Protein 1WU7 (pdb70)

Foldseek 3Di:
DDDDDDDPQDDDQDPVVLQVVLLVVLLVVLLVVLVADEDDFDQKAFLVLCVLPDPPVQSVFFQWDADPVRTIMTRAQDCVSRVLVCLVDPVDDPWHWYKYWAKHATNDPCPPVHGRIFTKIKIKIKADDALLRQQSQVLSVQSSCVSLVNPPFWAKEKEWLVVVVLQVVLVPDPVQLLVLLLCLVPDDPVVSLVSCVVSVDDVLSSCNSVLQVDWAALPPCVVSVHDDPQSVSCVNQVSNVVSVRHNHTYRPSPRPCSVQAHTMKMFIQGNVRPDGGLKIWAWGQCPSCSSVDGMTMTMMMGSVSSSVSCVVVVPDNDDQFAEEEEEEDEDDDPVVCVVQVVQVVVTHYHYDPDDDPVVSVVVCVVVPHQKYWYHYVVVVVVQWIWMAGVVRDIDIHGPVCPNVVVVPDDD/DDDDDPLDDDQDVVVLQVVLLVVLLVVLLVVLPADEDDFDQKAFLVLQPFVLSCLQNVFWQWDQDPVRGIMTGAQDCPSRVLVCVVCPVDDDWHWYKYWDKHAGNDDDDQQGGRIFTKIKIKIKADPALLRQLSQVLSVQSSCVSLVNNPFWAKEKEWPVVLCQVCCVVQVVSCPVVLLLCLVPDDPVVSLVSVVVSPDDPVRSCNNVLQPDWDALVPCVVTPVDDPLSVSCVSQVSNVVSVHDPHTYHHSFRDRRRQAHTMKIATQGNVRPDGHLKIWFWRQCSSCSVPDTMTMTMIMGSRSSSVVCVVVVPDSDDDFAEEEEEEADDDDQVVCVVQVVLVVVTHYHYDDDDHPVVSVVVCVVVPHQKYWYDYPVVVVVQWIWIAGVVRDIDIDHVVCVNVVVVVD

Secondary structure (DSSP, 8-state):
----PPPTT---B-TT--HHHHHHHHHHHHHHHTT-EE-B--SEEETHHHHTTS-TTGGGGS-EEE-TTS-EEEE-S-SHHHHH---S-TT--SSEEEEE--EEE----S-SS--SEEE--EEEEES--SHHHHHHHHHHHHHHHIIIIITTSEEEEEEES---HHHH---S-HHHHHHHHHTTTTS-HHHHHHHHHHTT--HHHH--HHHHHS-B-S---TTTT---HHHH--HHHHHHHHTT----EE-TT--TTTTT-SSEEEEEEETTSS-S-SSEEEE-TTTTT-------EEEE--HHHHHHHHHHTTPPPP-SS--EEEEEESS--TT--HHHHHHHTT--EEE-----HHHHHHHHHHTT-SEEEEEEHHHHHTTEEEEE-----EEEEEGGGHHHHHHH---/-PPP-TT---B-TT--HHHHHHHHHHHHHHHTT-EE-B--SEEEGGGG--TT--SGGGG--EEE-TTS-EEEE-S-SHHHHH--TT-TTSPSPEEEEE--EEE-----BTTB-SEEE--EEEEES--SHHHHHHHHHHHHHHHIIIIITTTEEEEEEES----GGG----S---THHHHHTTTTS-HHHHHHHHHTTT--HHHH--HHHHSS-B-S----SSSSS-HHHH--HHHHHHHHHT----EE-TT---S-S---SEEEEEEETTSS-S-SSEEEE-TTTTT-------EEEE--HHHHHHHHHHTT-----SS--EEEEEESS--TT--HHHHHHHTT--EEE-----HHHHHHHHHHTT-SEEEEEEHHHHHTTEEEEE-----EEEEEGGGHHHHHHT-

Organism: Thermoplasma acidophilum (strain ATCC 25905 / DSM 1728 / JCM 9062 / NBRC 15155 / AMRC-C165) (NCBI:txid273075)

Solvent-accessible surface area: 34888 Å² total

CATH classification: 3.30.930.10 (+2 more: 3.30.240.30, 3.40.50.800)

Sequence (818 aa):
RLQIEKIRGFRDFYPEDDVEKFIFKTAEEAAEAFGFRRIDFPSLEYLDLYRIKSGEELLQQTYSFVDKGGREVTLIPEATPSTVRVTSRKDLQRPLRWYSFPKVWRYEEPQAGRYREHYQFNADIFGSDSPEADAEVIALASSILDRLGLQDIYEIRINSRKIEEIIGGTSSDPFSVFSIIDRYHKISREEFVDQLRSAGIGEDGVSIADLCSGTRGIDEARITGKSSEEIARAAVEDLLASYGVKNVRYDFSIVRGLSYYTGIVFEAYDRSGQFRAILGGGRYDNLASLSGESVPAVGFGGDAVISLLLKRENVQIPREKKSVYICRVGKINSSINEYSRKLRERGNVTVEIERGLSAQLKYASAIGADFAVIFGERDLERGVVTIRNYTGSQENVGLDSVVEHLISQATQIEKIRGFRDFYPEDDVEKFIFKTAEEAAEAFGFRRIDFPSLEYLDLYRIKSGEELLQQTYSFVDKGGREVTLIPEATPSTVRVTSRKDLQRPLRWYSFPKVWRYEEPQAGRYREHYQFNADIFGSDSPEADAEVIALASSILDRLGLQDIYEIRINSRKIEEIIGGTSSDPFSVFSIIDRYHKISREEFVDQLRSAGIGEDGVSIADLCSGTRGIDEARITGKSSEEIARAAVEDLLASYGVKNVRYDFSIVRGLSYYTGIVFEAYDRSGQFRAILGGGRYDNLASLSGESVPAVGFGGDAVISLLLKRENVQIPREKKSVYICRVGKINSSINEYSRKLRERGNVTVEIERGLSAQLKYASAIGADFAVIFGERDLERGVVTIRNYTGSQENVGLDSVVEHLISQ

Radius of gyration: 30.57 Å; Cα contacts (8 Å, |Δi|>4): 1456; chains: 2; bounding box: 66×97×65 Å

InterPro domains:
  IPR004154 Anticodon-binding [PF03129] (335-422)
  IPR004516 Histidine-tRNA ligase/ATP phosphoribosyltransferase regulatory subunit [PIRSF001549] (5-422)
  IPR004516 Histidine-tRNA ligase/ATP phosphoribosyltransferase regulatory subunit [PTHR43707] (4-415)
  IPR006195 Aminoacyl-tRNA synthetase, class II [PS50862] (1-329)
  IPR015807 Histidine-tRNA ligase [MF_00127] (4-423)
  IPR015807 Histidine-tRNA ligase [TIGR00442] (8-412)
  IPR033656 Histidyl-anticodon-binding [cd00859] (333-422)
  IPR036621 Anticodon-binding domain superfamily [G3DSA:3.40.50.800] (330-426)
  IPR041715 Class II Histidinyl-tRNA synthetase (HisRS)-like catalytic core domain [PF13393] (11-312)
  IPR041715 Class II Histidinyl-tRNA synthetase (HisRS)-like catalytic core domain [cd00773] (19-322)
  IPR045864 Class II Aminoacyl-tRNA synthetase/Biotinyl protein ligase (BPL) and lipoyl protein ligase (LPL) [G3DSA:3.30.930.10] (35-311)
  IPR045864 Class II Aminoacyl-tRNA synthetase/Biotinyl protein ligase (BPL) and lipoyl protein ligase (LPL) [SSF55681] (7-319)

Structure (mmCIF, N/CA/C/O backbone):
data_1WU7
#
_entry.id   1WU7
#
_cell.length_a   60.696
_cell.length_b   101.734
_cell.length_c   167.230
_cell.angle_alpha   90.00
_cell.angle_beta   90.00
_cell.angle_gamma   90.00
#
_symmetry.space_group_name_H-M   'P 21 21 21'
#
loop_
_entity.id
_entity.type
_entity.pdbx_description
1 polymer 'Histidyl-tRNA synthetase'
2 water water
#
loop_
_atom_site.group_PDB
_atom_site.id
_atom_site.type_symbol
_atom_site.label_atom_id
_atom_site.label_alt_id
_atom_site.label_comp_id
_atom_site.label_asym_id
_atom_site.label_entity_id
_atom_site.label_seq_id
_atom_site.pdbx_PDB_ins_code
_atom_site.Cartn_x
_atom_site.Cartn_y
_atom_site.Cartn_z
_atom_site.occupancy
_atom_site.B_iso_or_equiv
_atom_site.auth_seq_id
_atom_site.auth_comp_id
_atom_site.auth_asym_id
_atom_site.auth_atom_id
_atom_site.pdbx_PDB_model_num
ATOM 1 N N . ARG A 1 3 ? 9.536 80.126 92.624 1.00 76.64 3 ARG A N 1
ATOM 2 C CA . ARG A 1 3 ? 8.222 79.476 92.346 1.00 76.05 3 ARG A CA 1
ATOM 3 C C . ARG A 1 3 ? 8.361 77.952 92.359 1.00 74.54 3 ARG A C 1
ATOM 4 O O . ARG A 1 3 ? 9.456 77.412 92.188 1.00 75.17 3 ARG A O 1
ATOM 12 N N . LEU A 1 4 ? 7.241 77.269 92.568 1.00 71.80 4 LEU A N 1
ATOM 13 C CA . LEU A 1 4 ? 7.208 75.811 92.623 1.00 67.78 4 LEU A CA 1
ATOM 14 C C . LEU A 1 4 ? 6.651 75.263 91.311 1.00 64.98 4 LEU A C 1
ATOM 15 O O . LEU A 1 4 ? 6.014 75.994 90.547 1.00 65.76 4 LEU A O 1
ATOM 20 N N . GLN A 1 5 ? 6.889 73.981 91.053 1.00 60.03 5 GLN A N 1
ATOM 21 C CA . GLN A 1 5 ? 6.412 73.353 89.825 1.00 54.72 5 GLN A CA 1
ATOM 22 C C . GLN A 1 5 ? 5.686 72.038 90.040 1.00 50.25 5 GLN A C 1
ATOM 23 O O . GLN A 1 5 ? 5.963 71.304 90.987 1.00 49.90 5 GLN A O 1
ATOM 29 N N . ILE A 1 6 ? 4.748 71.743 89.149 1.00 44.45 6 ILE A N 1
ATOM 30 C CA . ILE A 1 6 ? 4.049 70.480 89.219 1.00 39.94 6 ILE A CA 1
ATOM 31 C C . ILE A 1 6 ? 4.916 69.523 88.406 1.00 39.17 6 ILE A C 1
ATOM 32 O O . ILE A 1 6 ? 5.126 69.717 87.209 1.00 39.28 6 ILE A O 1
ATOM 37 N N . GLU A 1 7 ? 5.461 68.519 89.081 1.00 36.39 7 GLU A N 1
ATOM 38 C CA . GLU A 1 7 ? 6.326 67.544 88.438 1.00 35.38 7 GLU A CA 1
ATOM 39 C C . GLU A 1 7 ? 5.531 66.542 87.609 1.00 32.50 7 GLU A C 1
ATOM 40 O O . GLU A 1 7 ? 4.318 66.416 87.754 1.00 29.14 7 GLU A O 1
ATOM 46 N N . LYS A 1 8 ? 6.216 65.832 86.726 1.00 32.11 8 LYS A N 1
ATOM 47 C CA . LYS A 1 8 ? 5.535 64.833 85.929 1.00 32.34 8 LYS A CA 1
ATOM 48 C C . LYS A 1 8 ? 5.204 63.653 86.838 1.00 31.54 8 LYS A C 1
ATOM 49 O O . LYS A 1 8 ? 5.804 63.481 87.902 1.00 33.60 8 LYS A O 1
ATOM 55 N N . ILE A 1 9 ? 4.233 62.854 86.423 1.00 30.18 9 ILE A N 1
ATOM 56 C CA . ILE A 1 9 ? 3.810 61.688 87.179 1.00 28.09 9 ILE A CA 1
ATOM 57 C C . ILE A 1 9 ? 4.979 60.717 87.390 1.00 29.62 9 ILE A C 1
ATOM 58 O O . ILE A 1 9 ? 5.782 60.484 86.483 1.00 28.58 9 ILE A O 1
ATOM 63 N N . ARG A 1 10 ? 5.082 60.164 88.594 1.00 29.82 10 ARG A N 1
ATOM 64 C CA . ARG A 1 10 ? 6.145 59.217 88.890 1.00 30.37 10 ARG A CA 1
ATOM 65 C C . ARG A 1 10 ? 5.969 58.032 87.946 1.00 30.01 10 ARG A C 1
ATOM 66 O O . ARG A 1 10 ? 4.842 57.619 87.665 1.00 30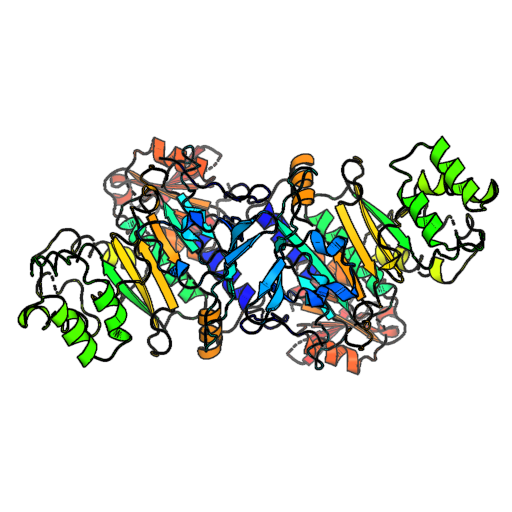.62 10 ARG A O 1
ATOM 74 N N . GLY A 1 11 ? 7.077 57.495 87.443 1.00 28.24 11 GLY A N 1
ATOM 75 C CA . GLY A 1 11 ? 6.980 56.376 86.525 1.00 26.27 11 GLY A CA 1
ATOM 76 C C . GLY A 1 11 ? 7.119 56.783 85.064 1.00 27.78 11 GLY A C 1
ATOM 77 O O . GLY A 1 11 ? 7.372 55.938 84.209 1.00 28.66 11 GLY A O 1
ATOM 78 N N . PHE A 1 12 ? 6.950 58.070 84.772 1.00 26.09 12 PHE A N 1
ATOM 79 C CA . PHE A 1 12 ? 7.071 58.573 83.404 1.00 25.20 12 PHE A CA 1
ATOM 80 C C . PHE A 1 12 ? 8.417 59.259 83.190 1.00 26.36 12 PHE A C 1
ATOM 81 O O . PHE A 1 12 ? 9.050 59.713 84.146 1.00 28.59 12 PHE A O 1
ATOM 89 N N . ARG A 1 13 ? 8.845 59.334 81.935 1.00 24.48 13 ARG A N 1
ATOM 90 C CA . ARG A 1 13 ? 10.134 59.922 81.595 1.00 25.43 13 ARG A CA 1
ATOM 91 C C . ARG A 1 13 ? 10.068 61.146 80.695 1.00 25.94 13 ARG A C 1
ATOM 92 O O . ARG A 1 13 ? 9.121 61.329 79.932 1.00 26.45 13 ARG A O 1
ATOM 100 N N . ASP A 1 14 ? 11.098 61.976 80.793 1.00 25.34 14 ASP A N 1
ATOM 101 C CA . ASP A 1 14 ? 11.243 63.125 79.919 1.00 26.72 14 ASP A CA 1
ATOM 102 C C . ASP A 1 14 ? 12.387 62.669 79.026 1.00 27.59 14 ASP A C 1
ATOM 103 O O . ASP A 1 14 ? 13.226 61.884 79.461 1.00 28.21 14 ASP A O 1
ATOM 108 N N . PHE A 1 15 ? 12.406 63.118 77.779 1.00 27.10 15 PHE A N 1
ATOM 109 C CA . PHE A 1 15 ? 13.489 62.761 76.879 1.00 26.07 15 PHE A CA 1
ATOM 110 C C . PHE A 1 15 ? 14.135 64.039 76.349 1.00 26.34 15 PHE A C 1
ATOM 111 O O . PHE A 1 15 ? 13.576 64.722 75.489 1.00 25.39 15 PHE A O 1
ATOM 119 N N . TYR A 1 16 ? 15.302 64.373 76.889 1.00 25.97 16 TYR A N 1
ATOM 120 C CA . TYR A 1 16 ? 16.031 65.556 76.454 1.00 24.29 16 TYR A CA 1
ATOM 121 C C . TYR A 1 16 ? 16.749 65.201 75.163 1.00 24.48 16 TYR A C 1
ATOM 122 O O . TYR A 1 16 ? 16.840 64.028 74.810 1.00 25.95 16 TYR A O 1
ATOM 131 N N . PRO A 1 17 ? 17.271 66.206 74.442 1.00 24.92 17 PRO A N 1
ATOM 132 C CA . PRO A 1 17 ? 17.968 65.931 73.184 1.00 24.35 17 PRO A CA 1
ATOM 133 C C . PRO A 1 17 ? 18.909 64.729 73.245 1.00 25.85 17 PRO A C 1
ATOM 134 O O . PRO A 1 17 ? 18.851 63.848 72.386 1.00 26.44 17 PRO A O 1
ATOM 138 N N . GLU A 1 18 ? 19.775 64.693 74.253 1.00 26.75 18 GLU A N 1
ATOM 139 C CA . GLU A 1 18 ? 20.709 63.584 74.397 1.00 30.95 18 GLU A CA 1
ATOM 140 C C . GLU A 1 18 ? 19.953 62.269 74.553 1.00 30.97 18 GLU A C 1
ATOM 141 O O . GLU A 1 18 ? 20.357 61.244 74.006 1.00 31.94 18 GLU A O 1
ATOM 147 N N . ASP A 1 19 ? 18.852 62.292 75.293 1.00 30.93 19 ASP A N 1
ATOM 148 C CA . ASP A 1 19 ? 18.073 61.076 75.472 1.00 30.76 19 ASP A CA 1
ATOM 149 C C . ASP A 1 19 ? 17.483 60.641 74.139 1.00 29.59 19 ASP A C 1
ATOM 150 O O . ASP A 1 19 ? 17.591 59.475 73.768 1.00 29.74 19 ASP A O 1
ATOM 163 N N . ASP A 1 21 ? 18.546 61.176 71.252 1.00 26.91 21 ASP A N 1
ATOM 164 C CA . ASP A 1 21 ? 19.543 60.721 70.281 1.00 27.73 21 ASP A CA 1
ATOM 165 C C . ASP A 1 21 ? 19.585 59.201 70.315 1.00 26.65 21 ASP A C 1
ATOM 166 O O . ASP A 1 21 ? 19.737 58.553 69.277 1.00 29.10 21 ASP A O 1
ATOM 171 N N . VAL A 1 22 ? 19.416 58.638 71.508 1.00 23.41 22 VAL A N 1
ATOM 172 C CA . VAL A 1 22 ? 19.444 57.193 71.688 1.00 23.94 22 VAL A CA 1
ATOM 173 C C . VAL A 1 22 ? 18.155 56.543 71.194 1.00 25.73 22 VAL A C 1
ATOM 174 O O . VAL A 1 22 ? 18.193 55.531 70.478 1.00 25.27 22 VAL A O 1
ATOM 178 N N . GLU A 1 23 ? 17.021 57.130 71.572 1.00 24.31 23 GLU A N 1
ATOM 179 C CA . GLU A 1 23 ? 15.712 56.626 71.167 1.00 24.70 23 GLU A CA 1
ATOM 180 C C . GLU A 1 23 ? 15.546 56.653 69.653 1.00 25.13 23 GLU A C 1
ATOM 181 O O . GLU A 1 23 ? 15.020 55.699 69.068 1.00 23.30 23 GLU A O 1
ATOM 187 N N . LYS A 1 24 ? 15.980 57.748 69.025 1.00 23.74 24 LYS A N 1
ATOM 188 C CA . LYS A 1 24 ? 15.887 57.883 67.567 1.00 25.91 24 LYS A CA 1
ATOM 189 C C . LYS A 1 24 ? 16.649 56.763 66.860 1.00 23.26 24 LYS A C 1
ATOM 190 O O . LYS A 1 24 ? 16.169 56.208 65.879 1.00 25.24 24 LYS A O 1
ATOM 196 N N . PHE A 1 25 ? 17.833 56.435 67.366 1.00 22.69 25 PHE A N 1
ATOM 197 C CA . PHE A 1 25 ? 18.652 55.379 66.779 1.00 21.71 25 PHE A CA 1
ATOM 198 C C . PHE A 1 25 ? 17.914 54.040 66.898 1.00 22.25 25 PHE A C 1
ATOM 199 O O . PHE A 1 25 ? 17.942 53.227 65.976 1.00 22.54 25 PHE A O 1
ATOM 207 N N . ILE A 1 26 ? 17.248 53.818 68.029 1.00 21.18 26 ILE A N 1
ATOM 208 C CA . ILE A 1 26 ? 16.485 52.587 68.234 1.00 22.01 26 ILE A CA 1
ATOM 209 C C . ILE A 1 26 ? 15.308 52.529 67.247 1.00 24.05 26 ILE A C 1
ATOM 210 O O . ILE A 1 26 ? 15.083 51.497 66.601 1.00 23.55 26 ILE A O 1
ATOM 215 N N . PHE A 1 27 ? 14.573 53.635 67.117 1.00 25.73 27 PHE A N 1
ATOM 216 C CA . PHE A 1 27 ? 13.430 53.689 66.199 1.00 25.88 27 PHE A CA 1
ATOM 217 C C . PHE A 1 27 ? 13.905 53.428 64.780 1.00 26.86 27 PHE A C 1
ATOM 218 O O . PHE A 1 27 ? 13.407 52.529 64.102 1.00 27.58 27 PHE A O 1
ATOM 226 N N . LYS A 1 28 ? 14.866 54.238 64.346 1.00 25.87 28 LYS A N 1
ATOM 227 C CA . LYS A 1 28 ? 15.436 54.157 63.004 1.00 27.57 28 LYS A CA 1
ATOM 228 C C . LYS A 1 28 ? 15.947 52.757 62.659 1.00 27.22 28 LYS A C 1
ATOM 229 O O . LYS A 1 28 ? 15.632 52.219 61.598 1.00 27.96 28 LYS A O 1
ATOM 235 N N . THR A 1 29 ? 16.743 52.182 63.552 1.00 23.88 29 THR A N 1
ATOM 236 C CA . THR A 1 29 ? 17.291 50.856 63.337 1.00 24.30 29 THR A CA 1
ATOM 237 C C . THR A 1 29 ? 16.188 49.807 63.232 1.00 24.53 29 THR A C 1
ATOM 238 O O . THR A 1 29 ? 16.216 48.959 62.342 1.00 23.20 29 THR A O 1
ATOM 242 N N . ALA A 1 30 ? 15.219 49.863 64.146 1.00 25.05 30 ALA A N 1
ATOM 243 C CA . ALA A 1 30 ? 14.117 48.902 64.148 1.00 24.68 30 ALA A CA 1
ATOM 244 C C . ALA A 1 30 ? 13.273 49.018 62.886 1.00 24.14 30 ALA A C 1
ATOM 245 O O . ALA A 1 30 ? 12.964 48.021 62.239 1.00 23.18 30 ALA A O 1
ATOM 247 N N . GLU A 1 31 ? 12.912 50.244 62.539 1.00 25.58 31 GLU A N 1
ATOM 248 C CA . GLU A 1 31 ? 12.100 50.504 61.359 1.00 27.58 31 GLU A CA 1
ATOM 249 C C . GLU A 1 31 ? 12.739 50.103 60.034 1.00 26.80 31 GLU A C 1
ATOM 250 O O . GLU A 1 31 ? 12.099 49.452 59.216 1.00 26.95 31 GLU A O 1
ATOM 256 N N . GLU A 1 32 ? 13.992 50.488 59.817 1.00 26.48 32 GLU A N 1
ATOM 257 C CA . GLU A 1 32 ? 14.662 50.156 58.565 1.00 27.69 32 GLU A CA 1
ATOM 258 C C . GLU A 1 32 ? 14.845 48.646 58.421 1.00 27.01 32 GLU A C 1
ATOM 259 O O . GLU A 1 32 ? 14.656 48.102 57.336 1.00 26.60 32 GLU A O 1
ATOM 265 N N . ALA A 1 33 ? 15.185 47.970 59.517 1.00 23.73 33 ALA A N 1
ATOM 266 C CA . ALA A 1 33 ? 15.356 46.522 59.482 1.00 22.72 33 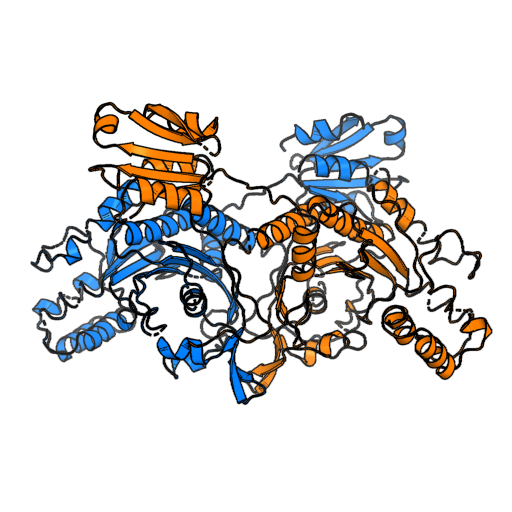ALA A CA 1
ATOM 267 C C . ALA A 1 33 ? 14.019 45.860 59.157 1.00 23.77 33 ALA A C 1
ATOM 268 O O . ALA A 1 33 ? 13.940 44.984 58.288 1.00 24.61 33 ALA A O 1
ATOM 270 N N . ALA A 1 34 ? 12.968 46.293 59.846 1.00 21.90 34 ALA A N 1
ATOM 271 C CA . ALA A 1 34 ? 11.639 45.736 59.621 1.00 23.36 34 ALA A CA 1
ATOM 272 C C . ALA A 1 34 ? 11.253 45.905 58.162 1.00 22.77 34 ALA A C 1
ATOM 273 O O . ALA A 1 34 ? 10.874 44.938 57.500 1.00 23.30 34 ALA A O 1
ATOM 275 N N . GLU A 1 35 ? 11.372 47.131 57.659 1.00 22.51 35 GLU A N 1
ATOM 276 C CA . GLU A 1 35 ? 11.023 47.419 56.273 1.00 24.77 35 GLU A CA 1
ATOM 277 C C . GLU A 1 35 ? 11.898 46.681 55.256 1.00 23.87 35 GLU A C 1
ATOM 278 O O . GLU A 1 35 ? 11.447 46.371 54.161 1.00 26.46 35 GLU A O 1
ATOM 284 N N . ALA A 1 36 ? 13.138 46.387 55.623 1.00 24.25 36 ALA A N 1
ATOM 285 C CA . ALA A 1 36 ? 14.045 45.680 54.728 1.00 26.29 36 ALA A CA 1
ATOM 286 C C . ALA A 1 36 ? 13.570 44.237 54.534 1.00 27.04 36 ALA A C 1
ATOM 287 O O . ALA A 1 36 ? 13.889 43.601 53.529 1.00 28.86 36 ALA A O 1
ATOM 289 N N . PHE A 1 37 ? 12.809 43.734 55.507 1.00 25.02 37 PHE A N 1
ATOM 290 C CA . PHE A 1 37 ? 12.270 42.378 55.468 1.00 22.42 37 PHE A CA 1
ATOM 291 C C . PHE A 1 37 ? 10.876 42.408 54.872 1.00 21.98 37 PHE A C 1
ATOM 292 O O . PHE A 1 37 ? 10.175 41.397 54.867 1.00 19.00 37 PHE A O 1
ATOM 300 N N . GLY A 1 38 ? 10.477 43.581 54.389 1.00 20.69 38 GLY A N 1
ATOM 301 C CA . GLY A 1 38 ? 9.169 43.720 53.780 1.00 22.20 38 GLY A CA 1
ATOM 302 C C . GLY A 1 38 ? 8.043 44.084 54.731 1.00 23.54 38 GLY A C 1
ATOM 303 O O . GLY A 1 38 ? 6.898 44.194 54.306 1.00 23.71 38 GLY A O 1
ATOM 304 N N . PHE A 1 39 ? 8.339 44.269 56.015 1.00 24.25 39 PHE A N 1
ATOM 305 C CA . PHE A 1 39 ? 7.279 44.629 56.948 1.00 23.88 39 PHE A CA 1
ATOM 306 C C . PHE A 1 39 ? 6.840 46.071 56.681 1.00 24.59 39 PHE A C 1
ATOM 307 O O . PHE A 1 39 ? 7.622 46.894 56.199 1.00 21.28 39 PHE A O 1
ATOM 315 N N . ARG A 1 40 ? 5.579 46.369 56.971 1.00 24.53 40 ARG A N 1
ATOM 316 C CA . ARG A 1 40 ? 5.066 47.713 56.744 1.00 25.59 40 ARG A CA 1
ATOM 317 C C . ARG A 1 40 ? 4.512 48.332 58.019 1.00 23.70 40 ARG A C 1
ATOM 318 O O . ARG A 1 40 ? 3.825 47.681 58.790 1.00 23.37 40 ARG A O 1
ATOM 326 N N . ARG A 1 41 ? 4.816 49.604 58.230 1.00 25.13 41 ARG A N 1
ATOM 327 C CA . ARG A 1 41 ? 4.372 50.300 59.423 1.00 26.22 41 ARG A CA 1
ATOM 328 C C . ARG A 1 41 ? 2.881 50.567 59.487 1.00 25.29 41 ARG A C 1
ATOM 329 O O . ARG A 1 41 ? 2.247 50.866 58.480 1.00 26.89 41 ARG A O 1
ATOM 337 N N . ILE A 1 42 ? 2.329 50.427 60.687 1.00 23.46 42 ILE A N 1
ATOM 338 C CA . ILE A 1 42 ? 0.925 50.717 60.941 1.00 23.78 42 ILE A CA 1
ATOM 339 C C . ILE A 1 42 ? 0.867 51.412 62.292 1.00 24.66 42 ILE A C 1
ATOM 340 O O . ILE A 1 42 ? 1.831 51.400 63.061 1.00 22.68 42 ILE A O 1
ATOM 345 N N . ASP A 1 43 ? -0.273 52.012 62.585 1.00 26.64 43 ASP A N 1
ATOM 346 C CA . ASP A 1 43 ? -0.455 52.654 63.872 1.00 25.48 43 ASP A CA 1
ATOM 347 C C . ASP A 1 43 ? -1.924 52.493 64.196 1.00 23.52 43 ASP A C 1
ATOM 348 O O . ASP A 1 43 ? -2.709 52.128 63.329 1.00 23.50 43 ASP A O 1
ATOM 353 N N . PHE A 1 44 ? -2.285 52.762 65.441 1.00 21.54 44 PHE A N 1
ATOM 354 C CA . PHE A 1 44 ? -3.648 52.592 65.908 1.00 20.07 44 PHE A CA 1
ATOM 355 C C . PHE A 1 44 ? -3.878 53.514 67.100 1.00 19.48 44 PHE A C 1
ATOM 356 O O . PHE A 1 44 ? -2.937 54.105 67.611 1.00 21.39 44 PHE A O 1
ATOM 364 N N . PRO A 1 45 ? -5.130 53.642 67.564 1.00 19.63 45 PRO A N 1
ATOM 365 C CA . PRO A 1 45 ? -5.429 54.519 68.708 1.00 21.00 45 PRO A CA 1
ATOM 366 C C . PRO A 1 45 ? -4.642 54.193 69.980 1.00 21.92 45 PRO A C 1
ATOM 367 O O . PRO A 1 45 ? -4.284 53.042 70.217 1.00 21.90 45 PRO A O 1
ATOM 371 N N . SER A 1 46 ? -4.367 55.211 70.792 1.00 21.88 46 SER A N 1
ATOM 372 C CA . SER A 1 46 ? -3.661 54.987 72.054 1.00 24.16 46 SER A CA 1
ATOM 373 C C . SER A 1 46 ? -4.691 54.644 73.128 1.00 23.43 46 SER A C 1
ATOM 374 O O . SER A 1 46 ? -4.347 54.226 74.235 1.00 25.52 46 SER A O 1
ATOM 377 N N . LEU A 1 47 ? -5.960 54.821 72.784 1.00 23.65 47 LEU A N 1
ATOM 378 C CA . LEU A 1 47 ? -7.054 54.541 73.703 1.00 25.75 47 LEU A CA 1
ATOM 379 C C . LEU A 1 47 ? -7.983 53.518 73.057 1.00 26.82 47 LEU A C 1
ATOM 380 O O . LEU A 1 47 ? -8.355 53.667 71.892 1.00 29.20 47 LEU A O 1
ATOM 385 N N . GLU A 1 48 ? -8.346 52.477 73.799 1.00 26.22 48 GLU A N 1
ATOM 386 C CA . GLU A 1 48 ? -9.253 51.441 73.284 1.00 27.39 48 GLU A CA 1
ATOM 387 C C . GLU A 1 48 ? -10.219 51.016 74.390 1.00 26.41 48 GLU A C 1
ATOM 388 O O . GLU A 1 48 ? -9.965 51.256 75.576 1.00 26.72 48 GLU A O 1
ATOM 394 N N . TYR A 1 49 ? -11.331 50.397 74.007 1.00 26.65 49 TYR A N 1
ATOM 395 C CA . TYR A 1 49 ? -12.280 49.908 75.005 1.00 27.04 49 TYR A CA 1
ATOM 396 C C . TYR A 1 49 ? -11.572 48.787 75.745 1.00 26.01 49 TYR A C 1
ATOM 397 O O . TYR A 1 49 ? -10.951 47.925 75.127 1.00 26.40 49 TYR A O 1
ATOM 406 N N . LEU A 1 50 ? -11.669 48.803 77.066 1.00 26.82 50 LEU A N 1
ATOM 407 C CA . LEU A 1 50 ? -11.042 47.783 77.892 1.00 28.30 50 LEU A CA 1
ATOM 408 C C . LEU A 1 50 ? -11.518 46.385 77.511 1.00 27.91 50 LEU A C 1
ATOM 409 O O . LEU A 1 50 ? -10.800 45.409 77.718 1.00 31.22 50 LEU A O 1
ATOM 414 N N . ASP A 1 51 ? -12.723 46.285 76.956 1.00 29.09 51 ASP A N 1
ATOM 415 C CA . ASP A 1 51 ? -13.262 44.984 76.560 1.00 31.98 51 ASP A CA 1
ATOM 416 C C . ASP A 1 51 ? -12.378 44.284 75.540 1.00 32.67 51 ASP A C 1
ATOM 417 O O . ASP A 1 51 ? -12.397 43.055 75.437 1.00 33.08 51 ASP A O 1
ATOM 422 N N . LEU A 1 52 ? -11.602 45.068 74.795 1.00 31.53 52 LEU A N 1
ATOM 423 C CA . LEU A 1 52 ? -10.725 44.531 73.762 1.00 31.71 52 LEU A CA 1
ATOM 424 C C . LEU A 1 52 ? -9.659 43.601 74.324 1.00 32.92 52 LEU A C 1
ATOM 425 O O . LEU A 1 52 ? -9.201 42.681 73.646 1.00 33.83 52 LEU A O 1
ATOM 430 N N . TYR A 1 53 ? -9.273 43.834 75.571 1.00 33.16 53 TYR A N 1
ATOM 431 C CA . TYR A 1 53 ? -8.234 43.029 76.200 1.00 34.32 53 TYR A CA 1
ATOM 432 C C . TYR A 1 53 ? -8.732 41.840 77.018 1.00 34.96 53 TYR A C 1
ATOM 433 O O . TYR A 1 53 ? -7.941 40.979 77.400 1.00 35.31 53 TYR A O 1
ATOM 442 N N . ARG A 1 54 ? -10.033 41.776 77.276 1.00 36.42 54 ARG A N 1
ATOM 443 C CA . ARG A 1 54 ? -10.554 40.691 78.093 1.00 40.05 54 ARG A CA 1
ATOM 444 C C . ARG A 1 54 ? -10.426 39.302 77.485 1.00 41.16 54 ARG A C 1
ATOM 445 O O . ARG A 1 54 ? -10.335 38.320 78.213 1.00 40.78 54 ARG A O 1
ATOM 453 N N . ILE A 1 55 ? -10.397 39.213 76.160 1.00 43.98 55 ILE A N 1
ATOM 454 C CA . ILE A 1 55 ? -10.244 37.916 75.522 1.00 46.65 55 ILE A CA 1
ATOM 455 C C . ILE A 1 55 ? -8.909 37.256 75.882 1.00 48.14 55 ILE A C 1
ATOM 456 O O . ILE A 1 55 ? -8.892 36.108 76.314 1.00 49.79 55 ILE A O 1
ATOM 461 N N . LYS A 1 56 ? -7.796 37.973 75.727 1.00 49.87 56 LYS A N 1
ATOM 462 C CA . LYS A 1 56 ? -6.489 37.385 76.020 1.00 51.38 56 LYS A CA 1
ATOM 463 C C . LYS A 1 56 ? -5.923 37.531 77.432 1.00 51.91 56 LYS A C 1
ATOM 464 O O . LYS A 1 56 ? -4.912 36.907 77.753 1.00 51.88 56 LYS A O 1
ATOM 470 N N . SER A 1 57 ? -6.546 38.345 78.275 1.00 53.10 57 SER A N 1
ATOM 471 C CA . SER A 1 57 ? -6.051 38.503 79.641 1.00 55.20 57 SER A CA 1
ATOM 472 C C . SER A 1 57 ? -7.179 38.565 80.664 1.00 56.37 57 SER A C 1
ATOM 473 O O . SER A 1 57 ? -8.282 39.030 80.364 1.00 55.90 57 SER A O 1
ATOM 476 N N . GLY A 1 58 ? -6.891 38.087 81.872 1.00 57.31 58 GLY A N 1
ATOM 477 C CA . GLY A 1 58 ? -7.886 38.078 82.928 1.00 58.73 58 GLY A CA 1
ATOM 478 C C . GLY A 1 58 ? -7.974 39.374 83.708 1.00 60.66 58 GLY A C 1
ATOM 479 O O . GLY A 1 58 ? -7.110 40.248 83.588 1.00 60.42 58 GLY A O 1
ATOM 480 N N . GLU A 1 59 ? -9.025 39.493 84.515 1.00 62.43 59 GLU A N 1
ATOM 481 C CA . GLU A 1 59 ? -9.254 40.683 85.327 1.00 64.19 59 GLU A CA 1
ATOM 482 C C . GLU A 1 59 ? -8.053 41.006 86.207 1.00 63.99 59 GLU A C 1
ATOM 483 O O . GLU A 1 59 ? -7.813 42.164 86.537 1.00 63.93 59 GLU A O 1
ATOM 489 N N . GLU A 1 60 ? -7.302 39.979 86.587 1.00 65.19 60 GLU A N 1
ATOM 490 C CA . GLU A 1 60 ? -6.126 40.166 87.429 1.00 66.20 60 GLU A CA 1
ATOM 491 C C . GLU A 1 60 ? -5.045 41.004 86.744 1.00 65.25 60 GLU A C 1
ATOM 492 O O . GLU A 1 60 ? -4.541 41.968 87.319 1.00 64.89 60 GLU A O 1
ATOM 498 N N . LEU A 1 61 ? -4.703 40.641 85.512 1.00 64.72 61 LEU A N 1
ATOM 499 C CA . LEU A 1 61 ? -3.684 41.354 84.749 1.00 63.71 61 LEU A CA 1
ATOM 500 C C . LEU A 1 61 ? -4.215 42.701 84.258 1.00 61.43 61 LEU A C 1
ATOM 501 O O . LEU A 1 61 ? -3.462 43.667 84.128 1.00 61.74 61 LEU A O 1
ATOM 506 N N . LEU A 1 62 ? -5.518 42.759 84.000 1.00 57.61 62 LEU A N 1
ATOM 507 C CA . LEU A 1 62 ? -6.150 43.970 83.505 1.00 54.62 62 LEU A CA 1
ATOM 508 C C . LEU A 1 62 ? -6.278 45.084 84.547 1.00 54.85 62 LEU A C 1
ATOM 509 O O . LEU A 1 62 ? -6.809 46.154 84.251 1.00 54.24 62 LEU A O 1
ATOM 514 N N . GLN A 1 63 ? -5.789 44.835 85.758 1.00 54.48 63 GLN A N 1
ATOM 515 C CA . GLN A 1 63 ? -5.836 45.835 86.821 1.00 54.58 63 GLN A CA 1
ATOM 516 C C . GLN A 1 63 ? -4.641 46.786 86.741 1.00 52.98 63 GLN A C 1
ATOM 517 O O . GLN A 1 63 ? -4.634 47.855 87.351 1.00 51.16 63 GLN A O 1
ATOM 523 N N . GLN A 1 64 ? -3.631 46.391 85.977 1.00 51.95 64 GLN A N 1
ATOM 524 C CA . GLN A 1 64 ? -2.438 47.207 85.824 1.00 50.81 64 GLN A CA 1
ATOM 525 C C . GLN A 1 64 ? -2.510 48.072 84.565 1.00 47.52 64 GLN A C 1
ATOM 526 O O . GLN A 1 64 ? -1.487 48.413 83.972 1.00 47.87 64 GLN A O 1
ATOM 532 N N . THR A 1 65 ? -3.728 48.425 84.168 1.00 42.97 65 THR A N 1
ATOM 533 C CA . THR A 1 65 ? -3.943 49.253 82.991 1.00 39.60 65 THR A CA 1
ATOM 534 C C . THR A 1 65 ? -4.416 50.635 83.412 1.00 38.94 65 THR A C 1
ATOM 535 O O . THR A 1 65 ? -5.079 50.788 84.437 1.00 38.77 65 THR A O 1
ATOM 539 N N . TYR A 1 66 ? -4.065 51.646 82.628 1.00 36.89 66 TYR A N 1
ATOM 540 C CA . TYR A 1 66 ? -4.505 52.995 82.933 1.00 34.16 66 TYR A CA 1
ATOM 541 C C . TYR A 1 66 ? -5.923 53.104 82.392 1.00 33.87 66 TYR A C 1
ATOM 542 O O . TYR A 1 66 ? -6.165 53.700 81.338 1.00 34.16 66 TYR A O 1
ATOM 551 N N . SER A 1 67 ? -6.866 52.517 83.119 1.00 33.75 67 SER A N 1
ATOM 552 C CA . SER A 1 67 ? -8.259 52.515 82.688 1.00 34.96 67 SER A CA 1
ATOM 553 C C . SER A 1 67 ? -9.159 53.510 83.404 1.00 36.91 67 SER A C 1
ATOM 554 O O . SER A 1 67 ? -8.807 54.051 84.456 1.00 36.57 67 SER A O 1
ATOM 557 N N . PHE A 1 68 ? -10.321 53.755 82.808 1.00 38.96 68 PHE A N 1
ATOM 558 C CA . PHE A 1 68 ? -11.301 54.668 83.372 1.00 42.63 68 PHE A CA 1
ATOM 559 C C . PHE A 1 68 ? -12.653 54.550 82.671 1.00 46.49 68 PHE A C 1
ATOM 560 O O . PHE A 1 68 ? -12.745 54.006 81.565 1.00 45.89 68 PHE A O 1
ATOM 568 N N . VAL A 1 69 ? -13.700 55.051 83.327 1.00 51.29 69 VAL A N 1
ATOM 569 C CA . VAL A 1 69 ? -15.058 54.989 82.796 1.00 53.79 69 VAL A CA 1
ATOM 570 C C . VAL A 1 69 ? -15.388 56.124 81.839 1.00 57.12 69 VAL A C 1
ATOM 571 O O . VAL A 1 69 ? -15.155 57.296 82.126 1.00 57.20 69 VAL A O 1
ATOM 575 N N . ASP A 1 70 ? -15.950 55.741 80.700 1.00 61.53 70 ASP A N 1
ATOM 576 C CA . ASP A 1 70 ? -16.331 56.654 79.634 1.00 65.81 70 ASP A CA 1
ATOM 577 C C . ASP A 1 70 ? -17.790 57.110 79.756 1.00 67.38 70 ASP A C 1
ATOM 578 O O . ASP A 1 70 ? -18.599 56.455 80.416 1.00 67.39 70 ASP A O 1
ATOM 583 N N . LYS A 1 71 ? -18.102 58.244 79.128 1.00 68.46 71 LYS A N 1
ATOM 584 C CA . LYS A 1 71 ? -19.443 58.836 79.133 1.00 69.54 71 LYS A CA 1
ATOM 585 C C . LYS A 1 71 ? -20.591 57.842 79.296 1.00 69.39 71 LYS A C 1
ATOM 586 O O . LYS A 1 71 ? -21.339 57.902 80.274 1.00 69.15 71 LYS A O 1
ATOM 592 N N . GLY A 1 72 ? -20.735 56.942 78.326 1.00 68.89 72 GLY A N 1
ATOM 593 C CA . GLY A 1 72 ? -21.804 55.957 78.376 1.00 66.44 72 GLY A CA 1
ATOM 594 C C . GLY A 1 72 ? -21.542 54.817 79.339 1.00 64.97 72 GLY A C 1
ATOM 595 O O . GLY A 1 72 ? -22.070 53.720 79.169 1.00 65.43 72 GLY A O 1
ATOM 596 N N . GLY A 1 73 ? -20.725 55.075 80.355 1.00 64.00 73 GLY A N 1
ATOM 597 C CA . GLY A 1 73 ? -20.412 54.047 81.331 1.00 63.50 73 GLY A CA 1
ATOM 598 C C . GLY A 1 73 ? -19.613 52.899 80.738 1.00 62.65 73 GLY A C 1
ATOM 599 O O . GLY A 1 73 ? -19.663 51.775 81.239 1.00 62.62 73 GLY A O 1
ATOM 600 N N . ARG A 1 74 ? -18.878 53.184 79.667 1.00 60.85 74 ARG A N 1
ATOM 601 C CA . ARG A 1 74 ? -18.059 52.176 78.999 1.00 59.21 74 ARG A CA 1
ATOM 602 C C . ARG A 1 74 ? -16.601 52.318 79.450 1.00 54.98 74 ARG A C 1
ATOM 603 O O . ARG A 1 74 ? -16.051 53.416 79.442 1.00 53.36 74 ARG A O 1
ATOM 611 N N . GLU A 1 75 ? -15.980 51.212 79.846 1.00 49.84 75 GLU A N 1
ATOM 612 C CA . GLU A 1 75 ? -14.587 51.243 80.282 1.00 46.41 75 GLU A CA 1
ATOM 613 C C . GLU A 1 75 ? -13.621 51.363 79.098 1.00 42.58 75 GLU A C 1
ATOM 614 O O . GLU A 1 75 ? -13.718 50.613 78.126 1.00 41.15 75 GLU A O 1
ATOM 620 N N . VAL A 1 76 ? -12.699 52.318 79.184 1.00 38.38 76 VAL A N 1
ATOM 621 C CA . VAL A 1 76 ? -11.690 52.525 78.151 1.00 35.13 76 VAL A CA 1
ATOM 622 C C . VAL A 1 76 ? -10.336 52.515 78.851 1.00 33.96 76 VAL A C 1
ATOM 623 O O . VAL A 1 76 ? -10.266 52.671 80.069 1.00 36.04 76 VAL A O 1
ATOM 627 N N . THR A 1 77 ? -9.256 52.330 78.100 1.00 30.86 77 THR A N 1
ATOM 628 C CA . THR A 1 77 ? -7.936 52.307 78.721 1.00 26.88 77 THR A CA 1
ATOM 629 C C . THR A 1 77 ? -6.843 52.787 77.779 1.00 25.96 77 THR A C 1
ATOM 630 O O . THR A 1 77 ? -7.013 52.782 76.560 1.00 25.63 77 THR A O 1
ATOM 634 N N . LEU A 1 78 ? -5.732 53.242 78.349 1.00 23.66 78 LEU A N 1
ATOM 635 C CA . LEU A 1 78 ? -4.600 53.634 77.534 1.00 22.96 78 LEU A CA 1
ATOM 636 C C . LEU A 1 78 ? -4.116 52.238 77.171 1.00 22.79 78 LEU A C 1
ATOM 637 O O . LEU A 1 78 ? -4.108 51.356 78.027 1.00 22.38 78 LEU A O 1
ATOM 642 N N . ILE A 1 79 ? -3.741 52.007 75.920 1.00 21.41 79 ILE A N 1
ATOM 643 C CA . ILE A 1 79 ? -3.319 50.666 75.549 1.00 21.58 79 ILE A CA 1
ATOM 644 C C . ILE A 1 79 ? -2.124 50.160 76.340 1.00 22.05 79 ILE A C 1
ATOM 645 O O . ILE A 1 79 ? -1.135 50.866 76.515 1.00 22.13 79 ILE A O 1
ATOM 650 N N . PRO A 1 80 ? -2.221 48.927 76.863 1.00 21.17 80 PRO A N 1
ATOM 651 C CA . PRO A 1 80 ? -1.127 48.337 77.637 1.00 21.10 80 PRO A CA 1
ATOM 652 C C . PRO A 1 80 ? -0.187 47.523 76.741 1.00 22.13 80 PRO A C 1
ATOM 653 O O . PRO A 1 80 ? 0.881 47.093 77.172 1.00 21.17 80 PRO A O 1
ATOM 657 N N . GLU A 1 81 ? -0.601 47.315 75.495 1.00 24.01 81 GLU A N 1
ATOM 658 C CA . GLU A 1 81 ? 0.180 46.553 74.522 1.00 24.87 81 GLU A CA 1
ATOM 659 C C . GLU A 1 81 ? -0.411 46.804 73.142 1.00 25.86 81 GLU A C 1
ATOM 660 O O . GLU A 1 81 ? -1.494 47.387 73.026 1.00 26.56 81 GLU A O 1
ATOM 666 N N . ALA A 1 82 ? 0.273 46.336 72.100 1.00 25.86 82 ALA A N 1
ATOM 667 C CA . ALA A 1 82 ? -0.176 46.572 70.728 1.00 24.75 82 ALA A CA 1
ATOM 668 C C . ALA A 1 82 ? -1.001 45.506 70.018 1.00 24.16 82 ALA A C 1
ATOM 669 O O . ALA A 1 82 ? -1.895 45.833 69.232 1.00 25.96 82 ALA A O 1
ATOM 671 N N . THR A 1 83 ? -0.719 44.241 70.298 1.00 24.05 83 THR A N 1
ATOM 672 C CA . THR A 1 83 ? -1.378 43.136 69.606 1.00 23.77 83 THR A CA 1
ATOM 673 C C . THR A 1 83 ? -2.889 43.122 69.453 1.00 24.91 83 THR A C 1
ATOM 674 O O . THR A 1 83 ? -3.384 42.913 68.344 1.00 26.68 83 THR A O 1
ATOM 678 N N . PRO A 1 84 ? -3.648 43.341 70.545 1.00 23.84 84 PRO A N 1
ATOM 679 C CA . PRO A 1 84 ? -5.107 43.321 70.381 1.00 22.84 84 PRO A CA 1
ATOM 680 C C . PRO A 1 84 ? -5.567 44.351 69.351 1.00 23.55 84 PRO A C 1
ATOM 681 O O . PRO A 1 84 ? -6.465 44.070 68.553 1.00 23.34 84 PRO A O 1
ATOM 685 N N . SER A 1 85 ? -4.945 45.532 69.361 1.00 22.94 85 SER A N 1
ATOM 686 C CA . SER A 1 85 ? -5.294 46.598 68.407 1.00 24.39 85 SER A CA 1
ATOM 687 C C . SER A 1 85 ? -4.946 46.157 66.989 1.00 23.75 85 SER A C 1
ATOM 688 O O . SER A 1 85 ? -5.719 46.343 66.053 1.00 26.52 85 SER A O 1
ATOM 691 N N . THR A 1 86 ? -3.764 45.577 66.847 1.00 23.57 86 THR A N 1
ATOM 692 C CA . THR A 1 86 ? -3.269 45.106 65.562 1.00 23.20 86 THR A CA 1
ATOM 693 C C . THR A 1 86 ? -4.199 44.020 65.038 1.00 24.31 86 THR A C 1
ATOM 694 O O . THR A 1 86 ? -4.628 44.058 63.889 1.00 24.40 86 THR A O 1
ATOM 698 N N . VAL A 1 87 ? -4.520 43.059 65.896 1.00 24.65 87 VAL A N 1
ATOM 699 C CA . VAL A 1 87 ? -5.418 41.976 65.524 1.00 25.96 87 VAL A CA 1
ATOM 700 C C . VAL A 1 87 ? -6.779 42.532 65.102 1.00 26.79 87 VAL A C 1
ATOM 701 O O . VAL A 1 87 ? -7.356 42.076 64.108 1.00 29.04 87 VAL A O 1
ATOM 705 N N . ARG A 1 88 ? -7.283 43.523 65.838 1.00 26.04 88 ARG A N 1
ATOM 706 C CA . ARG A 1 88 ? -8.576 44.130 65.507 1.00 26.41 88 ARG A CA 1
ATOM 707 C C . ARG A 1 88 ? -8.537 44.746 64.109 1.00 26.94 88 ARG A C 1
ATOM 708 O O . ARG A 1 88 ? -9.545 44.755 63.405 1.00 27.38 88 ARG A O 1
ATOM 724 N N . VAL A 1 90 ? -6.519 43.693 61.619 1.00 27.74 90 VAL A N 1
ATOM 725 C CA . VAL A 1 90 ? -6.398 42.588 60.688 1.00 29.41 90 VAL A CA 1
ATOM 726 C C . VAL A 1 90 ? -7.783 42.039 60.377 1.00 30.28 90 VAL A C 1
ATOM 727 O O . VAL A 1 90 ? -8.103 41.756 59.228 1.00 32.18 90 VAL A O 1
ATOM 731 N N . THR A 1 91 ? -8.607 41.909 61.410 1.00 32.19 91 THR A N 1
ATOM 732 C CA . THR A 1 91 ? -9.946 41.360 61.253 1.00 33.23 91 THR A CA 1
ATOM 733 C C . THR A 1 91 ? -11.078 42.366 61.017 1.00 35.59 91 THR A C 1
ATOM 734 O O . THR A 1 91 ? -12.245 41.994 61.047 1.00 36.65 91 THR A O 1
ATOM 738 N N . SER A 1 92 ? -10.737 43.627 60.761 1.00 39.22 92 SER A N 1
ATOM 739 C CA . SER A 1 92 ? -11.747 44.661 60.510 1.00 43.18 92 SER A CA 1
ATOM 740 C C . SER A 1 92 ? -11.826 45.078 59.044 1.00 44.52 92 SER A C 1
ATOM 741 O O . SER A 1 92 ? -12.750 45.780 58.643 1.00 44.98 92 SER A O 1
ATOM 744 N N . ARG A 1 93 ? -10.847 44.661 58.253 1.00 46.76 93 ARG A N 1
ATOM 745 C CA . ARG A 1 93 ? -10.817 45.000 56.836 1.00 49.98 93 ARG A CA 1
ATOM 746 C C . ARG A 1 93 ? -10.574 43.698 56.082 1.00 52.18 93 ARG A C 1
ATOM 747 O O . ARG A 1 93 ? -9.526 43.078 56.238 1.00 53.81 93 ARG A O 1
ATOM 755 N N . LYS A 1 94 ? -11.540 43.285 55.265 1.00 55.66 94 LYS A N 1
ATOM 756 C CA . LYS A 1 94 ? -11.426 42.016 54.546 1.00 57.83 94 LYS A CA 1
ATOM 757 C C . LYS A 1 94 ? -10.852 42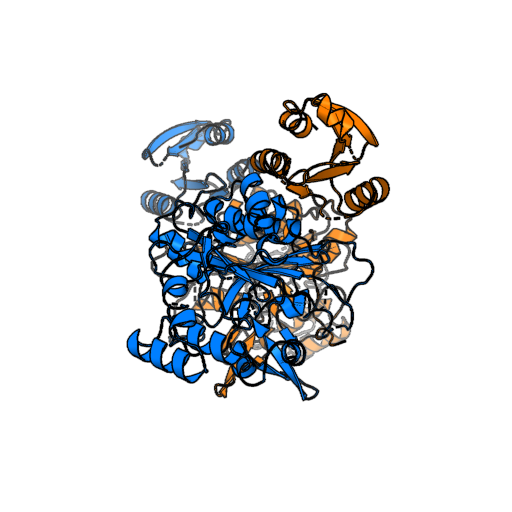.015 53.134 1.00 57.83 94 LYS A C 1
ATOM 758 O O . LYS A 1 94 ? -10.877 40.987 52.458 1.00 58.75 94 LYS A O 1
ATOM 764 N N . ASP A 1 95 ? -10.336 43.146 52.680 1.00 57.72 95 ASP A N 1
ATOM 765 C CA . ASP A 1 95 ? -9.755 43.191 51.347 1.00 59.60 95 ASP A CA 1
ATOM 766 C C . ASP A 1 95 ? -8.253 42.909 51.428 1.00 58.29 95 ASP A C 1
ATOM 767 O O . ASP A 1 95 ? -7.574 42.766 50.409 1.00 58.59 95 ASP A O 1
ATOM 772 N N . LEU A 1 96 ? -7.750 42.810 52.654 1.00 56.41 96 LEU A N 1
ATOM 773 C CA . LEU A 1 96 ? -6.332 42.581 52.908 1.00 53.86 96 LEU A CA 1
ATOM 774 C C . LEU A 1 96 ? -5.738 41.303 52.327 1.00 52.51 96 LEU A C 1
ATOM 775 O O . LEU A 1 96 ? -6.230 40.199 52.554 1.00 51.74 96 LEU A O 1
ATOM 780 N N . GLN A 1 97 ? -4.658 41.469 51.576 1.00 52.54 97 GLN A N 1
ATOM 781 C CA . GLN A 1 97 ? -3.968 40.342 50.972 1.00 50.78 97 GLN A CA 1
ATOM 782 C C . GLN A 1 97 ? -3.393 39.472 52.077 1.00 49.42 97 GLN A C 1
ATOM 783 O O . GLN A 1 97 ? -3.629 39.719 53.257 1.00 51.61 97 GLN A O 1
ATOM 789 N N . ARG A 1 98 ? -2.638 38.453 51.700 1.00 45.71 98 ARG A N 1
ATOM 790 C CA . ARG A 1 98 ? -2.042 37.568 52.683 1.00 43.62 98 ARG A CA 1
ATOM 791 C C . ARG A 1 98 ? -0.749 37.025 52.086 1.00 40.40 98 ARG A C 1
ATOM 792 O O . ARG A 1 98 ? -0.689 36.715 50.896 1.00 38.74 98 ARG A O 1
ATOM 800 N N . PRO A 1 99 ? 0.307 36.905 52.905 1.00 36.52 99 PRO A N 1
ATOM 801 C CA . PRO A 1 99 ? 0.359 37.239 54.328 1.00 33.16 99 PRO A CA 1
ATOM 802 C C . PRO A 1 99 ? 0.520 38.734 54.579 1.00 30.16 99 PRO A C 1
ATOM 803 O O . PRO A 1 99 ? 0.779 39.504 53.661 1.00 30.09 99 PRO A O 1
ATOM 807 N N . LEU A 1 100 ? 0.366 39.133 55.836 1.00 28.13 100 LEU A N 1
ATOM 808 C CA . LEU A 1 100 ? 0.503 40.527 56.233 1.00 24.60 100 LEU A CA 1
ATOM 809 C C . LEU A 1 100 ? 1.733 40.670 57.116 1.00 25.71 100 LEU A C 1
ATOM 810 O O . LEU A 1 100 ? 1.845 40.003 58.147 1.00 26.10 100 LEU A O 1
ATOM 815 N N . ARG A 1 101 ? 2.661 41.525 56.706 1.00 25.07 101 ARG A N 1
ATOM 816 C CA . ARG A 1 101 ? 3.852 41.780 57.496 1.00 24.57 101 ARG A CA 1
ATOM 817 C C . ARG A 1 101 ? 3.661 43.200 58.020 1.00 24.63 101 ARG A C 1
ATOM 818 O O . ARG A 1 101 ? 3.806 44.177 57.285 1.00 25.20 101 ARG A O 1
ATOM 826 N N . TRP A 1 102 ? 3.307 43.306 59.295 1.00 22.77 102 TRP A N 1
ATOM 827 C CA . TRP A 1 102 ? 3.061 44.600 59.904 1.00 19.80 102 TRP A CA 1
ATOM 828 C C . TRP A 1 102 ? 3.902 44.821 61.142 1.00 20.13 102 TRP A C 1
ATOM 829 O O . TRP A 1 102 ? 4.122 43.894 61.928 1.00 20.72 102 TRP A O 1
ATOM 840 N N . TYR A 1 103 ? 4.380 46.048 61.310 1.00 17.19 103 TYR A N 1
ATOM 841 C CA . TYR A 1 103 ? 5.142 46.399 62.497 1.00 18.49 103 TYR A CA 1
ATOM 842 C C . TYR A 1 103 ? 4.651 47.753 63.016 1.00 20.03 103 TYR A C 1
ATOM 843 O O . TYR A 1 103 ? 4.173 48.600 62.244 1.00 19.22 103 TYR A O 1
ATOM 852 N N . SER A 1 104 ? 4.755 47.941 64.327 1.00 20.55 104 SER A N 1
ATOM 853 C CA . SER A 1 104 ? 4.355 49.187 64.973 1.00 20.43 104 SER A CA 1
ATOM 854 C C . SER A 1 104 ? 5.363 49.518 66.059 1.00 19.04 104 SER A C 1
ATOM 855 O O . SER A 1 104 ? 6.097 48.649 66.517 1.00 18.81 104 SER A O 1
ATOM 858 N N . PHE A 1 105 ? 5.408 50.779 66.464 1.00 20.66 105 PHE A N 1
ATOM 859 C CA . PHE A 1 105 ? 6.336 51.202 67.503 1.00 21.56 105 PHE A CA 1
ATOM 860 C C . PHE A 1 105 ? 5.745 52.368 68.287 1.00 23.01 105 PHE A C 1
ATOM 861 O O . PHE A 1 105 ? 6.362 53.424 68.395 1.00 26.65 105 PHE A O 1
ATOM 869 N N . PRO A 1 106 ? 4.545 52.191 68.854 1.00 21.61 106 PRO A N 1
ATOM 870 C CA . PRO A 1 106 ? 3.929 53.276 69.615 1.00 22.13 106 PRO A CA 1
ATOM 871 C C . PRO A 1 106 ? 4.277 53.178 71.092 1.00 23.02 106 PRO A C 1
ATOM 872 O O . PRO A 1 106 ? 5.055 52.319 71.516 1.00 22.49 106 PRO A O 1
ATOM 876 N N . LYS A 1 107 ? 3.671 54.061 71.875 1.00 22.40 107 LYS A N 1
ATOM 877 C CA . LYS A 1 107 ? 3.864 54.045 73.311 1.00 21.80 107 LYS A CA 1
ATOM 878 C C . LYS A 1 107 ? 2.811 53.117 73.880 1.00 20.96 107 LYS A C 1
ATOM 879 O O . LYS A 1 107 ? 1.752 52.932 73.275 1.00 20.97 107 LYS A O 1
ATOM 885 N N . VAL A 1 108 ? 3.106 52.525 75.033 1.00 20.84 108 VAL A N 1
ATOM 886 C CA . VAL A 1 108 ? 2.136 51.687 75.731 1.00 19.47 108 VAL A CA 1
ATOM 887 C C . VAL A 1 108 ? 2.222 52.106 77.191 1.00 21.17 108 VAL A C 1
ATOM 888 O O . VAL A 1 108 ? 3.269 52.562 77.659 1.00 20.75 108 VAL A O 1
ATOM 892 N N . TRP A 1 109 ? 1.114 51.964 77.904 1.00 22.37 109 TRP A N 1
ATOM 893 C CA . TRP A 1 109 ? 1.048 52.369 79.295 1.00 23.82 109 TRP A CA 1
ATOM 894 C C . TRP A 1 109 ? 0.686 51.219 80.220 1.00 26.58 109 TRP A C 1
ATOM 895 O O . TRP A 1 109 ? -0.051 50.308 79.850 1.00 24.45 109 TRP A O 1
ATOM 906 N N . ARG A 1 110 ? 1.212 51.277 81.433 1.00 32.86 110 ARG A N 1
ATOM 907 C CA . ARG A 1 110 ? 0.954 50.252 82.425 1.00 41.09 110 ARG A CA 1
ATOM 908 C C . ARG A 1 110 ? 0.903 50.936 83.782 1.00 44.66 110 ARG A C 1
ATOM 909 O O . ARG A 1 110 ? 1.849 51.626 84.167 1.00 44.53 110 ARG A O 1
ATOM 917 N N . TYR A 1 111 ? -0.207 50.772 84.496 1.00 49.15 111 TYR A N 1
ATOM 918 C CA . TYR A 1 111 ? -0.340 51.377 85.815 1.00 54.48 111 TYR A CA 1
ATOM 919 C C . TYR A 1 111 ? 0.357 50.472 86.824 1.00 58.69 111 TYR A C 1
ATOM 920 O O . TYR A 1 111 ? -0.214 49.502 87.320 1.00 58.60 111 TYR A O 1
ATOM 929 N N . GLU A 1 112 ? 1.609 50.790 87.110 1.00 64.03 112 GLU A N 1
ATOM 930 C CA . GLU A 1 112 ? 2.394 50.010 88.049 1.00 69.80 112 GLU A CA 1
ATOM 931 C C . GLU A 1 112 ? 3.223 50.968 88.897 1.00 73.58 112 GLU A C 1
ATOM 932 O O . GLU A 1 112 ? 3.598 52.053 88.441 1.00 74.30 112 GLU A O 1
ATOM 938 N N . GLU A 1 113 ? 3.493 50.573 90.137 1.00 76.93 113 GLU A N 1
ATOM 939 C CA . GLU A 1 113 ? 4.273 51.405 91.042 1.00 79.66 113 GLU A CA 1
ATOM 940 C C . GLU A 1 113 ? 5.743 51.330 90.640 1.00 80.94 113 GLU A C 1
ATOM 941 O O . GLU A 1 113 ? 6.246 50.255 90.303 1.00 81.09 113 GLU A O 1
ATOM 947 N N . PRO A 1 114 ? 6.445 52.478 90.657 1.00 82.06 114 PRO A N 1
ATOM 948 C CA . PRO A 1 114 ? 7.864 52.582 90.299 1.00 83.39 114 PRO A CA 1
ATOM 949 C C . PRO A 1 114 ? 8.780 51.611 91.048 1.00 84.59 114 PRO A C 1
ATOM 950 O O . PRO A 1 114 ? 10.003 51.718 90.965 1.00 84.27 114 PRO A O 1
ATOM 954 N N . GLN A 1 115 ? 8.184 50.669 91.775 1.00 86.38 115 GLN A N 1
ATOM 955 C CA . GLN A 1 115 ? 8.945 49.679 92.531 1.00 87.46 115 GLN A CA 1
ATOM 956 C C . GLN A 1 115 ? 9.838 48.898 91.570 1.00 86.90 115 GLN A C 1
ATOM 957 O O . GLN A 1 115 ? 11.028 49.195 91.437 1.00 87.73 115 GLN A O 1
ATOM 963 N N . ALA A 1 116 ? 9.261 47.904 90.898 1.00 85.21 116 ALA A N 1
ATOM 964 C CA . ALA A 1 116 ? 10.017 47.098 89.945 1.00 83.31 116 ALA A CA 1
ATOM 965 C C . ALA A 1 116 ? 10.624 48.028 88.901 1.00 81.77 116 ALA A C 1
ATOM 966 O O . ALA A 1 116 ? 9.922 48.508 88.011 1.00 82.44 116 ALA A O 1
ATOM 968 N N . GLY A 1 117 ? 11.926 48.283 89.028 1.00 79.49 117 GLY A N 1
ATOM 969 C CA . GLY A 1 117 ? 12.629 49.165 88.107 1.00 75.54 117 GLY A CA 1
ATOM 970 C C . GLY A 1 117 ? 12.071 49.191 86.696 1.00 72.54 117 GLY A C 1
ATOM 971 O O . GLY A 1 117 ? 12.585 48.514 85.805 1.00 73.96 117 GLY A O 1
ATOM 972 N N . ARG A 1 118 ? 11.018 49.978 86.495 1.00 68.08 118 ARG A N 1
ATOM 973 C CA . ARG A 1 118 ? 10.372 50.100 85.190 1.00 63.88 118 ARG A CA 1
ATOM 974 C C . ARG A 1 118 ? 9.740 51.480 85.049 1.00 57.95 118 ARG A C 1
ATOM 975 O O . ARG A 1 118 ? 9.932 52.348 85.896 1.00 58.70 118 ARG A O 1
ATOM 983 N N . TYR A 1 119 ? 8.980 51.671 83.975 1.00 50.68 119 TYR A N 1
ATOM 984 C CA . TYR A 1 119 ? 8.301 52.937 83.733 1.00 42.72 119 TYR A CA 1
ATOM 985 C C . TYR A 1 119 ? 6.853 52.650 83.401 1.00 38.60 119 TYR A C 1
ATOM 986 O O . TYR A 1 119 ? 6.529 51.586 82.893 1.00 39.53 119 TYR A O 1
ATOM 995 N N . ARG A 1 120 ? 5.978 53.599 83.692 1.00 33.69 120 ARG A N 1
ATOM 996 C CA . ARG A 1 120 ? 4.571 53.419 83.407 1.00 30.00 120 ARG A CA 1
ATOM 997 C C . ARG A 1 120 ? 4.274 53.664 81.929 1.00 26.88 120 ARG A C 1
ATOM 998 O O . ARG A 1 120 ? 3.151 53.451 81.459 1.00 23.76 120 ARG A O 1
ATOM 1006 N N . GLU A 1 121 ? 5.288 54.112 81.199 1.00 22.67 121 GLU A N 1
ATOM 1007 C CA . GLU A 1 121 ? 5.128 54.416 79.790 1.00 21.15 121 GLU A CA 1
ATOM 1008 C C . GLU A 1 121 ? 6.433 54.165 79.043 1.00 20.89 121 GLU A C 1
ATOM 1009 O O . GLU A 1 121 ? 7.497 54.573 79.496 1.00 22.55 121 GLU A O 1
ATOM 1015 N N . HIS A 1 122 ? 6.362 53.474 77.912 1.00 17.95 122 HIS A N 1
ATOM 1016 C CA . HIS A 1 122 ? 7.560 53.235 77.125 1.00 20.33 122 HIS A CA 1
ATOM 1017 C C . HIS A 1 122 ? 7.229 52.951 75.667 1.00 20.91 122 HIS A C 1
ATOM 1018 O O . HIS A 1 122 ? 6.095 52.620 75.323 1.00 22.69 122 HIS A O 1
ATOM 1025 N N . TYR A 1 123 ? 8.225 53.098 74.807 1.00 21.04 123 TYR A N 1
ATOM 1026 C CA . TYR A 1 123 ? 8.040 52.806 73.393 1.00 22.79 123 TYR A CA 1
ATOM 1027 C C . TYR A 1 123 ? 8.186 51.299 73.229 1.00 22.89 123 TYR A C 1
ATOM 1028 O O . TYR A 1 123 ? 9.188 50.711 73.643 1.00 22.68 123 TYR A O 1
ATOM 1037 N N . GLN A 1 124 ? 7.167 50.694 72.632 1.00 21.54 124 GLN A N 1
ATOM 1038 C CA . GLN A 1 124 ? 7.089 49.256 72.422 1.00 22.68 124 GLN A CA 1
ATOM 1039 C C . GLN A 1 124 ? 7.079 48.934 70.931 1.00 22.07 124 GLN A C 1
ATOM 1040 O O . GLN A 1 124 ? 6.219 49.401 70.196 1.00 23.84 124 GLN A O 1
ATOM 1046 N N . PHE A 1 125 ? 8.042 48.139 70.482 1.00 22.78 125 PHE A N 1
ATOM 1047 C CA . PHE A 1 125 ? 8.112 47.765 69.074 1.00 20.74 125 PHE A CA 1
ATOM 1048 C C . PHE A 1 125 ? 7.527 46.368 68.911 1.00 20.24 125 PHE A C 1
ATOM 1049 O O . PHE A 1 125 ? 7.814 45.484 69.721 1.00 20.40 125 PHE A O 1
ATOM 1057 N N . ASN A 1 126 ? 6.694 46.179 67.888 1.00 18.21 126 ASN A N 1
ATOM 1058 C CA . ASN A 1 126 ? 6.111 44.868 67.599 1.00 22.71 126 ASN A CA 1
ATOM 1059 C C . ASN A 1 126 ? 6.161 44.575 66.095 1.00 24.88 126 ASN A C 1
ATOM 1060 O O . ASN A 1 126 ? 5.906 45.453 65.266 1.00 24.59 126 ASN A O 1
ATOM 1065 N N . ALA A 1 127 ? 6.508 43.340 65.749 1.00 24.00 127 ALA A N 1
ATOM 1066 C CA . ALA A 1 127 ? 6.560 42.930 64.350 1.00 24.48 127 ALA A CA 1
ATOM 1067 C C . ALA A 1 127 ? 5.855 41.581 64.263 1.00 24.33 127 ALA A C 1
ATOM 1068 O O . ALA A 1 127 ? 6.193 40.656 64.998 1.00 22.01 127 ALA A O 1
ATOM 1070 N N . ASP A 1 128 ? 4.867 41.475 63.378 1.00 23.15 128 ASP A N 1
ATOM 1071 C CA . ASP A 1 128 ? 4.125 40.233 63.241 1.00 24.58 128 ASP A CA 1
ATOM 1072 C C . ASP A 1 128 ? 3.820 39.851 61.809 1.00 24.67 128 ASP A C 1
ATOM 1073 O O . ASP A 1 128 ? 3.645 40.710 60.943 1.00 25.64 128 ASP A O 1
ATOM 1078 N N . ILE A 1 129 ? 3.748 38.546 61.575 1.00 25.22 129 ILE A N 1
ATOM 1079 C CA . ILE A 1 129 ? 3.390 38.010 60.272 1.00 25.41 129 ILE A CA 1
ATOM 1080 C C . ILE A 1 129 ? 2.034 37.343 60.478 1.00 25.20 129 ILE A C 1
ATOM 1081 O O . ILE A 1 129 ? 1.910 36.445 61.314 1.00 25.59 129 ILE A O 1
ATOM 1086 N N . PHE A 1 130 ? 1.023 37.792 59.737 1.00 25.16 130 PHE A N 1
ATOM 1087 C CA . PHE A 1 130 ? -0.325 37.229 59.845 1.00 25.27 130 PHE A CA 1
ATOM 1088 C C . PHE A 1 130 ? -0.735 36.470 58.586 1.00 27.51 130 PHE A C 1
ATOM 1089 O O . PHE A 1 130 ? -0.541 36.961 57.470 1.00 27.72 130 PHE A O 1
ATOM 1097 N N . GLY A 1 131 ? -1.310 35.283 58.766 1.00 28.50 131 GLY A N 1
ATOM 1098 C CA . GLY A 1 131 ? -1.792 34.517 57.628 1.00 28.59 131 GLY A CA 1
ATOM 1099 C C . GLY A 1 131 ? -0.963 33.356 57.121 1.00 31.21 131 GLY A C 1
ATOM 1100 O O . GLY A 1 131 ? -1.275 32.797 56.071 1.00 32.05 131 GLY A O 1
ATOM 1101 N N . SER A 1 132 ? 0.081 32.975 57.849 1.00 31.79 132 SER A N 1
ATOM 1102 C CA . SER A 1 132 ? 0.926 31.877 57.407 1.00 32.14 132 SER A CA 1
ATOM 1103 C C . SER A 1 132 ? 1.401 31.005 58.555 1.00 33.79 132 SER A C 1
ATOM 1104 O O . SER A 1 132 ? 2.141 31.464 59.411 1.00 35.01 132 SER A O 1
ATOM 1107 N N . ASP A 1 133 ? 0.982 29.745 58.558 1.00 36.69 133 ASP A N 1
ATOM 1108 C CA . ASP A 1 133 ? 1.383 28.792 59.591 1.00 38.69 133 ASP A CA 1
ATOM 1109 C C . ASP A 1 133 ? 2.470 27.916 58.971 1.00 39.38 133 ASP A C 1
ATOM 1110 O O . ASP A 1 133 ? 2.193 26.817 58.488 1.00 40.93 133 ASP A O 1
ATOM 1115 N N . SER A 1 134 ? 3.702 28.419 58.977 1.00 38.51 134 SER A N 1
ATOM 1116 C CA . SER A 1 134 ? 4.830 27.707 58.379 1.00 39.19 134 SER A CA 1
ATOM 1117 C C . SER A 1 134 ? 6.172 27.969 59.064 1.00 38.94 134 SER A C 1
ATOM 1118 O O . SER A 1 134 ? 6.324 28.933 59.814 1.00 38.46 134 SER A O 1
ATOM 1121 N N . PRO A 1 135 ? 7.172 27.109 58.799 1.00 39.41 135 PRO A N 1
ATOM 1122 C CA . PRO A 1 135 ? 8.497 27.282 59.401 1.00 38.03 135 PRO A CA 1
ATOM 1123 C C . PRO A 1 135 ? 9.093 28.591 58.901 1.00 37.56 135 PRO A C 1
ATOM 1124 O O . PRO A 1 135 ? 9.725 29.338 59.653 1.00 39.20 135 PRO A O 1
ATOM 1128 N N . GLU A 1 136 ? 8.881 28.854 57.616 1.00 35.37 136 GLU A N 1
ATOM 1129 C CA . GLU A 1 136 ? 9.387 30.052 56.973 1.00 32.66 136 GLU A CA 1
ATOM 1130 C C . GLU A 1 136 ? 9.023 31.307 57.742 1.00 32.32 136 GLU A C 1
ATOM 1131 O O . GLU A 1 136 ? 9.851 32.209 57.890 1.00 33.78 136 GLU A O 1
ATOM 1137 N N . ALA A 1 137 ? 7.785 31.367 58.225 1.00 30.24 137 ALA A N 1
ATOM 1138 C CA . ALA A 1 137 ? 7.313 32.530 58.968 1.00 29.38 137 ALA A CA 1
ATOM 1139 C C . ALA A 1 137 ? 7.974 32.602 60.341 1.00 27.75 137 ALA A C 1
ATOM 1140 O O . ALA A 1 137 ? 8.365 33.678 60.793 1.00 28.00 137 ALA A O 1
ATOM 1142 N N . ASP A 1 138 ? 8.103 31.455 60.998 1.00 27.15 138 ASP A N 1
ATOM 1143 C CA . ASP A 1 138 ? 8.741 31.407 62.307 1.00 27.72 138 ASP A CA 1
ATOM 1144 C C . ASP A 1 138 ? 10.161 31.928 62.184 1.00 27.54 138 ASP A C 1
ATOM 1145 O O . ASP A 1 138 ? 10.623 32.702 63.023 1.00 28.22 138 ASP A O 1
ATOM 1150 N N . ALA A 1 139 ? 10.842 31.509 61.121 1.00 26.92 139 ALA A N 1
ATOM 1151 C CA . ALA A 1 139 ? 12.228 31.897 60.891 1.00 28.54 139 ALA A CA 1
ATOM 1152 C C . ALA A 1 139 ? 12.423 33.366 60.525 1.00 28.53 139 ALA A C 1
ATOM 1153 O O . ALA A 1 139 ? 13.346 34.015 61.025 1.00 27.90 139 ALA A O 1
ATOM 1155 N N . GLU A 1 140 ? 11.568 33.887 59.652 1.00 27.09 140 GLU A N 1
ATOM 1156 C CA . GLU A 1 140 ? 11.689 35.280 59.237 1.00 29.00 140 GLU A CA 1
ATOM 1157 C C . GLU A 1 140 ? 11.589 36.229 60.438 1.00 28.60 140 GLU A C 1
ATOM 1158 O O . GLU A 1 140 ? 12.396 37.145 60.597 1.00 29.06 140 GLU A O 1
ATOM 1164 N N . VAL A 1 141 ? 10.600 35.999 61.288 1.00 28.27 141 VAL A N 1
ATOM 1165 C CA . VAL A 1 141 ? 10.408 36.836 62.460 1.00 28.10 141 VAL A CA 1
ATOM 1166 C C . VAL A 1 141 ? 11.654 36.824 63.342 1.00 29.39 141 VAL A C 1
ATOM 1167 O O . VAL A 1 141 ? 12.134 37.878 63.762 1.00 29.41 141 VAL A O 1
ATOM 1171 N N . ILE A 1 142 ? 12.192 35.636 63.602 1.00 29.88 142 ILE A N 1
ATOM 1172 C CA . ILE A 1 142 ? 13.385 35.517 64.432 1.00 30.17 142 ILE A CA 1
ATOM 1173 C C . ILE A 1 142 ? 14.574 36.172 63.733 1.00 30.67 142 ILE A C 1
ATOM 1174 O O . ILE A 1 142 ? 15.376 36.860 64.371 1.00 30.59 142 ILE A O 1
ATOM 1179 N N . ALA A 1 143 ? 14.676 35.971 62.421 1.00 28.31 143 ALA A N 1
ATOM 1180 C CA . ALA A 1 143 ? 15.760 36.570 61.648 1.00 27.24 143 ALA A CA 1
ATOM 1181 C C . ALA A 1 143 ? 15.685 38.087 61.796 1.00 25.71 143 ALA A C 1
ATOM 1182 O O . ALA A 1 143 ? 16.702 38.740 62.032 1.00 25.57 143 ALA A O 1
ATOM 1184 N N . LEU A 1 144 ? 14.479 38.640 61.661 1.00 25.14 144 LEU A N 1
ATOM 1185 C CA . LEU A 1 144 ? 14.268 40.087 61.797 1.00 26.74 144 LEU A CA 1
ATOM 1186 C C . LEU A 1 144 ? 14.720 40.601 63.164 1.00 26.27 144 LEU A C 1
ATOM 1187 O O . LEU A 1 144 ? 15.337 41.657 63.264 1.00 28.91 144 LEU A O 1
ATOM 1192 N N . ALA A 1 145 ? 14.407 39.852 64.213 1.00 25.86 145 ALA A N 1
ATOM 1193 C CA . ALA A 1 145 ? 14.788 40.237 65.562 1.00 27.00 145 ALA A CA 1
ATOM 1194 C C . ALA A 1 145 ? 16.313 40.271 65.692 1.00 29.99 145 ALA A C 1
ATOM 1195 O O . ALA A 1 145 ? 16.865 41.189 66.306 1.00 32.61 145 ALA A O 1
ATOM 1197 N N . SER A 1 146 ? 16.988 39.273 65.117 1.00 31.13 146 SER A N 1
ATOM 1198 C CA . SER A 1 146 ? 18.452 39.198 65.159 1.00 31.34 146 SER A CA 1
ATOM 1199 C C . SER A 1 146 ? 19.030 40.380 64.412 1.00 30.04 146 SER A C 1
ATOM 1200 O O . SER A 1 146 ? 19.961 41.038 64.876 1.00 30.36 146 SER A O 1
ATOM 1203 N N . SER A 1 147 ? 18.481 40.617 63.228 1.00 29.55 147 SER A N 1
ATOM 1204 C CA . SER A 1 147 ? 18.928 41.706 62.385 1.00 28.01 147 SER A CA 1
ATOM 1205 C C . SER A 1 147 ? 18.874 43.002 63.178 1.00 27.45 147 SER A C 1
ATOM 1206 O O . SER A 1 147 ? 19.829 43.778 63.177 1.00 27.62 147 SER A O 1
ATOM 1209 N N . ILE A 1 148 ? 17.757 43.229 63.864 1.00 27.14 148 ILE A N 1
ATOM 1210 C CA . ILE A 1 148 ? 17.606 44.447 64.643 1.00 28.50 148 ILE A CA 1
ATOM 1211 C C . ILE A 1 148 ? 18.646 44.514 65.753 1.00 28.67 148 ILE A C 1
ATOM 1212 O O . ILE A 1 148 ? 19.246 45.563 65.966 1.00 29.50 148 ILE A O 1
ATOM 1217 N N . LEU A 1 149 ? 18.872 43.404 66.452 1.00 26.81 149 LEU A N 1
ATOM 1218 C CA . LEU A 1 149 ? 19.867 43.401 67.517 1.00 29.16 149 LEU A CA 1
ATOM 1219 C C . LEU A 1 149 ? 21.277 43.629 66.978 1.00 30.81 149 LEU A C 1
ATOM 1220 O O . LEU A 1 149 ? 22.076 44.331 67.593 1.00 30.86 149 LEU A O 1
ATOM 1225 N N . ASP A 1 150 ? 21.588 43.040 65.829 1.00 31.92 150 ASP A N 1
ATOM 1226 C CA . ASP A 1 150 ? 22.914 43.222 65.255 1.00 33.35 150 ASP A CA 1
ATOM 1227 C C . ASP A 1 150 ? 23.113 44.657 64.766 1.00 34.11 150 ASP A C 1
ATOM 1228 O O . ASP A 1 150 ? 24.150 45.264 65.018 1.00 33.67 150 ASP A O 1
ATOM 1233 N N . ARG A 1 151 ? 22.117 45.205 64.075 1.00 34.33 151 ARG A N 1
ATOM 1234 C CA . ARG A 1 151 ? 22.236 46.559 63.557 1.00 34.78 151 ARG A CA 1
ATOM 1235 C C . ARG A 1 151 ? 22.272 47.607 64.655 1.00 34.78 151 ARG A C 1
ATOM 1236 O O . ARG A 1 151 ? 22.668 48.746 64.416 1.00 35.40 151 ARG A O 1
ATOM 1244 N N . LEU A 1 152 ? 21.853 47.224 65.856 1.00 34.13 152 LEU A N 1
ATOM 1245 C CA . LEU A 1 152 ? 21.872 48.137 66.997 1.00 33.52 152 LEU A CA 1
ATOM 1246 C C . LEU A 1 152 ? 23.269 48.130 67.614 1.00 34.94 152 LEU A C 1
ATOM 1247 O O . LEU A 1 152 ? 23.566 48.918 68.514 1.00 33.14 152 LEU A O 1
ATOM 1252 N N . GLY A 1 153 ? 24.124 47.235 67.115 1.00 35.33 153 GLY A N 1
ATOM 1253 C CA . GLY A 1 153 ? 25.477 47.128 67.634 1.00 35.43 153 GLY A CA 1
ATOM 1254 C C . GLY A 1 153 ? 25.517 46.183 68.817 1.00 35.84 153 GLY A C 1
ATOM 1255 O O . GLY A 1 153 ? 26.482 46.158 69.581 1.00 37.52 153 GLY A O 1
ATOM 1256 N N . LEU A 1 154 ? 24.459 45.396 68.958 1.00 35.74 154 LEU A N 1
ATOM 1257 C CA . LEU A 1 154 ? 24.338 44.451 70.053 1.00 36.18 154 LEU A CA 1
ATOM 1258 C C . LEU A 1 154 ? 24.680 43.010 69.670 1.00 38.66 154 LEU A C 1
ATOM 1259 O O . LEU A 1 154 ? 24.385 42.074 70.420 1.00 36.95 154 LEU A O 1
ATOM 1264 N N . GLN A 1 155 ? 25.296 42.827 68.506 1.00 41.62 155 GLN A N 1
ATOM 1265 C CA . GLN A 1 155 ? 25.697 41.487 68.092 1.00 47.55 155 GLN A CA 1
ATOM 1266 C C . GLN A 1 155 ? 26.732 41.020 69.113 1.00 48.90 155 GLN A C 1
ATOM 1267 O O . GLN A 1 155 ? 27.445 41.843 69.692 1.00 51.93 155 GLN A O 1
ATOM 1273 N N . ASP A 1 156 ? 26.801 39.714 69.345 1.00 49.60 156 ASP A N 1
ATOM 1274 C CA . ASP A 1 156 ? 27.753 39.133 70.296 1.00 51.54 156 ASP A CA 1
ATOM 1275 C C . ASP A 1 156 ? 27.295 39.105 71.753 1.00 50.32 156 ASP A C 1
ATOM 1276 O O . ASP A 1 156 ? 27.890 38.396 72.560 1.00 51.27 156 ASP A O 1
ATOM 1281 N N . ILE A 1 157 ? 26.260 39.865 72.108 1.00 47.61 157 ILE A N 1
ATOM 1282 C CA . ILE A 1 157 ? 25.808 39.857 73.499 1.00 44.42 157 ILE A CA 1
ATOM 1283 C C . ILE A 1 157 ? 24.518 39.067 73.732 1.00 42.04 157 ILE A C 1
ATOM 1284 O O . ILE A 1 157 ? 24.127 38.841 74.879 1.00 41.12 157 ILE A O 1
ATOM 1289 N N . TYR A 1 158 ? 23.863 38.643 72.654 1.00 39.32 158 TYR A N 1
ATOM 1290 C CA . TYR A 1 158 ? 22.614 37.897 72.782 1.00 37.41 158 TYR A CA 1
ATOM 1291 C C . TYR A 1 158 ? 22.663 36.508 72.156 1.00 37.74 158 TYR A C 1
ATOM 1292 O O . TYR A 1 158 ? 23.461 36.231 71.260 1.00 36.37 158 TYR A O 1
ATOM 1301 N N . GLU A 1 159 ? 21.781 35.641 72.634 1.00 37.86 159 GLU A N 1
ATOM 1302 C CA . GLU A 1 159 ? 21.683 34.279 72.137 1.00 38.87 159 GLU A CA 1
ATOM 1303 C C . GLU A 1 159 ? 20.205 33.936 71.967 1.00 37.92 159 GLU A C 1
ATOM 1304 O O . GLU A 1 159 ? 19.419 34.094 72.897 1.00 38.77 159 GLU A O 1
ATOM 1310 N N . ILE A 1 160 ? 19.821 33.491 70.776 1.00 36.34 160 ILE A N 1
ATOM 1311 C CA . ILE A 1 160 ? 18.430 33.140 70.538 1.00 36.14 160 ILE A CA 1
ATOM 1312 C C . ILE A 1 160 ? 18.115 31.802 71.181 1.00 36.67 160 ILE A C 1
ATOM 1313 O O . ILE A 1 160 ? 18.809 30.810 70.955 1.00 37.17 160 ILE A O 1
ATOM 1318 N N . ARG A 1 161 ? 17.067 31.788 71.998 1.00 36.44 161 ARG A N 1
ATOM 1319 C CA . ARG A 1 161 ? 16.638 30.570 72.668 1.00 37.42 161 ARG A CA 1
ATOM 1320 C C . ARG A 1 161 ? 15.184 30.306 72.315 1.00 36.71 161 ARG A C 1
ATOM 1321 O O . ARG A 1 161 ? 14.328 31.168 72.490 1.00 37.08 161 ARG A O 1
ATOM 1329 N N . ILE A 1 162 ? 14.909 29.108 71.815 1.00 37.02 162 ILE A N 1
ATOM 1330 C CA . ILE A 1 162 ? 13.558 28.753 71.422 1.00 36.75 162 ILE A CA 1
ATOM 1331 C C . ILE A 1 162 ? 13.017 27.575 72.222 1.00 38.57 162 ILE A C 1
ATOM 1332 O O . ILE A 1 162 ? 13.772 26.797 72.805 1.00 39.42 162 ILE A O 1
ATOM 1337 N N . ASN A 1 163 ? 11.698 27.458 72.251 1.00 38.36 163 ASN A N 1
ATOM 1338 C CA . ASN A 1 163 ? 11.039 26.355 72.928 1.00 38.41 163 ASN A CA 1
ATOM 1339 C C . ASN A 1 163 ? 9.758 26.179 72.137 1.00 38.78 163 ASN A C 1
ATOM 1340 O O . ASN A 1 163 ? 9.582 26.822 71.106 1.00 39.49 163 ASN A O 1
ATOM 1345 N N . SER A 1 164 ? 8.866 25.317 72.606 1.00 39.61 164 SER A N 1
ATOM 1346 C CA . SER A 1 164 ? 7.612 25.092 71.906 1.00 41.17 164 SER A CA 1
ATOM 1347 C C . SER A 1 164 ? 6.549 24.490 72.804 1.00 42.37 164 SER A C 1
ATOM 1348 O O . SER A 1 164 ? 6.842 23.631 73.641 1.00 40.47 164 S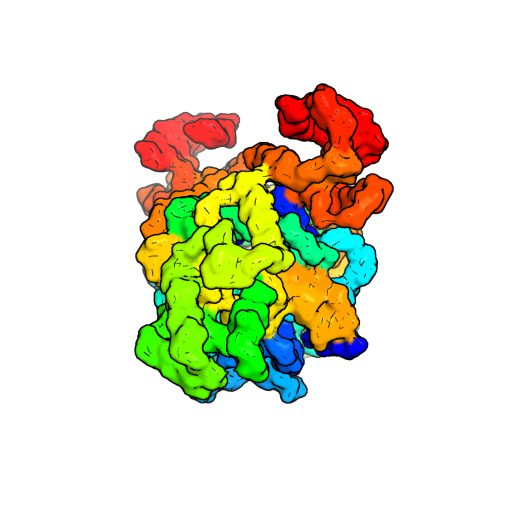ER A O 1
ATOM 1351 N N . ARG A 1 165 ? 5.309 24.935 72.624 1.00 43.49 165 ARG A N 1
ATOM 1352 C CA . ARG A 1 165 ? 4.216 24.412 73.428 1.00 47.01 165 ARG A CA 1
ATOM 1353 C C . ARG A 1 165 ? 4.010 22.930 73.123 1.00 47.31 165 ARG A C 1
ATOM 1354 O O . ARG A 1 165 ? 3.916 22.106 74.037 1.00 47.16 165 ARG A O 1
ATOM 1362 N N . LYS A 1 166 ? 3.931 22.602 71.835 1.00 48.38 166 LYS A N 1
ATOM 1363 C CA . LYS A 1 166 ? 3.746 21.222 71.405 1.00 50.21 166 LYS A CA 1
ATOM 1364 C C . LYS A 1 166 ? 4.879 20.365 71.966 1.00 49.81 166 LYS A C 1
ATOM 1365 O O . LYS A 1 166 ? 4.656 19.234 72.398 1.00 49.37 166 LYS A O 1
ATOM 1371 N N . ILE A 1 167 ? 6.091 20.914 71.958 1.00 49.18 167 ILE A N 1
ATOM 1372 C CA . ILE A 1 167 ? 7.260 20.210 72.473 1.00 48.58 167 ILE A CA 1
ATOM 1373 C C . ILE A 1 167 ? 7.111 19.948 73.968 1.00 48.31 167 ILE A C 1
ATOM 1374 O O . ILE A 1 167 ? 7.258 18.815 74.428 1.00 46.72 167 ILE A O 1
ATOM 1387 N N . GLU A 1 169 ? 4.483 19.872 75.750 1.00 51.09 169 GLU A N 1
ATOM 1388 C CA . GLU A 1 169 ? 3.375 18.975 76.047 1.00 52.64 169 GLU A CA 1
ATOM 1389 C C . GLU A 1 169 ? 3.765 17.514 75.839 1.00 52.07 169 GLU A C 1
ATOM 1390 O O . GLU A 1 169 ? 3.447 16.651 76.664 1.00 51.18 169 GLU A O 1
ATOM 1396 N N . GLU A 1 170 ? 4.454 17.239 74.736 1.00 51.17 170 GLU A N 1
ATOM 1397 C CA . GLU A 1 170 ? 4.892 15.883 74.439 1.00 51.34 170 GLU A CA 1
ATOM 1398 C C . GLU A 1 170 ? 5.839 15.392 75.528 1.00 49.50 170 GLU A C 1
ATOM 1399 O O . GLU A 1 170 ? 5.680 14.292 76.050 1.00 50.91 170 GLU A O 1
ATOM 1405 N N . ILE A 1 171 ? 6.816 16.220 75.876 1.00 47.78 171 ILE A N 1
ATOM 1406 C CA . ILE A 1 171 ? 7.792 15.862 76.893 1.00 46.61 171 ILE A CA 1
ATOM 1407 C C . ILE A 1 171 ? 7.184 15.710 78.283 1.00 48.14 171 ILE A C 1
ATOM 1408 O O . ILE A 1 171 ? 7.533 14.785 79.011 1.00 48.49 171 ILE A O 1
ATOM 1413 N N . ILE A 1 172 ? 6.284 16.613 78.659 1.00 49.81 172 ILE A N 1
ATOM 1414 C CA . ILE A 1 172 ? 5.656 16.526 79.973 1.00 51.60 172 ILE A CA 1
ATOM 1415 C C . ILE A 1 172 ? 4.650 15.384 80.013 1.00 52.61 172 ILE A C 1
ATOM 1416 O O . ILE A 1 172 ? 4.638 14.591 80.954 1.00 53.72 172 ILE A O 1
ATOM 1421 N N . GLY A 1 173 ? 3.809 15.303 78.988 1.00 53.10 173 GLY A N 1
ATOM 1422 C CA . GLY A 1 173 ? 2.817 14.245 78.938 1.00 54.35 173 GLY A CA 1
ATOM 1423 C C . GLY A 1 173 ? 3.435 12.862 79.033 1.00 55.45 173 GLY A C 1
ATOM 1424 O O . GLY A 1 173 ? 2.795 11.919 79.503 1.00 55.79 173 GLY A O 1
ATOM 1425 N N . GLY A 1 174 ? 4.684 12.742 78.590 1.00 55.74 174 GLY A N 1
ATOM 1426 C CA . GLY A 1 174 ? 5.366 11.462 78.636 1.00 55.85 174 GLY A CA 1
ATOM 1427 C C . GLY A 1 174 ? 5.965 11.141 79.992 1.00 56.56 174 GLY A C 1
ATOM 1428 O O . GLY A 1 174 ? 6.497 10.051 80.191 1.00 56.28 174 GLY A O 1
ATOM 1437 N N . THR A 1 176 ? 4.175 12.393 82.997 1.00 59.93 176 THR A N 1
ATOM 1438 C CA . THR A 1 176 ? 3.063 12.418 83.939 1.00 59.64 176 THR A CA 1
ATOM 1439 C C . THR A 1 176 ? 1.738 12.524 83.201 1.00 60.39 176 THR A C 1
ATOM 1440 O O . THR A 1 176 ? 1.684 12.999 82.067 1.00 60.63 176 THR A O 1
ATOM 1444 N N . SER A 1 177 ? 0.668 12.082 83.852 1.00 60.79 177 SER A N 1
ATOM 1445 C CA . SER A 1 177 ? -0.648 12.134 83.239 1.00 61.09 177 SER A CA 1
ATOM 1446 C C . SER A 1 177 ? -1.431 13.345 83.734 1.00 61.07 177 SER A C 1
ATOM 1447 O O . SER A 1 177 ? -2.471 13.690 83.168 1.00 61.42 177 SER A O 1
ATOM 1450 N N . SER A 1 178 ? -0.931 13.989 84.786 1.00 60.39 178 SER A N 1
ATOM 1451 C CA . SER A 1 178 ? -1.597 15.165 85.333 1.00 60.78 178 SER A CA 1
ATOM 1452 C C . SER A 1 178 ? -1.410 16.350 84.384 1.00 60.58 178 SER A C 1
ATOM 1453 O O . SER A 1 178 ? -0.603 16.285 83.454 1.00 60.66 178 SER A O 1
ATOM 1456 N N . ASP A 1 179 ? -2.161 17.424 84.622 1.00 60.25 179 ASP A N 1
ATOM 1457 C CA . ASP A 1 179 ? -2.106 18.626 83.786 1.00 58.66 179 ASP A CA 1
ATOM 1458 C C . ASP A 1 179 ? -0.706 19.199 83.614 1.00 57.22 179 ASP A C 1
ATOM 1459 O O . ASP A 1 179 ? -0.069 19.614 84.581 1.00 55.57 179 ASP A O 1
ATOM 1464 N N . PRO A 1 180 ? -0.222 19.252 82.363 1.00 56.56 180 PRO A N 1
ATOM 1465 C CA . PRO A 1 180 ? 1.102 19.762 81.984 1.00 55.96 180 PRO A CA 1
ATOM 1466 C C . PRO A 1 180 ? 1.433 21.142 82.553 1.00 55.82 180 PRO A C 1
ATOM 1467 O O . PRO A 1 180 ? 2.540 21.380 83.043 1.00 54.62 180 PRO A O 1
ATOM 1471 N N . PHE A 1 181 ? 0.468 22.050 82.483 1.00 55.55 181 PHE A N 1
ATOM 1472 C CA . PHE A 1 181 ? 0.670 23.403 82.972 1.00 55.72 181 PHE A CA 1
ATOM 1473 C C . PHE A 1 181 ? 1.032 23.495 84.444 1.00 54.96 181 PHE A C 1
ATOM 1474 O O . PHE A 1 181 ? 1.650 24.471 84.871 1.00 55.42 181 PHE A O 1
ATOM 1482 N N . SER A 1 182 ? 0.663 22.486 85.224 1.00 54.08 182 SER A N 1
ATOM 1483 C CA . SER A 1 182 ? 1.003 22.501 86.639 1.00 53.32 182 SER A CA 1
ATOM 1484 C C . SER A 1 182 ? 2.521 22.360 86.728 1.00 52.44 182 SER A C 1
ATOM 1485 O O . SER A 1 182 ? 3.155 22.891 87.645 1.00 52.13 182 SER A O 1
ATOM 1488 N N . VAL A 1 183 ? 3.100 21.651 85.758 1.00 51.03 183 VAL A N 1
ATOM 1489 C CA . VAL A 1 183 ? 4.548 21.452 85.713 1.00 48.76 183 VAL A CA 1
ATOM 1490 C C . VAL A 1 183 ? 5.242 22.654 85.068 1.00 47.87 183 VAL A C 1
ATOM 1491 O O . VAL A 1 183 ? 6.354 23.013 85.459 1.00 46.48 183 VAL A O 1
ATOM 1495 N N . PHE A 1 184 ? 4.593 23.283 84.088 1.00 47.97 184 PHE A N 1
ATOM 1496 C CA . PHE A 1 184 ? 5.189 24.458 83.453 1.00 49.48 184 PHE A CA 1
ATOM 1497 C C . PHE A 1 184 ? 5.395 25.527 84.530 1.00 50.78 184 PHE A C 1
ATOM 1498 O O . PHE A 1 184 ? 6.375 26.274 84.503 1.00 49.90 184 PHE A O 1
ATOM 1506 N N . SER A 1 185 ? 4.465 25.581 85.481 1.00 52.18 185 SER A N 1
ATOM 1507 C CA . SER A 1 185 ? 4.528 26.535 86.583 1.00 54.39 185 SER A CA 1
ATOM 1508 C C . SER A 1 185 ? 5.798 26.331 87.399 1.00 54.81 185 SER A C 1
ATOM 1509 O O . SER A 1 185 ? 6.520 27.286 87.692 1.00 54.87 185 SER A O 1
ATOM 1512 N N . ILE A 1 186 ? 6.059 25.084 87.776 1.00 55.26 186 ILE A N 1
ATOM 1513 C CA . ILE A 1 186 ? 7.252 24.756 88.549 1.00 55.89 186 ILE A CA 1
ATOM 1514 C C . ILE A 1 186 ? 8.486 25.174 87.751 1.00 56.58 186 ILE A C 1
ATOM 1515 O O . ILE A 1 186 ? 9.353 25.883 88.260 1.00 56.66 186 ILE A O 1
ATOM 1520 N N . ILE A 1 187 ? 8.558 24.732 86.498 1.00 56.98 187 ILE A N 1
ATOM 1521 C CA . ILE A 1 187 ? 9.679 25.077 85.631 1.00 58.56 187 ILE A CA 1
ATOM 1522 C C . ILE A 1 187 ? 9.819 26.596 85.594 1.00 60.21 187 ILE A C 1
ATOM 1523 O O . ILE A 1 187 ? 10.924 27.134 85.475 1.00 60.76 187 ILE A O 1
ATOM 1528 N N . ASP A 1 188 ? 8.683 27.279 85.703 1.00 61.10 188 ASP A N 1
ATOM 1529 C CA . ASP A 1 188 ? 8.647 28.733 85.677 1.00 62.43 188 ASP A CA 1
ATOM 1530 C C . ASP A 1 188 ? 9.271 29.333 86.936 1.00 63.03 188 ASP A C 1
ATOM 1531 O O . ASP A 1 188 ? 9.690 30.490 86.936 1.00 63.31 188 ASP A O 1
ATOM 1536 N N . ARG A 1 189 ? 9.335 28.539 88.001 1.00 63.95 189 ARG A N 1
ATOM 1537 C CA . ARG A 1 189 ? 9.915 28.980 89.270 1.00 64.88 189 ARG A CA 1
ATOM 1538 C C . ARG A 1 189 ? 11.364 28.514 89.421 1.00 65.11 189 ARG A C 1
ATOM 1539 O O . ARG A 1 189 ? 11.972 28.682 90.480 1.00 65.47 189 ARG A O 1
ATOM 1547 N N . TYR A 1 190 ? 11.912 27.933 88.359 1.00 65.24 190 TYR A N 1
ATOM 1548 C CA . TYR A 1 190 ? 13.276 27.416 88.385 1.00 66.53 190 TYR A CA 1
ATOM 1549 C C . TYR A 1 190 ? 14.359 28.418 88.789 1.00 67.80 190 TYR A C 1
ATOM 1550 O O . TYR A 1 190 ? 15.348 28.048 89.427 1.00 66.85 190 TYR A O 1
ATOM 1559 N N . HIS A 1 191 ? 14.180 29.679 88.411 1.00 70.20 191 HIS A N 1
ATOM 1560 C CA . HIS A 1 191 ? 15.160 30.714 88.728 1.00 72.13 191 HIS A CA 1
ATOM 1561 C C . HIS A 1 191 ? 14.806 31.494 89.995 1.00 73.49 191 HIS A C 1
ATOM 1562 O O . HIS A 1 191 ? 15.485 32.462 90.344 1.00 73.76 191 HIS A O 1
ATOM 1569 N N . LYS A 1 192 ? 13.751 31.069 90.684 1.00 74.51 192 LYS A N 1
ATOM 1570 C CA . LYS A 1 192 ? 13.319 31.748 91.901 1.00 75.37 192 LYS A CA 1
ATOM 1571 C C . LYS A 1 192 ? 13.479 30.921 93.174 1.00 75.73 192 LYS A C 1
ATOM 1572 O O . LYS A 1 192 ? 13.849 31.455 94.220 1.00 75.74 192 LYS A O 1
ATOM 1578 N N . ILE A 1 193 ? 13.205 29.622 93.087 1.00 76.00 193 ILE A N 1
ATOM 1579 C CA . ILE A 1 193 ? 13.325 28.746 94.249 1.00 75.53 193 ILE A CA 1
ATOM 1580 C C . ILE A 1 193 ? 14.683 28.046 94.309 1.00 75.83 193 ILE A C 1
ATOM 1581 O O . ILE A 1 193 ? 15.572 28.324 93.502 1.00 75.52 193 ILE A O 1
ATOM 1586 N N . SER A 1 194 ? 14.840 27.143 95.273 1.00 76.09 194 SER A N 1
ATOM 1587 C CA . SER A 1 194 ? 16.092 26.409 95.436 1.00 76.13 194 SER A CA 1
ATOM 1588 C C . SER A 1 194 ? 16.092 25.120 94.618 1.00 75.91 194 SER A C 1
ATOM 1589 O O . SER A 1 194 ? 15.034 24.576 94.292 1.00 74.48 194 SER A O 1
ATOM 1592 N N . ARG A 1 195 ? 17.286 24.636 94.295 1.00 75.98 195 ARG A N 1
ATOM 1593 C CA . ARG A 1 195 ? 17.427 23.416 93.516 1.00 76.88 195 ARG A CA 1
ATOM 1594 C C . ARG A 1 195 ? 16.803 22.251 94.271 1.00 76.60 195 ARG A C 1
ATOM 1595 O O . ARG A 1 195 ? 16.286 21.309 93.667 1.00 76.75 195 ARG A O 1
ATOM 1603 N N . GLU A 1 196 ? 16.849 22.327 95.597 1.00 75.98 196 GLU A N 1
ATOM 1604 C CA . GLU A 1 196 ? 16.286 21.285 96.444 1.00 75.24 196 GLU A CA 1
ATOM 1605 C C . GLU A 1 196 ? 14.764 21.365 96.462 1.00 74.03 196 GLU A C 1
ATOM 1606 O O . GLU A 1 196 ? 14.079 20.345 96.430 1.00 73.77 196 GLU A O 1
ATOM 1612 N N . GLU A 1 197 ? 14.246 22.588 96.512 1.00 73.15 197 GLU A N 1
ATOM 1613 C CA . GLU A 1 197 ? 12.806 22.831 96.547 1.00 72.23 197 GLU A CA 1
ATOM 1614 C C . GLU A 1 197 ? 12.177 22.544 95.179 1.00 70.05 197 GLU A C 1
ATOM 1615 O O . GLU A 1 197 ? 11.013 22.141 95.078 1.00 68.94 197 GLU A O 1
ATOM 1621 N N . PHE A 1 198 ? 12.967 22.758 94.131 1.00 67.31 198 PHE A N 1
ATOM 1622 C CA . PHE A 1 198 ? 12.538 22.522 92.759 1.00 64.18 198 PHE A CA 1
ATOM 1623 C C . PHE A 1 198 ? 12.238 21.035 92.582 1.00 63.48 198 PHE A C 1
ATOM 1624 O O . PHE A 1 198 ? 11.189 20.659 92.064 1.00 62.37 198 PHE A O 1
ATOM 1632 N N . VAL A 1 199 ? 13.166 20.194 93.028 1.00 63.02 199 VAL A N 1
ATOM 1633 C CA . VAL A 1 199 ? 13.012 18.746 92.926 1.00 62.74 199 VAL A CA 1
ATOM 1634 C C . VAL A 1 199 ? 11.758 18.286 93.664 1.00 62.54 199 VAL A C 1
ATOM 1635 O O . VAL A 1 199 ? 10.945 17.534 93.123 1.00 61.89 199 VAL A O 1
ATOM 1639 N N . ASP A 1 200 ? 11.607 18.741 94.904 1.00 62.51 200 ASP A N 1
ATOM 1640 C CA . ASP A 1 200 ? 10.449 18.378 95.713 1.00 62.32 200 ASP A CA 1
ATOM 1641 C C . ASP A 1 200 ? 9.155 18.670 94.962 1.00 60.88 200 ASP A C 1
ATOM 1642 O O . ASP A 1 200 ? 8.245 17.842 94.924 1.00 59.71 200 ASP A O 1
ATOM 1647 N N . GLN A 1 201 ? 9.082 19.846 94.350 1.00 61.05 201 GLN A N 1
ATOM 1648 C CA . GLN A 1 201 ? 7.893 20.226 93.601 1.00 61.21 201 GLN A CA 1
ATOM 1649 C C . GLN A 1 201 ? 7.678 19.329 92.385 1.00 61.04 201 GLN A C 1
ATOM 1650 O O . GLN A 1 201 ? 6.548 18.915 92.111 1.00 61.86 201 GLN A O 1
ATOM 1656 N N . LEU A 1 202 ? 8.752 19.030 91.656 1.00 59.90 202 LEU A N 1
ATOM 1657 C CA . LEU A 1 202 ? 8.642 18.160 90.486 1.00 58.68 202 LEU A CA 1
ATOM 1658 C C . LEU A 1 202 ? 8.207 16.768 90.923 1.00 58.67 202 LEU A C 1
ATOM 1659 O O . LEU A 1 202 ? 7.440 16.094 90.228 1.00 58.49 202 LEU A O 1
ATOM 1664 N N . ARG A 1 203 ? 8.693 16.344 92.085 1.00 58.10 203 ARG A N 1
ATOM 1665 C CA . ARG A 1 203 ? 8.362 15.025 92.595 1.00 58.99 203 ARG A CA 1
ATOM 1666 C C . ARG A 1 203 ? 6.980 14.966 93.235 1.00 58.71 203 ARG A C 1
ATOM 1667 O O . ARG A 1 203 ? 6.468 13.885 93.508 1.00 59.41 203 ARG A O 1
ATOM 1675 N N . SER A 1 204 ? 6.374 16.126 93.463 1.00 58.25 204 SER A N 1
ATOM 1676 C CA . SER A 1 204 ? 5.037 16.171 94.044 1.00 57.86 204 SER A CA 1
ATOM 1677 C C . SER A 1 204 ? 3.995 16.082 92.930 1.00 57.69 204 SER A C 1
ATOM 1678 O O . SER A 1 204 ? 2.832 15.767 93.178 1.00 57.60 204 SER A O 1
ATOM 1681 N N . ALA A 1 205 ? 4.423 16.352 91.699 1.00 56.86 205 ALA A N 1
ATOM 1682 C CA . ALA A 1 205 ? 3.529 16.306 90.550 1.00 55.63 205 ALA A CA 1
ATOM 1683 C C . ALA A 1 205 ? 3.528 14.942 89.860 1.00 56.17 205 ALA A C 1
ATOM 1684 O O . ALA A 1 205 ? 3.152 14.834 88.689 1.00 56.28 205 ALA A O 1
ATOM 1686 N N . GLY A 1 206 ? 3.957 13.908 90.583 1.00 55.97 206 GLY A N 1
ATOM 1687 C CA . GLY A 1 206 ? 3.979 12.560 90.032 1.00 54.43 206 GLY A CA 1
ATOM 1688 C C . GLY A 1 206 ? 5.059 12.250 89.005 1.00 54.28 206 GLY A C 1
ATOM 1689 O O . GLY A 1 206 ? 4.869 11.398 88.132 1.00 53.43 206 GLY A O 1
ATOM 1690 N N . ILE A 1 207 ? 6.197 12.929 89.103 1.00 53.71 207 ILE A N 1
ATOM 1691 C CA . ILE A 1 207 ? 7.291 12.702 88.167 1.00 52.31 207 ILE A CA 1
ATOM 1692 C C . ILE A 1 207 ? 8.394 11.867 88.821 1.00 51.92 207 ILE A C 1
ATOM 1693 O O . ILE A 1 207 ? 8.845 12.175 89.925 1.00 51.90 207 ILE A O 1
ATOM 1698 N N . GLY A 1 208 ? 8.812 10.803 88.138 1.00 50.97 208 GLY A N 1
ATOM 1699 C CA . GLY A 1 208 ? 9.858 9.944 88.668 1.00 49.70 208 GLY A CA 1
ATOM 1700 C C . GLY A 1 208 ? 11.220 10.613 88.629 1.00 48.02 208 GLY A C 1
ATOM 1701 O O . GLY A 1 208 ? 11.369 11.680 88.026 1.00 47.54 208 GLY A O 1
ATOM 1702 N N . GLU A 1 209 ? 12.212 9.999 89.275 1.00 46.14 209 GLU A N 1
ATOM 1703 C CA . GLU A 1 209 ? 13.574 10.548 89.301 1.00 45.05 209 GLU A CA 1
ATOM 1704 C C . GLU A 1 209 ? 14.066 10.681 87.876 1.00 43.12 209 GLU A C 1
ATOM 1705 O O . GLU A 1 209 ? 14.930 11.495 87.557 1.00 42.21 209 GLU A O 1
ATOM 1711 N N . ASP A 1 210 ? 13.463 9.852 87.039 1.00 43.92 210 ASP A N 1
ATOM 1712 C CA . ASP A 1 210 ? 13.687 9.771 85.608 1.00 43.32 210 ASP A CA 1
ATOM 1713 C C . ASP A 1 210 ? 13.508 11.160 84.977 1.00 42.24 210 ASP A C 1
ATOM 1714 O O . ASP A 1 210 ? 14.470 11.808 84.545 1.00 39.38 210 ASP A O 1
ATOM 1719 N N . GLY A 1 211 ? 12.256 11.608 84.941 1.00 40.75 211 GLY A N 1
ATOM 1720 C CA . GLY A 1 211 ? 11.940 12.896 84.364 1.00 39.45 211 GLY A CA 1
ATOM 1721 C C . GLY A 1 211 ? 12.437 14.047 85.210 1.00 38.48 211 GLY A C 1
ATOM 1722 O O . GLY A 1 211 ? 12.794 15.103 84.687 1.00 36.83 211 GLY A O 1
ATOM 1723 N N . VAL A 1 212 ? 12.459 13.854 86.523 1.00 37.39 212 VAL A N 1
ATOM 1724 C CA . VAL A 1 212 ? 12.927 14.909 87.410 1.00 37.56 212 VAL A CA 1
ATOM 1725 C C . VAL A 1 212 ? 14.358 15.282 87.051 1.00 38.30 212 VAL A C 1
ATOM 1726 O O . VAL A 1 212 ? 14.732 16.455 87.102 1.00 38.84 212 VAL A O 1
ATOM 1730 N N . SER A 1 213 ? 15.153 14.280 86.682 1.00 38.04 213 SER A N 1
ATOM 1731 C CA . SER A 1 213 ? 16.550 14.506 86.330 1.00 38.86 213 SER A CA 1
ATOM 1732 C C . SER A 1 213 ? 16.714 15.208 84.989 1.00 39.58 213 SER A C 1
ATOM 1733 O O . SER A 1 213 ? 17.581 16.066 84.835 1.00 38.07 213 SER A O 1
ATOM 1744 N N . ILE A 1 215 ? 14.494 17.180 83.550 1.00 40.63 215 ILE A N 1
ATOM 1745 C CA . ILE A 1 215 ? 14.012 18.549 83.677 1.00 40.54 215 ILE A CA 1
ATOM 1746 C C . ILE A 1 215 ? 15.068 19.445 84.322 1.00 39.73 215 ILE A C 1
ATOM 1747 O O . ILE A 1 215 ? 15.375 20.524 83.812 1.00 39.29 215 ILE A O 1
ATOM 1752 N N . ALA A 1 216 ? 15.627 18.997 85.441 1.00 38.56 216 ALA A N 1
ATOM 1753 C CA . ALA A 1 216 ? 16.642 19.784 86.122 1.00 40.01 216 ALA A CA 1
ATOM 1754 C C . ALA A 1 216 ? 17.822 20.030 85.187 1.00 40.04 216 ALA A C 1
ATOM 1755 O O . ALA A 1 216 ? 18.355 21.137 85.137 1.00 41.45 216 ALA A O 1
ATOM 1757 N N . ASP A 1 217 ? 18.227 19.004 84.443 1.00 39.65 217 ASP A N 1
ATOM 1758 C CA . ASP A 1 217 ? 19.341 19.142 83.509 1.00 41.96 217 ASP A CA 1
ATOM 1759 C C . ASP A 1 217 ? 18.968 20.157 82.425 1.00 43.51 217 ASP A C 1
ATOM 1760 O O . ASP A 1 217 ? 19.668 21.154 82.219 1.00 44.15 217 ASP A O 1
ATOM 1765 N N . LEU A 1 218 ? 17.855 19.891 81.746 1.00 43.47 218 LEU A N 1
ATOM 1766 C CA . LEU A 1 218 ? 17.346 20.750 80.680 1.00 45.39 218 LEU A CA 1
ATOM 1767 C C . LEU A 1 218 ? 17.209 22.222 81.075 1.00 46.85 218 LEU A C 1
ATOM 1768 O O . LEU A 1 218 ? 17.451 23.107 80.251 1.00 47.77 218 LEU A O 1
ATOM 1773 N N . CYS A 1 219 ? 16.811 22.487 82.318 1.00 46.34 219 CYS A N 1
ATOM 1774 C CA . CYS A 1 219 ? 16.669 23.866 82.783 1.00 47.89 219 CYS A CA 1
ATOM 1775 C C . CYS A 1 219 ? 18.018 24.480 83.141 1.00 49.53 219 CYS A C 1
ATOM 1776 O O . CYS A 1 219 ? 18.155 25.700 83.200 1.00 50.51 219 CYS A O 1
ATOM 1779 N N . SER A 1 220 ? 19.011 23.631 83.379 1.00 50.65 220 SER A N 1
ATOM 1780 C CA . SER A 1 220 ? 20.339 24.100 83.753 1.00 51.82 220 SER A CA 1
ATOM 1781 C C . SER A 1 220 ? 21.169 24.526 82.554 1.00 51.21 220 SER A C 1
ATOM 1782 O O . SER A 1 220 ? 22.080 25.339 82.680 1.00 51.49 220 SER A O 1
ATOM 1785 N N . GLY A 1 221 ? 20.861 23.972 81.390 1.00 50.68 221 GLY A N 1
ATOM 1786 C CA . GLY A 1 221 ? 21.618 24.327 80.208 1.00 49.56 221 GLY A CA 1
ATOM 1787 C C . GLY A 1 221 ? 20.819 24.174 78.936 1.00 49.63 221 GLY A C 1
ATOM 1788 O O . GLY A 1 221 ? 19.921 23.339 78.847 1.00 49.96 221 GLY A O 1
ATOM 1789 N N . THR A 1 222 ? 21.146 24.992 77.946 1.00 50.24 222 THR A N 1
ATOM 1790 C CA . THR A 1 222 ? 20.461 24.938 76.667 1.00 50.21 222 THR A CA 1
ATOM 1791 C C . THR A 1 222 ? 21.022 23.773 75.867 1.00 51.24 222 THR A C 1
ATOM 1792 O O . THR A 1 222 ? 22.150 23.337 76.093 1.00 50.47 222 THR A O 1
ATOM 1796 N N . ARG A 1 223 ? 20.226 23.270 74.934 1.00 51.79 223 ARG A N 1
ATOM 1797 C CA . ARG A 1 223 ? 20.638 22.156 74.095 1.00 52.32 223 ARG A CA 1
ATOM 1798 C C . ARG A 1 223 ? 20.519 22.545 72.627 1.00 52.71 223 ARG A C 1
ATOM 1799 O O . ARG A 1 223 ? 19.844 23.516 72.290 1.00 52.38 223 ARG A O 1
ATOM 1807 N N . GLY A 1 224 ? 21.183 21.791 71.757 1.00 52.96 224 GLY A N 1
ATOM 1808 C CA . GLY A 1 224 ? 21.084 22.061 70.336 1.00 53.38 224 GLY A CA 1
ATOM 1809 C C . GLY A 1 224 ? 19.798 21.391 69.888 1.00 54.45 224 GLY A C 1
ATOM 1810 O O . GLY A 1 224 ? 19.297 20.509 70.583 1.00 53.65 224 GLY A O 1
ATOM 1811 N N . ILE A 1 225 ? 19.246 21.799 68.752 1.00 55.97 225 ILE A N 1
ATOM 1812 C CA . ILE A 1 225 ? 18.012 21.185 68.277 1.00 57.40 225 ILE A CA 1
ATOM 1813 C C . ILE A 1 225 ? 18.245 19.684 68.061 1.00 58.98 225 ILE A C 1
ATOM 1814 O O . ILE A 1 225 ? 17.327 18.881 68.231 1.00 57.31 225 ILE A O 1
ATOM 1819 N N . ASP A 1 226 ? 19.477 19.314 67.699 1.00 61.58 226 ASP A N 1
ATOM 1820 C CA . ASP A 1 226 ? 19.835 17.907 67.458 1.00 63.83 226 ASP A CA 1
ATOM 1821 C C . ASP A 1 226 ? 19.536 17.050 68.677 1.00 64.25 226 ASP A C 1
ATOM 1822 O O . ASP A 1 226 ? 18.600 16.250 68.688 1.00 66.14 226 ASP A O 1
ATOM 1827 N N . GLU A 1 227 ? 20.373 17.231 69.693 1.00 63.69 227 GLU A N 1
ATOM 1828 C CA . GLU A 1 227 ? 20.292 16.498 70.946 1.00 63.84 227 GLU A CA 1
ATOM 1829 C C . GLU A 1 227 ? 18.882 16.151 71.384 1.00 64.99 227 GLU A C 1
ATOM 1830 O O . GLU A 1 227 ? 18.656 15.091 71.956 1.00 65.50 227 GLU A O 1
ATOM 1844 N N . ALA A 1 229 ? 15.944 15.194 69.831 1.00 71.84 229 ALA A N 1
ATOM 1845 C CA . ALA A 1 229 ? 15.339 13.953 69.363 1.00 73.52 229 ALA A CA 1
ATOM 1846 C C . ALA A 1 229 ? 15.760 12.776 70.241 1.00 74.09 229 ALA A C 1
ATOM 1847 O O . ALA A 1 229 ? 14.935 11.940 70.609 1.00 74.41 229 ALA A O 1
ATOM 1849 N N . ARG A 1 230 ? 17.043 12.729 70.590 1.00 75.44 230 ARG A N 1
ATOM 1850 C CA . ARG A 1 230 ? 17.583 11.647 71.409 1.00 76.52 230 ARG A CA 1
ATOM 1851 C C . ARG A 1 230 ? 17.346 11.814 72.907 1.00 76.02 230 ARG A C 1
ATOM 1852 O O . ARG A 1 230 ? 16.939 10.868 73.579 1.00 76.23 230 ARG A O 1
ATOM 1860 N N . ILE A 1 231 ? 17.603 13.008 73.433 1.00 75.33 231 ILE A N 1
ATOM 1861 C CA . ILE A 1 231 ? 17.405 13.258 74.857 1.00 74.58 231 ILE A CA 1
ATOM 1862 C C . ILE A 1 231 ? 15.977 12.925 75.294 1.00 74.95 231 ILE A C 1
ATOM 1863 O O . ILE A 1 231 ? 15.758 12.494 76.426 1.00 75.70 231 ILE A O 1
ATOM 1868 N N . THR A 1 232 ? 15.012 13.117 74.398 1.00 75.09 232 THR A N 1
ATOM 1869 C CA . THR A 1 232 ? 13.615 12.820 74.711 1.00 75.22 232 THR A CA 1
ATOM 1870 C C . THR A 1 232 ? 13.205 11.482 74.108 1.00 76.17 232 THR A C 1
ATOM 1871 O O . THR A 1 232 ? 12.054 11.061 74.230 1.00 76.33 232 THR A O 1
ATOM 1875 N N . GLY A 1 233 ? 14.154 10.827 73.446 1.00 77.41 233 GLY A N 1
ATOM 1876 C CA . GLY A 1 233 ? 13.900 9.529 72.843 1.00 79.05 233 GLY A CA 1
ATOM 1877 C C . GLY A 1 233 ? 12.800 9.465 71.799 1.00 80.01 233 GLY A C 1
ATOM 1878 O O . GLY A 1 233 ? 12.291 8.382 71.501 1.00 79.86 233 GLY A O 1
ATOM 1879 N N . LYS A 1 234 ? 12.432 10.610 71.232 1.00 80.77 234 LYS A N 1
ATOM 1880 C CA . LYS A 1 234 ? 11.383 10.639 70.216 1.00 81.42 234 LYS A CA 1
ATOM 1881 C C . LYS A 1 234 ? 11.703 11.592 69.063 1.00 80.53 234 LYS A C 1
ATOM 1882 O O . LYS A 1 234 ? 12.427 12.574 69.234 1.00 79.96 234 LYS A O 1
ATOM 1888 N N . SER A 1 235 ? 11.163 11.284 67.886 1.00 79.53 235 SER A N 1
ATOM 1889 C CA . SER A 1 235 ? 11.368 12.105 66.698 1.00 78.51 235 SER A CA 1
ATOM 1890 C C . SER A 1 235 ? 10.020 12.552 66.144 1.00 77.43 235 SER A C 1
ATOM 1891 O O . SER A 1 235 ? 9.627 12.160 65.047 1.00 77.65 235 SER A O 1
ATOM 1894 N N . SER A 1 236 ? 9.317 13.378 66.911 1.00 75.94 236 SER A N 1
ATOM 1895 C CA . SER A 1 236 ? 8.007 13.871 66.504 1.00 74.60 236 SER A CA 1
ATOM 1896 C C . SER A 1 236 ? 8.104 14.911 65.403 1.00 72.35 236 SER A C 1
ATOM 1897 O O . SER A 1 236 ? 9.193 15.353 65.043 1.00 71.18 236 SER A O 1
ATOM 1900 N N . GLU A 1 237 ? 6.951 15.302 64.874 1.00 70.84 237 GLU A N 1
ATOM 1901 C CA . GLU A 1 237 ? 6.901 16.296 63.814 1.00 69.75 237 GLU A CA 1
ATOM 1902 C C . GLU A 1 237 ? 7.341 17.661 64.334 1.00 67.37 237 GLU A C 1
ATOM 1903 O O . GLU A 1 237 ? 7.895 18.469 63.589 1.00 66.99 237 GLU A O 1
ATOM 1909 N N . GLU A 1 238 ? 7.110 17.904 65.620 1.00 64.23 238 GLU A N 1
ATOM 1910 C CA . GLU A 1 238 ? 7.464 19.177 66.235 1.00 60.97 238 GLU A CA 1
ATOM 1911 C C . GLU A 1 238 ? 8.967 19.440 66.262 1.00 58.40 238 GLU A C 1
ATOM 1912 O O . GLU A 1 238 ? 9.412 20.552 65.969 1.00 56.12 238 GLU A O 1
ATOM 1918 N N . ILE A 1 239 ? 9.751 18.426 66.618 1.00 55.88 239 ILE A N 1
ATOM 1919 C CA . ILE A 1 239 ? 11.198 18.598 66.664 1.00 53.59 239 ILE A CA 1
ATOM 1920 C C . ILE A 1 239 ? 11.764 18.838 65.267 1.00 51.25 239 ILE A C 1
ATOM 1921 O O . ILE A 1 239 ? 12.743 19.564 65.105 1.00 50.01 239 ILE A O 1
ATOM 1926 N N . ALA A 1 240 ? 11.138 18.239 64.259 1.00 49.60 240 ALA A N 1
ATOM 1927 C CA . ALA A 1 240 ? 11.582 18.421 62.881 1.00 49.51 240 ALA A CA 1
ATOM 1928 C C . ALA A 1 240 ? 11.218 19.837 62.429 1.00 48.92 240 ALA A C 1
ATOM 1929 O O . ALA A 1 240 ? 11.913 20.446 61.615 1.00 48.52 240 ALA A O 1
ATOM 1931 N N . ARG A 1 241 ? 10.120 20.350 62.973 1.00 48.16 241 ARG A N 1
ATOM 1932 C CA . ARG A 1 241 ? 9.644 21.690 62.659 1.00 47.59 241 ARG A CA 1
ATOM 1933 C C . ARG A 1 241 ? 10.732 22.667 63.116 1.00 47.69 241 ARG A C 1
ATOM 1934 O O . ARG A 1 241 ? 11.113 23.586 62.388 1.00 45.74 241 ARG A O 1
ATOM 1950 N N . ALA A 1 243 ? 13.928 21.948 63.715 1.00 42.02 243 ALA A N 1
ATOM 1951 C CA . ALA A 1 243 ? 15.167 21.736 62.976 1.00 39.23 243 ALA A CA 1
ATOM 1952 C C . ALA A 1 243 ? 14.976 22.479 61.667 1.00 35.79 243 ALA A C 1
ATOM 1953 O O . ALA A 1 243 ? 15.888 23.129 61.172 1.00 37.08 243 ALA A O 1
ATOM 1955 N N . ALA A 1 244 ? 13.768 22.388 61.124 1.00 33.90 244 ALA A N 1
ATOM 1956 C CA . ALA A 1 244 ? 13.442 23.063 59.880 1.00 33.72 244 ALA A CA 1
ATOM 1957 C C . ALA A 1 244 ? 13.638 24.570 60.067 1.00 32.68 244 ALA A C 1
ATOM 1958 O O . ALA A 1 244 ? 14.186 25.239 59.194 1.00 32.91 244 ALA A O 1
ATOM 1960 N N . VAL A 1 245 ? 13.208 25.094 61.213 1.00 32.26 245 VAL A N 1
ATOM 1961 C CA . VAL A 1 245 ? 13.362 26.520 61.513 1.00 32.12 245 VAL A CA 1
ATOM 1962 C C . VAL A 1 245 ? 14.840 26.870 61.675 1.00 33.98 245 VAL A C 1
ATOM 1963 O O . VAL A 1 245 ? 15.310 27.884 61.147 1.00 33.51 245 VAL A O 1
ATOM 1967 N N . GLU A 1 246 ? 15.571 26.028 62.404 1.00 34.97 246 GLU A N 1
ATOM 1968 C CA . GLU A 1 246 ? 17.000 26.251 62.611 1.00 35.39 246 GLU A CA 1
ATOM 1969 C C . GLU A 1 246 ? 17.690 26.315 61.254 1.00 36.00 246 GLU A C 1
ATOM 1970 O O . GLU A 1 246 ? 18.504 27.209 61.008 1.00 36.31 246 GLU A O 1
ATOM 1976 N N . ASP A 1 247 ? 17.354 25.371 60.374 1.00 35.74 247 ASP A N 1
ATOM 1977 C CA . ASP A 1 247 ? 17.939 25.329 59.037 1.00 37.36 247 ASP A CA 1
ATOM 1978 C C . ASP A 1 247 ? 17.656 26.620 58.274 1.00 36.27 247 ASP A C 1
ATOM 1979 O O . ASP A 1 247 ? 18.560 27.202 57.675 1.00 36.52 247 ASP A O 1
ATOM 1984 N N . LEU A 1 248 ? 16.400 27.063 58.299 1.00 34.88 248 LEU A N 1
ATOM 1985 C CA . LEU A 1 248 ? 16.011 28.304 57.628 1.00 33.29 248 LEU A CA 1
ATOM 1986 C C . LEU A 1 248 ? 16.754 29.495 58.230 1.00 31.98 248 LEU A C 1
ATOM 1987 O O . LEU A 1 248 ? 17.202 30.378 57.507 1.00 31.79 248 LEU A O 1
ATOM 1992 N N . LEU A 1 249 ? 16.904 29.513 59.551 1.00 33.32 249 LEU A N 1
ATOM 1993 C CA . LEU A 1 249 ? 17.613 30.615 60.201 1.00 34.66 249 LEU A CA 1
ATOM 1994 C C . LEU A 1 249 ? 19.063 30.695 59.729 1.00 36.18 249 LEU A C 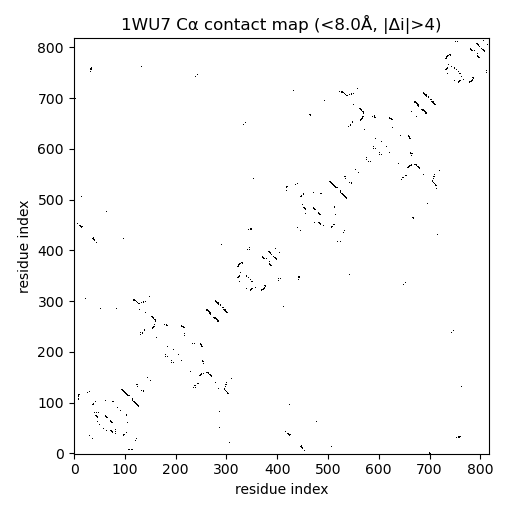1
ATOM 1995 O O . LEU A 1 249 ? 19.597 31.793 59.519 1.00 34.62 249 LEU A O 1
ATOM 2000 N N . ALA A 1 250 ? 19.695 29.536 59.544 1.00 36.29 250 ALA A N 1
ATOM 2001 C CA . ALA A 1 250 ? 21.086 29.503 59.099 1.00 37.67 250 ALA A CA 1
ATOM 2002 C C . ALA A 1 250 ? 21.250 30.235 57.775 1.00 38.52 250 ALA A C 1
ATOM 2003 O O . ALA A 1 250 ? 22.210 30.985 57.599 1.00 38.43 250 ALA A O 1
ATOM 2005 N N . SER A 1 251 ? 20.312 30.025 56.851 1.00 38.76 251 SER A N 1
ATOM 2006 C CA . SER A 1 251 ? 20.372 30.683 55.545 1.00 38.95 251 SER A CA 1
ATOM 2007 C C . SER A 1 251 ? 20.235 32.200 55.666 1.00 40.03 251 SER A C 1
ATOM 2008 O O . SER A 1 251 ? 20.541 32.938 54.725 1.00 39.58 251 SER A O 1
ATOM 2011 N N . TYR A 1 252 ? 19.763 32.657 56.825 1.00 39.82 252 TYR A N 1
ATOM 2012 C CA . TYR A 1 252 ? 19.614 34.087 57.091 1.00 39.60 252 TYR A CA 1
ATOM 2013 C C . TYR A 1 252 ? 20.869 34.591 57.806 1.00 38.69 252 TYR A C 1
ATOM 2014 O O . TYR A 1 252 ? 21.024 35.791 58.028 1.00 37.98 252 TYR A O 1
ATOM 2023 N N . GLY A 1 253 ? 21.756 33.664 58.172 1.00 37.97 253 GLY A N 1
ATOM 2024 C CA . GLY A 1 253 ? 22.985 34.032 58.862 1.00 35.54 253 GLY A CA 1
ATOM 2025 C C . GLY A 1 253 ? 22.867 33.938 60.376 1.00 35.17 253 GLY A C 1
ATOM 2026 O O . GLY A 1 253 ? 23.784 34.309 61.105 1.00 34.19 253 GLY A O 1
ATOM 2027 N N . VAL A 1 254 ? 21.723 33.445 60.842 1.00 35.36 254 VAL A N 1
ATOM 2028 C CA . VAL A 1 254 ? 21.446 33.290 62.267 1.00 36.10 254 VAL A CA 1
ATOM 2029 C C . VAL A 1 254 ? 21.825 31.880 62.704 1.00 36.89 254 VAL A C 1
ATOM 2030 O O . VAL A 1 254 ? 21.094 30.927 62.451 1.00 34.55 254 VAL A O 1
ATOM 2034 N N . LYS A 1 255 ? 22.973 31.760 63.363 1.00 40.51 255 LYS A N 1
ATOM 2035 C CA . LYS A 1 255 ? 23.478 30.466 63.822 1.00 42.86 255 LYS A CA 1
ATOM 2036 C C . LYS A 1 255 ? 23.554 30.412 65.342 1.00 43.20 255 LYS A C 1
ATOM 2037 O O . LYS A 1 255 ? 23.327 31.411 66.025 1.00 42.41 255 LYS A O 1
ATOM 2043 N N . ASN A 1 256 ? 23.887 29.235 65.860 1.00 44.03 256 ASN A N 1
ATOM 2044 C CA . ASN A 1 256 ? 24.016 29.025 67.297 1.00 44.45 256 ASN A CA 1
ATOM 2045 C C . ASN A 1 256 ? 22.702 29.218 68.054 1.00 43.45 256 ASN A C 1
ATOM 2046 O O . ASN A 1 256 ? 22.682 29.675 69.202 1.00 43.86 256 ASN A O 1
ATOM 2051 N N . VAL A 1 257 ? 21.604 28.868 67.396 1.00 41.80 257 VAL A N 1
ATOM 2052 C CA . VAL A 1 257 ? 20.290 28.955 68.004 1.00 40.61 257 VAL A CA 1
ATOM 2053 C C . VAL A 1 257 ? 20.274 27.858 69.059 1.00 41.96 257 VAL A C 1
ATOM 2054 O O . VAL A 1 257 ? 20.803 26.772 68.833 1.00 41.89 257 VAL A O 1
ATOM 2058 N N . ARG A 1 258 ? 19.681 28.135 70.213 1.00 42.62 258 ARG A N 1
ATOM 2059 C CA . ARG A 1 258 ? 19.649 27.141 71.272 1.00 42.80 258 ARG A CA 1
ATOM 2060 C C . ARG A 1 258 ? 18.234 26.768 71.668 1.00 42.87 258 ARG A C 1
ATOM 2061 O O . ARG A 1 258 ? 17.302 27.550 71.492 1.00 44.34 258 ARG A O 1
ATOM 2069 N N . TYR A 1 259 ? 18.077 25.557 72.188 1.00 41.28 259 TYR A N 1
ATOM 2070 C CA . TYR A 1 259 ? 16.782 25.101 72.661 1.00 40.42 259 TYR A CA 1
ATOM 2071 C C . TYR A 1 259 ? 16.827 25.275 74.179 1.00 40.78 259 TYR A C 1
ATOM 2072 O O . TYR A 1 259 ? 17.713 24.737 74.852 1.00 39.52 259 TYR A O 1
ATOM 2081 N N . ASP A 1 260 ? 15.885 26.050 74.706 1.00 40.64 260 ASP A N 1
ATOM 2082 C CA . ASP A 1 260 ? 15.813 26.303 76.135 1.00 39.20 260 ASP A CA 1
ATOM 2083 C C . ASP A 1 260 ? 14.482 25.803 76.657 1.00 38.70 260 ASP A C 1
ATOM 2084 O O . ASP A 1 260 ? 13.429 26.383 76.379 1.00 38.09 260 ASP A O 1
ATOM 2089 N N . PHE A 1 261 ? 14.557 24.726 77.426 1.00 38.92 261 PHE A N 1
ATOM 2090 C CA . PHE A 1 261 ? 13.405 24.064 78.032 1.00 38.57 261 PHE A CA 1
ATOM 2091 C C . PHE A 1 261 ? 12.670 24.962 79.038 1.00 39.61 261 PHE A C 1
ATOM 2092 O O . PHE A 1 261 ? 11.448 24.851 79.204 1.00 38.46 261 PHE A O 1
ATOM 2100 N N . SER A 1 262 ? 13.416 25.850 79.697 1.00 39.85 262 SER A N 1
ATOM 2101 C CA . SER A 1 262 ? 12.849 26.726 80.726 1.00 40.88 262 SER A CA 1
ATOM 2102 C C . SER A 1 262 ? 11.987 27.899 80.269 1.00 40.69 262 SER A C 1
ATOM 2103 O O . SER A 1 262 ? 11.401 28.592 81.104 1.00 41.12 262 SER A O 1
ATOM 2106 N N . ILE A 1 263 ? 11.909 28.134 78.962 1.00 41.09 263 ILE A N 1
ATOM 2107 C CA . ILE A 1 263 ? 11.087 29.229 78.453 1.00 40.20 263 ILE A CA 1
ATOM 2108 C C . ILE A 1 263 ? 9.637 28.758 78.388 1.00 40.95 263 ILE A C 1
ATOM 2109 O O . ILE A 1 263 ? 9.197 28.219 77.376 1.00 39.81 263 ILE A O 1
ATOM 2114 N N . VAL A 1 264 ? 8.895 28.973 79.471 1.00 43.29 264 VAL A N 1
ATOM 2115 C CA . VAL A 1 264 ? 7.505 28.536 79.533 1.00 45.87 264 VAL A CA 1
ATOM 2116 C C . VAL A 1 264 ? 6.460 29.624 79.771 1.00 47.08 264 VAL A C 1
ATOM 2117 O O . VAL A 1 264 ? 5.262 29.357 79.684 1.00 48.12 264 VAL A O 1
ATOM 2121 N N . ARG A 1 265 ? 6.897 30.840 80.076 1.00 49.03 265 ARG A N 1
ATOM 2122 C CA . ARG A 1 265 ? 5.948 31.930 80.300 1.00 51.71 265 ARG A CA 1
ATOM 2123 C C . ARG A 1 265 ? 5.144 32.239 79.044 1.00 51.14 265 ARG A C 1
ATOM 2124 O O . ARG A 1 265 ? 5.709 32.496 77.983 1.00 51.91 265 ARG A O 1
ATOM 2132 N N . GLY A 1 266 ? 3.821 32.210 79.172 1.00 50.64 266 GLY A N 1
ATOM 2133 C CA . GLY A 1 266 ? 2.960 32.508 78.042 1.00 49.25 266 GLY A CA 1
ATOM 2134 C C . GLY A 1 266 ? 2.559 31.296 77.228 1.00 50.18 266 GLY A C 1
ATOM 2135 O O . GLY A 1 266 ? 1.793 31.415 76.269 1.00 50.30 266 GLY A O 1
ATOM 2136 N N . LEU A 1 267 ? 3.072 30.129 77.607 1.00 49.28 267 LEU A N 1
ATOM 2137 C CA . LEU A 1 267 ? 2.763 28.894 76.895 1.00 49.30 267 LEU A CA 1
ATOM 2138 C C . LEU A 1 267 ? 1.256 28.657 76.774 1.00 49.05 267 LEU A C 1
ATOM 2139 O O . LEU A 1 267 ? 0.808 27.876 75.930 1.00 49.09 267 LEU A O 1
ATOM 2144 N N . SER A 1 268 ? 0.479 29.327 77.621 1.00 47.96 268 SER A N 1
ATOM 2145 C CA . SER A 1 268 ? -0.974 29.198 77.584 1.00 47.29 268 SER A CA 1
ATOM 2146 C C . SER A 1 268 ? -1.500 30.092 76.470 1.00 46.00 268 SER A C 1
ATOM 2147 O O . SER A 1 268 ? -2.602 29.902 75.967 1.00 46.94 268 SER A O 1
ATOM 2150 N N . TYR A 1 269 ? -0.695 31.070 76.085 1.00 44.59 269 TYR A N 1
ATOM 2151 C CA . TYR A 1 269 ? -1.077 31.992 75.030 1.00 44.79 269 TYR A CA 1
ATOM 2152 C C . TYR A 1 269 ? -0.579 31.516 73.672 1.00 42.31 269 TYR A C 1
ATOM 2153 O O . TYR A 1 269 ? -1.339 31.443 72.705 1.00 42.71 269 TYR A O 1
ATOM 2162 N N . TYR A 1 270 ? 0.708 31.195 73.609 1.00 40.20 270 TYR A N 1
ATOM 2163 C CA . TYR A 1 270 ? 1.314 30.743 72.373 1.00 37.78 270 TYR A CA 1
ATOM 2164 C C . TYR A 1 270 ? 0.856 29.346 71.993 1.00 36.99 270 TYR A C 1
ATOM 2165 O O . TYR A 1 270 ? 0.620 28.499 72.852 1.00 35.52 270 TYR A O 1
ATOM 2174 N N . THR A 1 271 ? 0.721 29.110 70.695 1.00 35.84 271 THR A N 1
ATOM 2175 C CA . THR A 1 271 ? 0.287 27.807 70.221 1.00 36.76 271 THR A CA 1
ATOM 2176 C C . THR A 1 271 ? 1.423 27.004 69.601 1.00 37.04 271 THR A C 1
ATOM 2177 O O . THR A 1 271 ? 1.329 25.789 69.502 1.00 39.54 271 THR A O 1
ATOM 2181 N N . GLY A 1 272 ? 2.495 27.681 69.196 1.00 37.13 272 GLY A N 1
ATOM 2182 C CA . GLY A 1 272 ? 3.618 26.995 68.577 1.00 35.63 272 GLY A CA 1
ATOM 2183 C C . GLY A 1 272 ? 4.957 27.408 69.155 1.00 36.55 272 GLY A C 1
ATOM 2184 O O . GLY A 1 272 ? 5.125 27.465 70.374 1.00 37.48 272 GLY A O 1
ATOM 2185 N N . ILE A 1 273 ? 5.915 27.709 68.288 1.00 35.03 273 ILE A N 1
ATOM 2186 C CA . ILE A 1 273 ? 7.238 28.117 68.749 1.00 35.63 273 ILE A CA 1
ATOM 2187 C C . ILE A 1 273 ? 7.191 29.430 69.540 1.00 34.71 273 ILE A C 1
ATOM 2188 O O . ILE A 1 273 ? 6.297 30.249 69.346 1.00 35.15 273 ILE A O 1
ATOM 2193 N N . VAL A 1 274 ? 8.144 29.600 70.450 1.00 33.44 274 VAL A N 1
ATOM 2194 C CA . VAL A 1 274 ? 8.274 30.814 71.253 1.00 32.40 274 VAL A CA 1
ATOM 2195 C C . VAL A 1 274 ? 9.772 31.026 71.331 1.00 32.50 274 VAL A C 1
ATOM 2196 O O . VAL A 1 274 ? 10.530 30.059 71.309 1.00 33.20 274 VAL A O 1
ATOM 2200 N N . PHE A 1 275 ? 10.219 32.273 71.405 1.00 33.46 275 PHE A N 1
ATOM 2201 C CA . PHE A 1 275 ? 11.653 32.518 71.477 1.00 33.48 275 PHE A CA 1
ATOM 2202 C C . PHE A 1 275 ? 11.985 33.778 72.242 1.00 34.31 275 PHE A C 1
ATOM 2203 O O . PHE A 1 275 ? 11.121 34.618 72.495 1.00 35.96 275 PHE A O 1
ATOM 2211 N N . GLU A 1 276 ? 13.249 33.897 72.622 1.00 35.39 276 GLU A N 1
ATOM 2212 C CA . GLU A 1 276 ? 13.717 35.059 73.352 1.00 37.11 276 GLU A CA 1
ATOM 2213 C C . GLU A 1 276 ? 15.150 35.304 72.943 1.00 38.56 276 GLU A C 1
ATOM 2214 O O . GLU A 1 276 ? 15.834 34.393 72.470 1.00 38.65 276 GLU A O 1
ATOM 2220 N N . ALA A 1 277 ? 15.593 36.542 73.114 1.00 39.39 277 ALA A N 1
ATOM 2221 C CA . ALA A 1 277 ? 16.967 36.911 72.826 1.00 40.45 277 ALA A CA 1
ATOM 2222 C C . ALA A 1 277 ? 17.568 37.038 74.223 1.00 42.04 277 ALA A C 1
ATOM 2223 O O . ALA A 1 277 ? 17.322 38.017 74.924 1.00 44.40 277 ALA A O 1
ATOM 2225 N N . TYR A 1 278 ? 18.328 36.030 74.632 1.00 41.88 278 TYR A N 1
ATOM 2226 C CA . TYR A 1 278 ? 18.940 36.002 75.953 1.00 42.99 278 TYR A CA 1
ATOM 2227 C C . TYR A 1 278 ? 20.265 36.756 76.023 1.00 42.52 278 TYR A C 1
ATOM 2228 O O . TYR A 1 278 ? 21.092 36.676 75.115 1.00 40.62 278 TYR A O 1
ATOM 2237 N N . ASP A 1 279 ? 20.457 37.493 77.113 1.00 44.25 279 ASP A N 1
ATOM 2238 C CA . ASP A 1 279 ? 21.680 38.265 77.309 1.00 47.89 279 ASP A CA 1
ATOM 2239 C C . ASP A 1 279 ? 22.814 37.431 77.917 1.00 49.58 279 ASP A C 1
ATOM 2240 O O . ASP A 1 279 ? 22.699 36.924 79.035 1.00 48.30 279 ASP A O 1
ATOM 2245 N N . ARG A 1 280 ? 23.905 37.302 77.164 1.00 52.95 280 ARG A N 1
ATOM 2246 C CA . ARG A 1 280 ? 25.079 36.542 77.588 1.00 56.55 280 ARG A CA 1
ATOM 2247 C C . ARG A 1 280 ? 25.546 36.974 78.972 1.00 57.62 280 ARG A C 1
ATOM 2248 O O . ARG A 1 280 ? 25.788 36.139 79.843 1.00 59.21 280 ARG A O 1
ATOM 2256 N N . SER A 1 281 ? 25.673 38.284 79.167 1.00 57.61 281 SER A N 1
ATOM 2257 C CA . SER A 1 281 ? 26.111 38.840 80.445 1.00 57.47 281 SER A CA 1
ATOM 2258 C C . SER A 1 281 ? 25.097 38.570 81.558 1.00 57.88 281 SER A C 1
ATOM 2259 O O . SER A 1 281 ? 25.224 39.082 82.672 1.00 58.75 281 SER A O 1
ATOM 2262 N N . GLY A 1 282 ? 24.089 37.767 81.243 1.00 56.75 282 GLY A N 1
ATOM 2263 C CA . GLY A 1 282 ? 23.075 37.418 82.216 1.00 57.07 282 GLY A CA 1
ATOM 2264 C C . GLY A 1 282 ? 22.471 38.535 83.049 1.00 56.97 282 GLY A C 1
ATOM 2265 O O . GLY A 1 282 ? 22.228 38.342 84.238 1.00 57.99 282 GLY A O 1
ATOM 2266 N N . GLN A 1 283 ? 22.227 39.697 82.451 1.00 56.50 283 GLN A N 1
ATOM 2267 C CA . GLN A 1 283 ? 21.616 40.799 83.192 1.00 55.44 283 GLN A CA 1
ATOM 2268 C C . GLN A 1 283 ? 20.114 40.782 82.908 1.00 55.05 283 GLN A C 1
ATOM 2269 O O . GLN A 1 283 ? 19.296 40.978 83.807 1.00 55.70 283 GLN A O 1
ATOM 2275 N N . PHE A 1 284 ? 19.758 40.545 81.649 1.00 53.05 284 PHE A N 1
ATOM 2276 C CA . PHE A 1 284 ? 18.355 40.481 81.253 1.00 52.64 284 PHE A CA 1
ATOM 2277 C C . PHE A 1 284 ? 18.096 39.108 80.636 1.00 52.51 284 PHE A C 1
ATOM 2278 O O . PHE A 1 284 ? 18.760 38.707 79.681 1.00 53.38 284 PHE A O 1
ATOM 2286 N N . ARG A 1 285 ? 17.133 38.383 81.190 1.00 52.18 285 ARG A N 1
ATOM 2287 C CA . ARG A 1 285 ? 16.818 37.052 80.695 1.00 52.01 285 ARG A CA 1
ATOM 2288 C C . ARG A 1 285 ? 16.216 37.073 79.294 1.00 50.19 285 ARG A C 1
ATOM 2289 O O . ARG A 1 285 ? 16.441 36.155 78.504 1.00 50.97 285 ARG A O 1
ATOM 2297 N N . ALA A 1 286 ? 15.458 38.120 78.985 1.00 46.79 286 ALA A N 1
ATOM 2298 C CA . ALA A 1 286 ? 14.836 38.245 77.672 1.00 43.71 286 ALA A CA 1
ATOM 2299 C C . ALA A 1 286 ? 14.865 39.684 77.169 1.00 40.55 286 ALA A C 1
ATOM 2300 O O . ALA A 1 286 ? 14.051 40.505 77.566 1.00 41.42 286 ALA A O 1
ATOM 2302 N N . ILE A 1 287 ? 15.819 39.978 76.295 1.00 39.53 287 ILE A N 1
ATOM 2303 C CA . ILE A 1 287 ? 15.965 41.307 75.715 1.00 36.79 287 ILE A CA 1
ATOM 2304 C C . ILE A 1 287 ? 14.727 41.612 74.876 1.00 36.18 287 ILE A C 1
ATOM 2305 O O . ILE A 1 287 ? 14.224 42.730 74.874 1.00 37.57 287 ILE A O 1
ATOM 2310 N N . LEU A 1 288 ? 14.247 40.602 74.159 1.00 34.92 288 LEU A N 1
ATOM 2311 C CA . LEU A 1 288 ? 13.045 40.719 73.339 1.00 32.81 288 LEU A CA 1
ATOM 2312 C C . LEU A 1 288 ? 12.533 39.304 73.131 1.00 32.48 288 LEU A C 1
ATOM 2313 O O . LEU A 1 288 ? 13.211 38.342 73.488 1.00 32.22 288 LEU A O 1
ATOM 2318 N N . GLY A 1 289 ? 11.340 39.171 72.568 1.00 31.67 289 GLY A N 1
ATOM 2319 C CA . GLY A 1 289 ? 10.805 37.843 72.352 1.00 30.69 289 GLY A CA 1
ATOM 2320 C C . GLY A 1 289 ? 9.397 37.797 71.802 1.00 29.98 289 GLY A C 1
ATOM 2321 O O . GLY A 1 289 ? 8.772 38.824 71.548 1.00 30.93 289 GLY A O 1
ATOM 2322 N N . GLY A 1 290 ? 8.901 36.581 71.613 1.00 30.90 290 GLY A N 1
ATOM 2323 C CA . GLY A 1 290 ? 7.562 36.396 71.094 1.00 28.77 290 GLY A CA 1
ATOM 2324 C C . GLY A 1 290 ? 7.369 34.946 70.709 1.00 28.75 290 GLY A C 1
ATOM 2325 O O . GLY A 1 290 ? 7.944 34.049 71.318 1.00 27.71 290 GLY A O 1
ATOM 2326 N N . GLY A 1 291 ? 6.565 34.721 69.683 1.00 28.78 291 GLY A N 1
ATOM 2327 C CA . GLY A 1 291 ? 6.308 33.374 69.235 1.00 28.15 291 GLY A CA 1
ATOM 2328 C C . GLY A 1 291 ? 5.004 33.365 68.479 1.00 29.83 291 GLY A C 1
ATOM 2329 O O . GLY A 1 291 ? 4.403 34.414 68.246 1.00 29.08 291 GLY A O 1
ATOM 2330 N N . ARG A 1 292 ? 4.563 32.173 68.105 1.00 30.88 292 ARG A N 1
ATOM 2331 C CA . ARG A 1 292 ? 3.334 31.998 67.355 1.00 31.67 292 ARG A CA 1
ATOM 2332 C C . ARG A 1 292 ? 2.100 31.866 68.254 1.00 32.98 292 ARG A C 1
ATOM 2333 O O . ARG A 1 292 ? 2.123 31.169 69.270 1.00 33.41 292 ARG A O 1
ATOM 2341 N N . TYR A 1 293 ? 1.027 32.555 67.868 1.00 34.09 293 TYR A N 1
ATOM 2342 C CA . TYR A 1 293 ? -0.227 32.557 68.616 1.00 32.74 293 TYR A CA 1
ATOM 2343 C C . TYR A 1 293 ? -1.426 32.510 67.670 1.00 33.94 293 TYR A C 1
ATOM 2344 O O . TYR A 1 293 ? -2.221 33.451 67.602 1.00 34.08 293 TYR A O 1
ATOM 2353 N N . ASP A 1 294 ? -1.560 31.393 66.957 1.00 36.60 294 ASP A N 1
ATOM 2354 C CA . ASP A 1 294 ? -2.633 31.197 65.979 1.00 39.36 294 ASP A CA 1
ATOM 2355 C C . ASP A 1 294 ? -4.088 31.248 66.475 1.00 42.27 294 ASP A C 1
ATOM 2356 O O . ASP A 1 294 ? -5.012 31.228 65.659 1.00 43.53 294 ASP A O 1
ATOM 2361 N N . ASN A 1 295 ? -4.309 31.322 67.785 1.00 45.99 295 ASN A N 1
ATOM 2362 C CA . ASN A 1 295 ? -5.681 31.344 68.301 1.00 49.46 295 ASN A CA 1
ATOM 2363 C C . ASN A 1 295 ? -6.299 32.690 68.712 1.00 49.80 295 ASN A C 1
ATOM 2364 O O . ASN A 1 295 ? -7.521 32.788 68.835 1.00 51.71 295 ASN A O 1
ATOM 2369 N N . LEU A 1 296 ? -5.488 33.724 68.915 1.00 48.78 296 LEU A N 1
ATOM 2370 C CA . LEU A 1 296 ? -6.031 35.024 69.320 1.00 48.37 296 LEU A CA 1
ATOM 2371 C C . LEU A 1 296 ? -7.037 35.645 68.341 1.00 49.23 296 LEU A C 1
ATOM 2372 O O . LEU A 1 296 ? -8.098 36.123 68.751 1.00 49.99 296 LEU A O 1
ATOM 2377 N N . ALA A 1 297 ? -6.707 35.650 67.055 1.00 49.09 297 ALA A N 1
ATOM 2378 C CA . ALA A 1 297 ? -7.591 36.242 66.058 1.00 50.43 297 ALA A CA 1
ATOM 2379 C C . ALA A 1 297 ? -8.990 35.634 66.092 1.00 51.79 297 ALA A C 1
ATOM 2380 O O . ALA A 1 297 ? -9.990 36.359 66.126 1.00 50.42 297 ALA A O 1
ATOM 2382 N N . SER A 1 298 ? -9.058 34.306 66.082 1.00 53.14 298 SER A N 1
ATOM 2383 C CA . SER A 1 298 ? -10.340 33.609 66.118 1.00 54.48 298 SER A CA 1
ATOM 2384 C C . SER A 1 298 ? -11.151 34.031 67.330 1.00 54.29 298 SER A C 1
ATOM 2385 O O . SER A 1 298 ? -12.308 34.433 67.202 1.00 54.02 298 SER A O 1
ATOM 2388 N N . LEU A 1 299 ? -10.548 33.939 68.510 1.00 53.86 299 LEU A N 1
ATOM 2389 C CA . LEU A 1 299 ? -11.249 34.325 69.725 1.00 55.06 299 LEU A CA 1
ATOM 2390 C C . LEU A 1 299 ? -11.744 35.772 69.677 1.00 56.03 299 LEU A C 1
ATOM 2391 O O . LEU A 1 299 ? -12.793 36.089 70.235 1.00 56.89 299 LEU A O 1
ATOM 2404 N N . SER A 1 301 ? -12.307 37.672 66.692 1.00 57.78 301 SER A N 1
ATOM 2405 C CA . SER A 1 301 ? -13.172 37.995 65.564 1.00 56.63 301 SER A CA 1
ATOM 2406 C C . SER A 1 301 ? -13.980 36.826 65.042 1.00 56.08 301 SER A C 1
ATOM 2407 O O . SER A 1 301 ? -15.005 37.019 64.387 1.00 54.20 301 SER A O 1
ATOM 2410 N N . GLY A 1 302 ? -13.509 35.617 65.321 1.00 56.14 302 GLY A N 1
ATOM 2411 C CA . GLY A 1 302 ? -14.187 34.434 64.832 1.00 56.82 302 GLY A CA 1
ATOM 2412 C C . GLY A 1 302 ? -13.478 34.002 63.563 1.00 57.63 302 GLY A C 1
ATOM 2413 O O . GLY A 1 302 ? -13.633 32.872 63.094 1.00 59.40 302 GLY A O 1
ATOM 2414 N N . GLU A 1 303 ? -12.691 34.920 63.010 1.00 55.99 303 GLU A N 1
ATOM 2415 C CA . GLU A 1 303 ? -11.932 34.662 61.797 1.00 54.78 303 GLU A CA 1
ATOM 2416 C C . GLU A 1 303 ? -10.583 34.055 62.174 1.00 53.34 303 GLU A C 1
ATOM 2417 O O . GLU A 1 303 ? -9.809 34.666 62.907 1.00 54.00 303 GLU A O 1
ATOM 2423 N N . SER A 1 304 ? -10.303 32.853 61.678 1.00 51.82 304 SER A N 1
ATOM 2424 C CA . SER A 1 304 ? -9.040 32.182 61.980 1.00 49.26 304 SER A CA 1
ATOM 2425 C C . SER A 1 304 ? -7.865 32.879 61.301 1.00 45.95 304 SER A C 1
ATOM 2426 O O . SER A 1 304 ? -7.890 33.120 60.097 1.00 45.25 304 SER A O 1
ATOM 2429 N N . VAL A 1 305 ? -6.832 33.199 62.070 1.00 42.69 305 VAL A N 1
ATOM 2430 C CA . VAL A 1 305 ? -5.679 33.884 61.501 1.00 39.97 305 VAL A CA 1
ATOM 2431 C C . VAL A 1 305 ? -4.361 33.486 62.147 1.00 36.32 305 VAL A C 1
ATOM 2432 O O . VAL A 1 305 ? -4.083 33.858 63.284 1.00 36.39 305 VAL A O 1
ATOM 2436 N N . PRO A 1 306 ? -3.531 32.713 61.433 1.00 34.11 306 PRO A N 1
ATOM 2437 C CA . PRO A 1 306 ? -2.246 32.321 62.029 1.00 31.90 306 PRO A CA 1
ATOM 2438 C C . PRO A 1 306 ? -1.434 33.590 62.290 1.00 29.42 306 PRO A C 1
ATOM 2439 O O . PRO A 1 306 ? -1.543 34.559 61.541 1.00 29.97 306 PRO A O 1
ATOM 2443 N N . ALA A 1 307 ? -0.629 33.590 63.346 1.00 27.02 307 ALA A N 1
ATOM 2444 C CA . ALA A 1 307 ? 0.165 34.762 63.673 1.00 25.69 307 ALA A CA 1
ATOM 2445 C C . ALA A 1 307 ? 1.454 34.426 64.430 1.00 26.73 307 ALA A C 1
ATOM 2446 O O . ALA A 1 307 ? 1.445 33.609 65.352 1.00 25.25 307 ALA A O 1
ATOM 2448 N N . VAL A 1 308 ? 2.551 35.073 64.029 1.00 25.08 308 VAL A N 1
ATOM 2449 C CA . VAL A 1 308 ? 3.865 34.892 64.650 1.00 26.33 308 VAL A CA 1
ATOM 2450 C C . VAL A 1 308 ? 4.510 36.270 64.708 1.00 25.19 308 VAL A C 1
ATOM 2451 O O . VAL A 1 308 ? 4.365 37.052 63.781 1.00 25.46 308 VAL A O 1
ATOM 2455 N N . GLY A 1 309 ? 5.228 36.563 65.783 1.00 25.65 309 GLY A N 1
ATOM 2456 C CA . GLY A 1 309 ? 5.856 37.864 65.891 1.00 25.96 309 GLY A CA 1
ATOM 2457 C C . GLY A 1 309 ? 6.622 38.023 67.181 1.00 25.54 309 GLY A C 1
ATOM 2458 O O . GLY A 1 309 ? 6.717 37.076 67.952 1.00 25.99 309 GLY A O 1
ATOM 2459 N N . PHE A 1 310 ? 7.168 39.214 67.419 1.00 24.53 310 PHE A N 1
ATOM 2460 C CA . PHE A 1 310 ? 7.920 39.467 68.643 1.00 25.76 310 PHE A CA 1
ATOM 2461 C C . PHE A 1 310 ? 7.792 40.919 69.078 1.00 26.09 310 PHE A C 1
ATOM 2462 O O . PHE A 1 310 ? 7.416 41.785 68.287 1.00 29.02 310 PHE A O 1
ATOM 2470 N N . GLY A 1 311 ? 8.092 41.172 70.347 1.00 25.69 311 GLY A N 1
ATOM 2471 C CA . GLY A 1 311 ? 8.014 42.515 70.891 1.00 24.77 311 GLY A CA 1
ATOM 2472 C C . GLY A 1 311 ? 9.360 42.891 71.476 1.00 25.36 311 GLY A C 1
ATOM 2473 O O . GLY A 1 311 ? 10.132 42.010 71.870 1.00 26.44 311 GLY A O 1
ATOM 2482 N N . GLY A 1 313 ? 11.038 46.218 73.971 1.00 25.20 313 GLY A N 1
ATOM 2483 C CA . GLY A 1 313 ? 10.872 47.490 74.661 1.00 25.48 313 GLY A CA 1
ATOM 2484 C C . GLY A 1 313 ? 12.065 48.412 74.479 1.00 26.87 313 GLY A C 1
ATOM 2485 O O . GLY A 1 313 ? 13.184 47.945 74.280 1.00 27.96 313 GLY A O 1
ATOM 2486 N N . ASP A 1 314 ? 11.847 49.721 74.552 1.00 25.75 314 ASP A N 1
ATOM 2487 C CA . ASP A 1 314 ? 12.954 50.654 74.368 1.00 27.12 314 ASP A CA 1
ATOM 2488 C C . ASP A 1 314 ? 13.889 50.711 75.577 1.00 26.35 314 ASP A C 1
ATOM 2489 O O . ASP A 1 314 ? 15.106 50.826 75.424 1.00 24.73 314 ASP A O 1
ATOM 2494 N N . ALA A 1 315 ? 13.318 50.622 76.774 1.00 26.78 315 ALA A N 1
ATOM 2495 C CA . ALA A 1 315 ? 14.099 50.695 78.005 1.00 28.83 315 ALA A CA 1
ATOM 2496 C C . ALA A 1 315 ? 15.298 49.748 78.071 1.00 30.13 315 ALA A C 1
ATOM 2497 O O . ALA A 1 315 ? 16.435 50.200 78.223 1.00 31.95 315 ALA A O 1
ATOM 2499 N N . VAL A 1 316 ? 15.060 48.443 77.954 1.00 28.76 316 VAL A N 1
ATOM 2500 C CA . VAL A 1 316 ? 16.158 47.486 78.030 1.00 27.72 316 VAL A CA 1
ATOM 2501 C C . VAL A 1 316 ? 17.181 47.656 76.904 1.00 28.27 316 VAL A C 1
ATOM 2502 O O . VAL A 1 316 ? 18.377 47.449 77.118 1.00 29.14 316 VAL A O 1
ATOM 2506 N N . ILE A 1 317 ? 16.727 48.032 75.709 1.00 27.93 317 ILE A N 1
ATOM 2507 C CA . ILE A 1 317 ? 17.654 48.245 74.594 1.00 28.07 317 ILE A CA 1
ATOM 2508 C C . ILE A 1 317 ? 18.539 49.441 74.953 1.00 29.00 317 ILE A C 1
ATOM 2509 O O . ILE A 1 317 ? 19.746 49.443 74.717 1.00 29.02 317 ILE A O 1
ATOM 2514 N N . SER A 1 318 ? 17.913 50.446 75.549 1.00 30.74 318 SER A N 1
ATOM 2515 C CA . SER A 1 318 ? 18.590 51.660 75.976 1.00 32.78 318 SER A CA 1
ATOM 2516 C C . SER A 1 318 ? 19.734 51.338 76.960 1.00 32.64 318 SER A C 1
ATOM 2517 O O . SER A 1 318 ? 20.837 51.860 76.832 1.00 30.61 318 SER A O 1
ATOM 2520 N N . LEU A 1 319 ? 19.476 50.472 77.934 1.00 32.79 319 LEU A N 1
ATOM 2521 C CA . LEU A 1 319 ? 20.515 50.108 78.897 1.00 33.85 319 LEU A CA 1
ATOM 2522 C C . LEU A 1 319 ? 21.643 49.306 78.242 1.00 34.48 319 LEU A C 1
ATOM 2523 O O . LEU A 1 319 ? 22.818 49.479 78.577 1.00 37.64 319 LEU A O 1
ATOM 2528 N N . LEU A 1 320 ? 21.293 48.439 77.301 1.00 34.17 320 LEU A N 1
ATOM 2529 C CA . LEU A 1 320 ? 22.294 47.645 76.600 1.00 33.96 320 LEU A CA 1
ATOM 2530 C C . LEU A 1 320 ? 23.214 48.525 75.739 1.00 33.69 320 LEU A C 1
ATOM 2531 O O . LEU A 1 320 ? 24.427 48.319 75.706 1.00 34.59 320 LEU A O 1
ATOM 2536 N N . LEU A 1 321 ? 22.649 49.508 75.046 1.00 32.88 321 LEU A N 1
ATOM 2537 C CA . LEU A 1 321 ? 23.469 50.383 74.214 1.00 34.34 321 LEU A CA 1
ATOM 2538 C C . LEU A 1 321 ? 24.531 51.080 75.058 1.00 35.58 321 LEU A C 1
ATOM 2539 O O . LEU A 1 321 ? 25.688 51.172 74.656 1.00 36.26 321 LEU A O 1
ATOM 2544 N N . LYS A 1 322 ? 24.136 51.576 76.224 1.00 37.08 322 LYS A N 1
ATOM 2545 C CA . LYS A 1 322 ? 25.076 52.245 77.104 1.00 40.43 322 LYS A CA 1
ATOM 2546 C C . LYS A 1 322 ? 26.077 51.219 77.630 1.00 42.47 322 LYS A C 1
ATOM 2547 O O . LYS A 1 322 ? 27.290 51.408 77.511 1.00 41.56 322 LYS A O 1
ATOM 2553 N N . ARG A 1 323 ? 25.566 50.129 78.199 1.00 42.95 323 ARG A N 1
ATOM 2554 C CA . ARG A 1 323 ? 26.428 49.084 78.743 1.00 43.95 323 ARG A CA 1
ATOM 2555 C C . ARG A 1 323 ? 27.507 48.672 77.751 1.00 44.31 323 ARG A C 1
ATOM 2556 O O . ARG A 1 323 ? 28.684 48.626 78.100 1.00 46.45 323 ARG A O 1
ATOM 2564 N N . GLU A 1 324 ? 27.113 48.377 76.517 1.00 43.18 324 GLU A N 1
ATOM 2565 C CA . GLU A 1 324 ? 28.081 47.961 75.503 1.00 43.38 324 GLU A CA 1
ATOM 2566 C C . GLU A 1 324 ? 28.769 49.144 74.833 1.00 43.23 324 GLU A C 1
ATOM 2567 O O . GLU A 1 324 ? 29.521 48.973 73.877 1.00 43.18 324 GLU A O 1
ATOM 2573 N N . ASN A 1 325 ? 28.500 50.343 75.335 1.00 44.32 325 ASN A N 1
ATOM 2574 C CA . ASN A 1 325 ? 29.092 51.565 74.801 1.00 45.84 325 ASN A CA 1
ATOM 2575 C C . ASN A 1 325 ? 29.028 51.642 73.272 1.00 45.47 325 ASN A C 1
ATOM 2576 O O . ASN A 1 325 ? 30.047 51.816 72.606 1.00 44.40 325 ASN A O 1
ATOM 2581 N N . VAL A 1 326 ? 27.821 51.522 72.722 1.00 45.01 326 VAL A N 1
ATOM 2582 C CA . VAL A 1 326 ? 27.620 51.571 71.276 1.00 44.69 326 VAL A CA 1
ATOM 2583 C C . VAL A 1 326 ? 27.752 52.988 70.722 1.00 45.72 326 VAL A C 1
ATOM 2584 O O . VAL A 1 326 ? 27.218 53.941 71.288 1.00 44.79 326 VAL A O 1
ATOM 2588 N N . GLN A 1 327 ? 28.465 53.122 69.612 1.00 46.13 327 GLN A N 1
ATOM 2589 C CA . GLN A 1 327 ? 28.646 54.424 68.993 1.00 48.38 327 GLN A CA 1
ATOM 2590 C C . GLN A 1 327 ? 27.486 54.676 68.045 1.00 48.77 327 GLN A C 1
ATOM 2591 O O . GLN A 1 327 ? 27.230 53.878 67.144 1.00 48.88 327 GLN A O 1
ATOM 2597 N N . ILE A 1 328 ? 26.794 55.789 68.264 1.00 48.41 328 ILE A N 1
ATOM 2598 C CA . ILE A 1 328 ? 25.644 56.175 67.464 1.00 48.94 328 ILE A CA 1
ATOM 2599 C C . ILE A 1 328 ? 26.032 57.169 66.376 1.00 50.78 328 ILE A C 1
ATOM 2600 O O . ILE A 1 328 ? 26.518 58.263 66.660 1.00 50.98 328 ILE A O 1
ATOM 2605 N N . PRO A 1 329 ? 25.806 56.800 65.108 1.00 52.71 329 PRO A N 1
ATOM 2606 C CA . PRO A 1 329 ? 26.122 57.626 63.937 1.00 53.81 329 PRO A CA 1
ATOM 2607 C C . PRO A 1 329 ? 25.295 58.903 63.840 1.00 54.81 329 PRO A C 1
ATOM 2608 O O . PRO A 1 329 ? 24.233 59.018 64.451 1.00 55.32 329 PRO A O 1
ATOM 2612 N N . ARG A 1 330 ? 25.791 59.855 63.057 1.00 55.59 330 ARG A N 1
ATOM 2613 C CA . ARG A 1 330 ? 25.095 61.115 62.835 1.00 57.06 330 ARG A CA 1
ATOM 2614 C C . ARG A 1 330 ? 24.791 61.214 61.349 1.00 57.74 330 ARG A C 1
ATOM 2615 O O . ARG A 1 330 ? 25.702 61.197 60.519 1.00 57.24 330 ARG A O 1
ATOM 2623 N N . GLU A 1 331 ? 23.509 61.314 61.014 1.00 58.08 331 GLU A N 1
ATOM 2624 C CA . GLU A 1 331 ? 23.090 61.401 59.618 1.00 57.48 331 GLU A CA 1
ATOM 2625 C C . GLU A 1 331 ? 23.805 62.491 58.827 1.00 54.84 331 GLU A C 1
ATOM 2626 O O . GLU A 1 331 ? 24.426 62.206 57.801 1.00 55.05 331 GLU A O 1
ATOM 2632 N N . LYS A 1 332 ? 23.731 63.729 59.309 1.00 49.73 332 LYS A N 1
ATOM 2633 C CA . LYS A 1 332 ? 24.334 64.849 58.594 1.00 45.24 332 LYS A CA 1
ATOM 2634 C C . LYS A 1 332 ? 25.446 65.616 59.305 1.00 43.90 332 LYS A C 1
ATOM 2635 O O . LYS A 1 332 ? 25.654 65.476 60.509 1.00 44.01 332 LYS A O 1
ATOM 2641 N N . LYS A 1 333 ? 26.159 66.432 58.533 1.00 41.90 333 LYS A N 1
ATOM 2642 C CA . LYS A 1 333 ? 27.220 67.278 59.065 1.00 40.75 333 LYS A CA 1
ATOM 2643 C C . LYS A 1 333 ? 26.533 68.542 59.572 1.00 37.37 333 LYS A C 1
ATOM 2644 O O . LYS A 1 333 ? 25.591 69.036 58.954 1.00 35.76 333 LYS A O 1
ATOM 2650 N N . SER A 1 334 ? 27.018 69.055 60.695 1.00 35.10 334 SER A N 1
ATOM 2651 C CA . SER A 1 334 ? 26.449 70.230 61.343 1.00 32.20 334 SER A CA 1
ATOM 2652 C C . SER A 1 334 ? 27.335 71.473 61.182 1.00 30.91 334 SER A C 1
ATOM 2653 O O . SER A 1 334 ? 28.559 71.407 61.317 1.00 29.11 334 SER A O 1
ATOM 2656 N N . VAL A 1 335 ? 26.706 72.612 60.907 1.00 29.34 335 VAL A N 1
ATOM 2657 C CA . VAL A 1 335 ? 27.441 73.861 60.708 1.00 26.26 335 VAL A CA 1
ATOM 2658 C C . VAL A 1 335 ? 26.849 75.003 61.515 1.00 25.74 335 VAL A C 1
ATOM 2659 O O . VAL A 1 335 ? 25.637 75.226 61.488 1.00 25.33 335 VAL A O 1
ATOM 2663 N N . TYR A 1 336 ? 27.712 75.731 62.221 1.00 24.66 336 TYR A N 1
ATOM 2664 C CA . TYR A 1 336 ? 27.285 76.874 63.017 1.00 23.69 336 TYR A CA 1
ATOM 2665 C C . TYR A 1 336 ? 27.802 78.144 62.323 1.00 24.73 336 TYR A C 1
ATOM 2666 O O . TYR A 1 336 ? 28.947 78.192 61.877 1.00 23.82 336 TYR A O 1
ATOM 2675 N N . ILE A 1 337 ? 26.949 79.158 62.211 1.00 24.14 337 ILE A N 1
ATOM 2676 C CA . ILE A 1 337 ? 27.323 80.410 61.559 1.00 24.61 337 ILE A CA 1
ATOM 2677 C C . ILE A 1 337 ? 27.159 81.567 62.524 1.00 26.34 337 ILE A C 1
ATOM 2678 O O . ILE A 1 337 ? 26.086 81.750 63.099 1.00 26.08 337 ILE A O 1
ATOM 2683 N N . CYS A 1 338 ? 28.217 82.351 62.694 1.00 25.78 338 CYS A N 1
ATOM 2684 C CA . CYS A 1 338 ? 28.161 83.487 63.601 1.00 29.74 338 CYS A CA 1
ATOM 2685 C C . CYS A 1 338 ? 28.845 84.698 63.006 1.00 30.48 338 CYS A C 1
ATOM 2686 O O . CYS A 1 338 ? 29.445 84.632 61.932 1.00 30.00 338 CYS A O 1
ATOM 2689 N N . ARG A 1 339 ? 28.752 85.809 63.719 1.00 33.16 339 ARG A N 1
ATOM 2690 C CA . ARG A 1 339 ? 29.376 87.026 63.261 1.00 36.99 339 ARG A CA 1
ATOM 2691 C C . ARG A 1 339 ? 30.180 87.699 64.363 1.00 37.80 339 ARG A C 1
ATOM 2692 O O . ARG A 1 339 ? 30.010 87.413 65.557 1.00 35.39 339 ARG A O 1
ATOM 2700 N N . VAL A 1 340 ? 31.079 88.574 63.928 1.00 37.10 340 VAL A N 1
ATOM 2701 C CA . VAL A 1 340 ? 31.920 89.363 64.806 1.00 36.83 340 VAL A CA 1
ATOM 2702 C C . VAL A 1 340 ? 31.922 90.736 64.131 1.00 36.95 340 VAL A C 1
ATOM 2703 O O . VAL A 1 340 ? 32.305 90.861 62.972 1.00 37.61 340 VAL A O 1
ATOM 2707 N N . GLY A 1 341 ? 31.464 91.760 64.842 1.00 38.95 341 GLY A N 1
ATOM 2708 C CA . GLY A 1 341 ? 31.400 93.091 64.259 1.00 39.27 341 GLY A CA 1
ATOM 2709 C C . GLY A 1 341 ? 30.043 93.240 63.594 1.00 40.72 341 GLY A C 1
ATOM 2710 O O . GLY A 1 341 ? 29.292 92.276 63.538 1.00 39.76 341 GLY A O 1
ATOM 2711 N N . LYS A 1 342 ? 29.715 94.423 63.083 1.00 43.36 342 LYS A N 1
ATOM 2712 C CA . LYS A 1 342 ? 28.413 94.604 62.446 1.00 45.40 342 LYS A CA 1
ATOM 2713 C C . LYS A 1 342 ? 28.270 93.833 61.138 1.00 43.85 342 LYS A C 1
ATOM 2714 O O . LYS A 1 342 ? 28.984 94.083 60.168 1.00 44.45 342 LYS A O 1
ATOM 2720 N N . ILE A 1 343 ? 27.338 92.887 61.135 1.00 42.59 343 ILE A N 1
ATOM 2721 C CA . ILE A 1 343 ? 27.057 92.056 59.970 1.00 42.09 343 ILE A CA 1
ATOM 2722 C C . ILE A 1 343 ? 25.579 91.708 59.968 1.00 40.99 343 ILE A C 1
ATOM 2723 O O . ILE A 1 343 ? 25.047 91.221 60.962 1.00 40.37 343 ILE A O 1
ATOM 2728 N N . ASN A 1 344 ? 24.928 91.969 58.841 1.00 40.03 344 ASN A N 1
ATOM 2729 C CA . ASN A 1 344 ? 23.502 91.722 58.673 1.00 39.56 344 ASN A CA 1
ATOM 2730 C C . ASN A 1 344 ? 23.129 90.265 58.872 1.00 37.98 344 ASN A C 1
ATOM 2731 O O . ASN A 1 344 ? 23.788 89.375 58.342 1.00 37.84 344 ASN A O 1
ATOM 2736 N N . SER A 1 345 ? 22.062 90.029 59.627 1.00 36.85 345 SER A N 1
ATOM 2737 C CA . SER A 1 345 ? 21.587 88.669 59.867 1.00 36.28 345 SER A CA 1
ATOM 2738 C C . SER A 1 345 ? 21.184 88.011 58.546 1.00 37.07 345 SER A C 1
ATOM 2739 O O . SER A 1 345 ? 21.336 86.799 58.377 1.00 39.09 345 SER A O 1
ATOM 2742 N N . SER A 1 346 ? 20.689 88.815 57.607 1.00 35.54 346 SER A N 1
ATOM 2743 C CA . SER A 1 346 ? 20.253 88.301 56.313 1.00 36.70 346 SER A CA 1
ATOM 2744 C C . SER A 1 346 ? 21.347 87.585 55.518 1.00 36.30 346 SER A C 1
ATOM 2745 O O . SER A 1 346 ? 21.081 86.567 54.884 1.00 36.89 346 SER A O 1
ATOM 2748 N N . ILE A 1 347 ? 22.573 88.101 55.540 1.00 36.34 347 ILE A N 1
ATOM 2749 C CA . ILE A 1 347 ? 23.651 87.442 54.802 1.00 35.38 347 ILE A CA 1
ATOM 2750 C C . ILE A 1 347 ? 23.904 86.049 55.385 1.00 33.15 347 ILE A C 1
ATOM 2751 O O . ILE A 1 347 ? 24.236 85.112 54.658 1.00 30.95 347 ILE A O 1
ATOM 2764 N N . ASN A 1 349 ? 21.565 84.211 56.958 1.00 30.43 349 ASN A N 1
ATOM 2765 C CA . ASN A 1 349 ? 20.415 83.388 56.606 1.00 31.32 349 ASN A CA 1
ATOM 2766 C C . ASN A 1 349 ? 20.584 82.875 55.170 1.00 32.06 349 ASN A C 1
ATOM 2767 O O . ASN A 1 349 ? 20.380 81.685 54.898 1.00 31.22 349 ASN A O 1
ATOM 2772 N N . GLU A 1 350 ? 20.973 83.769 54.264 1.00 31.08 350 GLU A N 1
ATOM 2773 C CA . GLU A 1 350 ? 21.184 83.406 52.864 1.00 34.75 350 GLU A CA 1
ATOM 2774 C C . GLU A 1 350 ? 22.094 82.190 52.699 1.00 34.26 350 GLU A C 1
ATOM 2775 O O . GLU A 1 350 ? 21.781 81.263 51.943 1.00 33.55 350 GLU A O 1
ATOM 2781 N N . TYR A 1 351 ? 23.225 82.196 53.396 1.00 32.80 351 TYR A N 1
ATOM 2782 C CA . TYR A 1 351 ? 24.159 81.083 53.294 1.00 34.97 351 TYR A CA 1
ATOM 2783 C C . TYR A 1 351 ? 23.716 79.825 54.023 1.00 34.17 351 TYR A C 1
ATOM 2784 O O . TYR A 1 351 ? 24.097 78.720 53.632 1.00 34.54 351 TYR A O 1
ATOM 2793 N N . SER A 1 352 ? 22.910 79.974 55.072 1.00 33.40 352 SER A N 1
ATOM 2794 C CA . SER A 1 352 ? 22.452 78.787 55.781 1.00 32.94 352 SER A CA 1
ATOM 2795 C C . SER A 1 352 ? 21.415 78.089 54.906 1.00 32.50 352 SER A C 1
ATOM 2796 O O . SER A 1 352 ? 21.343 76.858 54.884 1.00 33.56 352 SER A O 1
ATOM 2799 N N . ARG A 1 353 ? 20.630 78.866 54.163 1.00 32.71 353 ARG A N 1
ATOM 2800 C CA . ARG A 1 353 ? 19.649 78.260 53.269 1.00 34.75 353 ARG A CA 1
ATOM 2801 C C . ARG A 1 353 ? 20.380 77.481 52.188 1.00 35.16 353 ARG A C 1
ATOM 2802 O O . ARG A 1 353 ? 19.976 76.371 51.841 1.00 35.91 353 ARG A O 1
ATOM 2810 N N . LYS A 1 354 ? 21.450 78.063 51.649 1.00 34.94 354 LYS A N 1
ATOM 2811 C CA . LYS A 1 354 ? 22.222 77.391 50.608 1.00 35.14 354 LYS A CA 1
ATOM 2812 C C . LYS A 1 354 ? 22.900 76.134 51.130 1.00 33.56 354 LYS A C 1
ATOM 2813 O O . LYS A 1 354 ? 23.053 75.158 50.403 1.00 32.76 354 LYS A O 1
ATOM 2819 N N . LEU A 1 355 ? 23.319 76.162 52.389 1.00 33.33 355 LEU A N 1
ATOM 2820 C CA . LEU A 1 355 ? 23.974 75.004 52.979 1.00 33.05 355 LEU A CA 1
ATOM 2821 C C . LEU A 1 355 ? 22.967 73.902 53.287 1.00 33.51 355 LEU A C 1
ATOM 2822 O O . LEU A 1 355 ? 23.273 72.720 53.139 1.00 34.01 355 LEU A O 1
ATOM 2827 N N . ARG A 1 356 ? 21.763 74.292 53.697 1.00 32.84 356 ARG A N 1
ATOM 2828 C CA . ARG A 1 356 ? 20.710 73.331 54.015 1.00 33.72 356 ARG A CA 1
ATOM 2829 C C . ARG A 1 356 ? 20.192 72.662 52.754 1.00 35.57 356 ARG A C 1
ATOM 2830 O O . ARG A 1 356 ? 19.855 71.477 52.759 1.00 35.50 356 ARG A O 1
ATOM 2838 N N . GLU A 1 357 ? 20.118 73.425 51.672 1.00 36.91 357 GLU A N 1
ATOM 2839 C CA . GLU A 1 357 ? 19.633 72.876 50.419 1.00 39.61 357 GLU A CA 1
ATOM 2840 C C . GLU A 1 357 ? 20.654 71.904 49.848 1.00 39.43 357 GLU A C 1
ATOM 2841 O O . GLU A 1 357 ? 20.350 71.158 48.920 1.00 39.02 357 GLU A O 1
ATOM 2847 N N . ARG A 1 358 ? 21.856 71.903 50.422 1.00 39.72 358 ARG A N 1
ATOM 2848 C CA . ARG A 1 358 ? 22.913 70.997 49.982 1.00 39.95 358 ARG A CA 1
ATOM 2849 C C . ARG A 1 358 ? 23.132 69.862 50.983 1.00 39.12 358 ARG A C 1
ATOM 2850 O O . ARG A 1 358 ? 24.228 69.317 51.084 1.00 40.88 358 ARG A O 1
ATOM 2858 N N . GLY A 1 359 ? 22.091 69.526 51.740 1.00 39.04 359 GLY A N 1
ATOM 2859 C CA . GLY A 1 359 ? 22.180 68.424 52.691 1.00 38.11 359 GLY A CA 1
ATOM 2860 C C . GLY A 1 359 ? 22.899 68.610 54.017 1.00 37.43 359 GLY A C 1
ATOM 2861 O O . GLY A 1 359 ? 23.356 67.637 54.616 1.00 36.99 359 GLY A O 1
ATOM 2870 N N . ASN A 1 361 ? 23.002 70.422 58.073 1.00 26.91 361 ASN A N 1
ATOM 2871 C CA . ASN A 1 361 ? 22.207 70.984 59.160 1.00 23.64 361 ASN A CA 1
ATOM 2872 C C . ASN A 1 361 ? 22.905 72.259 59.565 1.00 22.98 361 ASN A C 1
ATOM 2873 O O . ASN A 1 361 ? 24.113 72.251 59.821 1.00 22.69 361 ASN A O 1
ATOM 2878 N N . VAL A 1 362 ? 22.156 73.355 59.640 1.00 20.41 362 VAL A N 1
ATOM 2879 C CA . VAL A 1 362 ? 22.782 74.617 59.976 1.00 20.76 362 VAL A CA 1
ATOM 2880 C C . VAL A 1 362 ? 22.145 75.382 61.126 1.00 20.91 362 VAL A C 1
ATOM 2881 O O . VAL A 1 362 ? 20.936 75.569 61.162 1.00 19.49 362 VAL A O 1
ATOM 2885 N N . THR A 1 363 ? 22.987 75.829 62.057 1.00 20.64 363 THR A N 1
ATOM 2886 C CA . THR A 1 363 ? 22.534 76.606 63.201 1.00 23.37 363 THR A CA 1
ATOM 2887 C C . THR A 1 363 ? 23.147 78.008 63.126 1.00 22.39 363 THR A C 1
ATOM 2888 O O . THR A 1 363 ? 24.365 78.156 63.183 1.00 23.17 363 THR A O 1
ATOM 2892 N N . VAL A 1 364 ? 22.307 79.028 63.017 1.00 21.46 364 VAL A N 1
ATOM 2893 C CA . VAL A 1 364 ? 22.785 80.404 62.942 1.00 22.77 364 VAL A CA 1
ATOM 2894 C C . VAL A 1 364 ? 22.725 81.066 64.325 1.00 22.26 364 VAL A C 1
ATOM 2895 O O . VAL A 1 364 ? 21.778 80.845 65.077 1.00 22.18 364 VAL A O 1
ATOM 2899 N N . GLU A 1 365 ? 23.734 81.862 64.666 1.00 20.61 365 GLU A N 1
ATOM 2900 C CA . GLU A 1 365 ? 23.744 82.570 65.949 1.00 20.94 365 GLU A CA 1
ATOM 2901 C C . GLU A 1 365 ? 22.719 83.696 65.859 1.00 22.33 365 GLU A C 1
ATOM 2902 O O . GLU A 1 365 ? 22.738 84.487 64.913 1.00 25.29 365 GLU A O 1
ATOM 2908 N N . ILE A 1 366 ? 21.822 83.764 66.834 1.00 22.01 366 ILE A N 1
ATOM 2909 C CA . ILE A 1 366 ? 20.784 84.785 66.852 1.00 21.81 366 ILE A CA 1
ATOM 2910 C C . ILE A 1 366 ? 20.821 85.599 68.136 1.00 24.51 366 ILE A C 1
ATOM 2911 O O . ILE A 1 366 ? 19.945 86.420 68.392 1.00 25.66 366 ILE A O 1
ATOM 2924 N N . GLU A 1 368 ? 23.179 88.046 70.954 1.00 34.97 368 GLU A N 1
ATOM 2925 C CA . GLU A 1 368 ? 24.327 88.937 71.081 1.00 35.96 368 GLU A CA 1
ATOM 2926 C C . GLU A 1 368 ? 25.301 88.366 72.091 1.00 34.60 368 GLU A C 1
ATOM 2927 O O . GLU A 1 368 ? 24.954 88.147 73.254 1.00 35.97 368 GLU A O 1
ATOM 2933 N N . ARG A 1 369 ? 26.527 88.135 71.643 1.00 32.49 369 ARG A N 1
ATOM 2934 C CA . ARG A 1 369 ? 27.550 87.551 72.496 1.00 33.02 369 ARG A CA 1
ATOM 2935 C C . ARG A 1 369 ? 28.893 87.584 71.790 1.00 33.44 369 ARG A C 1
ATOM 2936 O O . ARG A 1 369 ? 28.953 87.579 70.561 1.00 33.69 369 ARG A O 1
ATOM 2944 N N . GLY A 1 370 ? 29.965 87.601 72.575 1.00 32.60 370 GLY A N 1
ATOM 2945 C CA . GLY A 1 370 ? 31.301 87.623 72.013 1.00 32.23 370 GLY A CA 1
ATOM 2946 C C . GLY A 1 370 ? 31.653 86.346 71.281 1.00 33.14 370 GLY A C 1
ATOM 2947 O O . GLY A 1 370 ? 30.959 85.339 71.403 1.00 34.01 370 GLY A O 1
ATOM 2948 N N . LEU A 1 371 ? 32.750 86.385 70.532 1.00 35.06 371 LEU A N 1
ATOM 2949 C CA . LEU A 1 371 ? 33.203 85.247 69.741 1.00 36.72 371 LEU A CA 1
ATOM 2950 C C . LEU A 1 371 ? 33.482 83.988 70.565 1.00 39.18 371 LEU A C 1
ATOM 2951 O O . LEU A 1 371 ? 33.060 82.891 70.191 1.00 39.62 371 LEU A O 1
ATOM 2956 N N . SER A 1 372 ? 34.197 84.142 71.676 1.00 39.15 372 SER A N 1
ATOM 2957 C CA . SER A 1 372 ? 34.533 83.008 72.527 1.00 38.54 372 SER A CA 1
ATOM 2958 C C . SER A 1 372 ? 33.294 82.252 73.000 1.00 36.90 372 SER A C 1
ATOM 2959 O O . SER A 1 372 ? 33.281 81.022 73.026 1.00 35.42 372 SER A O 1
ATOM 2962 N N . ALA A 1 373 ? 32.256 82.991 73.372 1.00 34.98 373 ALA A N 1
ATOM 2963 C CA . ALA A 1 373 ? 31.021 82.376 73.839 1.00 33.95 373 ALA A CA 1
ATOM 2964 C C . ALA A 1 373 ? 30.314 81.673 72.677 1.00 35.21 373 ALA A C 1
ATOM 2965 O O . ALA A 1 373 ? 29.686 80.624 72.855 1.00 32.99 373 ALA A O 1
ATOM 2967 N N . GLN A 1 374 ? 30.429 82.250 71.484 1.00 34.25 374 GLN A N 1
ATOM 2968 C CA . GLN A 1 374 ? 29.804 81.673 70.304 1.00 34.63 374 GLN A CA 1
ATOM 2969 C C . GLN A 1 374 ? 30.442 80.337 69.944 1.00 33.52 374 GLN A C 1
ATOM 2970 O O . GLN A 1 374 ? 29.746 79.383 69.598 1.00 33.22 374 GLN A O 1
ATOM 2976 N N . LEU A 1 375 ? 31.765 80.265 70.023 1.00 34.27 375 LEU A N 1
ATOM 2977 C CA . LEU A 1 375 ? 32.455 79.024 69.700 1.00 34.18 375 LEU A CA 1
ATOM 2978 C C . LEU A 1 375 ? 32.174 77.980 70.777 1.00 34.69 375 LEU A C 1
ATOM 2979 O O . LEU A 1 375 ? 32.102 76.784 70.488 1.00 34.49 375 LEU A O 1
ATOM 2984 N N . LYS A 1 376 ? 32.004 78.440 72.013 1.00 34.14 376 LYS A N 1
ATOM 2985 C CA . LYS A 1 376 ? 31.692 77.548 73.122 1.00 34.97 376 LYS A CA 1
ATOM 2986 C C . LYS A 1 376 ? 30.334 76.926 72.799 1.00 35.49 376 LYS A C 1
ATOM 2987 O O . LYS A 1 376 ? 30.125 75.725 72.998 1.00 34.42 376 LYS A O 1
ATOM 2993 N N . TYR A 1 377 ? 29.421 77.753 72.285 1.00 33.40 377 TYR A N 1
ATOM 2994 C CA . TYR A 1 377 ? 28.079 77.301 71.923 1.00 33.13 377 TYR A CA 1
ATOM 2995 C C . TYR A 1 377 ? 28.154 76.295 70.788 1.00 32.77 377 TYR A C 1
ATOM 2996 O O . TYR A 1 377 ? 27.508 75.251 70.828 1.00 34.67 377 TYR A O 1
ATOM 3005 N N . ALA A 1 378 ? 28.941 76.619 69.770 1.00 32.62 378 ALA A N 1
ATOM 3006 C CA . ALA A 1 378 ? 29.106 75.735 68.625 1.00 31.88 378 ALA A CA 1
ATOM 3007 C C . ALA A 1 378 ? 29.597 74.367 69.090 1.00 31.62 378 ALA A C 1
ATOM 3008 O O . ALA A 1 378 ? 29.165 73.333 68.585 1.00 30.74 378 ALA A O 1
ATOM 3010 N N . SER A 1 379 ? 30.506 74.363 70.055 1.00 32.23 379 SER A N 1
ATOM 3011 C CA . SER A 1 379 ? 31.037 73.107 70.560 1.00 34.00 379 SER A CA 1
ATOM 3012 C C . SER A 1 379 ? 29.966 72.342 71.334 1.00 32.60 379 SER A C 1
ATOM 3013 O O . SER A 1 379 ? 29.812 71.135 71.173 1.00 31.79 379 SER A O 1
ATOM 3016 N N . ALA A 1 380 ? 29.219 73.053 72.168 1.00 32.74 380 ALA A N 1
ATOM 3017 C CA . ALA A 1 380 ? 28.163 72.424 72.950 1.00 34.24 380 ALA A CA 1
ATOM 3018 C C . ALA A 1 380 ? 27.166 71.681 72.055 1.00 33.94 380 ALA A C 1
ATOM 3019 O O . ALA A 1 380 ? 26.749 70.570 72.384 1.00 35.48 380 ALA A O 1
ATOM 3021 N N . ILE A 1 381 ? 26.787 72.279 70.928 1.00 33.89 381 ILE A N 1
ATOM 3022 C CA . ILE A 1 381 ? 25.834 71.624 70.030 1.00 34.84 381 ILE A CA 1
ATOM 3023 C C . ILE A 1 381 ? 26.502 70.614 69.104 1.00 35.23 381 ILE A C 1
ATOM 3024 O O . ILE A 1 381 ? 25.853 70.029 68.242 1.00 36.11 381 ILE A O 1
ATOM 3029 N N . GLY A 1 382 ? 27.803 70.413 69.283 1.00 35.79 382 GLY A N 1
ATOM 3030 C CA . GLY A 1 382 ? 28.518 69.452 68.463 1.00 35.49 382 GLY A CA 1
ATOM 3031 C C . GLY A 1 382 ? 28.655 69.794 66.989 1.00 36.59 382 GLY A C 1
ATOM 3032 O O . GLY A 1 382 ? 28.748 68.889 66.153 1.00 37.51 382 GLY A O 1
ATOM 3033 N N . ALA A 1 383 ? 28.667 71.082 66.655 1.00 33.13 383 ALA A N 1
ATOM 3034 C CA . ALA A 1 383 ? 28.818 71.476 65.260 1.00 34.99 383 ALA A CA 1
ATOM 3035 C C . ALA A 1 383 ? 30.161 70.953 64.744 1.00 34.94 383 ALA A C 1
ATOM 3036 O O . ALA A 1 383 ? 31.123 70.856 65.496 1.00 35.33 383 ALA A O 1
ATOM 3038 N N . ASP A 1 384 ? 30.214 70.595 63.466 1.00 36.48 384 ASP A N 1
ATOM 3039 C CA . ASP A 1 384 ? 31.442 70.091 62.865 1.00 36.29 384 ASP A CA 1
ATOM 3040 C C . ASP A 1 384 ? 32.283 71.259 62.375 1.00 36.79 384 ASP A C 1
ATOM 3041 O O . ASP A 1 384 ? 33.510 71.218 62.404 1.00 37.63 384 ASP A O 1
ATOM 3046 N N . PHE A 1 385 ? 31.607 72.311 61.938 1.00 35.68 385 PHE A N 1
ATOM 3047 C CA . PHE A 1 385 ? 32.283 73.488 61.438 1.00 34.60 385 PHE A CA 1
ATOM 3048 C C . PHE A 1 385 ? 31.607 74.743 61.942 1.00 33.63 385 PHE A C 1
ATOM 3049 O O . PHE A 1 385 ? 30.447 74.727 62.351 1.00 35.64 385 PHE A O 1
ATOM 3057 N N . ALA A 1 386 ? 32.348 75.837 61.918 1.00 32.50 386 ALA A N 1
ATOM 3058 C CA . ALA A 1 386 ? 31.815 77.119 62.320 1.00 30.77 386 ALA A CA 1
ATOM 3059 C C . ALA A 1 386 ? 32.212 78.081 61.206 1.00 31.64 386 ALA A C 1
ATOM 3060 O O . ALA A 1 386 ? 33.362 78.085 60.768 1.00 32.29 386 ALA A O 1
ATOM 3062 N N . VAL A 1 387 ? 31.254 78.861 60.717 1.00 31.92 387 VAL A N 1
ATOM 3063 C CA . VAL A 1 387 ? 31.518 79.843 59.673 1.00 28.18 387 VAL A CA 1
ATOM 3064 C C . VAL A 1 387 ? 31.501 81.184 60.381 1.00 30.69 387 VAL A C 1
ATOM 3065 O O . VAL A 1 387 ? 30.495 81.580 60.961 1.00 29.98 387 VAL A O 1
ATOM 3069 N N . ILE A 1 388 ? 32.630 81.879 60.350 1.00 32.78 388 ILE A N 1
ATOM 3070 C CA . ILE A 1 388 ? 32.736 83.158 61.026 1.00 35.67 388 ILE A CA 1
ATOM 3071 C C . ILE A 1 388 ? 32.703 84.339 60.051 1.00 36.13 388 ILE A C 1
ATOM 3072 O O . ILE A 1 388 ? 33.607 84.512 59.237 1.00 36.82 388 ILE A O 1
ATOM 3077 N N . PHE A 1 389 ? 31.641 85.135 60.138 1.00 36.84 389 PHE A N 1
ATOM 3078 C CA . PHE A 1 389 ? 31.463 86.314 59.297 1.00 36.65 389 PHE A CA 1
ATOM 3079 C C . PHE A 1 389 ? 32.009 87.543 60.014 1.00 37.95 389 PHE A C 1
ATOM 3080 O O . PHE A 1 389 ? 31.492 87.947 61.056 1.00 39.61 389 PHE A O 1
ATOM 3088 N N . GLY A 1 390 ? 33.065 88.129 59.462 1.00 39.27 390 GLY A N 1
ATOM 3089 C CA . GLY A 1 390 ? 33.640 89.327 60.048 1.00 40.65 390 GLY A CA 1
ATOM 3090 C C . GLY A 1 390 ? 33.393 90.450 59.062 1.00 41.11 390 GLY A C 1
ATOM 3091 O O . GLY A 1 390 ? 33.645 90.286 57.873 1.00 39.02 390 GLY A O 1
ATOM 3092 N N . GLU A 1 391 ? 32.907 91.591 59.530 1.00 44.69 391 GLU A N 1
ATOM 3093 C CA . GLU A 1 391 ? 32.617 92.682 58.609 1.00 49.04 391 GLU A CA 1
ATOM 3094 C C . GLU A 1 391 ? 33.803 93.118 57.760 1.00 50.03 391 GLU A C 1
ATOM 3095 O O . GLU A 1 391 ? 33.668 93.277 56.548 1.00 50.56 391 GLU A O 1
ATOM 3101 N N . ARG A 1 392 ? 34.964 93.310 58.377 1.00 51.23 392 ARG A N 1
ATOM 3102 C CA . ARG A 1 392 ? 36.129 93.715 57.603 1.00 53.15 392 ARG A CA 1
ATOM 3103 C C . ARG A 1 392 ? 36.447 92.670 56.547 1.00 52.44 392 ARG A C 1
ATOM 3104 O O . ARG A 1 392 ? 36.642 92.998 55.379 1.00 53.69 392 ARG A O 1
ATOM 3112 N N . ASP A 1 393 ? 36.483 91.408 56.961 1.00 51.13 393 ASP A N 1
ATOM 3113 C CA . ASP A 1 393 ? 36.784 90.310 56.051 1.00 49.44 393 ASP A CA 1
ATOM 3114 C C . ASP A 1 393 ? 35.767 90.188 54.917 1.00 48.12 393 ASP A C 1
ATOM 3115 O O . ASP A 1 393 ? 36.109 89.772 53.810 1.00 47.18 393 ASP A O 1
ATOM 3120 N N . LEU A 1 394 ? 34.514 90.535 55.198 1.00 46.91 394 LEU A N 1
ATOM 3121 C CA . LEU A 1 394 ? 33.455 90.446 54.196 1.00 46.42 394 LEU A CA 1
ATOM 3122 C C . LEU A 1 394 ? 33.740 91.403 53.041 1.00 46.18 394 LEU A C 1
ATOM 3123 O O . LEU A 1 394 ? 33.417 91.116 51.888 1.00 45.61 394 LEU A O 1
ATOM 3128 N N . GLU A 1 395 ? 34.348 92.541 53.363 1.00 46.04 395 GLU A N 1
ATOM 3129 C CA . GLU A 1 395 ? 34.693 93.534 52.356 1.00 45.82 395 GLU A CA 1
ATOM 3130 C C . GLU A 1 395 ? 35.567 92.887 51.292 1.00 44.18 395 GLU A C 1
ATOM 3131 O O . GLU A 1 395 ? 35.477 93.235 50.114 1.00 44.07 395 GLU A O 1
ATOM 3137 N N . ARG A 1 396 ? 36.409 91.945 51.716 1.00 40.75 396 ARG A N 1
ATOM 3138 C CA . ARG A 1 396 ? 37.314 91.251 50.806 1.00 38.26 396 ARG A CA 1
ATOM 3139 C C . ARG A 1 396 ? 36.725 89.969 50.238 1.00 36.86 396 ARG A C 1
ATOM 3140 O O . ARG A 1 396 ? 37.422 89.178 49.593 1.00 34.54 396 ARG A O 1
ATOM 3148 N N . GLY A 1 397 ? 35.435 89.764 50.477 1.00 36.74 397 GLY A N 1
ATOM 3149 C CA . GLY A 1 397 ? 34.774 88.579 49.962 1.00 33.88 397 GLY A CA 1
ATOM 3150 C C . GLY A 1 397 ? 35.151 87.264 50.622 1.00 32.66 397 GLY A C 1
ATOM 3151 O O . GLY A 1 397 ? 34.842 86.202 50.082 1.00 35.15 397 GLY A O 1
ATOM 3152 N N . VAL A 1 398 ? 35.822 87.305 51.769 1.00 30.37 398 VAL A N 1
ATOM 3153 C CA . VAL A 1 398 ? 36.173 86.055 52.435 1.00 32.35 398 VAL A CA 1
ATOM 3154 C C . VAL A 1 398 ? 35.455 85.900 53.769 1.00 32.25 398 VAL A C 1
ATOM 3155 O O . VAL A 1 398 ? 34.898 86.846 54.320 1.00 31.43 398 VAL A O 1
ATOM 3159 N N . VAL A 1 399 ? 35.483 84.686 54.285 1.00 34.40 399 VAL A N 1
ATOM 3160 C CA . VAL A 1 399 ? 34.845 84.384 55.550 1.00 35.66 399 VAL A CA 1
ATOM 3161 C C . VAL A 1 399 ? 35.754 83.337 56.168 1.00 37.48 399 VAL A C 1
ATOM 3162 O O . VAL A 1 399 ? 36.393 82.578 55.443 1.00 39.60 399 VAL A O 1
ATOM 3166 N N . THR A 1 400 ? 35.844 83.305 57.491 1.00 39.75 400 THR A N 1
ATOM 3167 C CA . THR A 1 400 ? 36.695 82.319 58.150 1.00 40.86 400 THR A CA 1
ATOM 3168 C C . THR A 1 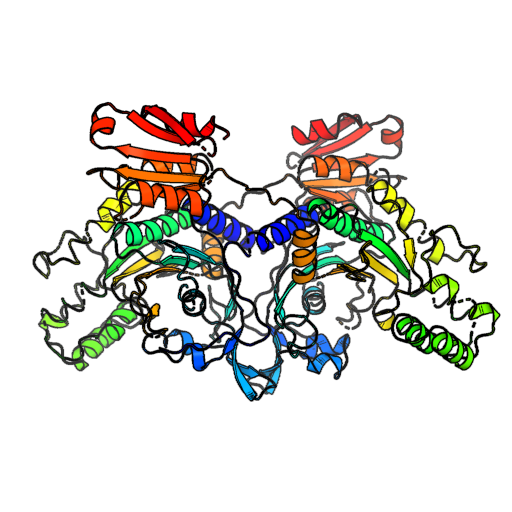400 ? 35.890 81.074 58.520 1.00 41.75 400 THR A C 1
ATOM 3169 O O . THR A 1 400 ? 34.788 81.174 59.069 1.00 41.58 400 THR A O 1
ATOM 3173 N N . ILE A 1 401 ? 36.448 79.907 58.215 1.00 41.57 401 ILE A N 1
ATOM 3174 C CA . ILE A 1 401 ? 35.804 78.632 58.514 1.00 40.64 401 ILE A CA 1
ATOM 3175 C C . ILE A 1 401 ? 36.738 77.772 59.354 1.00 42.36 401 ILE A C 1
ATOM 3176 O O . ILE A 1 401 ? 37.871 77.513 58.962 1.00 43.69 401 ILE A O 1
ATOM 3181 N N . ARG A 1 402 ? 36.270 77.322 60.508 1.00 43.31 402 ARG A N 1
ATOM 3182 C CA . ARG A 1 402 ? 37.111 76.493 61.345 1.00 45.66 402 ARG A CA 1
ATOM 3183 C C . ARG A 1 402 ? 36.550 75.099 61.557 1.00 45.23 402 ARG A C 1
ATOM 3184 O O . ARG A 1 402 ? 35.339 74.908 61.679 1.00 44.98 402 ARG A O 1
ATOM 3192 N N . ASN A 1 403 ? 37.449 74.123 61.584 1.00 46.45 403 ASN A N 1
ATOM 3193 C CA . ASN A 1 403 ? 37.080 72.738 61.822 1.00 47.42 403 ASN A CA 1
ATOM 3194 C C . ASN A 1 403 ? 36.980 72.625 63.341 1.00 48.50 403 ASN A C 1
ATOM 3195 O O . ASN A 1 403 ? 37.989 72.729 64.040 1.00 48.90 403 ASN A O 1
ATOM 3208 N N . TYR A 1 405 ? 36.833 70.259 65.239 1.00 55.75 405 TYR A N 1
ATOM 3209 C CA . TYR A 1 405 ? 37.600 69.187 65.848 1.00 58.88 405 TYR A CA 1
ATOM 3210 C C . TYR A 1 405 ? 39.103 69.437 65.811 1.00 59.50 405 TYR A C 1
ATOM 3211 O O . TYR A 1 405 ? 39.783 69.278 66.827 1.00 59.55 405 TYR A O 1
ATOM 3220 N N . THR A 1 406 ? 39.620 69.844 64.655 1.00 59.15 406 THR A N 1
ATOM 3221 C CA . THR A 1 406 ? 41.049 70.116 64.529 1.00 58.95 406 THR A CA 1
ATOM 3222 C C . THR A 1 406 ? 41.372 71.397 65.283 1.00 58.79 406 THR A C 1
ATOM 3223 O O . THR A 1 406 ? 42.370 71.478 65.996 1.00 59.04 406 THR A O 1
ATOM 3227 N N . GLY A 1 407 ? 40.512 72.398 65.118 1.00 58.99 407 GLY A N 1
ATOM 3228 C CA . GLY A 1 407 ? 40.717 73.676 65.778 1.00 58.42 407 GLY A CA 1
ATOM 3229 C C . GLY A 1 407 ? 41.299 74.705 64.826 1.00 57.84 407 GLY A C 1
ATOM 3230 O O . GLY A 1 407 ? 41.398 75.889 65.149 1.00 57.24 407 GLY A O 1
ATOM 3231 N N . SER A 1 408 ? 41.680 74.247 63.640 1.00 57.11 408 SER A N 1
ATOM 3232 C CA . SER A 1 408 ? 42.264 75.119 62.634 1.00 58.12 408 SER A CA 1
ATOM 3233 C C . SER A 1 408 ? 41.205 75.907 61.879 1.00 58.62 408 SER A C 1
ATOM 3234 O O . SER A 1 408 ? 40.012 75.610 61.966 1.00 59.31 408 SER A O 1
ATOM 3237 N N . GLN A 1 409 ? 41.641 76.919 61.138 1.00 57.85 409 GLN A N 1
ATOM 3238 C CA . GLN A 1 409 ? 40.713 77.718 60.356 1.00 57.26 409 GLN A CA 1
ATOM 3239 C C . GLN A 1 409 ? 41.361 78.402 59.166 1.00 56.22 409 GLN A C 1
ATOM 3240 O O . GLN A 1 409 ? 42.465 78.934 59.255 1.00 56.50 409 GLN A O 1
ATOM 3246 N N . GLU A 1 410 ? 40.652 78.365 58.044 1.00 55.43 410 GLU A N 1
ATOM 3247 C CA . GL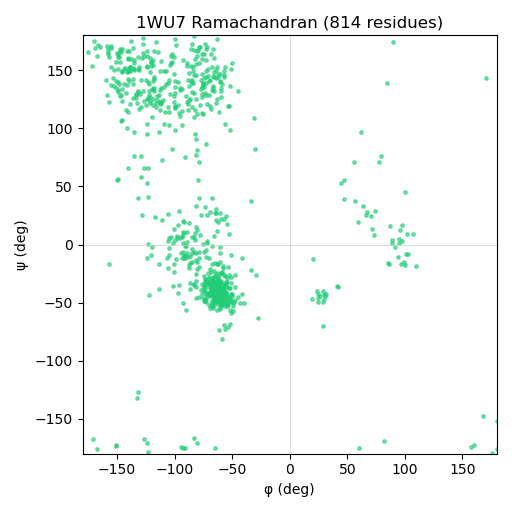U A 1 410 ? 41.114 78.949 56.797 1.00 53.69 410 GLU A CA 1
ATOM 3248 C C . GLU A 1 410 ? 40.139 80.015 56.320 1.00 52.17 410 GLU A C 1
ATOM 3249 O O . GLU A 1 410 ? 38.963 80.005 56.692 1.00 52.33 410 GLU A O 1
ATOM 3255 N N . ASN A 1 411 ? 40.633 80.938 55.501 1.00 49.22 411 ASN A N 1
ATOM 3256 C CA . ASN A 1 411 ? 39.777 81.961 54.921 1.00 45.96 411 ASN A CA 1
ATOM 3257 C C . ASN A 1 411 ? 39.164 81.260 53.712 1.00 43.51 411 ASN A C 1
ATOM 3258 O O . ASN A 1 411 ? 39.808 80.419 53.086 1.00 41.12 411 ASN A O 1
ATOM 3263 N N . VAL A 1 412 ? 37.919 81.584 53.394 1.00 41.12 412 VAL A N 1
ATOM 3264 C CA . VAL A 1 412 ? 37.256 80.974 52.252 1.00 40.01 412 VAL A CA 1
ATOM 3265 C C . VAL A 1 412 ? 36.409 82.033 51.563 1.00 40.60 412 VAL A C 1
ATOM 3266 O O . VAL A 1 412 ? 35.740 82.838 52.221 1.00 39.87 412 VAL A O 1
ATOM 3270 N N . GLY A 1 413 ? 36.452 82.042 50.236 1.00 41.59 413 GLY A N 1
ATOM 3271 C CA . GLY A 1 413 ? 35.683 83.017 49.486 1.00 41.70 413 GLY A CA 1
ATOM 3272 C C . GLY A 1 413 ? 34.209 82.689 49.533 1.00 42.27 413 GLY A C 1
ATOM 3273 O O . GLY A 1 413 ? 33.829 81.519 49.436 1.00 41.17 413 GLY A O 1
ATOM 3274 N N . LEU A 1 414 ? 33.378 83.714 49.684 1.00 41.77 414 LEU A N 1
ATOM 3275 C CA . LEU A 1 414 ? 31.936 83.514 49.746 1.00 43.30 414 LEU A CA 1
ATOM 3276 C C . LEU A 1 414 ? 31.482 82.542 48.669 1.00 44.74 414 LEU A C 1
ATOM 3277 O O . LEU A 1 414 ? 30.698 81.628 48.927 1.00 44.64 414 LEU A O 1
ATOM 3282 N N . ASP A 1 415 ? 32.002 82.739 47.462 1.00 46.02 415 ASP A N 1
ATOM 3283 C CA . ASP A 1 415 ? 31.657 81.910 46.313 1.00 46.12 415 ASP A CA 1
ATOM 3284 C C . ASP A 1 415 ? 31.999 80.434 46.478 1.00 43.52 415 ASP A C 1
ATOM 3285 O O . ASP A 1 415 ? 31.502 79.593 45.732 1.00 41.49 415 ASP A O 1
ATOM 3290 N N . SER A 1 416 ? 32.828 80.114 47.464 1.00 43.17 416 SER A N 1
ATOM 3291 C CA . SER A 1 416 ? 33.231 78.728 47.675 1.00 43.37 416 SER A CA 1
ATOM 3292 C C . SER A 1 416 ? 32.865 78.118 49.026 1.00 43.21 416 SER A C 1
ATOM 3293 O O . SER A 1 416 ? 33.144 76.939 49.260 1.00 44.20 416 SER A O 1
ATOM 3296 N N . VAL A 1 417 ? 32.252 78.900 49.912 1.00 41.44 417 VAL A N 1
ATOM 3297 C CA . VAL A 1 417 ? 31.874 78.394 51.233 1.00 40.75 417 VAL A CA 1
ATOM 3298 C C . VAL A 1 417 ? 31.125 77.064 51.131 1.00 40.57 417 VAL A C 1
ATOM 3299 O O . VAL A 1 417 ? 31.553 76.062 51.699 1.00 39.58 417 VAL A O 1
ATOM 3303 N N . VAL A 1 418 ? 30.017 77.056 50.397 1.00 41.39 418 VAL A N 1
ATOM 3304 C CA . VAL A 1 418 ? 29.219 75.845 50.226 1.00 43.54 418 VAL A CA 1
ATOM 3305 C C . VAL A 1 418 ? 30.048 74.661 49.757 1.00 46.16 418 VAL A C 1
ATOM 3306 O O . VAL A 1 418 ? 30.252 73.694 50.494 1.00 47.41 418 VAL A O 1
ATOM 3310 N N . GLU A 1 419 ? 30.522 74.745 48.521 1.00 49.77 419 GLU A N 1
ATOM 3311 C CA . GLU A 1 419 ? 31.322 73.684 47.926 1.00 51.61 419 GLU A CA 1
ATOM 3312 C C . GLU A 1 419 ? 32.485 73.265 48.822 1.00 50.56 419 GLU A C 1
ATOM 3313 O O . GLU A 1 419 ? 32.873 72.101 48.835 1.00 51.45 419 GLU A O 1
ATOM 3319 N N . HIS A 1 420 ? 33.038 74.212 49.570 1.00 50.71 420 HIS A N 1
ATOM 3320 C CA . HIS A 1 420 ? 34.159 73.912 50.457 1.00 50.84 420 HIS A CA 1
ATOM 3321 C C . HIS A 1 420 ? 33.715 72.986 51.586 1.00 51.60 420 HIS A C 1
ATOM 3322 O O . HIS A 1 420 ? 34.307 71.925 51.801 1.00 51.44 420 HIS A O 1
ATOM 3329 N N . LEU A 1 421 ? 32.674 73.389 52.308 1.00 50.88 421 LEU A N 1
ATOM 3330 C CA . LEU A 1 421 ? 32.168 72.572 53.403 1.00 50.89 421 LEU A CA 1
ATOM 3331 C C . LEU A 1 421 ? 31.727 71.201 52.892 1.00 53.16 421 LEU A C 1
ATOM 3332 O O . LEU A 1 421 ? 32.043 70.182 53.502 1.00 54.21 421 LEU A O 1
ATOM 3337 N N . ILE A 1 422 ? 31.011 71.177 51.771 1.00 55.24 422 ILE A N 1
ATOM 3338 C CA . ILE A 1 422 ? 30.543 69.917 51.200 1.00 57.82 422 ILE A CA 1
ATOM 3339 C C . ILE A 1 422 ? 31.679 68.921 51.010 1.00 59.88 422 ILE A C 1
ATOM 3340 O O . ILE A 1 422 ? 31.494 67.725 51.209 1.00 60.89 422 ILE A O 1
ATOM 3345 N N . SER A 1 423 ? 32.852 69.414 50.628 1.00 62.56 423 SER A N 1
ATOM 3346 C CA . SER A 1 423 ? 34.003 68.541 50.407 1.00 64.89 423 SER A CA 1
ATOM 3347 C C . SER A 1 423 ? 34.710 68.189 51.707 1.00 66.25 423 SER A C 1
ATOM 3348 O O . SER A 1 423 ? 35.200 67.075 51.870 1.00 66.40 423 SER A O 1
ATOM 3351 N N . GLN A 1 424 ? 34.774 69.143 52.627 1.00 69.34 424 GLN A N 1
ATOM 3352 C CA . GLN A 1 424 ? 35.432 68.907 53.904 1.00 73.07 424 GLN A CA 1
ATOM 3353 C C . GLN A 1 424 ? 34.696 67.770 54.603 1.00 75.99 424 GLN A C 1
ATOM 3354 O O . GLN A 1 424 ? 33.467 67.698 54.549 1.00 76.55 424 GLN A O 1
ATOM 3360 N N . ALA A 1 425 ? 35.442 66.879 55.250 1.00 78.10 425 ALA A N 1
ATOM 3361 C CA . ALA A 1 425 ? 34.828 65.748 55.938 1.00 80.55 425 ALA A CA 1
ATOM 3362 C C . ALA A 1 425 ? 35.295 65.619 57.386 1.00 81.94 425 ALA A C 1
ATOM 3363 O O . ALA A 1 425 ? 35.256 64.529 57.957 1.00 82.46 425 ALA A O 1
ATOM 3365 N N . THR A 1 426 ? 35.718 66.736 57.975 1.00 82.91 426 THR A N 1
ATOM 3366 C CA . THR A 1 426 ? 36.203 66.768 59.355 1.00 84.01 426 THR A CA 1
ATOM 3367 C C . THR A 1 426 ? 37.285 65.728 59.627 1.00 84.31 426 THR A C 1
ATOM 3368 O O . THR A 1 426 ? 38.447 66.135 59.841 1.00 84.31 426 THR A O 1
ATOM 3372 N N . GLN B 1 5 ? -15.523 41.818 66.813 1.00 51.63 5 GLN B N 1
ATOM 3373 C CA . GLN B 1 5 ? -16.721 42.690 66.980 1.00 50.81 5 GLN B CA 1
ATOM 3374 C C . GLN B 1 5 ? -16.456 43.980 67.767 1.00 47.99 5 GLN B C 1
ATOM 3375 O O . GLN B 1 5 ? -17.058 45.012 67.470 1.00 46.93 5 GLN B O 1
ATOM 3381 N N . ILE B 1 6 ? -15.571 43.935 68.762 1.00 45.48 6 ILE B N 1
ATOM 3382 C CA . ILE B 1 6 ? -15.263 45.145 69.530 1.00 43.28 6 ILE B CA 1
ATOM 3383 C C . ILE B 1 6 ? -14.622 46.171 68.598 1.00 43.36 6 ILE B C 1
ATOM 3384 O O . ILE B 1 6 ? -13.597 45.901 67.964 1.00 40.95 6 ILE B O 1
ATOM 3389 N N . GLU B 1 7 ? -15.245 47.343 68.504 1.00 42.05 7 GLU B N 1
ATOM 3390 C CA . GLU B 1 7 ? -14.755 48.389 67.620 1.00 42.77 7 GLU B CA 1
ATOM 3391 C C . GLU B 1 7 ? -13.924 49.437 68.342 1.00 41.36 7 GLU B C 1
ATOM 3392 O O . GLU B 1 7 ? -13.836 49.445 69.571 1.00 39.61 7 GLU B O 1
ATOM 3398 N N . LYS B 1 8 ? -13.308 50.325 67.573 1.00 39.74 8 LYS B N 1
ATOM 3399 C CA . LYS B 1 8 ? -12.491 51.363 68.173 1.00 40.33 8 LYS B CA 1
ATOM 3400 C C . LYS B 1 8 ? -13.321 52.582 68.502 1.00 39.32 8 LYS B C 1
ATOM 3401 O O . LYS B 1 8 ? -14.215 52.957 67.755 1.00 41.52 8 LYS B O 1
ATOM 3407 N N . ILE B 1 9 ? -13.017 53.185 69.641 1.00 39.59 9 ILE B N 1
ATOM 3408 C CA . ILE B 1 9 ? -13.700 54.381 70.106 1.00 38.17 9 ILE B CA 1
ATOM 3409 C C . ILE B 1 9 ? -13.832 55.349 68.941 1.00 38.80 9 ILE B C 1
ATOM 3410 O O . ILE B 1 9 ? -12.863 55.595 68.232 1.00 39.30 9 ILE B O 1
ATOM 3415 N N . ARG B 1 10 ? -15.023 55.902 68.732 1.00 40.39 10 ARG B N 1
ATOM 3416 C CA . ARG B 1 10 ? -15.198 56.827 67.618 1.00 41.17 10 ARG B CA 1
ATOM 3417 C C . ARG B 1 10 ? -14.376 58.091 67.832 1.00 37.70 10 ARG B C 1
ATOM 3418 O O . ARG B 1 10 ? -14.150 58.517 68.961 1.00 36.42 10 ARG B O 1
ATOM 3426 N N . GLY B 1 11 ? -13.921 58.682 66.735 1.00 35.53 11 GLY B N 1
ATOM 3427 C CA . GLY B 1 11 ? -13.113 59.878 66.830 1.00 33.72 11 GLY B CA 1
ATOM 3428 C C . GLY B 1 11 ? -11.640 59.531 66.696 1.00 33.38 11 GLY B C 1
ATOM 3429 O O . GLY B 1 11 ? -10.804 60.413 66.495 1.00 33.30 11 GLY B O 1
ATOM 3430 N N . PHE B 1 12 ? -11.321 58.244 66.828 1.00 30.41 12 PHE B N 1
ATOM 3431 C CA . PHE B 1 12 ? -9.946 57.783 66.696 1.00 28.17 12 PHE B CA 1
ATOM 3432 C C . PHE B 1 12 ? -9.778 57.115 65.338 1.00 28.26 12 PHE B C 1
ATOM 3433 O O . PHE B 1 12 ? -10.733 56.593 64.760 1.00 27.80 12 PHE B O 1
ATOM 3441 N N . ARG B 1 13 ? -8.546 57.123 64.852 1.00 26.94 13 ARG B N 1
ATOM 3442 C CA . ARG B 1 13 ? -8.203 56.549 63.567 1.00 25.82 13 ARG B CA 1
ATOM 3443 C C . ARG B 1 13 ? -7.324 55.310 63.683 1.00 26.19 13 ARG B C 1
ATOM 3444 O O . ARG B 1 13 ? -6.645 55.094 64.688 1.00 25.39 13 ARG B O 1
ATOM 3452 N N . ASP B 1 14 ? -7.355 54.499 62.634 1.00 25.38 14 ASP B N 1
ATOM 3453 C CA . ASP B 1 14 ? -6.504 53.329 62.532 1.00 27.62 14 ASP B CA 1
ATOM 3454 C C . ASP B 1 14 ? -5.610 53.740 61.378 1.00 26.71 14 ASP B C 1
ATOM 3455 O O . ASP B 1 14 ? -6.032 54.490 60.505 1.00 27.86 14 ASP B O 1
ATOM 3460 N N . PHE B 1 15 ? -4.373 53.277 61.379 1.00 27.65 15 PHE B N 1
ATOM 3461 C CA . PHE B 1 15 ? -3.458 53.632 60.311 1.00 27.82 15 PHE B CA 1
ATOM 3462 C C . PHE B 1 15 ? -2.913 52.383 59.642 1.00 29.27 15 PHE B C 1
ATOM 3463 O O . PHE B 1 15 ? -1.943 51.795 60.121 1.00 29.67 15 PHE B O 1
ATOM 3471 N N . TYR B 1 16 ? -3.552 51.969 58.552 1.00 28.39 16 TYR B N 1
ATOM 3472 C CA . TYR B 1 16 ? -3.092 50.806 57.803 1.00 30.33 16 TYR B CA 1
ATOM 3473 C C . TYR B 1 16 ? -1.841 51.258 57.040 1.00 28.94 16 TYR B C 1
ATOM 3474 O O . TYR B 1 16 ? -1.595 52.452 56.894 1.00 29.68 16 TYR B O 1
ATOM 3483 N N . PRO B 1 17 ? -1.040 50.314 56.541 1.00 28.84 17 PRO B N 1
ATOM 3484 C CA . PRO B 1 17 ? 0.178 50.681 55.812 1.00 27.47 17 PRO B CA 1
ATOM 3485 C C . PRO B 1 17 ? 0.077 51.886 54.876 1.00 28.00 17 PRO B C 1
ATOM 3486 O O . PRO B 1 17 ? 0.905 52.791 54.946 1.00 27.54 17 PRO B O 1
ATOM 3490 N N . GLU B 1 18 ? -0.925 51.904 54.003 1.00 28.20 18 GLU B N 1
ATOM 3491 C CA . GLU B 1 18 ? -1.073 53.016 53.077 1.00 30.01 18 GLU B CA 1
ATOM 3492 C C . GLU B 1 18 ? -1.283 54.344 53.789 1.00 29.02 18 GLU B C 1
ATOM 3493 O O . GLU B 1 18 ? -0.876 55.393 53.287 1.00 28.15 18 GLU B O 1
ATOM 3499 N N . ASP B 1 19 ? -1.918 54.309 54.956 1.00 29.41 19 ASP B N 1
ATOM 3500 C CA . ASP B 1 19 ? -2.151 55.536 55.711 1.00 28.48 19 ASP B CA 1
ATOM 3501 C C . ASP B 1 19 ? -0.834 55.999 56.321 1.00 30.57 19 ASP B C 1
ATOM 3502 O O . ASP B 1 19 ? -0.561 57.203 56.390 1.00 30.46 19 ASP B O 1
ATOM 3515 N N . ASP B 1 21 ? 2.108 55.599 55.073 1.00 27.59 21 ASP B N 1
ATOM 3516 C CA . ASP B 1 21 ? 3.047 56.082 54.066 1.00 28.52 21 ASP B CA 1
ATOM 3517 C C . ASP B 1 21 ? 2.952 57.590 54.045 1.00 28.58 21 ASP B C 1
ATOM 3518 O O . ASP B 1 21 ? 3.944 58.289 53.841 1.00 29.36 21 ASP B O 1
ATOM 3523 N N . VAL B 1 22 ? 1.739 58.084 54.255 1.00 28.07 22 VAL B N 1
ATOM 3524 C CA . VAL B 1 22 ? 1.494 59.510 54.266 1.00 28.47 22 VAL B CA 1
ATOM 3525 C C . VAL B 1 22 ? 2.037 60.145 55.550 1.00 30.42 22 VAL B C 1
ATOM 3526 O O . VAL B 1 22 ? 2.742 61.158 55.492 1.00 30.40 22 VAL B O 1
ATOM 3530 N N . GLU B 1 23 ? 1.712 59.546 56.698 1.00 29.23 23 GLU B N 1
ATOM 3531 C CA . GLU B 1 23 ? 2.167 60.053 57.997 1.00 29.50 23 GLU B CA 1
ATOM 3532 C C . GLU B 1 23 ? 3.687 60.086 58.083 1.00 28.92 23 GLU B C 1
ATOM 3533 O O . GLU B 1 23 ? 4.268 61.080 58.529 1.00 30.58 23 GLU B O 1
ATOM 3539 N N . LYS B 1 24 ? 4.326 58.995 57.673 1.00 28.01 24 LYS B N 1
ATOM 3540 C CA . LYS B 1 24 ? 5.786 58.912 57.692 1.00 28.95 24 LYS B CA 1
ATOM 3541 C C . LYS B 1 24 ? 6.398 60.037 56.849 1.00 28.19 24 LYS B C 1
ATOM 3542 O O . LYS B 1 24 ? 7.426 60.606 57.208 1.00 29.29 24 LYS B O 1
ATOM 3548 N N . PHE B 1 25 ? 5.762 60.355 55.728 1.00 26.43 25 PHE B N 1
ATOM 3549 C CA . PHE B 1 25 ? 6.268 61.411 54.865 1.00 25.04 25 PHE B CA 1
ATOM 3550 C C . PHE B 1 25 ? 6.198 62.727 55.621 1.00 24.51 25 PHE B C 1
ATOM 3551 O O . PHE B 1 25 ? 7.113 63.552 55.536 1.00 24.60 25 PHE B O 1
ATOM 3559 N N . ILE B 1 26 ? 5.110 62.915 56.363 1.00 24.30 26 ILE B N 1
ATOM 3560 C CA . ILE B 1 26 ? 4.931 64.122 57.158 1.00 25.09 26 ILE B CA 1
ATOM 3561 C C . ILE B 1 26 ? 5.975 64.166 58.277 1.00 26.50 26 ILE B C 1
ATOM 3562 O O . ILE B 1 26 ? 6.549 65.219 58.547 1.00 28.79 26 ILE B O 1
ATOM 3567 N N . PHE B 1 27 ? 6.230 63.027 58.920 1.00 27.52 27 PHE B N 1
ATOM 3568 C CA . PHE B 1 27 ? 7.219 62.975 60.004 1.00 29.58 27 PHE B CA 1
ATOM 3569 C C . PHE B 1 27 ? 8.630 63.278 59.495 1.00 27.99 27 PHE B C 1
ATOM 3570 O O . PHE B 1 27 ? 9.368 64.060 60.096 1.00 27.34 27 PHE B O 1
ATOM 3578 N N . LYS B 1 28 ? 8.995 62.632 58.393 1.00 25.95 28 LYS B N 1
ATOM 3579 C CA . LYS B 1 28 ? 10.313 62.777 57.789 1.00 26.29 28 LYS B CA 1
ATOM 3580 C C . LYS B 1 28 ? 10.600 64.211 57.352 1.00 27.15 28 LYS B C 1
ATOM 3581 O O . LYS B 1 28 ? 11.667 64.760 57.638 1.00 23.87 28 LYS B O 1
ATOM 3587 N N . THR B 1 29 ? 9.640 64.819 56.666 1.00 25.80 29 THR B N 1
ATOM 3588 C CA . THR B 1 29 ? 9.809 66.181 56.182 1.00 24.78 29 THR B CA 1
ATOM 3589 C C . THR B 1 29 ? 9.917 67.185 57.329 1.00 25.07 29 THR B C 1
ATOM 3590 O O . THR B 1 29 ? 10.755 68.089 57.305 1.00 24.07 29 THR B O 1
ATOM 3594 N N . ALA B 1 30 ? 9.071 67.026 58.338 1.00 25.24 30 ALA B N 1
ATOM 3595 C CA . ALA B 1 30 ? 9.086 67.935 59.477 1.00 25.93 30 ALA B CA 1
ATOM 3596 C C . ALA B 1 30 ? 10.391 67.811 60.260 1.00 26.42 30 ALA B C 1
ATOM 3597 O O . ALA B 1 30 ? 11.042 68.813 60.573 1.00 25.81 30 ALA B O 1
ATOM 3599 N N . GLU B 1 31 ? 10.773 66.575 60.556 1.00 26.63 31 GLU B N 1
ATOM 3600 C CA . GLU B 1 31 ? 11.988 66.299 61.311 1.00 28.54 31 GLU B CA 1
ATOM 3601 C C . GLU B 1 31 ? 13.268 66.695 60.603 1.00 28.23 31 GLU B C 1
ATOM 3602 O O . GLU B 1 31 ? 14.175 67.258 61.219 1.00 30.04 31 GLU B O 1
ATOM 3608 N N . GLU B 1 32 ? 13.354 66.399 59.312 1.00 27.95 32 GLU B N 1
ATOM 3609 C CA . GLU B 1 32 ? 14.550 66.739 58.557 1.00 26.63 32 GLU B CA 1
ATOM 3610 C C . GLU B 1 32 ? 14.688 68.249 58.408 1.00 23.76 32 GLU B C 1
ATOM 3611 O O . GLU B 1 32 ? 15.788 68.789 58.518 1.00 24.17 32 GLU B O 1
ATOM 3617 N N . ALA B 1 33 ? 13.576 68.937 58.184 1.00 18.45 33 ALA B N 1
ATOM 3618 C CA . ALA B 1 33 ? 13.630 70.385 58.040 1.00 18.76 33 ALA B CA 1
ATOM 3619 C C . ALA B 1 33 ? 14.061 71.013 59.363 1.00 20.87 33 ALA B C 1
ATOM 3620 O O . ALA B 1 33 ? 15.010 71.808 59.401 1.00 21.43 33 ALA B O 1
ATOM 3622 N N . ALA B 1 34 ? 13.377 70.642 60.446 1.00 20.27 34 ALA B N 1
ATOM 3623 C CA . ALA B 1 34 ? 13.705 71.165 61.775 1.00 21.81 34 ALA B CA 1
ATOM 3624 C C . ALA B 1 34 ? 15.183 70.942 62.110 1.00 21.14 34 ALA B C 1
ATOM 3625 O O . ALA B 1 34 ? 15.856 71.855 62.577 1.00 20.44 34 ALA B O 1
ATOM 3627 N N . GLU B 1 35 ? 15.689 69.736 61.873 1.00 21.83 35 GLU B N 1
ATOM 3628 C CA . GLU B 1 35 ? 17.094 69.452 62.173 1.00 24.77 35 GLU B CA 1
ATOM 3629 C C . GLU B 1 35 ? 18.016 70.248 61.259 1.00 25.39 35 GLU B C 1
ATOM 3630 O O . GLU B 1 35 ? 19.142 70.581 61.637 1.00 29.19 35 GLU B O 1
ATOM 3636 N N . ALA B 1 36 ? 17.532 70.572 60.067 1.00 23.44 36 ALA B N 1
ATOM 3637 C CA . ALA B 1 36 ? 18.326 71.355 59.131 1.00 23.99 36 ALA B CA 1
ATOM 3638 C C . ALA B 1 36 ? 18.464 72.794 59.654 1.00 22.14 36 ALA B C 1
ATOM 3639 O O . ALA B 1 36 ? 19.445 73.474 59.355 1.00 24.20 36 ALA B O 1
ATOM 3641 N N . PHE B 1 37 ? 17.484 73.252 60.433 1.00 20.32 37 PHE B N 1
ATOM 3642 C CA . PHE B 1 37 ? 17.530 74.595 61.006 1.00 18.09 37 PHE B CA 1
ATOM 3643 C C . PHE B 1 37 ? 18.229 74.556 62.355 1.00 19.67 37 PHE B C 1
ATOM 3644 O O . PHE B 1 37 ? 18.334 75.579 63.037 1.00 16.82 37 PHE B O 1
ATOM 3652 N N . GLY B 1 38 ? 18.692 73.367 62.745 1.00 19.51 38 GLY B N 1
ATOM 3653 C CA . GLY B 1 38 ? 19.399 73.227 64.008 1.00 19.84 38 GLY B CA 1
ATOM 3654 C C . GLY B 1 38 ? 18.594 72.747 65.206 1.00 19.67 38 GLY B C 1
ATOM 3655 O O . GLY B 1 38 ? 19.124 72.670 66.313 1.00 20.02 38 GLY B O 1
ATOM 3656 N N . PHE B 1 39 ? 17.323 72.428 65.002 1.00 19.18 39 PHE B N 1
ATOM 3657 C CA . PHE B 1 39 ? 16.481 71.957 66.099 1.00 21.78 39 PHE B CA 1
ATOM 3658 C C . PHE B 1 39 ? 16.786 70.497 66.472 1.00 23.65 39 PHE B C 1
ATOM 3659 O O . PHE B 1 39 ? 17.151 69.687 65.616 1.00 26.24 39 PHE B O 1
ATOM 3667 N N . ARG B 1 40 ? 16.652 70.172 67.754 1.00 22.35 40 ARG B N 1
ATOM 3668 C CA . ARG B 1 40 ? 16.898 68.812 68.224 1.00 23.94 40 ARG B CA 1
ATOM 3669 C C . ARG B 1 40 ? 15.621 68.258 68.839 1.00 22.33 40 ARG B C 1
ATOM 3670 O O . ARG B 1 40 ? 14.878 68.965 69.519 1.00 20.85 40 ARG B O 1
ATOM 3678 N N . ARG B 1 41 ? 15.368 66.984 68.582 1.00 22.60 41 ARG B N 1
ATOM 3679 C CA . ARG B 1 41 ? 14.158 66.337 69.061 1.00 23.49 41 ARG B CA 1
ATOM 3680 C C . ARG B 1 41 ? 14.124 66.058 70.562 1.00 21.05 41 ARG B C 1
ATOM 3681 O O . ARG B 1 41 ? 15.149 65.855 71.192 1.00 20.60 41 ARG B O 1
ATOM 3689 N N . ILE B 1 42 ? 12.924 66.082 71.128 1.00 20.75 42 ILE B N 1
ATOM 3690 C CA . ILE B 1 42 ? 12.723 65.769 72.535 1.00 20.97 42 ILE B CA 1
ATOM 3691 C C . ILE B 1 42 ? 11.384 65.079 72.638 1.00 20.38 42 ILE B C 1
ATOM 3692 O O . ILE B 1 42 ? 10.609 65.077 71.692 1.00 23.15 42 ILE B O 1
ATOM 3697 N N . ASP B 1 43 ? 11.111 64.487 73.789 1.00 22.05 43 ASP B N 1
ATOM 3698 C CA . ASP B 1 43 ? 9.814 63.881 74.016 1.00 20.37 43 ASP B CA 1
ATOM 3699 C C . ASP B 1 43 ? 9.512 64.036 75.495 1.00 20.78 43 ASP B C 1
ATOM 3700 O O . ASP B 1 43 ? 10.387 64.403 76.280 1.00 20.51 43 ASP B O 1
ATOM 3705 N N . PHE B 1 44 ? 8.269 63.768 75.866 1.00 19.89 44 PHE B N 1
ATOM 3706 C CA . PHE B 1 44 ? 7.819 63.912 77.241 1.00 21.29 44 PHE B CA 1
ATOM 3707 C C . PHE B 1 44 ? 6.632 62.976 77.420 1.00 21.52 44 PHE B C 1
ATOM 3708 O O . PHE B 1 44 ? 6.101 62.436 76.445 1.00 23.52 44 PHE B O 1
ATOM 3716 N N . PRO B 1 45 ? 6.197 62.770 78.664 1.00 19.61 45 PRO B N 1
ATOM 3717 C CA . PRO B 1 45 ? 5.057 61.878 78.902 1.00 18.12 45 PRO B CA 1
ATOM 3718 C C . PRO B 1 45 ? 3.793 62.261 78.143 1.00 17.24 45 PRO B C 1
ATOM 3719 O O . PRO B 1 45 ? 3.602 63.429 77.797 1.00 16.39 45 PRO B O 1
ATOM 3723 N N . SER B 1 46 ? 2.948 61.268 77.856 1.00 16.19 46 SER B N 1
ATOM 3724 C CA . SER B 1 46 ? 1.699 61.515 77.136 1.00 17.74 46 SER B CA 1
ATOM 3725 C C . SER B 1 46 ? 0.581 61.778 78.140 1.00 18.33 46 SER B C 1
ATOM 3726 O O . SER B 1 46 ? -0.507 62.218 77.773 1.00 18.74 46 SER B O 1
ATOM 3729 N N . LEU B 1 47 ? 0.859 61.501 79.410 1.00 19.07 47 LEU B N 1
ATOM 3730 C CA . LEU B 1 47 ? -0.115 61.719 80.482 1.00 20.71 47 LEU B CA 1
ATOM 3731 C C . LEU B 1 47 ? 0.507 62.655 81.515 1.00 20.59 47 LEU B C 1
ATOM 3732 O O . LEU B 1 47 ? 1.686 62.531 81.832 1.00 23.48 47 LEU B O 1
ATOM 3737 N N . GLU B 1 48 ? -0.287 63.585 82.038 1.00 22.77 48 GLU B N 1
ATOM 3738 C CA . GLU B 1 48 ? 0.177 64.552 83.038 1.00 23.17 48 GLU B CA 1
ATOM 3739 C C . GLU B 1 48 ? -0.916 64.774 84.079 1.00 24.45 48 GLU B C 1
ATOM 3740 O O . GLU B 1 48 ? -2.065 64.387 83.865 1.00 26.13 48 GLU B O 1
ATOM 3746 N N . TYR B 1 49 ? -0.568 65.396 85.204 1.00 24.81 49 TYR B N 1
ATOM 3747 C CA . TYR B 1 49 ? -1.576 65.708 86.216 1.00 24.57 49 TYR B CA 1
ATOM 3748 C C . TYR B 1 49 ? -2.346 66.906 85.679 1.00 24.30 49 TYR B C 1
ATOM 3749 O O . TYR B 1 49 ? -1.751 67.851 85.158 1.00 22.08 49 TYR B O 1
ATOM 3758 N N . LEU B 1 50 ? -3.666 66.860 85.795 1.00 25.78 50 LEU B N 1
ATOM 3759 C CA . LEU B 1 50 ? -4.504 67.948 85.311 1.00 27.03 50 LEU B CA 1
ATOM 3760 C C . LEU B 1 50 ? -4.105 69.309 85.882 1.00 28.15 50 LEU B C 1
ATOM 3761 O O . LEU B 1 50 ? -4.179 70.316 85.175 1.00 25.68 50 LEU B O 1
ATOM 3766 N N . ASP B 1 51 ? -3.682 69.338 87.149 1.00 28.20 51 ASP B N 1
ATOM 3767 C CA . ASP B 1 51 ? -3.284 70.595 87.782 1.00 31.07 51 ASP B CA 1
ATOM 3768 C C . ASP B 1 51 ? -2.156 71.293 87.027 1.00 29.58 51 ASP B C 1
ATOM 3769 O O . ASP B 1 51 ? -1.928 72.484 87.209 1.00 30.63 51 ASP B O 1
ATOM 3774 N N . LEU B 1 52 ? -1.447 70.555 86.184 1.00 28.79 52 LEU B N 1
ATOM 3775 C CA . LEU B 1 52 ? -0.353 71.149 85.429 1.00 27.05 52 LEU B CA 1
ATOM 3776 C C . LEU B 1 52 ? -0.860 72.253 84.518 1.00 26.31 52 LEU B C 1
ATOM 3777 O O . LEU B 1 52 ? -0.164 73.236 84.280 1.00 25.09 52 LEU B O 1
ATOM 3782 N N . TYR B 1 53 ? -2.077 72.082 84.012 1.00 27.43 53 TYR B N 1
ATOM 3783 C CA . TYR B 1 53 ? -2.667 73.047 83.094 1.00 28.64 53 TYR B CA 1
ATOM 3784 C C . TYR B 1 53 ? -3.478 74.168 83.747 1.00 30.41 53 TYR B C 1
ATOM 3785 O O . TYR B 1 53 ? -3.990 75.039 83.048 1.00 29.43 53 TYR B O 1
ATOM 3794 N N . ARG B 1 54 ? -3.588 74.152 85.075 1.00 30.32 54 ARG B N 1
ATOM 3795 C CA . ARG B 1 54 ? -4.322 75.201 85.786 1.00 31.94 54 ARG B CA 1
ATOM 3796 C C . ARG B 1 54 ? -3.431 76.436 85.874 1.00 33.00 54 ARG B C 1
ATOM 3797 O O . ARG B 1 54 ? -2.942 76.795 86.947 1.00 31.58 54 ARG B O 1
ATOM 3805 N N . ILE B 1 55 ? -3.229 77.076 84.731 1.00 36.29 55 ILE B N 1
ATOM 3806 C CA . ILE B 1 55 ? -2.394 78.265 84.631 1.00 41.10 55 ILE B CA 1
ATOM 3807 C C . ILE B 1 55 ? -3.143 79.381 83.919 1.00 43.31 55 ILE B C 1
ATOM 3808 O O . ILE B 1 55 ? -3.886 79.137 82.970 1.00 43.26 55 ILE B O 1
ATOM 3813 N N . LYS B 1 56 ? -2.957 80.606 84.391 1.00 47.28 56 LYS B N 1
ATOM 3814 C CA . LYS B 1 56 ? -3.606 81.746 83.768 1.00 53.00 56 LYS B CA 1
ATOM 3815 C C . LYS B 1 56 ? -2.946 81.934 82.410 1.00 54.25 56 LYS B C 1
ATOM 3816 O O . LYS B 1 56 ? -1.736 82.148 82.344 1.00 54.84 56 LYS B O 1
ATOM 3822 N N . SER B 1 57 ? -3.733 81.825 81.341 1.00 56.80 57 SER B N 1
ATOM 3823 C CA . SER B 1 57 ? -3.237 81.968 79.963 1.00 60.98 57 SER B CA 1
ATOM 3824 C C . SER B 1 57 ? -3.078 80.629 79.244 1.00 62.81 57 SER B C 1
ATOM 3825 O O . SER B 1 57 ? -2.791 80.599 78.050 1.00 63.69 57 SER B O 1
ATOM 3828 N N . GLY B 1 58 ? -3.233 79.531 79.978 1.00 65.45 58 GLY B N 1
ATOM 3829 C CA . GLY B 1 58 ? -3.115 78.206 79.385 1.00 68.47 58 GLY B CA 1
ATOM 3830 C C . GLY B 1 58 ? -4.391 77.432 79.646 1.00 70.81 58 GLY B C 1
ATOM 3831 O O . GLY B 1 58 ? -4.374 76.233 79.943 1.00 71.58 58 GLY B O 1
ATOM 3832 N N . GLU B 1 59 ? -5.507 78.142 79.516 1.00 72.03 59 GLU B N 1
ATOM 3833 C CA . GLU B 1 59 ? -6.828 77.585 79.767 1.00 73.93 59 GLU B CA 1
ATOM 3834 C C . GLU B 1 59 ? -7.644 77.310 78.513 1.00 73.68 59 GLU B C 1
ATOM 3835 O O . GLU B 1 59 ? -8.794 76.894 78.605 1.00 73.76 59 GLU B O 1
ATOM 3841 N N . GLU B 1 60 ? -7.058 77.546 77.347 1.00 73.49 60 GLU B N 1
ATOM 3842 C CA . GLU B 1 60 ? -7.773 77.320 76.098 1.00 73.21 60 GLU B CA 1
ATOM 3843 C C . GLU B 1 60 ? -7.958 75.849 75.741 1.00 72.30 60 GLU B C 1
ATOM 3844 O O . GLU B 1 60 ? -9.054 75.435 75.363 1.00 73.00 60 GLU B O 1
ATOM 3850 N N . LEU B 1 61 ? -6.899 75.054 75.849 1.00 70.80 61 LEU B N 1
ATOM 3851 C CA . LEU B 1 61 ? -7.006 73.640 75.510 1.00 69.76 61 LEU B CA 1
ATOM 3852 C C . LEU B 1 61 ? -7.522 72.797 76.662 1.00 68.58 61 LEU B C 1
ATOM 3853 O O . LEU B 1 61 ? -7.806 71.610 76.498 1.00 68.74 61 LEU B O 1
ATOM 3858 N N . LEU B 1 62 ? -7.656 73.424 77.825 1.00 66.19 62 LEU B N 1
ATOM 3859 C CA . LEU B 1 62 ? -8.153 72.735 79.002 1.00 64.01 62 LEU B CA 1
ATOM 3860 C C . LEU B 1 62 ? -9.646 72.504 78.804 1.00 62.73 62 LEU B C 1
ATOM 3861 O O . LEU B 1 62 ? -10.282 71.751 79.538 1.00 60.95 62 LEU B O 1
ATOM 3866 N N . GLN B 1 63 ? -10.185 73.154 77.780 1.00 62.65 63 GLN B N 1
ATOM 3867 C CA . GLN B 1 63 ? -11.596 73.060 77.427 1.00 62.44 63 GLN B CA 1
ATOM 3868 C C . GLN B 1 63 ? -11.975 71.693 76.838 1.00 60.51 63 GLN B C 1
ATOM 3869 O O . GLN B 1 63 ? -13.131 71.277 76.915 1.00 61.00 63 GLN B O 1
ATOM 3875 N N . GLN B 1 64 ? -11.004 70.991 76.262 1.00 57.22 64 GLN B N 1
ATOM 3876 C CA . GLN B 1 64 ? -11.278 69.694 75.651 1.00 54.94 64 GLN B CA 1
ATOM 3877 C C . GLN B 1 64 ? -10.291 68.594 76.058 1.00 51.64 64 GLN B C 1
ATOM 3878 O O . GLN B 1 64 ? -9.892 67.767 75.234 1.00 50.39 64 GLN B O 1
ATOM 3884 N N . THR B 1 65 ? -9.909 68.570 77.331 1.00 45.81 65 THR B N 1
ATOM 3885 C CA . THR B 1 65 ? -8.965 67.566 77.803 1.00 42.72 65 THR B CA 1
ATOM 3886 C C . THR B 1 65 ? -9.559 66.175 78.018 1.00 39.04 65 THR B C 1
ATOM 3887 O O . THR B 1 65 ? -10.685 66.021 78.480 1.00 38.96 65 THR B O 1
ATOM 3891 N N . TYR B 1 66 ? -8.785 65.159 77.672 1.00 36.11 66 TYR B N 1
ATOM 3892 C CA . TYR B 1 66 ? -9.205 63.781 77.860 1.00 32.53 66 TYR B CA 1
ATOM 3893 C C . TYR B 1 66 ? -8.666 63.460 79.242 1.00 32.13 66 TYR B C 1
ATOM 3894 O O . TYR B 1 66 ? -7.648 62.786 79.380 1.00 30.84 66 TYR B O 1
ATOM 3903 N N . SER B 1 67 ? -9.337 63.984 80.262 1.00 31.01 67 SER B N 1
ATOM 3904 C CA . SER B 1 67 ? -8.918 63.777 81.638 1.00 32.92 67 SER B CA 1
ATOM 3905 C C . SER B 1 67 ? -9.718 62.711 82.379 1.00 32.87 67 SER B C 1
ATOM 3906 O O . SER B 1 67 ? -10.816 62.332 81.972 1.00 31.77 67 SER B O 1
ATOM 3909 N N . PHE B 1 68 ? -9.144 62.222 83.471 1.00 31.39 68 PHE B N 1
ATOM 3910 C CA . PHE B 1 68 ? -9.796 61.208 84.272 1.00 32.80 68 PHE B CA 1
ATOM 3911 C C . PHE B 1 68 ? -9.051 61.000 85.582 1.00 34.45 68 PHE B C 1
ATOM 3912 O O . PHE B 1 68 ? -7.993 61.593 85.813 1.00 34.57 68 PHE B O 1
ATOM 3920 N N . VAL B 1 69 ? -9.620 60.167 86.443 1.00 35.51 69 VAL B N 1
ATOM 3921 C CA . VAL B 1 69 ? -9.016 59.879 87.734 1.00 36.08 69 VAL B CA 1
ATOM 3922 C C . VAL B 1 69 ? -8.292 58.546 87.622 1.00 37.55 69 VAL B C 1
ATOM 3923 O O . VAL B 1 69 ? -8.917 57.517 87.353 1.00 37.87 69 VAL B O 1
ATOM 3927 N N . ASP B 1 70 ? -6.974 58.560 87.808 1.00 38.35 70 ASP B N 1
ATOM 3928 C CA . ASP B 1 70 ? -6.218 57.325 87.722 1.00 40.58 70 ASP B CA 1
ATOM 3929 C C . ASP B 1 70 ? -6.728 56.432 88.844 1.00 43.12 70 ASP B C 1
ATOM 3930 O O . ASP B 1 70 ? -7.584 56.847 89.626 1.00 44.03 70 ASP B O 1
ATOM 3935 N N . LYS B 1 71 ? -6.229 55.207 88.934 1.00 44.26 71 LYS B N 1
ATOM 3936 C CA . LYS B 1 71 ? -6.702 54.339 89.996 1.00 46.91 71 LYS B CA 1
ATOM 3937 C C . LYS B 1 71 ? -6.037 54.710 91.320 1.00 46.42 71 LYS B C 1
ATOM 3938 O O . LYS B 1 71 ? -6.194 54.024 92.334 1.00 46.40 71 LYS B O 1
ATOM 3944 N N . GLY B 1 72 ? -5.317 55.830 91.298 1.00 44.53 72 GLY B N 1
ATOM 3945 C CA . GLY B 1 72 ? -4.653 56.323 92.492 1.00 43.55 72 GLY B CA 1
ATOM 3946 C C . GLY B 1 72 ? -5.419 57.496 93.092 1.00 42.44 72 GLY B C 1
ATOM 3947 O O . GLY B 1 72 ? -4.950 58.128 94.031 1.00 42.50 72 GLY B O 1
ATOM 3948 N N . GLY B 1 73 ? -6.594 57.793 92.539 1.00 41.00 73 GLY B N 1
ATOM 3949 C CA . GLY B 1 73 ? -7.410 58.886 93.041 1.00 39.06 73 GLY B CA 1
ATOM 3950 C C . GLY B 1 73 ? -7.112 60.272 92.482 1.00 38.99 73 GLY B C 1
ATOM 3951 O O . GLY B 1 73 ? -7.940 61.181 92.600 1.00 37.43 73 GLY B O 1
ATOM 3952 N N . ARG B 1 74 ? -5.942 60.442 91.869 1.00 36.12 74 ARG B N 1
ATOM 3953 C CA . ARG B 1 74 ? -5.547 61.734 91.318 1.00 34.74 74 ARG B CA 1
ATOM 3954 C C . ARG B 1 74 ? -6.076 62.007 89.916 1.00 33.02 74 ARG B C 1
ATOM 3955 O O . ARG B 1 74 ? -6.282 61.085 89.125 1.00 35.71 74 ARG B O 1
ATOM 3963 N N . GLU B 1 75 ? -6.304 63.281 89.616 1.00 30.07 75 GLU B N 1
ATOM 3964 C CA . GLU B 1 75 ? -6.799 63.678 88.300 1.00 28.79 75 GLU B CA 1
ATOM 3965 C C . GLU B 1 75 ? -5.645 63.776 87.324 1.00 27.12 75 GLU B C 1
ATOM 3966 O O . GLU B 1 75 ? -4.638 64.418 87.618 1.00 26.86 75 GLU B O 1
ATOM 3972 N N . VAL B 1 76 ? -5.793 63.141 86.167 1.00 24.58 76 VAL B N 1
ATOM 3973 C CA . VAL B 1 76 ? -4.759 63.191 85.145 1.00 24.43 76 VAL B CA 1
ATOM 3974 C C . VAL B 1 76 ? -5.401 63.412 83.787 1.00 23.39 76 VAL B C 1
ATOM 3975 O O . VAL B 1 76 ? -6.622 63.319 83.638 1.00 21.61 76 VAL B O 1
ATOM 3979 N N . THR B 1 77 ? -4.574 63.693 82.793 1.00 22.61 77 THR B N 1
ATOM 3980 C CA . THR B 1 77 ? -5.090 63.923 81.462 1.00 21.98 77 THR B CA 1
ATOM 3981 C C . THR B 1 77 ? -4.090 63.593 80.370 1.00 22.84 77 THR B C 1
ATOM 3982 O O . THR B 1 77 ? -2.885 63.791 80.535 1.00 22.21 77 THR B O 1
ATOM 3986 N N . LEU B 1 78 ? -4.598 63.056 79.262 1.00 22.38 78 LEU B N 1
ATOM 3987 C CA . LEU B 1 78 ? -3.759 62.783 78.119 1.00 20.27 78 LEU B CA 1
ATOM 3988 C C . LEU B 1 78 ? -3.369 64.211 77.733 1.00 20.32 78 LEU B C 1
ATOM 3989 O O . LEU B 1 78 ? -4.181 65.126 77.878 1.00 17.09 78 LEU B O 1
ATOM 3994 N N . ILE B 1 79 ? -2.142 64.433 77.268 1.00 21.05 79 ILE B N 1
ATOM 3995 C CA . ILE B 1 79 ? -1.767 65.805 76.938 1.00 20.72 79 ILE B CA 1
ATOM 3996 C C . ILE B 1 79 ? -2.552 66.374 75.765 1.00 19.57 79 ILE B C 1
ATOM 3997 O O . ILE B 1 79 ? -2.732 65.712 74.750 1.00 18.48 79 ILE B O 1
ATOM 4002 N N . PRO B 1 80 ? -3.089 67.594 75.927 1.00 20.72 80 PRO B N 1
ATOM 4003 C CA . PRO B 1 80 ? -3.866 68.296 74.894 1.00 21.21 80 PRO B CA 1
ATOM 4004 C C . PRO B 1 80 ? -2.945 69.094 73.966 1.00 23.84 80 PRO B C 1
ATOM 4005 O O . PRO B 1 80 ? -3.347 69.512 72.880 1.00 24.20 80 PRO B O 1
ATOM 4009 N N . GLU B 1 81 ? -1.705 69.292 74.408 1.00 23.88 81 GLU B N 1
ATOM 4010 C CA . GLU B 1 81 ? -0.711 70.049 73.652 1.00 26.22 81 GLU B CA 1
ATOM 4011 C C . GLU B 1 81 ? 0.652 69.743 74.259 1.00 23.76 81 GLU B C 1
ATOM 4012 O O . GLU B 1 81 ? 0.739 69.154 75.336 1.00 23.33 81 GLU B O 1
ATOM 4018 N N . ALA B 1 82 ? 1.714 70.174 73.590 1.00 22.06 82 ALA B N 1
ATOM 4019 C CA . ALA B 1 82 ? 3.061 69.887 74.061 1.00 20.49 82 ALA B CA 1
ATOM 4020 C C . ALA B 1 82 ? 3.788 71.001 74.800 1.00 18.63 82 ALA B C 1
ATOM 4021 O O . ALA B 1 82 ? 4.684 70.739 75.593 1.00 19.50 82 ALA B O 1
ATOM 4023 N N . THR B 1 83 ? 3.396 72.239 74.555 1.00 19.92 83 THR B N 1
ATOM 4024 C CA . THR B 1 83 ? 4.073 73.385 75.147 1.00 20.46 83 THR B CA 1
ATOM 4025 C C . THR B 1 83 ? 4.347 73.413 76.658 1.00 20.02 83 THR B C 1
ATOM 4026 O O . THR B 1 83 ? 5.482 73.633 77.070 1.00 19.49 83 THR B O 1
ATOM 4030 N N . PRO B 1 84 ? 3.328 73.199 77.503 1.00 20.29 84 PRO B N 1
ATOM 4031 C CA . PRO B 1 84 ? 3.695 73.247 78.931 1.00 21.38 84 PRO B CA 1
ATOM 4032 C C . PRO B 1 84 ? 4.668 72.157 79.389 1.00 21.24 84 PRO B C 1
ATOM 4033 O O . PRO B 1 84 ? 5.501 72.396 80.274 1.00 22.15 84 PRO B O 1
ATOM 4037 N N . SER B 1 85 ? 4.591 70.974 78.779 1.00 21.01 85 SER B N 1
ATOM 4038 C CA . SER B 1 85 ? 5.503 69.882 79.136 1.00 18.89 85 SER B CA 1
ATOM 4039 C C . SER B 1 85 ? 6.908 70.281 78.690 1.00 20.60 85 SER B C 1
ATOM 4040 O O . SER B 1 85 ? 7.893 70.042 79.386 1.00 21.54 85 SER B O 1
ATOM 4043 N N . THR B 1 86 ? 6.990 70.894 77.516 1.00 20.39 86 THR B N 1
ATOM 4044 C CA . THR B 1 86 ? 8.266 71.334 76.973 1.00 20.96 86 THR B CA 1
ATOM 4045 C C . THR B 1 86 ? 8.850 72.432 77.855 1.00 21.66 86 THR B C 1
ATOM 4046 O O . THR B 1 86 ? 10.026 72.387 78.212 1.00 21.85 86 THR B O 1
ATOM 4050 N N . VAL B 1 87 ? 8.026 73.407 78.223 1.00 20.97 87 VAL B N 1
ATOM 4051 C CA . VAL B 1 87 ? 8.492 74.494 79.079 1.00 23.09 87 VAL B CA 1
ATOM 4052 C C . VAL B 1 87 ? 9.004 73.954 80.419 1.00 25.62 87 VAL B C 1
ATOM 4053 O O . VAL B 1 87 ? 10.067 74.368 80.893 1.00 25.60 87 VAL B O 1
ATOM 4057 N N . ARG B 1 88 ? 8.265 73.027 81.026 1.00 27.23 88 ARG B N 1
ATOM 4058 C CA . ARG B 1 88 ? 8.717 72.449 82.292 1.00 28.38 88 ARG B CA 1
ATOM 4059 C C . ARG B 1 88 ? 10.122 71.863 82.125 1.00 29.62 88 ARG B C 1
ATOM 4060 O O . ARG B 1 88 ? 10.943 71.933 83.030 1.00 31.81 88 ARG B O 1
ATOM 4076 N N . VAL B 1 90 ? 12.360 72.870 79.788 1.00 23.66 90 VAL B N 1
ATOM 4077 C CA . VAL B 1 90 ? 13.292 73.960 79.537 1.00 23.68 90 VAL B CA 1
ATOM 4078 C C . VAL B 1 90 ? 13.794 74.541 80.847 1.00 25.60 90 VAL B C 1
ATOM 4079 O O . VAL B 1 90 ? 15.001 74.706 81.047 1.00 25.62 90 VAL B O 1
ATOM 4083 N N . THR B 1 91 ? 12.862 74.847 81.741 1.00 26.91 91 THR B N 1
ATOM 4084 C CA . THR B 1 91 ? 13.223 75.430 83.018 1.00 28.78 91 THR B CA 1
ATOM 4085 C C . THR B 1 91 ? 13.994 74.477 83.933 1.00 30.51 91 THR B C 1
ATOM 4086 O O . THR B 1 91 ? 14.404 74.870 85.020 1.00 29.68 91 THR B O 1
ATOM 4090 N N . SER B 1 92 ? 14.221 73.241 83.485 1.00 30.36 92 SER B N 1
ATOM 4091 C CA . SER B 1 92 ? 14.978 72.269 84.287 1.00 30.74 92 SER B CA 1
ATOM 4092 C C . SER B 1 92 ? 16.399 72.054 83.762 1.00 31.15 92 SER B C 1
ATOM 4093 O O . SER B 1 92 ? 17.121 71.186 84.255 1.00 31.43 92 SER B O 1
ATOM 4096 N N . ARG B 1 93 ? 16.794 72.835 82.760 1.00 29.40 93 ARG B N 1
ATOM 4097 C CA . ARG B 1 93 ? 18.127 72.714 82.176 1.00 31.28 93 ARG B CA 1
ATOM 4098 C C . ARG B 1 93 ? 18.857 74.052 82.157 1.00 32.38 93 ARG B C 1
ATOM 4099 O O . ARG B 1 93 ? 19.141 74.591 81.092 1.00 32.05 93 ARG B O 1
ATOM 4107 N N . LYS B 1 94 ? 19.163 74.579 83.338 1.00 34.10 94 LYS B N 1
ATOM 4108 C CA . LYS B 1 94 ? 19.852 75.857 83.438 1.00 35.05 94 LYS B CA 1
ATOM 4109 C C . LYS B 1 94 ? 21.307 75.710 83.031 1.00 34.67 94 LYS B C 1
ATOM 4110 O O . LYS B 1 94 ? 22.041 76.693 82.955 1.00 35.47 94 LYS B O 1
ATOM 4116 N N . ASP B 1 95 ? 21.710 74.474 82.755 1.00 32.97 95 ASP B N 1
ATOM 4117 C CA . ASP B 1 95 ? 23.072 74.185 82.336 1.00 32.57 95 ASP B CA 1
ATOM 4118 C C . ASP B 1 95 ? 23.255 74.461 80.845 1.00 31.55 95 ASP B C 1
ATOM 4119 O O . ASP B 1 95 ? 24.341 74.833 80.406 1.00 32.34 95 ASP B O 1
ATOM 4124 N N . LEU B 1 96 ? 22.191 74.280 80.067 1.00 31.15 96 LEU B N 1
ATOM 4125 C CA . LEU B 1 96 ? 22.252 74.485 78.620 1.00 30.42 96 LEU B CA 1
ATOM 4126 C C . LEU B 1 96 ? 22.357 75.940 78.161 1.00 29.63 96 LEU B C 1
ATOM 4127 O O . LEU B 1 96 ? 21.501 76.768 78.457 1.00 28.32 96 LEU B O 1
ATOM 4132 N N . GLN B 1 97 ? 23.430 76.242 77.441 1.00 29.07 97 GLN B N 1
ATOM 4133 C CA . GLN B 1 97 ? 23.647 77.584 76.921 1.00 30.10 97 GLN B CA 1
ATOM 4134 C C . GLN B 1 97 ? 22.569 77.866 75.871 1.00 28.85 97 GLN B C 1
ATOM 4135 O O . GLN B 1 97 ? 22.246 77.003 75.054 1.00 29.42 97 GLN B O 1
ATOM 4141 N N . ARG B 1 98 ? 22.007 79.069 75.920 1.00 28.19 98 ARG B N 1
ATOM 4142 C CA . ARG B 1 98 ? 20.956 79.487 75.003 1.00 27.37 98 ARG B CA 1
ATOM 4143 C C . ARG B 1 98 ? 21.516 79.832 73.633 1.00 27.77 98 ARG B C 1
ATOM 4144 O O . ARG B 1 98 ? 22.704 80.119 73.498 1.00 28.82 98 ARG B O 1
ATOM 4152 N N . PRO B 1 99 ? 20.661 79.820 72.596 1.00 28.25 99 PRO B N 1
ATOM 4153 C CA . PRO B 1 99 ? 19.230 79.505 72.659 1.00 27.61 99 PRO B CA 1
ATOM 4154 C C . PRO B 1 99 ? 19.003 77.996 72.629 1.00 27.18 99 PRO B C 1
ATOM 4155 O O . PRO B 1 99 ? 19.918 77.228 72.336 1.00 26.28 99 PRO B O 1
ATOM 4159 N N . LEU B 1 100 ? 17.778 77.584 72.940 1.00 26.13 100 LEU B N 1
ATOM 4160 C CA . LEU B 1 100 ? 17.401 76.179 72.907 1.00 24.07 100 LEU B CA 1
ATOM 4161 C C . LEU B 1 100 ? 16.404 76.036 71.753 1.00 22.19 100 LEU B C 1
ATOM 4162 O O . LEU B 1 100 ? 15.376 76.713 71.723 1.00 18.85 100 LEU B O 1
ATOM 4167 N N . ARG B 1 101 ? 16.748 75.179 70.792 1.00 21.44 101 ARG B N 1
ATOM 4168 C CA . ARG B 1 101 ? 15.925 74.913 69.621 1.00 18.23 101 ARG B CA 1
ATOM 4169 C C . ARG B 1 101 ? 15.468 73.466 69.730 1.00 20.51 101 ARG B C 1
ATOM 4170 O O . ARG B 1 101 ? 16.195 72.538 69.370 1.00 18.44 101 ARG B O 1
ATOM 4178 N N . TRP B 1 102 ? 14.259 73.280 70.246 1.00 20.12 102 TRP B N 1
ATOM 4179 C CA . TRP B 1 102 ? 13.706 71.952 70.438 1.00 19.48 102 TRP B CA 1
ATOM 4180 C C . TRP B 1 102 ? 12.445 71.732 69.620 1.00 19.50 102 TRP B C 1
ATOM 4181 O O . TRP B 1 102 ? 11.644 72.648 69.438 1.00 17.38 102 TRP B O 1
ATOM 4192 N N . TYR B 1 103 ? 12.273 70.507 69.132 1.00 18.32 103 TYR B N 1
ATOM 4193 C CA . TYR B 1 103 ? 11.083 70.163 68.371 1.00 19.24 103 TYR B CA 1
ATOM 4194 C C . TYR B 1 103 ? 10.585 68.819 68.869 1.00 18.79 103 TYR B C 1
ATOM 4195 O O . TYR B 1 103 ? 11.349 68.042 69.433 1.00 19.85 103 TYR B O 1
ATOM 4204 N N . SER B 1 104 ? 9.298 68.558 68.676 1.00 19.93 104 SER B N 1
ATOM 4205 C CA . SER B 1 104 ? 8.704 67.297 69.100 1.00 19.86 104 SER B CA 1
ATOM 4206 C C . SER B 1 104 ? 7.610 66.930 68.111 1.00 20.85 104 SER B C 1
ATOM 4207 O O . SER B 1 104 ? 7.197 67.760 67.296 1.00 20.86 104 SER B O 1
ATOM 4210 N N . PHE B 1 105 ? 7.153 65.685 68.163 1.00 20.15 105 PHE B N 1
ATOM 4211 C CA . PHE B 1 105 ? 6.094 65.255 67.264 1.00 23.11 105 PHE B CA 1
ATOM 4212 C C . PHE B 1 105 ? 5.268 64.183 67.958 1.00 21.61 105 PHE B C 1
ATOM 4213 O O . PHE B 1 105 ? 5.084 63.085 67.442 1.00 22.19 105 PHE B O 1
ATOM 4221 N N . PRO B 1 106 ? 4.733 64.507 69.141 1.00 22.55 106 PRO B N 1
ATOM 4222 C CA . PRO B 1 106 ? 3.928 63.555 69.909 1.00 21.31 106 PRO B CA 1
ATOM 4223 C C . PRO B 1 106 ? 2.475 63.536 69.501 1.00 21.68 106 PRO B C 1
ATOM 4224 O O . PRO B 1 106 ? 2.014 64.361 68.712 1.00 24.97 106 PRO B O 1
ATOM 4228 N N . LYS B 1 107 ? 1.757 62.577 70.058 1.00 22.25 107 LYS B N 1
ATOM 4229 C CA . LYS B 1 107 ? 0.328 62.496 69.849 1.00 21.08 107 LYS B CA 1
ATOM 4230 C C . LYS B 1 107 ? -0.189 63.468 70.901 1.00 19.13 107 LYS B C 1
ATOM 4231 O O . LYS B 1 107 ? 0.482 63.700 71.916 1.00 15.18 107 LYS B O 1
ATOM 4237 N N . VAL B 1 108 ? -1.348 64.060 70.643 1.00 18.25 108 VAL B N 1
ATOM 4238 C CA . VAL B 1 108 ? -1.993 64.935 71.616 1.00 19.86 108 VAL B CA 1
ATOM 4239 C C . VAL B 1 108 ? -3.460 64.556 71.506 1.00 22.45 108 VAL B C 1
ATOM 4240 O O . VAL B 1 108 ? -3.913 64.071 70.463 1.00 21.71 108 VAL B O 1
ATOM 4244 N N . TRP B 1 109 ? -4.206 64.744 72.583 1.00 24.56 109 TRP B N 1
ATOM 4245 C CA . TRP B 1 109 ? -5.605 64.367 72.568 1.00 26.10 109 TRP B CA 1
ATOM 4246 C C . TRP B 1 109 ? -6.528 65.520 72.912 1.00 28.90 109 TRP B C 1
ATOM 4247 O O . TRP B 1 109 ? -6.148 66.461 73.609 1.00 28.60 109 TRP B O 1
ATOM 4258 N N . ARG B 1 110 ? -7.747 65.440 72.407 1.00 34.60 110 ARG B N 1
ATOM 4259 C CA . ARG B 1 110 ? -8.742 66.465 72.649 1.00 43.97 110 ARG B CA 1
ATOM 4260 C C . ARG B 1 110 ? -10.101 65.827 72.450 1.00 48.13 110 ARG B C 1
ATOM 4261 O O . ARG B 1 110 ? -10.380 65.272 71.389 1.00 49.02 110 ARG B O 1
ATOM 4269 N N . TYR B 1 111 ? -10.934 65.879 73.486 1.00 53.34 111 TYR B N 1
ATOM 4270 C CA . TYR B 1 111 ? -12.268 65.300 73.409 1.00 58.36 111 TYR B CA 1
ATOM 4271 C C . TYR B 1 111 ? -13.192 66.279 72.690 1.00 60.78 111 TYR B C 1
ATOM 4272 O O . TYR B 1 111 ? -13.927 67.032 73.323 1.00 61.14 111 TYR B O 1
ATOM 4281 N N . GLU B 1 112 ? -13.135 66.270 71.361 1.00 63.92 112 GLU B N 1
ATOM 4282 C CA . GLU B 1 112 ? -13.957 67.158 70.544 1.00 67.38 112 GLU B CA 1
ATOM 4283 C C . GLU B 1 112 ? -14.718 66.347 69.498 1.00 68.87 112 GLU B C 1
ATOM 4284 O O . GLU B 1 112 ? -14.393 65.185 69.251 1.00 69.01 112 GLU B O 1
ATOM 4290 N N . GLU B 1 113 ? -15.732 66.960 68.891 1.00 71.40 113 GLU B N 1
ATOM 4291 C CA . GLU B 1 113 ? -16.530 66.286 67.871 1.00 73.08 113 GLU B CA 1
ATOM 4292 C C . GLU B 1 113 ? -15.810 66.237 66.533 1.00 73.77 113 GLU B C 1
ATOM 4293 O O . GLU B 1 113 ? -15.472 67.272 65.959 1.00 74.63 113 GLU B O 1
ATOM 4299 N N . PRO B 1 114 ? -15.565 65.019 66.022 1.00 74.42 114 PRO B N 1
ATOM 4300 C CA . PRO B 1 114 ? -14.881 64.789 64.747 1.00 74.43 114 PRO B CA 1
ATOM 4301 C C . PRO B 1 114 ? -15.458 65.582 63.577 1.00 74.70 114 PRO B C 1
ATOM 4302 O O . PRO B 1 114 ? -16.645 65.913 63.550 1.00 73.55 114 PRO B O 1
ATOM 4306 N N . GLN B 1 115 ? -14.595 65.884 62.614 1.00 75.59 115 GLN B N 1
ATOM 4307 C CA . GLN B 1 115 ? -14.977 66.620 61.418 1.00 76.29 115 GLN B CA 1
ATOM 4308 C C . GLN B 1 115 ? -13.828 66.561 60.422 1.00 75.22 115 GLN B C 1
ATOM 4309 O O . GLN B 1 115 ? -12.720 66.140 60.764 1.00 74.74 115 GLN B O 1
ATOM 4315 N N . ALA B 1 116 ? -14.099 66.986 59.192 1.00 73.63 116 ALA B N 1
ATOM 4316 C CA . ALA B 1 116 ? -13.092 66.989 58.140 1.00 71.99 116 ALA B CA 1
ATOM 4317 C C . ALA B 1 116 ? -11.826 67.707 58.604 1.00 70.24 116 ALA B C 1
ATOM 4318 O O . ALA B 1 116 ? -11.759 68.937 58.590 1.00 69.66 116 ALA B O 1
ATOM 4320 N N . GLY B 1 117 ? -10.831 66.932 59.028 1.00 68.26 117 GLY B N 1
ATOM 4321 C CA . GLY B 1 117 ? -9.581 67.519 59.477 1.00 65.35 117 GLY B CA 1
ATOM 4322 C C . GLY B 1 117 ? -9.316 67.492 60.973 1.00 63.01 117 GLY B C 1
ATOM 4323 O O . GLY B 1 117 ? -8.366 68.122 61.441 1.00 62.57 117 GLY B O 1
ATOM 4324 N N . ARG B 1 118 ? -10.137 66.780 61.737 1.00 60.54 118 ARG B N 1
ATOM 4325 C CA . ARG B 1 118 ? -9.910 66.720 63.176 1.00 58.75 118 ARG B CA 1
ATOM 4326 C C . ARG B 1 118 ? -10.537 65.532 63.907 1.00 55.26 118 ARG B C 1
ATOM 4327 O O . ARG B 1 118 ? -11.731 65.243 63.782 1.00 54.90 118 ARG B O 1
ATOM 4335 N N . TYR B 1 119 ? -9.699 64.844 64.674 1.00 49.78 119 TYR B N 1
ATOM 4336 C CA . TYR B 1 119 ? -10.123 63.688 65.441 1.00 43.74 119 TYR B CA 1
ATOM 4337 C C . TYR B 1 119 ? -9.785 63.941 66.902 1.00 40.99 119 TYR B C 1
ATOM 4338 O O . TYR B 1 119 ? -9.275 65.002 67.251 1.00 40.07 119 TYR B O 1
ATOM 4347 N N . ARG B 1 120 ? -10.074 62.974 67.758 1.00 36.97 120 ARG B N 1
ATOM 4348 C CA . ARG B 1 120 ? -9.787 63.125 69.174 1.00 33.94 120 ARG B CA 1
ATOM 4349 C C . ARG B 1 120 ? -8.329 62.831 69.493 1.00 31.61 120 ARG B C 1
ATOM 4350 O O . ARG B 1 120 ? -7.874 63.037 70.614 1.00 30.70 120 ARG B O 1
ATOM 4358 N N . GLU B 1 121 ? -7.597 62.355 68.494 1.00 28.08 121 GLU B N 1
ATOM 4359 C CA . GLU B 1 121 ? -6.190 62.040 68.654 1.00 26.09 121 GLU B CA 1
ATOM 4360 C C . GLU B 1 121 ? -5.459 62.343 67.351 1.00 26.55 121 GLU B C 1
ATOM 4361 O O . GLU B 1 121 ? -5.926 61.997 66.264 1.00 26.35 121 GLU B O 1
ATOM 4367 N N . HIS B 1 122 ? -4.320 63.011 67.451 1.00 25.02 122 HIS B N 1
ATOM 4368 C CA . HIS B 1 122 ? -3.562 63.295 66.254 1.00 26.89 122 HIS B CA 1
ATOM 4369 C C . HIS B 1 122 ? -2.110 63.562 66.565 1.00 26.01 122 HIS B C 1
ATOM 4370 O O . HIS B 1 122 ? -1.729 63.767 67.715 1.00 27.68 122 HIS B O 1
ATOM 4377 N N . TYR B 1 123 ? -1.292 63.510 65.530 1.00 27.10 123 TYR B N 1
ATOM 4378 C CA . TYR B 1 123 ? 0.127 63.770 65.673 1.00 28.04 123 TYR B CA 1
ATOM 4379 C C . TYR B 1 123 ? 0.339 65.255 65.458 1.00 27.89 123 TYR B C 1
ATOM 4380 O O . TYR B 1 123 ? -0.129 65.813 64.466 1.00 27.70 123 TYR B O 1
ATOM 4389 N N . GLN B 1 124 ? 1.019 65.895 66.404 1.00 25.51 124 GLN B N 1
ATOM 4390 C CA . GLN B 1 124 ? 1.267 67.322 66.299 1.00 25.34 124 GLN B CA 1
ATOM 4391 C C . GLN B 1 124 ? 2.740 67.671 66.395 1.00 23.82 124 GLN B C 1
ATOM 4392 O O . GLN B 1 124 ? 3.393 67.390 67.398 1.00 24.10 124 GLN B O 1
ATOM 4398 N N . PHE B 1 125 ? 3.263 68.286 65.342 1.00 22.68 125 PHE B N 1
ATOM 4399 C CA . PHE B 1 125 ? 4.653 68.684 65.334 1.00 20.89 125 PHE B CA 1
ATOM 4400 C C . PHE B 1 125 ? 4.785 69.996 66.096 1.00 21.00 125 PHE B C 1
ATOM 4401 O O . PHE B 1 125 ? 3.879 70.824 66.087 1.00 21.00 125 PHE B O 1
ATOM 4409 N N . ASN B 1 126 ? 5.907 70.154 66.787 1.00 20.87 126 ASN B N 1
ATOM 4410 C CA . ASN B 1 126 ? 6.186 71.360 67.547 1.00 20.21 126 ASN B CA 1
ATOM 4411 C C . ASN B 1 126 ? 7.650 71.727 67.363 1.00 21.20 126 ASN B C 1
ATOM 4412 O O . ASN B 1 126 ? 8.519 70.849 67.318 1.00 20.46 126 ASN B O 1
ATOM 4417 N N . ALA B 1 127 ? 7.904 73.027 67.238 1.00 19.13 127 ALA B N 1
ATOM 4418 C CA . ALA B 1 127 ? 9.251 73.567 67.109 1.00 18.90 127 ALA B CA 1
ATOM 4419 C C . ALA B 1 127 ? 9.233 74.872 67.901 1.00 18.67 127 ALA B C 1
ATOM 4420 O O . ALA B 1 127 ? 8.341 75.693 67.733 1.00 19.82 127 ALA B O 1
ATOM 4422 N N . ASP B 1 128 ? 10.206 75.052 68.780 1.00 17.97 128 ASP B N 1
ATOM 4423 C CA . ASP B 1 128 ? 10.255 76.251 69.592 1.00 19.20 128 ASP B CA 1
ATOM 4424 C C . ASP B 1 128 ? 11.679 76.691 69.856 1.00 19.07 128 ASP B C 1
ATOM 4425 O O . ASP B 1 128 ? 12.585 75.864 69.924 1.00 18.88 128 ASP B O 1
ATOM 4430 N N . ILE B 1 129 ? 11.870 77.996 70.010 1.00 19.68 129 ILE B N 1
ATOM 4431 C CA . ILE B 1 129 ? 13.187 78.530 70.330 1.00 22.46 129 ILE B CA 1
ATOM 4432 C C . ILE B 1 129 ? 13.063 79.156 71.712 1.00 22.20 129 ILE B C 1
ATOM 4433 O O . ILE B 1 129 ? 12.162 79.959 71.958 1.00 23.40 129 ILE B O 1
ATOM 4438 N N . PHE B 1 130 ? 13.946 78.770 72.622 1.00 21.93 130 PHE B N 1
ATOM 4439 C CA . PHE B 1 130 ? 13.900 79.305 73.982 1.00 22.23 130 PHE B CA 1
ATOM 4440 C C . PHE B 1 130 ? 15.167 80.075 74.301 1.00 23.50 130 PHE B C 1
ATOM 4441 O O . PHE B 1 130 ? 16.270 79.611 73.999 1.00 24.91 130 PHE B O 1
ATOM 4449 N N . GLY B 1 131 ? 15.014 81.252 74.897 1.00 24.12 131 GLY B N 1
ATOM 4450 C CA . GLY B 1 131 ? 16.181 82.027 75.272 1.00 26.35 131 GLY B CA 1
ATOM 4451 C C . GLY B 1 131 ? 16.481 83.304 74.513 1.00 26.78 131 GLY B C 1
ATOM 4452 O O . GLY B 1 131 ? 17.243 84.132 75.002 1.00 29.51 131 GLY B O 1
ATOM 4453 N N . SER B 1 132 ? 15.907 83.473 73.330 1.00 28.04 132 SER B N 1
ATOM 4454 C CA . SER B 1 132 ? 16.152 84.673 72.543 1.00 28.28 132 SER B CA 1
ATOM 4455 C C . SER B 1 132 ? 14.890 85.487 72.288 1.00 30.06 132 SER B C 1
ATOM 4456 O O . SER B 1 132 ? 13.906 84.979 71.756 1.00 31.73 132 SER B O 1
ATOM 4459 N N . ASP B 1 133 ? 14.937 86.760 72.659 1.00 32.03 133 ASP B N 1
ATOM 4460 C CA . ASP B 1 133 ? 13.809 87.666 72.478 1.00 35.62 133 ASP B CA 1
ATOM 4461 C C . ASP B 1 133 ? 13.987 88.483 71.190 1.00 34.44 133 ASP B C 1
ATOM 4462 O O . ASP B 1 133 ? 13.314 89.483 70.988 1.00 36.66 133 ASP B O 1
ATOM 4467 N N . SER B 1 134 ? 14.878 88.033 70.317 1.00 34.29 134 SER B N 1
ATOM 4468 C CA . SER B 1 134 ? 15.186 88.730 69.074 1.00 34.08 134 SER B CA 1
ATOM 4469 C C . SER B 1 134 ? 14.226 88.535 67.897 1.00 33.59 134 SER B C 1
ATOM 4470 O O . SER B 1 134 ? 13.430 87.602 67.867 1.00 36.06 134 SER B O 1
ATOM 4473 N N . PRO B 1 135 ? 14.298 89.439 66.908 1.00 31.78 135 PRO B N 1
ATOM 4474 C CA . PRO B 1 135 ? 13.453 89.374 65.708 1.00 28.38 135 PRO B CA 1
ATOM 4475 C C . PRO B 1 135 ? 13.923 88.180 64.881 1.00 26.05 135 PRO B C 1
ATOM 4476 O O . PRO B 1 135 ? 13.145 87.561 64.153 1.00 24.19 135 PRO B O 1
ATOM 4480 N N . GLU B 1 136 ? 15.212 87.866 64.999 1.00 24.70 136 GLU B N 1
ATOM 4481 C CA . GLU B 1 136 ? 15.793 86.740 64.279 1.00 23.52 136 GLU B CA 1
ATOM 4482 C C . GLU B 1 136 ? 15.124 85.435 64.714 1.00 22.02 136 GLU B C 1
ATOM 4483 O O . GLU B 1 136 ? 14.968 84.520 63.917 1.00 17.98 136 GLU B O 1
ATOM 4489 N N . ALA B 1 137 ? 14.739 85.362 65.985 1.00 22.19 137 ALA B N 1
ATOM 4490 C CA . ALA B 1 137 ? 14.095 84.171 66.517 1.00 24.13 137 ALA B CA 1
ATOM 4491 C C . ALA B 1 137 ? 12.670 84.069 65.973 1.00 23.68 137 ALA B C 1
ATOM 4492 O O . ALA B 1 137 ? 12.232 82.986 65.594 1.00 25.14 137 ALA B O 1
ATOM 4494 N N . ASP B 1 138 ? 11.951 85.188 65.934 1.00 21.30 138 ASP B N 1
ATOM 4495 C CA . ASP B 1 138 ? 10.588 85.187 65.403 1.00 22.44 138 ASP B CA 1
ATOM 4496 C C . ASP B 1 138 ? 10.617 84.742 63.944 1.00 23.67 138 ASP B C 1
ATOM 4497 O O . ASP B 1 138 ? 9.787 83.948 63.515 1.00 25.85 138 ASP B O 1
ATOM 4502 N N . ALA B 1 139 ? 11.576 85.269 63.186 1.00 23.32 139 ALA B N 1
ATOM 4503 C CA . ALA B 1 139 ? 11.702 84.958 61.768 1.00 24.90 139 ALA B CA 1
ATOM 4504 C C . ALA B 1 139 ? 12.119 83.520 61.505 1.00 25.98 139 ALA B C 1
ATOM 4505 O O . ALA B 1 139 ? 11.599 82.856 60.601 1.00 24.98 139 ALA B O 1
ATOM 4507 N N . GLU B 1 140 ? 13.063 83.030 62.292 1.00 25.74 140 GLU B N 1
ATOM 4508 C CA . GLU B 1 140 ? 13.522 81.674 62.086 1.00 25.36 140 GLU B CA 1
ATOM 4509 C C . GLU B 1 140 ? 12.406 80.636 62.220 1.00 24.85 140 GLU B C 1
ATOM 4510 O O . GLU B 1 140 ? 12.266 79.769 61.357 1.00 22.62 140 GLU B O 1
ATOM 4516 N N . VAL B 1 141 ? 11.597 80.717 63.277 1.00 23.75 141 VAL B N 1
ATOM 4517 C CA . VAL B 1 141 ? 10.550 79.714 63.422 1.00 24.32 141 VAL B CA 1
ATOM 4518 C C . VAL B 1 141 ? 9.540 79.796 62.280 1.00 22.69 141 VAL B C 1
ATOM 4519 O O . VAL B 1 141 ? 9.067 78.770 61.796 1.00 24.02 141 VAL B O 1
ATOM 4523 N N . ILE B 1 142 ? 9.224 81.003 61.832 1.00 21.80 142 ILE B N 1
ATOM 4524 C CA . ILE B 1 142 ? 8.301 81.151 60.714 1.00 21.24 142 ILE B CA 1
ATOM 4525 C C . ILE B 1 142 ? 8.946 80.599 59.435 1.00 20.20 142 ILE B C 1
ATOM 4526 O O . ILE B 1 142 ? 8.273 79.978 58.604 1.00 20.84 142 ILE B O 1
ATOM 4531 N N . ALA B 1 143 ? 10.253 80.793 59.287 1.00 17.56 143 ALA B N 1
ATOM 4532 C CA . ALA B 1 143 ? 10.951 80.291 58.105 1.00 18.64 143 ALA B CA 1
ATOM 4533 C C . ALA B 1 143 ? 10.951 78.775 58.114 1.00 19.29 143 ALA B C 1
ATOM 4534 O O . ALA B 1 143 ? 10.887 78.149 57.063 1.00 21.93 143 ALA B O 1
ATOM 4536 N N . LEU B 1 144 ? 11.030 78.186 59.307 1.00 21.61 144 LEU B N 1
ATOM 4537 C CA . LEU B 1 144 ? 11.023 76.729 59.455 1.00 19.25 144 LEU B CA 1
ATOM 4538 C C . LEU B 1 144 ? 9.660 76.176 59.050 1.00 20.04 144 LEU B C 1
ATOM 4539 O O . LEU B 1 144 ? 9.560 75.150 58.381 1.00 21.54 144 LEU B O 1
ATOM 4544 N N . ALA B 1 145 ? 8.608 76.868 59.458 1.00 20.69 145 ALA B N 1
ATOM 4545 C CA . ALA B 1 145 ? 7.260 76.443 59.130 1.00 23.25 145 ALA B CA 1
ATOM 4546 C C . ALA B 1 145 ? 7.037 76.452 57.608 1.00 24.50 145 ALA B C 1
ATOM 4547 O O . ALA B 1 145 ? 6.437 75.524 57.060 1.00 25.24 145 ALA B O 1
ATOM 4549 N N . SER B 1 146 ? 7.523 77.494 56.928 1.00 25.42 146 SER B N 1
ATOM 4550 C CA . SER B 1 146 ? 7.373 77.587 55.470 1.00 26.18 146 SER B CA 1
ATOM 4551 C C . SER B 1 146 ? 8.164 76.483 54.790 1.00 24.62 146 SER B C 1
ATOM 4552 O O . SER B 1 146 ? 7.673 75.819 53.880 1.00 25.77 146 SER B O 1
ATOM 4555 N N . SER B 1 147 ? 9.400 76.303 55.237 1.00 23.49 147 SER B N 1
ATOM 4556 C CA . SER B 1 147 ? 10.269 75.279 54.687 1.00 22.61 147 SER B CA 1
ATOM 4557 C C . SER B 1 147 ? 9.562 73.928 54.718 1.00 23.32 147 SER B C 1
ATOM 4558 O O . SER B 1 147 ? 9.569 73.189 53.730 1.00 26.32 147 SER B O 1
ATOM 4561 N N . ILE B 1 148 ? 8.936 73.617 55.850 1.00 22.50 148 ILE B N 1
ATOM 4562 C CA . ILE B 1 148 ? 8.219 72.356 56.012 1.00 21.39 148 ILE B CA 1
ATOM 4563 C C . ILE B 1 148 ? 7.036 72.272 55.060 1.00 21.05 148 ILE B C 1
ATOM 4564 O O . ILE B 1 148 ? 6.814 71.246 54.411 1.00 20.40 148 ILE B O 1
ATOM 4569 N N . LEU B 1 149 ? 6.267 73.350 54.988 1.00 21.54 149 LEU B N 1
ATOM 4570 C CA . LEU B 1 149 ? 5.120 73.365 54.101 1.00 23.16 149 LEU B CA 1
ATOM 4571 C C . LEU B 1 149 ? 5.575 73.211 52.654 1.00 26.02 149 LEU B C 1
ATOM 4572 O O . LEU B 1 149 ? 4.910 72.543 51.869 1.00 25.26 149 LEU B O 1
ATOM 4577 N N . ASP B 1 150 ? 6.719 73.808 52.311 1.00 26.34 150 ASP B N 1
ATOM 4578 C CA . ASP B 1 150 ? 7.244 73.703 50.954 1.00 28.13 150 ASP B CA 1
ATOM 4579 C C . ASP B 1 150 ? 7.741 72.301 50.654 1.00 28.30 150 ASP B C 1
ATOM 4580 O O . ASP B 1 150 ? 7.362 71.712 49.653 1.00 29.66 150 ASP B O 1
ATOM 4585 N N . ARG B 1 151 ? 8.592 71.761 51.515 1.00 28.55 151 ARG B N 1
ATOM 4586 C CA . ARG B 1 151 ? 9.104 70.428 51.264 1.00 30.45 151 ARG B CA 1
ATOM 4587 C C . ARG B 1 151 ? 7.997 69.375 51.262 1.00 31.30 151 ARG B C 1
ATOM 4588 O O . ARG B 1 151 ? 8.201 68.269 50.770 1.00 32.48 151 ARG B O 1
ATOM 4596 N N . LEU B 1 152 ? 6.829 69.714 51.804 1.00 29.83 152 LEU B N 1
ATOM 4597 C CA . LEU B 1 152 ? 5.702 68.778 51.826 1.00 30.59 152 LEU B CA 1
ATOM 4598 C C . LEU B 1 152 ? 4.968 68.780 50.481 1.00 32.33 152 LEU B C 1
ATOM 4599 O O . LEU B 1 152 ? 4.155 67.895 50.206 1.00 32.42 152 LEU B O 1
ATOM 4604 N N . GLY B 1 153 ? 5.262 69.777 49.649 1.00 32.18 153 GLY B N 1
ATOM 4605 C CA . GLY B 1 153 ? 4.616 69.884 48.351 1.00 31.03 153 GLY B CA 1
ATOM 4606 C C . GLY B 1 153 ? 3.448 70.853 48.388 1.00 31.52 153 GLY B C 1
ATOM 4607 O O . GLY B 1 153 ? 2.602 70.863 47.493 1.00 30.94 153 GLY B O 1
ATOM 4608 N N . LEU B 1 154 ? 3.404 71.682 49.427 1.00 31.70 154 LEU B N 1
ATOM 4609 C CA . LEU B 1 154 ? 2.321 72.642 49.583 1.00 31.64 154 LEU B CA 1
ATOM 4610 C C . LEU B 1 154 ? 2.772 74.087 49.390 1.00 31.92 154 LEU B C 1
ATOM 4611 O O . LEU B 1 154 ? 2.086 75.003 49.825 1.00 32.60 154 LEU B O 1
ATOM 4616 N N . GLN B 1 155 ? 3.901 74.296 48.716 1.00 34.61 155 GLN B N 1
ATOM 4617 C CA . GLN B 1 155 ? 4.428 75.651 48.502 1.00 39.19 155 GLN B CA 1
ATOM 4618 C C . GLN B 1 155 ? 3.522 76.746 47.935 1.00 39.94 155 GLN B C 1
ATOM 4619 O O . GLN B 1 155 ? 3.736 77.920 48.223 1.00 41.50 155 GLN B O 1
ATOM 4625 N N . ASP B 1 156 ? 2.515 76.408 47.147 1.00 40.41 156 ASP B N 1
ATOM 4626 C CA . ASP B 1 156 ? 1.693 77.482 46.593 1.00 42.54 156 ASP B CA 1
ATOM 4627 C C . ASP B 1 156 ? 0.322 77.683 47.220 1.00 40.93 156 ASP B C 1
ATOM 4628 O O . ASP B 1 156 ? -0.390 78.615 46.857 1.00 39.93 156 ASP B O 1
ATOM 4633 N N . ILE B 1 157 ? -0.042 76.838 48.175 1.00 40.02 157 ILE B N 1
ATOM 4634 C CA . ILE B 1 157 ? -1.365 76.936 48.774 1.00 38.90 157 ILE B CA 1
ATOM 4635 C C . ILE B 1 157 ? -1.528 77.802 50.009 1.00 36.64 157 ILE B C 1
ATOM 4636 O O . ILE B 1 157 ? -2.658 78.057 50.419 1.00 38.85 157 ILE B O 1
ATOM 4641 N N . TYR B 1 158 ? -0.433 78.264 50.603 1.00 32.66 158 TYR B N 1
ATOM 4642 C CA . TYR B 1 158 ? -0.558 79.054 51.825 1.00 29.84 158 TYR B CA 1
ATOM 4643 C C . TYR B 1 158 ? 0.007 80.459 51.802 1.00 29.67 158 TYR B C 1
ATOM 4644 O O . TYR B 1 158 ? 0.851 80.805 50.978 1.00 29.04 158 TYR B O 1
ATOM 4653 N N . GLU B 1 159 ? -0.471 81.255 52.747 1.00 30.16 159 GLU B N 1
ATOM 4654 C CA . GLU B 1 159 ? -0.031 82.630 52.919 1.00 32.27 159 GLU B CA 1
ATOM 4655 C C . GLU B 1 159 ? 0.321 82.812 54.392 1.00 30.14 159 GLU B C 1
ATOM 4656 O O . GLU B 1 159 ? -0.470 82.466 55.270 1.00 26.44 159 GLU B O 1
ATOM 4662 N N . ILE B 1 160 ? 1.509 83.344 54.657 1.00 29.50 160 ILE B N 1
ATOM 4663 C CA . ILE B 1 160 ? 1.930 83.589 56.029 1.00 29.83 160 ILE B CA 1
ATOM 4664 C C . ILE B 1 160 ? 1.346 84.907 56.510 1.00 29.57 160 ILE B C 1
ATOM 4665 O O . ILE B 1 160 ? 1.670 85.959 55.976 1.00 31.26 160 ILE B O 1
ATOM 4670 N N . ARG B 1 161 ? 0.483 84.845 57.516 1.00 29.00 161 ARG B N 1
ATOM 4671 C CA . ARG B 1 161 ? -0.129 86.041 58.069 1.00 29.73 161 ARG B CA 1
ATOM 4672 C C . ARG B 1 161 ? 0.361 86.235 59.491 1.00 31.35 161 ARG B C 1
ATOM 4673 O O . ARG B 1 161 ? 0.289 85.318 60.311 1.00 33.70 161 ARG B O 1
ATOM 4681 N N . ILE B 1 162 ? 0.853 87.432 59.787 1.00 31.46 162 ILE B N 1
ATOM 4682 C CA . ILE B 1 162 ? 1.367 87.726 61.111 1.00 32.31 162 ILE B CA 1
ATOM 4683 C C . ILE B 1 162 ? 0.685 88.923 61.758 1.00 34.09 162 ILE B C 1
ATOM 4684 O O . ILE B 1 162 ? -0.032 89.688 61.105 1.00 35.77 162 ILE B O 1
ATOM 4689 N N . ASN B 1 163 ? 0.919 89.067 63.055 1.00 33.66 163 ASN B N 1
ATOM 4690 C CA . ASN B 1 163 ? 0.386 90.166 63.844 1.00 34.17 163 ASN B CA 1
ATOM 4691 C C . ASN B 1 163 ? 1.148 90.131 65.164 1.00 35.86 163 ASN B C 1
ATOM 4692 O O . ASN B 1 163 ? 2.067 89.322 65.328 1.00 37.01 163 ASN B O 1
ATOM 4697 N N . SER B 1 164 ? 0.787 90.999 66.098 1.00 37.56 164 SER B N 1
ATOM 4698 C CA . SER B 1 164 ? 1.462 91.035 67.383 1.00 40.15 164 SER B CA 1
ATOM 4699 C C . SER B 1 164 ? 0.532 91.447 68.502 1.00 42.15 164 SER B C 1
ATOM 4700 O O . SER B 1 164 ? -0.274 92.367 68.345 1.00 40.10 164 SER B O 1
ATOM 4703 N N . ARG B 1 165 ? 0.660 90.765 69.637 1.00 44.56 165 ARG B N 1
ATOM 4704 C CA . ARG B 1 165 ? -0.157 91.059 70.804 1.00 46.49 165 ARG B CA 1
ATOM 4705 C C . ARG B 1 165 ? 0.138 92.461 71.328 1.00 47.28 165 ARG B C 1
ATOM 4706 O O . ARG B 1 165 ? -0.713 93.074 71.963 1.00 47.85 165 ARG B O 1
ATOM 4714 N N . LYS B 1 166 ? 1.340 92.968 71.063 1.00 49.33 166 LYS B N 1
ATOM 4715 C CA . LYS B 1 166 ? 1.698 94.312 71.504 1.00 52.02 166 LYS B CA 1
ATOM 4716 C C . LYS B 1 166 ? 1.079 95.340 70.568 1.00 54.19 166 LYS B C 1
ATOM 4717 O O . LYS B 1 166 ? 0.524 96.344 71.016 1.00 55.11 166 LYS B O 1
ATOM 4723 N N . ILE B 1 167 ? 1.181 95.095 69.267 1.00 55.14 167 ILE B N 1
ATOM 4724 C CA . ILE B 1 167 ? 0.602 96.011 68.298 1.00 57.17 167 ILE B CA 1
ATOM 4725 C C . ILE B 1 167 ? -0.900 96.112 68.538 1.00 59.84 167 ILE B C 1
ATOM 4726 O O . ILE B 1 167 ? -1.465 97.202 68.504 1.00 59.30 167 ILE B O 1
ATOM 4739 N N . GLU B 1 169 ? -2.482 95.429 71.356 1.00 70.55 169 GLU B N 1
ATOM 4740 C CA . GLU B 1 169 ? -2.853 95.766 72.727 1.00 71.47 169 GLU B CA 1
ATOM 4741 C C . GLU B 1 169 ? -2.662 97.262 72.953 1.00 71.53 169 GLU B C 1
ATOM 4742 O O . GLU B 1 169 ? -3.113 97.807 73.959 1.00 70.36 169 GLU B O 1
ATOM 4748 N N . GLU B 1 170 ? -1.984 97.921 72.017 1.00 72.68 170 GLU B N 1
ATOM 4749 C CA . GLU B 1 170 ? -1.764 99.355 72.127 1.00 74.52 170 GLU B CA 1
ATOM 4750 C C . GLU B 1 170 ? -2.733 100.100 71.218 1.00 76.26 170 GLU B C 1
ATOM 4751 O O . GLU B 1 170 ? -3.205 101.178 71.570 1.00 77.05 170 GLU B O 1
ATOM 4757 N N . ILE B 1 171 ? -3.036 99.528 70.054 1.00 77.89 171 ILE B N 1
ATOM 4758 C CA . ILE B 1 171 ? -3.973 100.159 69.128 1.00 78.84 171 ILE B CA 1
ATOM 4759 C C . ILE B 1 171 ? -5.310 100.323 69.837 1.00 80.14 171 ILE B C 1
ATOM 4760 O O . ILE B 1 171 ? -5.875 101.415 69.865 1.00 79.51 171 ILE B O 1
ATOM 4765 N N . ILE B 1 172 ? -5.810 99.232 70.412 1.00 82.08 172 ILE B N 1
ATOM 4766 C CA . ILE B 1 172 ? -7.069 99.280 71.142 1.00 84.64 172 ILE B CA 1
ATOM 4767 C C . ILE B 1 172 ? -6.782 99.889 72.513 1.00 86.93 172 ILE B C 1
ATOM 4768 O O . ILE B 1 172 ? -7.304 99.451 73.540 1.00 86.37 172 ILE B O 1
ATOM 4773 N N . GLY B 1 173 ? -5.927 100.908 72.497 1.00 89.55 173 GLY B N 1
ATOM 4774 C CA . GLY B 1 173 ? -5.542 101.617 73.702 1.00 92.13 173 GLY B CA 1
ATOM 4775 C C . GLY B 1 173 ? -5.060 103.002 73.310 1.00 94.11 173 GLY B C 1
ATOM 4776 O O . GLY B 1 173 ? -4.962 103.900 74.147 1.00 94.59 173 GLY B O 1
ATOM 4777 N N . GLY B 1 174 ? -4.756 103.165 72.024 1.00 95.62 174 GLY B N 1
ATOM 4778 C CA . GLY B 1 174 ? -4.293 104.443 71.510 1.00 97.32 174 GLY B CA 1
ATOM 4779 C C . GLY B 1 174 ? -5.481 105.244 71.019 1.00 98.66 174 GLY B C 1
ATOM 4780 O O . GLY B 1 174 ? -5.338 106.247 70.315 1.00 98.88 174 GLY B O 1
ATOM 4789 N N . THR B 1 176 ? -9.172 103.959 72.542 1.00 100.07 176 THR B N 1
ATOM 4790 C CA . THR B 1 176 ? -10.075 103.625 73.635 1.00 99.95 176 THR B CA 1
ATOM 4791 C C . THR B 1 176 ? -9.304 103.081 74.832 1.00 100.25 176 THR B C 1
ATOM 4792 O O . THR B 1 176 ? -8.778 101.969 74.791 1.00 100.52 176 THR B O 1
ATOM 4796 N N . SER B 1 177 ? -9.236 103.876 75.895 1.00 100.42 177 SER B N 1
ATOM 4797 C CA . SER B 1 177 ? -8.529 103.475 77.108 1.00 100.45 177 SER B CA 1
ATOM 4798 C C . SER B 1 177 ? -9.394 102.568 77.974 1.00 100.52 177 SER B C 1
ATOM 4799 O O . SER B 1 177 ? -9.100 102.361 79.152 1.00 100.52 177 SER B O 1
ATOM 4802 N N . SER B 1 178 ? -10.464 102.037 77.389 1.00 100.52 178 SER B N 1
ATOM 4803 C CA . SER B 1 178 ? -11.362 101.146 78.113 1.00 100.46 178 SER B CA 1
ATOM 4804 C C . SER B 1 178 ? -10.534 100.026 78.727 1.00 100.52 178 SER B C 1
ATOM 4805 O O . SER B 1 178 ? -9.882 99.267 78.013 1.00 100.52 178 SER B O 1
ATOM 4808 N N . ASP B 1 179 ? -10.569 99.930 80.053 1.00 100.50 179 ASP B N 1
ATOM 4809 C CA . ASP B 1 179 ? -9.807 98.920 80.780 1.00 100.52 179 ASP B CA 1
ATOM 4810 C C . ASP B 1 179 ? -9.892 97.483 80.268 1.00 100.52 179 ASP B C 1
ATOM 4811 O O . ASP B 1 179 ? -8.983 96.686 80.512 1.00 100.52 179 ASP B O 1
ATOM 4816 N N . PRO B 1 180 ? -10.991 97.118 79.584 1.00 100.40 180 PRO B N 1
ATOM 4817 C CA . PRO B 1 180 ? -11.054 95.740 79.082 1.00 99.93 180 PRO B CA 1
ATOM 4818 C C . PRO B 1 180 ? -9.991 95.568 77.990 1.00 99.09 180 PRO B C 1
ATOM 4819 O O . PRO B 1 180 ? -10.225 94.923 76.968 1.00 99.21 180 PRO B O 1
ATOM 4823 N N . PHE B 1 181 ? -8.830 96.170 78.238 1.00 97.94 181 PHE B N 1
ATOM 4824 C CA . PHE B 1 181 ? -7.672 96.173 77.348 1.00 96.49 181 PHE B CA 1
ATOM 4825 C C . PHE B 1 181 ? -7.489 94.966 76.437 1.00 94.65 181 PHE B C 1
ATOM 4826 O O . PHE B 1 181 ? -6.877 95.081 75.377 1.00 94.59 181 PHE B O 1
ATOM 4834 N N . SER B 1 182 ? -8.010 93.812 76.837 1.00 92.26 182 SER B N 1
ATOM 4835 C CA . SER B 1 182 ? -7.869 92.619 76.017 1.00 89.84 182 SER B CA 1
ATOM 4836 C C . SER B 1 182 ? -9.180 92.144 75.389 1.00 88.05 182 SER B C 1
ATOM 4837 O O . SER B 1 182 ? -9.746 91.128 75.803 1.00 88.43 182 SER B O 1
ATOM 4840 N N . VAL B 1 183 ? -9.659 92.888 74.391 1.00 84.87 183 VAL B N 1
ATOM 4841 C CA . VAL B 1 183 ? -10.882 92.531 73.675 1.00 80.35 183 VAL B CA 1
ATOM 4842 C C . VAL B 1 183 ? -10.462 91.460 72.671 1.00 78.10 183 VAL B C 1
ATOM 4843 O O . VAL B 1 183 ? -11.200 91.112 71.747 1.00 77.35 183 VAL B O 1
ATOM 4847 N N . PHE B 1 184 ? -9.250 90.958 72.884 1.00 75.11 184 PHE B N 1
ATOM 4848 C CA . PHE B 1 184 ? -8.622 89.933 72.059 1.00 72.02 184 PHE B CA 1
ATOM 4849 C C . PHE B 1 184 ? -9.524 88.742 71.767 1.00 70.05 184 PHE B C 1
ATOM 4850 O O . PHE B 1 184 ? -9.486 88.175 70.673 1.00 69.37 184 PHE B O 1
ATOM 4858 N N . SER B 1 185 ? -10.332 88.357 72.747 1.00 68.02 185 SER B N 1
ATOM 4859 C CA . SER B 1 185 ? -11.233 87.228 72.577 1.00 65.49 185 SER B CA 1
ATOM 4860 C C . SER B 1 185 ? -12.217 87.519 71.440 1.00 62.65 185 SER B C 1
ATOM 4861 O O . SER B 1 185 ? -12.585 86.627 70.678 1.00 60.48 185 SER B O 1
ATOM 4864 N N . ILE B 1 186 ? -12.623 88.780 71.330 1.00 60.71 186 ILE B N 1
ATOM 4865 C CA . ILE B 1 186 ? -13.563 89.216 70.301 1.00 59.14 186 ILE B CA 1
ATOM 4866 C C . ILE B 1 186 ? -12.961 89.123 68.902 1.00 57.37 186 ILE B C 1
ATOM 4867 O O . ILE B 1 186 ? -13.548 88.527 67.997 1.00 55.83 186 ILE B O 1
ATOM 4872 N N . ILE B 1 187 ? -11.788 89.723 68.738 1.00 56.45 187 ILE B N 1
ATOM 4873 C CA . ILE B 1 187 ? -11.088 89.743 67.456 1.00 56.47 187 ILE B CA 1
ATOM 4874 C C . ILE B 1 187 ? -10.723 88.343 66.968 1.00 55.55 187 ILE B C 1
ATOM 4875 O O . ILE B 1 187 ? -10.618 88.096 65.769 1.00 54.21 187 ILE B O 1
ATOM 4880 N N . ASP B 1 188 ? -10.546 87.427 67.910 1.00 56.80 188 ASP B N 1
ATOM 4881 C CA . ASP B 1 188 ? -10.213 86.047 67.594 1.00 57.63 188 ASP B CA 1
ATOM 4882 C C . ASP B 1 188 ? -11.333 85.365 66.798 1.00 57.64 188 ASP B C 1
ATOM 4883 O O . ASP B 1 188 ? -11.074 84.514 65.948 1.00 57.15 188 ASP B O 1
ATOM 4888 N N . ARG B 1 189 ? -12.574 85.751 67.072 1.00 57.41 189 ARG B N 1
ATOM 4889 C CA . ARG B 1 189 ? -13.726 85.168 66.393 1.00 58.40 189 ARG B CA 1
ATOM 4890 C C . ARG B 1 189 ? -14.168 85.883 65.116 1.00 58.17 189 ARG B C 1
ATOM 4891 O O . ARG B 1 189 ? -15.113 85.443 64.457 1.00 57.54 189 ARG B O 1
ATOM 4899 N N . TYR B 1 190 ? -13.490 86.975 64.769 1.00 58.30 190 TYR B N 1
ATOM 4900 C CA . TYR B 1 190 ? -13.825 87.756 63.578 1.00 58.23 190 TYR B CA 1
ATOM 4901 C C . TYR B 1 190 ? -14.167 86.906 62.354 1.00 59.32 190 TYR B C 1
ATOM 4902 O O . TYR B 1 190 ? -15.108 87.211 61.622 1.00 57.97 190 TYR B O 1
ATOM 4911 N N . HIS B 1 191 ? -13.392 85.848 62.132 1.00 61.44 191 HIS B N 1
ATOM 4912 C CA . HIS B 1 191 ? -13.606 84.963 60.992 1.00 63.25 191 HIS B CA 1
ATOM 4913 C C . HIS B 1 191 ? -14.584 83.826 61.286 1.00 64.28 191 HIS B C 1
ATOM 4914 O O . HIS B 1 191 ? -15.009 83.119 60.372 1.00 64.13 191 HIS B O 1
ATOM 4921 N N . LYS B 1 192 ? -14.939 83.658 62.558 1.00 65.46 192 LYS B N 1
ATOM 4922 C CA . LYS B 1 192 ? -15.856 82.595 62.970 1.00 66.18 192 LYS B CA 1
ATOM 4923 C C . LYS B 1 192 ? -17.327 83.013 62.955 1.00 66.50 192 LYS B C 1
ATOM 4924 O O . LYS B 1 192 ? -18.154 82.380 62.295 1.00 67.19 192 LYS B O 1
ATOM 4930 N N . ILE B 1 193 ? -17.643 84.075 63.691 1.00 65.44 193 ILE B N 1
ATOM 4931 C CA . ILE B 1 193 ? -19.012 84.573 63.799 1.00 63.87 193 ILE B CA 1
ATOM 4932 C C . ILE B 1 193 ? -19.421 85.488 62.646 1.00 64.19 193 ILE B C 1
ATOM 4933 O O . ILE B 1 193 ? -18.628 85.759 61.742 1.00 65.46 193 ILE B O 1
ATOM 4938 N N . SER B 1 194 ? -20.668 85.957 62.680 1.00 63.37 194 SER B N 1
ATOM 4939 C CA . SER B 1 194 ? -21.174 86.857 61.646 1.00 61.27 194 SER B CA 1
ATOM 4940 C C . SER B 1 194 ? -20.708 88.274 61.972 1.00 60.32 194 SER B C 1
ATOM 4941 O O . SER B 1 194 ? -20.439 88.594 63.132 1.00 59.46 194 SER B O 1
ATOM 4944 N N . ARG B 1 195 ? -20.614 89.115 60.947 1.00 59.68 195 ARG B N 1
ATOM 4945 C CA . ARG B 1 195 ? -20.162 90.492 61.117 1.00 59.18 195 ARG B CA 1
ATOM 4946 C C . ARG B 1 195 ? -21.020 91.292 62.096 1.00 58.40 195 ARG B C 1
ATOM 4947 O O . ARG B 1 195 ? -20.495 92.100 62.860 1.00 57.09 195 ARG B O 1
ATOM 4955 N N . GLU B 1 196 ? -22.334 91.070 62.073 1.00 58.87 196 GLU B N 1
ATOM 4956 C CA . GLU B 1 196 ? -23.241 91.788 62.968 1.00 59.51 196 GLU B CA 1
ATOM 4957 C C . GLU B 1 196 ? -22.975 91.514 64.447 1.00 59.37 196 GLU B C 1
ATOM 4958 O O . GLU B 1 196 ? -22.950 92.440 65.254 1.00 57.64 196 GLU B O 1
ATOM 4964 N N . GLU B 1 197 ? -22.783 90.247 64.802 1.00 60.76 197 GLU B N 1
ATOM 4965 C CA . GLU B 1 197 ? -22.515 89.894 66.193 1.00 63.96 197 GLU B CA 1
ATOM 4966 C C . GLU B 1 197 ? -21.149 90.419 66.613 1.00 64.57 197 GLU B C 1
ATOM 4967 O O . GLU B 1 197 ? -20.968 90.884 67.741 1.00 64.03 197 GLU B O 1
ATOM 4973 N N . PHE B 1 198 ? -20.192 90.331 65.692 1.00 65.57 198 PHE B N 1
ATOM 4974 C CA . PHE B 1 198 ? -18.831 90.795 65.932 1.00 66.23 198 PHE B CA 1
ATOM 4975 C C . PHE B 1 198 ? -18.830 92.283 66.279 1.00 67.61 198 PHE B C 1
ATOM 4976 O O . PHE B 1 198 ? -18.131 92.719 67.196 1.00 67.15 198 PHE B O 1
ATOM 4984 N N . VAL B 1 199 ? -19.624 93.056 65.543 1.00 68.72 199 VAL B N 1
ATOM 4985 C CA . VAL B 1 199 ? -19.717 94.495 65.756 1.00 70.48 199 VAL B CA 1
ATOM 4986 C C . VAL B 1 199 ? -20.373 94.859 67.088 1.00 71.76 199 VAL B C 1
ATOM 4987 O O . VAL B 1 199 ? -19.991 95.841 67.726 1.00 71.04 199 VAL B O 1
ATOM 4991 N N . ASP B 1 200 ? -21.358 94.070 67.506 1.00 73.80 200 ASP B N 1
ATOM 4992 C CA . ASP B 1 200 ? -22.051 94.338 68.761 1.00 75.75 200 ASP B CA 1
ATOM 4993 C C . ASP B 1 200 ? -21.372 93.708 69.975 1.00 75.71 200 ASP B C 1
ATOM 4994 O O . ASP B 1 200 ? -21.609 94.130 71.106 1.00 74.73 200 ASP B O 1
ATOM 4999 N N . GLN B 1 201 ? -20.531 92.702 69.745 1.00 76.59 201 GLN B N 1
ATOM 5000 C CA . GLN B 1 201 ? -19.807 92.064 70.844 1.00 77.50 201 GLN B CA 1
ATOM 5001 C C . GLN B 1 201 ? -18.728 93.029 71.299 1.00 78.14 201 GLN B C 1
ATOM 5002 O O . GLN B 1 201 ? -18.464 93.181 72.490 1.00 78.79 201 GLN B O 1
ATOM 5008 N N . LEU B 1 202 ? -18.109 93.675 70.319 1.00 79.40 202 LEU B N 1
ATOM 5009 C CA . LEU B 1 202 ? -17.043 94.637 70.551 1.00 80.48 202 LEU B CA 1
ATOM 5010 C C . LEU B 1 202 ? -17.674 95.938 71.050 1.00 80.89 202 LEU B C 1
ATOM 5011 O O . LEU B 1 202 ? -17.098 96.656 71.870 1.00 80.60 202 LEU B O 1
ATOM 5016 N N . ARG B 1 203 ? -18.870 96.222 70.544 1.00 80.88 203 ARG B N 1
ATOM 5017 C CA . ARG B 1 203 ? -19.616 97.418 70.914 1.00 81.08 203 ARG B CA 1
ATOM 5018 C C . ARG B 1 203 ? -20.123 97.329 72.356 1.00 80.24 203 ARG B C 1
ATOM 5019 O O . ARG B 1 203 ? -20.071 98.307 73.107 1.00 79.59 203 ARG B O 1
ATOM 5027 N N . SER B 1 204 ? -20.606 96.151 72.738 1.00 79.37 204 SER B N 1
ATOM 5028 C CA . SER B 1 204 ? -21.109 95.932 74.087 1.00 78.69 204 SER B CA 1
ATOM 5029 C C . SER B 1 204 ? -19.942 95.807 75.062 1.00 78.74 204 SER B C 1
ATOM 5030 O O . SER B 1 204 ? -20.133 95.599 76.261 1.00 78.04 204 SER B O 1
ATOM 5033 N N . ALA B 1 205 ? -18.730 95.933 74.532 1.00 78.84 205 ALA B N 1
ATOM 5034 C CA . ALA B 1 205 ? -17.525 95.853 75.345 1.00 79.22 205 ALA B CA 1
ATOM 5035 C C . ALA B 1 205 ? -17.152 97.259 75.809 1.00 79.74 205 ALA B C 1
ATOM 5036 O O . ALA B 1 205 ? -16.296 97.433 76.677 1.00 79.30 205 ALA B O 1
ATOM 5038 N N . GLY B 1 206 ? -17.808 98.258 75.224 1.00 80.35 206 GLY B N 1
ATOM 5039 C CA . GLY B 1 206 ? -17.541 99.639 75.584 1.00 81.84 206 GLY B CA 1
ATOM 5040 C C . GLY B 1 206 ? -16.624 100.344 74.603 1.00 82.66 206 GLY B C 1
ATOM 5041 O O . GLY B 1 206 ? -15.694 101.049 75.005 1.00 82.34 206 GLY B O 1
ATOM 5042 N N . ILE B 1 207 ? -16.887 100.158 73.312 1.00 83.21 207 ILE B N 1
ATOM 5043 C CA . ILE B 1 207 ? -16.077 100.777 72.270 1.00 84.02 207 ILE B CA 1
ATOM 5044 C C . ILE B 1 207 ? -16.911 101.721 71.416 1.00 83.98 207 ILE B C 1
ATOM 5045 O O . ILE B 1 207 ? -18.016 101.379 70.995 1.00 83.97 207 ILE B O 1
ATOM 5050 N N . GLY B 1 208 ? -16.368 102.909 71.168 1.00 84.28 208 GLY B N 1
ATOM 5051 C CA . GLY B 1 208 ? -17.064 103.897 70.363 1.00 84.82 208 GLY B CA 1
ATOM 5052 C C . GLY B 1 208 ? -17.179 103.488 68.907 1.00 84.96 208 GLY B C 1
ATOM 5053 O O . GLY B 1 208 ? -16.480 102.582 68.452 1.00 84.64 208 GLY B O 1
ATOM 5054 N N . GLU B 1 209 ? -18.065 104.159 68.177 1.00 85.34 209 GLU B N 1
ATOM 5055 C CA . GLU B 1 209 ? -18.287 103.869 66.763 1.00 85.76 209 GLU B CA 1
ATOM 5056 C C . GLU B 1 209 ? -16.999 103.912 65.954 1.00 84.37 209 GLU B C 1
ATOM 5057 O O . GLU B 1 209 ? -16.682 102.970 65.228 1.00 84.12 209 GLU B O 1
ATOM 5063 N N . ASP B 1 210 ? -16.264 105.013 66.078 1.00 82.97 210 ASP B N 1
ATOM 5064 C CA . ASP B 1 210 ? -15.009 105.182 65.359 1.00 81.33 210 ASP B CA 1
ATOM 5065 C C . ASP B 1 210 ? -14.066 104.021 65.681 1.00 79.51 210 ASP B C 1
ATOM 5066 O O . ASP B 1 210 ? -13.325 103.549 64.819 1.00 78.66 210 ASP B O 1
ATOM 5071 N N . GLY B 1 211 ? -14.111 103.561 66.928 1.00 77.97 211 GLY B N 1
ATOM 5072 C CA . GLY B 1 211 ? -13.267 102.455 67.343 1.00 76.06 211 GLY B CA 1
ATOM 5073 C C . GLY B 1 211 ? -13.700 101.158 66.691 1.00 74.11 211 GLY B C 1
ATOM 5074 O O . GLY B 1 211 ? -12.896 100.473 66.056 1.00 73.78 211 GLY B O 1
ATOM 5075 N N . VAL B 1 212 ? -14.976 100.818 66.854 1.00 72.45 212 VAL B N 1
ATOM 5076 C CA . VAL B 1 212 ? -15.534 99.606 66.266 1.00 71.16 212 VAL B CA 1
ATOM 5077 C C . VAL B 1 212 ? -15.312 99.650 64.758 1.00 70.30 212 VAL B C 1
ATOM 5078 O O . VAL B 1 212 ? -15.064 98.625 64.120 1.00 68.77 212 VAL B O 1
ATOM 5082 N N . SER B 1 213 ? -15.396 100.856 64.204 1.00 69.88 213 SER B N 1
ATOM 5083 C CA . SER B 1 213 ? -15.215 101.073 62.777 1.00 70.56 213 SER B CA 1
ATOM 5084 C C . SER B 1 213 ? -13.810 100.704 62.331 1.00 70.98 213 SER B C 1
ATOM 5085 O O . SER B 1 213 ? -13.637 99.893 61.420 1.00 70.27 213 SER B O 1
ATOM 5096 N N . ILE B 1 215 ? -11.505 99.042 64.040 1.00 65.21 215 ILE B N 1
ATOM 5097 C CA . ILE B 1 215 ? -11.221 97.658 64.395 1.00 61.81 215 ILE B CA 1
ATOM 5098 C C . ILE B 1 215 ? -11.776 96.727 63.325 1.00 60.21 215 ILE B C 1
ATOM 5099 O O . ILE B 1 215 ? -11.136 95.741 62.953 1.00 58.89 215 ILE B O 1
ATOM 5104 N N . ALA B 1 216 ? -12.966 97.046 62.828 1.00 58.43 216 ALA B N 1
ATOM 5105 C CA . ALA B 1 216 ? -13.591 96.236 61.789 1.00 56.82 216 ALA B CA 1
ATOM 5106 C C . ALA B 1 216 ? -12.808 96.376 60.482 1.00 55.77 216 ALA B C 1
ATOM 5107 O O . ALA B 1 216 ? -12.548 95.384 59.796 1.00 55.50 216 ALA B O 1
ATOM 5109 N N . ASP B 1 217 ? -12.423 97.606 60.146 1.00 54.17 217 ASP B N 1
ATOM 5110 C CA . ASP B 1 217 ? -11.671 97.853 58.922 1.00 53.03 217 ASP B CA 1
ATOM 5111 C C . ASP B 1 217 ? -10.325 97.146 58.965 1.00 50.59 217 ASP B C 1
ATOM 5112 O O . ASP B 1 217 ? -9.860 96.608 57.962 1.00 49.12 217 ASP B O 1
ATOM 5117 N N . LEU B 1 218 ? -9.701 97.155 60.135 1.00 49.63 218 LEU B N 1
ATOM 5118 C CA . LEU B 1 218 ? -8.403 96.521 60.309 1.00 49.57 218 LEU B CA 1
ATOM 5119 C C . LEU B 1 218 ? -8.506 95.006 60.192 1.00 49.01 218 LEU B C 1
ATOM 5120 O O . LEU B 1 218 ? -7.594 94.355 59.678 1.00 49.33 218 LEU B O 1
ATOM 5125 N N . CYS B 1 219 ? -9.621 94.450 60.656 1.00 47.61 219 CYS B N 1
ATOM 5126 C CA . CYS B 1 219 ? -9.832 93.009 60.600 1.00 48.03 219 CYS B CA 1
ATOM 5127 C C . CYS B 1 219 ? -10.137 92.537 59.194 1.00 48.33 219 CYS B C 1
ATOM 5128 O O . CYS B 1 219 ? -9.762 91.427 58.814 1.00 47.47 219 CYS B O 1
ATOM 5131 N N . SER B 1 220 ? -10.814 93.388 58.428 1.00 48.94 220 SER B N 1
ATOM 5132 C CA . SER B 1 220 ? -11.190 93.066 57.057 1.00 52.21 220 SER B CA 1
ATOM 5133 C C . SER B 1 220 ? -9.985 92.819 56.147 1.00 54.50 220 SER B C 1
ATOM 5134 O O . SER B 1 220 ? -9.203 93.728 55.875 1.00 54.83 220 SER B O 1
ATOM 5137 N N . GLY B 1 221 ? -9.846 91.579 55.688 1.00 57.93 221 GLY B N 1
ATOM 5138 C CA . GLY B 1 221 ? -8.745 91.211 54.811 1.00 63.71 221 GLY B CA 1
ATOM 5139 C C . GLY B 1 221 ? -7.346 91.409 55.372 1.00 67.49 221 GLY B C 1
ATOM 5140 O O . GLY B 1 221 ? -7.164 91.767 56.538 1.00 67.74 221 GLY B O 1
ATOM 5141 N N . THR B 1 222 ? -6.345 91.161 54.533 1.00 71.20 222 THR B N 1
ATOM 5142 C CA . THR B 1 222 ? -4.952 91.327 54.931 1.00 74.27 222 THR B CA 1
ATOM 5143 C C . THR B 1 222 ? -4.441 92.659 54.382 1.00 76.78 222 THR B C 1
ATOM 5144 O O . THR B 1 222 ? -4.859 93.099 53.308 1.00 77.10 222 THR B O 1
ATOM 5148 N N . ARG B 1 223 ? -3.546 93.302 55.125 1.00 79.36 223 ARG B N 1
ATOM 5149 C CA . ARG B 1 223 ? -2.992 94.589 54.714 1.00 81.37 223 ARG B CA 1
ATOM 5150 C C . ARG B 1 223 ? -1.470 94.591 54.716 1.00 82.13 223 ARG B C 1
ATOM 5151 O O . ARG B 1 223 ? -0.836 93.600 55.075 1.00 81.38 223 ARG B O 1
ATOM 5159 N N . GLY B 1 224 ? -0.893 95.716 54.307 1.00 83.47 224 GLY B N 1
ATOM 5160 C CA . GLY B 1 224 ? 0.551 95.839 54.294 1.00 85.14 224 GLY B CA 1
ATOM 5161 C C . GLY B 1 224 ? 1.015 96.285 55.668 1.00 86.73 224 GLY B C 1
ATOM 5162 O O . GLY B 1 224 ? 0.260 96.919 56.405 1.00 86.73 224 GLY B O 1
ATOM 5163 N N . ILE B 1 225 ? 2.249 95.951 56.026 1.00 88.26 225 ILE B N 1
ATOM 5164 C CA . ILE B 1 225 ? 2.781 96.341 57.325 1.00 90.64 225 ILE B CA 1
ATOM 5165 C C . ILE B 1 225 ? 3.175 97.815 57.295 1.00 91.53 225 ILE B C 1
ATOM 5166 O O . ILE B 1 225 ? 2.961 98.550 58.260 1.00 91.50 225 ILE B O 1
ATOM 5171 N N . ASP B 1 226 ? 3.747 98.234 56.171 1.00 92.82 226 ASP B N 1
ATOM 5172 C CA . ASP B 1 226 ? 4.186 99.610 55.974 1.00 94.00 226 ASP B CA 1
ATOM 5173 C C . ASP B 1 226 ? 3.055 100.617 56.155 1.00 94.33 226 ASP B C 1
ATOM 5174 O O . ASP B 1 226 ? 3.276 101.728 56.632 1.00 94.39 226 ASP B O 1
ATOM 5179 N N . GLU B 1 227 ? 1.845 100.224 55.776 1.00 94.86 227 GLU B N 1
ATOM 5180 C CA . GLU B 1 227 ? 0.693 101.109 55.888 1.00 96.15 227 GLU B CA 1
ATOM 5181 C C . GLU B 1 227 ? 0.158 101.157 57.313 1.00 96.50 227 GLU B C 1
ATOM 5182 O O . GLU B 1 227 ? -0.624 102.042 57.659 1.00 96.44 227 GLU B O 1
ATOM 5196 N N . ALA B 1 229 ? 1.675 101.915 60.172 1.00 99.31 229 ALA B N 1
ATOM 5197 C CA . ALA B 1 229 ? 2.073 103.131 60.869 1.00 99.33 229 ALA B CA 1
ATOM 5198 C C . ALA B 1 229 ? 1.078 104.227 60.510 1.00 99.38 229 ALA B C 1
ATOM 5199 O O . ALA B 1 229 ? 0.612 104.974 61.373 1.00 98.78 229 ALA B O 1
ATOM 5201 N N . ARG B 1 230 ? 0.749 104.300 59.224 1.00 99.61 230 ARG B N 1
ATOM 5202 C CA . ARG B 1 230 ? -0.187 105.292 58.716 1.00 99.88 230 ARG B CA 1
ATOM 5203 C C . ARG B 1 230 ? -1.575 105.158 59.331 1.00 100.04 230 ARG B C 1
ATOM 5204 O O . ARG B 1 230 ? -1.965 105.966 60.173 1.00 100.52 230 ARG B O 1
ATOM 5212 N N . ILE B 1 231 ? -2.310 104.132 58.914 1.00 100.11 231 ILE B N 1
ATOM 5213 C CA . ILE B 1 231 ? -3.670 103.904 59.397 1.00 100.36 231 ILE B CA 1
ATOM 5214 C C . ILE B 1 231 ? -3.845 103.903 60.916 1.00 100.52 231 ILE B C 1
ATOM 5215 O O . ILE B 1 231 ? -4.975 103.890 61.408 1.00 100.52 231 ILE B O 1
ATOM 5220 N N . THR B 1 232 ? -2.739 103.925 61.655 1.00 100.51 232 THR B N 1
ATOM 5221 C CA . THR B 1 232 ? -2.793 103.934 63.117 1.00 100.47 232 THR B CA 1
ATOM 5222 C C . THR B 1 232 ? -1.415 103.717 63.744 1.00 100.28 232 THR B C 1
ATOM 5223 O O . THR B 1 232 ? -0.602 102.951 63.227 1.00 100.52 232 THR B O 1
ATOM 5227 N N . GLY B 1 233 ? -1.159 104.393 64.862 1.00 99.59 233 GLY B N 1
ATOM 5228 C CA . GLY B 1 233 ? 0.124 104.260 65.535 1.00 98.46 233 GLY B CA 1
ATOM 5229 C C . GLY B 1 233 ? 1.283 104.724 64.669 1.00 97.58 233 GLY B C 1
ATOM 5230 O O . GLY B 1 233 ? 1.786 103.967 63.837 1.00 98.09 233 GLY B O 1
ATOM 5231 N N . LYS B 1 234 ? 1.718 105.966 64.869 1.00 95.69 234 LYS B N 1
ATOM 5232 C CA . LYS B 1 234 ? 2.812 106.526 64.081 1.00 93.03 234 LYS B CA 1
ATOM 5233 C C . LYS B 1 234 ? 4.185 105.962 64.433 1.00 90.86 234 LYS B C 1
ATOM 5234 O O . LYS B 1 234 ? 4.918 106.530 65.245 1.00 91.23 234 LYS B O 1
ATOM 5240 N N . SER B 1 235 ? 4.525 104.840 63.810 1.00 87.57 235 SER B N 1
ATOM 5241 C CA . SER B 1 235 ? 5.816 104.196 64.017 1.00 83.27 235 SER B CA 1
ATOM 5242 C C . SER B 1 235 ? 6.169 103.848 65.465 1.00 79.93 235 SER B C 1
ATOM 5243 O O . SER B 1 235 ? 7.041 104.479 66.069 1.00 79.02 235 SER B O 1
ATOM 5246 N N . SER B 1 236 ? 5.490 102.848 66.022 1.00 75.14 236 SER B N 1
ATOM 5247 C CA . SER B 1 236 ? 5.787 102.407 67.378 1.00 69.94 236 SER B CA 1
ATOM 5248 C C . SER B 1 236 ? 7.008 101.503 67.235 1.00 66.68 236 SER B C 1
ATOM 5249 O O . SER B 1 236 ? 7.600 101.428 66.155 1.00 66.75 236 SER B O 1
ATOM 5252 N N . GLU B 1 237 ? 7.391 100.810 68.299 1.00 62.39 237 GLU B N 1
ATOM 5253 C CA . GLU B 1 237 ? 8.557 99.944 68.206 1.00 58.83 237 GLU B CA 1
ATOM 5254 C C . GLU B 1 237 ? 8.214 98.549 67.689 1.00 55.42 237 GLU B C 1
ATOM 5255 O O . GLU B 1 237 ? 8.968 97.968 66.910 1.00 53.62 237 GLU B O 1
ATOM 5261 N N . GLU B 1 238 ? 7.069 98.023 68.116 1.00 52.42 238 GLU B N 1
ATOM 5262 C CA . GLU B 1 238 ? 6.625 96.695 67.704 1.00 49.84 238 GLU B CA 1
ATOM 5263 C C . GLU B 1 238 ? 6.359 96.647 66.200 1.00 47.89 238 GLU B C 1
ATOM 5264 O O . GLU B 1 238 ? 6.550 95.612 65.562 1.00 45.87 238 GLU B O 1
ATOM 5270 N N . ILE B 1 239 ? 5.918 97.765 65.630 1.00 47.49 239 ILE B N 1
ATOM 5271 C CA . ILE B 1 239 ? 5.655 97.813 64.195 1.00 45.92 239 ILE B CA 1
ATOM 5272 C C . ILE B 1 239 ? 6.987 97.708 63.462 1.00 44.22 239 ILE B C 1
ATOM 5273 O O . ILE B 1 239 ? 7.089 97.048 62.432 1.00 44.19 239 ILE B O 1
ATOM 5278 N N . ALA B 1 240 ? 8.011 98.357 64.007 1.00 43.49 240 ALA B N 1
ATOM 5279 C CA . ALA B 1 240 ? 9.338 98.318 63.403 1.00 42.49 240 ALA B CA 1
ATOM 5280 C C . ALA B 1 240 ? 9.893 96.897 63.517 1.00 42.23 240 ALA B C 1
ATOM 5281 O O . ALA B 1 240 ? 10.656 96.446 62.660 1.00 43.17 240 ALA B O 1
ATOM 5283 N N . ARG B 1 241 ? 9.506 96.192 64.577 1.00 40.23 241 ARG B N 1
ATOM 5284 C CA . ARG B 1 241 ? 9.968 94.824 64.768 1.00 39.76 241 ARG B CA 1
ATOM 5285 C C . ARG B 1 241 ? 9.335 93.925 63.710 1.00 37.83 241 ARG B C 1
ATOM 5286 O O . ARG B 1 241 ? 10.005 93.068 63.136 1.00 36.06 241 ARG B O 1
ATOM 5302 N N . ALA B 1 243 ? 8.395 94.811 60.841 1.00 34.52 243 ALA B N 1
ATOM 5303 C CA . ALA B 1 243 ? 9.056 95.170 59.594 1.00 31.95 243 ALA B CA 1
ATOM 5304 C C . ALA B 1 243 ? 10.377 94.409 59.508 1.00 30.19 243 ALA B C 1
ATOM 5305 O O . ALA B 1 243 ? 10.709 93.824 58.475 1.00 30.40 243 ALA B O 1
ATOM 5307 N N . ALA B 1 244 ? 11.131 94.428 60.602 1.00 27.94 244 ALA B N 1
ATOM 5308 C CA . ALA B 1 244 ? 12.401 93.722 60.663 1.00 27.27 244 ALA B CA 1
ATOM 5309 C C . ALA B 1 244 ? 12.164 92.232 60.393 1.00 26.36 244 ALA B C 1
ATOM 5310 O O . ALA B 1 244 ? 12.897 91.603 59.630 1.00 27.80 244 ALA B O 1
ATOM 5312 N N . VAL B 1 245 ? 11.135 91.668 61.015 1.00 25.45 245 VAL B N 1
ATOM 5313 C CA . VAL B 1 245 ? 10.829 90.259 60.805 1.00 27.63 245 VAL B CA 1
ATOM 5314 C C . VAL B 1 245 ? 10.508 89.988 59.333 1.00 29.38 245 VAL B C 1
ATOM 5315 O O . VAL B 1 245 ? 10.934 88.974 58.784 1.00 27.98 245 VAL B O 1
ATOM 5319 N N . GLU B 1 246 ? 9.766 90.892 58.693 1.00 32.43 246 GLU B N 1
ATOM 5320 C CA . GLU B 1 246 ? 9.457 90.724 57.276 1.00 34.44 246 GLU B CA 1
ATOM 5321 C C . GLU B 1 246 ? 10.750 90.686 56.475 1.00 33.69 246 GLU B C 1
ATOM 5322 O O . GLU B 1 246 ? 10.952 89.800 55.636 1.00 32.46 246 GLU B O 1
ATOM 5328 N N . ASP B 1 247 ? 11.631 91.649 56.728 1.00 32.71 247 ASP B N 1
ATOM 5329 C CA . ASP B 1 247 ? 12.888 91.687 55.998 1.00 33.84 247 ASP B CA 1
ATOM 5330 C C . ASP B 1 247 ? 13.709 90.436 56.233 1.00 32.15 247 ASP B C 1
ATOM 5331 O O . ASP B 1 247 ? 14.284 89.881 55.293 1.00 32.19 247 ASP B O 1
ATOM 5336 N N . LEU B 1 248 ? 13.760 89.978 57.480 1.00 30.57 248 LEU B N 1
ATOM 5337 C CA . LEU B 1 248 ? 14.510 88.770 57.787 1.00 27.72 248 LEU B CA 1
ATOM 5338 C C . LEU B 1 248 ? 13.901 87.592 57.036 1.00 27.31 248 LEU B C 1
ATOM 5339 O O . LEU B 1 248 ? 14.633 86.740 56.527 1.00 26.65 248 LEU B O 1
ATOM 5344 N N . LEU B 1 249 ? 12.570 87.550 56.950 1.00 25.79 249 LEU B N 1
ATOM 5345 C CA . LEU B 1 249 ? 11.889 86.461 56.233 1.00 27.49 249 LEU B CA 1
ATOM 5346 C C . LEU B 1 249 ? 12.306 86.407 54.761 1.00 27.86 249 LEU B C 1
ATOM 5347 O O . LEU B 1 249 ? 12.521 85.329 54.207 1.00 28.56 249 LEU B O 1
ATOM 5352 N N . ALA B 1 250 ? 12.415 87.569 54.126 1.00 27.92 250 ALA B N 1
ATOM 5353 C CA . ALA B 1 250 ? 12.814 87.625 52.723 1.00 30.77 250 ALA B CA 1
ATOM 5354 C C . ALA B 1 250 ? 14.199 86.987 52.515 1.00 32.19 250 ALA B C 1
ATOM 5355 O O . ALA B 1 250 ? 14.437 86.309 51.508 1.00 30.57 250 ALA B O 1
ATOM 5357 N N . SER B 1 251 ? 15.104 87.187 53.473 1.00 32.87 251 SER B N 1
ATOM 5358 C CA . SER B 1 251 ? 16.449 86.629 53.362 1.00 35.41 251 SER B CA 1
ATOM 5359 C C . SER B 1 251 ? 16.473 85.096 53.394 1.00 37.09 251 SER B C 1
ATOM 5360 O O . SER B 1 251 ? 17.441 84.484 52.930 1.00 38.32 251 SER B O 1
ATOM 5363 N N . TYR B 1 252 ? 15.435 84.477 53.955 1.00 36.50 252 TYR B N 1
ATOM 5364 C CA . TYR B 1 252 ? 15.362 83.015 53.991 1.00 38.70 252 TYR B CA 1
ATOM 5365 C C . TYR B 1 252 ? 14.657 82.564 52.713 1.00 40.19 252 TYR B C 1
ATOM 5366 O O . TYR B 1 252 ? 14.572 81.366 52.418 1.00 39.39 252 TYR B O 1
ATOM 5375 N N . GLY B 1 253 ? 14.143 83.537 51.964 1.00 40.89 253 GLY B N 1
ATOM 5376 C CA . GLY B 1 253 ? 13.426 83.234 50.739 1.00 41.20 253 GLY B CA 1
ATOM 5377 C C . GLY B 1 253 ? 11.922 83.179 50.982 1.00 41.68 253 GLY B C 1
ATOM 5378 O O . GLY B 1 253 ? 11.163 82.703 50.137 1.00 41.51 253 GLY B O 1
ATOM 5379 N N . VAL B 1 254 ? 11.485 83.658 52.142 1.00 40.99 254 VAL B N 1
ATOM 5380 C CA . VAL B 1 254 ? 10.064 83.652 52.478 1.00 41.23 254 VAL B CA 1
ATOM 5381 C C . VAL B 1 254 ? 9.472 85.011 52.147 1.00 43.16 254 VAL B C 1
ATOM 5382 O O . VAL B 1 254 ? 9.808 86.011 52.778 1.00 44.96 254 VAL B O 1
ATOM 5386 N N . LYS B 1 255 ? 8.584 85.057 51.163 1.00 45.62 255 LYS B N 1
ATOM 5387 C CA . LYS B 1 255 ? 8.000 86.334 50.783 1.00 48.55 255 LYS B CA 1
ATOM 5388 C C . LYS B 1 255 ? 6.478 86.353 50.751 1.00 48.98 255 LYS B C 1
ATOM 5389 O O . LYS B 1 255 ? 5.821 85.320 50.900 1.00 49.70 255 LYS B O 1
ATOM 5395 N N . ASN B 1 256 ? 5.931 87.548 50.558 1.00 49.82 256 ASN B N 1
ATOM 5396 C CA . ASN B 1 256 ? 4.489 87.760 50.493 1.00 51.17 256 ASN B CA 1
ATOM 5397 C C . ASN B 1 256 ? 3.834 87.639 51.855 1.00 50.55 256 ASN B C 1
ATOM 5398 O O . ASN B 1 256 ? 2.613 87.622 51.950 1.00 51.68 256 ASN B O 1
ATOM 5403 N N . VAL B 1 257 ? 4.634 87.539 52.911 1.00 49.77 257 VAL B N 1
ATOM 5404 C CA . VAL B 1 257 ? 4.056 87.440 54.244 1.00 46.48 257 VAL B CA 1
ATOM 5405 C C . VAL B 1 257 ? 3.201 88.691 54.347 1.00 45.44 257 VAL B C 1
ATOM 5406 O O . VAL B 1 257 ? 3.547 89.721 53.779 1.00 45.32 257 VAL B O 1
ATOM 5410 N N . ARG B 1 258 ? 2.075 88.606 55.037 1.00 45.72 258 ARG B N 1
ATOM 5411 C CA . ARG B 1 258 ? 1.214 89.765 55.160 1.00 44.67 258 ARG B CA 1
ATOM 5412 C C . ARG B 1 258 ? 0.775 90.035 56.582 1.00 43.42 258 ARG B C 1
ATOM 5413 O O . ARG B 1 258 ? 0.690 89.123 57.406 1.00 41.80 258 ARG B O 1
ATOM 5421 N N . TYR B 1 259 ? 0.524 91.307 56.869 1.00 41.24 259 TYR B N 1
ATOM 5422 C CA . TYR B 1 259 ? 0.078 91.707 58.185 1.00 40.05 259 TYR B CA 1
ATOM 5423 C C . TYR B 1 259 ? -1.429 91.524 58.221 1.00 39.61 259 TYR B C 1
ATOM 5424 O O . TYR B 1 259 ? -2.126 91.839 57.259 1.00 38.97 259 TYR B O 1
ATOM 5433 N N . ASP B 1 260 ? -1.932 91.007 59.334 1.00 39.03 260 ASP B N 1
ATOM 5434 C CA . ASP B 1 260 ? -3.355 90.767 59.475 1.00 38.13 260 ASP B CA 1
ATOM 5435 C C . ASP B 1 260 ? -3.712 90.994 60.932 1.00 40.41 260 ASP B C 1
ATOM 5436 O O . ASP B 1 260 ? -3.386 90.180 61.798 1.00 41.40 260 ASP B O 1
ATOM 5441 N N . PHE B 1 261 ? -4.381 92.107 61.200 1.00 41.73 261 PHE B N 1
ATOM 5442 C CA . PHE B 1 261 ? -4.762 92.447 62.557 1.00 43.36 261 PHE B CA 1
ATOM 5443 C C . PHE B 1 261 ? -5.730 91.446 63.168 1.00 43.13 261 PHE B C 1
ATOM 5444 O O . PHE B 1 261 ? -5.906 91.422 64.382 1.00 43.24 261 PHE B O 1
ATOM 5452 N N . SER B 1 262 ? -6.361 90.627 62.333 1.00 43.67 262 SER B N 1
ATOM 5453 C CA . SER B 1 262 ? -7.314 89.642 62.831 1.00 43.13 262 SER B CA 1
ATOM 5454 C C . SER B 1 262 ? -6.644 88.342 63.274 1.00 43.62 262 SER B C 1
ATOM 5455 O O . SER B 1 262 ? -7.309 87.442 63.780 1.00 46.14 262 SER B O 1
ATOM 5458 N N . ILE B 1 263 ? -5.333 88.235 63.076 1.00 43.49 263 ILE B N 1
ATOM 5459 C CA . ILE B 1 263 ? -4.602 87.043 63.507 1.00 42.68 263 ILE B CA 1
ATOM 5460 C C . ILE B 1 263 ? -4.340 87.201 65.002 1.00 42.06 263 ILE B C 1
ATOM 5461 O O . ILE B 1 263 ? -3.571 88.069 65.415 1.00 41.35 263 ILE B O 1
ATOM 5466 N N . VAL B 1 264 ? -4.973 86.362 65.813 1.00 41.53 264 VAL B N 1
ATOM 5467 C CA . VAL B 1 264 ? -4.807 86.458 67.258 1.00 41.64 264 VAL B CA 1
ATOM 5468 C C . VAL B 1 264 ? -4.288 85.181 67.925 1.00 41.49 264 VAL B C 1
ATOM 5469 O O . VAL B 1 264 ? -3.407 85.245 68.784 1.00 40.08 264 VAL B O 1
ATOM 5473 N N . ARG B 1 265 ? -4.839 84.036 67.514 1.00 43.14 265 ARG B N 1
ATOM 5474 C CA . ARG B 1 265 ? -4.503 82.715 68.060 1.00 44.03 265 ARG B CA 1
ATOM 5475 C C . ARG B 1 265 ? -5.347 82.472 69.318 1.00 44.79 265 ARG B C 1
ATOM 5476 O O . ARG B 1 265 ? -5.543 83.377 70.128 1.00 43.69 265 ARG B O 1
ATOM 5484 N N . GLY B 1 266 ? -5.853 81.249 69.462 1.00 47.16 266 GLY B N 1
ATOM 5485 C CA . GLY B 1 266 ? -6.687 80.903 70.602 1.00 48.44 266 GLY B CA 1
ATOM 5486 C C . GLY B 1 266 ? -5.977 80.876 71.945 1.00 49.62 266 GLY B C 1
ATOM 5487 O O . GLY B 1 266 ? -6.449 81.477 72.911 1.00 49.65 266 GLY B O 1
ATOM 5488 N N . LEU B 1 267 ? -4.852 80.169 72.015 1.00 49.81 267 LEU B N 1
ATOM 5489 C CA . LEU B 1 267 ? -4.077 80.076 73.250 1.00 50.27 267 LEU B CA 1
ATOM 5490 C C . LEU B 1 267 ? -3.825 81.490 73.768 1.00 50.20 267 LEU B C 1
ATOM 5491 O O . LEU B 1 267 ? -3.489 82.386 72.991 1.00 52.37 267 LEU B O 1
ATOM 5496 N N . SER B 1 268 ? -3.991 81.697 75.072 1.00 47.50 268 SER B N 1
ATOM 5497 C CA . SER B 1 268 ? -3.802 83.029 75.643 1.00 46.22 268 SER B CA 1
ATOM 5498 C C . SER B 1 268 ? -2.408 83.364 76.183 1.00 43.64 268 SER B C 1
ATOM 5499 O O . SER B 1 268 ? -2.189 84.468 76.683 1.00 43.34 268 SER B O 1
ATOM 5502 N N . TYR B 1 269 ? -1.458 82.442 76.073 1.00 40.39 269 TYR B N 1
ATOM 5503 C CA . TYR B 1 269 ? -0.132 82.731 76.591 1.00 39.00 269 TYR B CA 1
ATOM 5504 C C . TYR B 1 269 ? 0.786 83.491 75.620 1.00 38.01 269 TYR B C 1
ATOM 5505 O O . TYR B 1 269 ? 1.958 83.725 75.919 1.00 37.58 269 TYR B O 1
ATOM 5514 N N . TYR B 1 270 ? 0.240 83.909 74.479 1.00 35.66 270 TYR B N 1
ATOM 5515 C CA . TYR B 1 270 ? 1.015 84.667 73.495 1.00 33.49 270 TYR B CA 1
ATOM 5516 C C . TYR B 1 270 ? 1.173 86.117 73.943 1.00 33.73 270 TYR B C 1
ATOM 5517 O O . TYR B 1 270 ? 0.210 86.752 74.365 1.00 34.65 270 TYR B O 1
ATOM 5526 N N . THR B 1 271 ? 2.397 86.631 73.849 1.00 32.18 271 THR B N 1
ATOM 5527 C CA . THR B 1 271 ? 2.703 87.991 74.274 1.00 29.83 271 THR B CA 1
ATOM 5528 C C . THR B 1 271 ? 3.333 88.851 73.192 1.00 29.36 271 THR B C 1
ATOM 5529 O O . THR B 1 271 ? 3.470 90.059 73.362 1.00 30.93 271 THR B O 1
ATOM 5533 N N . GLY B 1 272 ? 3.739 88.232 72.092 1.00 28.35 272 GLY B N 1
ATOM 5534 C CA . GLY B 1 272 ? 4.357 88.991 71.023 1.00 26.66 272 GLY B CA 1
ATOM 5535 C C . GLY B 1 272 ? 3.767 88.661 69.671 1.00 27.41 272 GLY B C 1
ATOM 5536 O O . GLY B 1 272 ? 2.553 88.716 69.472 1.00 28.18 272 GLY B O 1
ATOM 5537 N N . ILE B 1 273 ? 4.639 88.308 68.738 1.00 25.65 273 ILE B N 1
ATOM 5538 C CA . ILE B 1 273 ? 4.222 87.971 67.393 1.00 25.94 273 ILE B CA 1
ATOM 5539 C C . ILE B 1 273 ? 3.395 86.697 67.392 1.00 26.92 273 ILE B C 1
ATOM 5540 O O . ILE B 1 273 ? 3.641 85.794 68.192 1.00 28.59 273 ILE B O 1
ATOM 5545 N N . VAL B 1 274 ? 2.410 86.644 66.498 1.00 26.31 274 VAL B N 1
ATOM 5546 C CA . VAL B 1 274 ? 1.550 85.473 66.327 1.00 25.27 274 VAL B CA 1
ATOM 5547 C C . VAL B 1 274 ? 1.424 85.281 64.814 1.00 26.44 274 VAL B C 1
ATOM 5548 O O . VAL B 1 274 ? 1.370 86.259 64.064 1.00 27.52 274 VAL B O 1
ATOM 5552 N N . PHE B 1 275 ? 1.399 84.038 64.352 1.00 24.99 275 PHE B N 1
ATOM 5553 C CA . PHE B 1 275 ? 1.295 83.813 62.919 1.00 25.53 275 PHE B CA 1
ATOM 5554 C C . PHE B 1 275 ? 0.548 82.544 62.577 1.00 25.03 275 PHE B C 1
ATOM 5555 O O . PHE B 1 275 ? 0.408 81.653 63.406 1.00 25.51 275 PHE B O 1
ATOM 5563 N N . GLU B 1 276 ? 0.077 82.469 61.337 1.00 27.54 276 GLU B N 1
ATOM 5564 C CA . GLU B 1 276 ? -0.647 81.301 60.851 1.00 29.19 276 GLU B CA 1
ATOM 5565 C C . GLU B 1 276 ? -0.369 81.168 59.371 1.00 30.60 276 GLU B C 1
ATOM 5566 O O . GLU B 1 276 ? -0.102 82.159 58.689 1.00 32.28 276 GLU B O 1
ATOM 5572 N N . ALA B 1 277 ? -0.407 79.939 58.879 1.00 30.11 277 ALA B N 1
ATOM 5573 C CA . ALA B 1 277 ? -0.203 79.687 57.465 1.00 29.21 277 ALA B CA 1
ATOM 5574 C C . ALA B 1 277 ? -1.623 79.510 56.937 1.00 28.43 277 ALA B C 1
ATOM 5575 O O . ALA B 1 277 ? -2.213 78.445 57.084 1.00 28.52 277 ALA B O 1
ATOM 5577 N N . TYR B 1 278 ? -2.173 80.566 56.346 1.00 29.53 278 TYR B N 1
ATOM 5578 C CA . TYR B 1 278 ? -3.541 80.540 55.826 1.00 30.33 278 TYR B CA 1
ATOM 5579 C C . TYR B 1 278 ? -3.668 79.760 54.513 1.00 29.37 278 TYR B C 1
ATOM 5580 O O . TYR B 1 278 ? -2.806 79.853 53.641 1.00 29.06 278 TYR B O 1
ATOM 5589 N N . ASP B 1 279 ? -4.737 78.977 54.387 1.00 30.07 279 ASP B N 1
ATOM 5590 C CA . ASP B 1 279 ? -4.977 78.194 53.172 1.00 33.16 279 ASP B CA 1
ATOM 5591 C C . ASP B 1 279 ? -5.657 79.087 52.137 1.00 33.75 279 ASP B C 1
ATOM 5592 O O . ASP B 1 279 ? -6.811 79.476 52.303 1.00 32.60 279 ASP B O 1
ATOM 5597 N N . ARG B 1 280 ? -4.922 79.424 51.081 1.00 36.25 280 ARG B N 1
ATOM 5598 C CA . ARG B 1 280 ? -5.436 80.289 50.020 1.00 37.77 280 ARG B CA 1
ATOM 5599 C C . ARG B 1 280 ? -6.701 79.769 49.343 1.00 39.25 280 ARG B C 1
ATOM 5600 O O . ARG B 1 280 ? -7.425 80.535 48.714 1.00 39.63 280 ARG B O 1
ATOM 5608 N N . SER B 1 281 ? -6.968 78.473 49.464 1.00 40.42 281 SER B N 1
ATOM 5609 C CA . SER B 1 281 ? -8.171 77.904 48.873 1.00 40.81 281 SER B CA 1
ATOM 5610 C C . SER B 1 281 ? -9.369 78.177 49.775 1.00 40.95 281 SER B C 1
ATOM 5611 O O . SER B 1 281 ? -10.515 78.031 49.357 1.00 42.39 281 SER B O 1
ATOM 5614 N N . GLY B 1 282 ? -9.101 78.567 51.017 1.00 40.11 282 GLY B N 1
ATOM 5615 C CA . GLY B 1 282 ? -10.179 78.879 51.941 1.00 39.98 282 GLY B CA 1
ATOM 5616 C C . GLY B 1 282 ? -10.746 77.742 52.772 1.00 40.40 282 GLY B C 1
ATOM 5617 O O . GLY B 1 282 ? -11.698 77.948 53.524 1.00 41.15 282 GLY B O 1
ATOM 5618 N N . GLN B 1 283 ? -10.171 76.550 52.661 1.00 39.57 283 GLN B N 1
ATOM 5619 C CA . GLN B 1 283 ? -10.665 75.407 53.424 1.00 40.49 283 GLN B CA 1
ATOM 5620 C C . GLN B 1 283 ? -10.250 75.433 54.900 1.00 40.57 283 GLN B C 1
ATOM 5621 O O . GLN B 1 283 ? -11.059 75.129 55.770 1.00 41.57 283 GLN B O 1
ATOM 5627 N N . PHE B 1 284 ? -8.995 75.782 55.177 1.00 40.83 284 PHE B N 1
ATOM 5628 C CA . PHE B 1 284 ? -8.501 75.851 56.557 1.00 41.64 284 PHE B CA 1
ATOM 5629 C C . PHE B 1 284 ? -7.872 77.212 56.815 1.00 41.82 284 PHE B C 1
ATOM 5630 O O . PHE B 1 284 ? -6.949 77.619 56.111 1.00 43.79 284 PHE B O 1
ATOM 5638 N N . ARG B 1 285 ? -8.351 77.922 57.827 1.00 41.08 285 ARG B N 1
ATOM 5639 C CA . ARG B 1 285 ? -7.788 79.230 58.109 1.00 40.61 285 ARG B CA 1
ATOM 5640 C C . ARG B 1 285 ? -6.370 79.130 58.650 1.00 39.54 285 ARG B C 1
ATOM 5641 O O . ARG B 1 285 ? -5.541 80.002 58.390 1.00 41.70 285 ARG B O 1
ATOM 5649 N N . ALA B 1 286 ? -6.086 78.066 59.393 1.00 36.78 286 ALA B N 1
ATOM 5650 C CA . ALA B 1 286 ? -4.754 77.885 59.957 1.00 35.53 286 ALA B CA 1
ATOM 5651 C C . ALA B 1 286 ? -4.230 76.465 59.785 1.00 33.36 286 ALA B C 1
ATOM 5652 O O . ALA B 1 286 ? -4.546 75.576 60.566 1.00 34.34 286 ALA B O 1
ATOM 5654 N N . ILE B 1 287 ? -3.429 76.266 58.749 1.00 31.31 287 ILE B N 1
ATOM 5655 C CA . ILE B 1 287 ? -2.830 74.974 58.473 1.00 30.22 287 ILE B CA 1
ATOM 5656 C C . ILE B 1 287 ? -1.853 74.686 59.619 1.00 30.09 287 ILE B C 1
ATOM 5657 O O . ILE B 1 287 ? -1.669 73.544 60.032 1.00 31.47 287 ILE B O 1
ATOM 5662 N N . LEU B 1 288 ? -1.224 75.747 60.113 1.00 27.02 288 LEU B N 1
ATOM 5663 C CA . LEU B 1 288 ? -0.304 75.670 61.232 1.00 25.10 288 LEU B CA 1
ATOM 5664 C C . LEU B 1 288 ? -0.258 77.067 61.820 1.00 25.05 288 LEU B C 1
ATOM 5665 O O . LEU B 1 288 ? -0.716 78.021 61.193 1.00 24.64 288 LEU B O 1
ATOM 5670 N N . GLY B 1 289 ? 0.275 77.192 63.025 1.00 23.95 289 GLY B N 1
ATOM 5671 C CA . GLY B 1 289 ? 0.333 78.500 63.647 1.00 26.38 289 GLY B CA 1
ATOM 5672 C C . GLY B 1 289 ? 1.067 78.481 64.968 1.00 26.67 289 GLY B C 1
ATOM 5673 O O . GLY B 1 289 ? 1.312 77.420 65.540 1.00 28.95 289 GLY B O 1
ATOM 5674 N N . GLY B 1 290 ? 1.421 79.663 65.454 1.00 27.58 290 GLY B N 1
ATOM 5675 C CA . GLY B 1 290 ? 2.130 79.757 66.714 1.00 26.90 290 GLY B CA 1
ATOM 5676 C C . GLY B 1 290 ? 2.416 81.203 67.044 1.00 26.81 290 GLY B C 1
ATOM 5677 O O . GLY B 1 290 ? 1.681 82.097 66.626 1.00 25.45 290 GLY B O 1
ATOM 5678 N N . GLY B 1 291 ? 3.491 81.434 67.789 1.00 26.93 291 GLY B N 1
ATOM 5679 C CA . GLY B 1 291 ? 3.849 82.787 68.165 1.00 26.58 291 GLY B CA 1
ATOM 5680 C C . GLY B 1 291 ? 4.768 82.804 69.365 1.00 25.93 291 GLY B C 1
ATOM 5681 O O . GLY B 1 291 ? 5.225 81.755 69.814 1.00 27.72 291 GLY B O 1
ATOM 5682 N N . ARG B 1 292 ? 5.033 83.996 69.885 1.00 26.42 292 ARG B N 1
ATOM 5683 C CA . ARG B 1 292 ? 5.911 84.167 71.039 1.00 26.25 292 ARG B CA 1
ATOM 5684 C C . ARG B 1 292 ? 5.105 84.235 72.333 1.00 26.32 292 ARG B C 1
ATOM 5685 O O . ARG B 1 292 ? 4.094 84.931 72.409 1.00 24.72 292 ARG B O 1
ATOM 5693 N N . TYR B 1 293 ? 5.571 83.511 73.349 1.00 26.14 293 TYR B N 1
ATOM 5694 C CA . TYR B 1 293 ? 4.902 83.456 74.646 1.00 25.25 293 TYR B CA 1
ATOM 5695 C C . TYR B 1 293 ? 5.943 83.586 75.759 1.00 27.28 293 TYR B C 1
ATOM 5696 O O . TYR B 1 293 ? 6.302 82.608 76.427 1.00 28.57 293 TYR B O 1
ATOM 5705 N N . ASP B 1 294 ? 6.411 84.814 75.958 1.00 25.86 294 ASP B N 1
ATOM 5706 C CA . ASP B 1 294 ? 7.448 85.099 76.934 1.00 26.91 294 ASP B CA 1
ATOM 5707 C C . ASP B 1 294 ? 7.091 85.044 78.416 1.00 27.08 294 ASP B C 1
ATOM 5708 O O . ASP B 1 294 ? 7.940 85.334 79.248 1.00 25.55 294 ASP B O 1
ATOM 5713 N N . ASN B 1 295 ? 5.861 84.673 78.757 1.00 29.26 295 ASN B N 1
ATOM 5714 C CA . ASN B 1 295 ? 5.467 84.622 80.163 1.00 32.81 295 ASN B CA 1
ATOM 5715 C C . ASN B 1 295 ? 5.159 83.225 80.712 1.00 34.76 295 ASN B C 1
ATOM 5716 O O . ASN B 1 295 ? 5.123 83.033 81.932 1.00 34.68 295 ASN B O 1
ATOM 5721 N N . LEU B 1 296 ? 4.940 82.248 79.834 1.00 33.59 296 LEU B N 1
ATOM 5722 C CA . LEU B 1 296 ? 4.602 80.904 80.299 1.00 31.70 296 LEU B CA 1
ATOM 5723 C C . LEU B 1 296 ? 5.628 80.286 81.247 1.00 30.05 296 LEU B C 1
ATOM 5724 O O . LEU B 1 296 ? 5.258 79.679 82.256 1.00 27.37 296 LEU B O 1
ATOM 5729 N N . ALA B 1 297 ? 6.910 80.423 80.926 1.00 27.85 297 ALA B N 1
ATOM 5730 C CA . ALA B 1 297 ? 7.947 79.841 81.771 1.00 30.81 297 ALA B CA 1
ATOM 5731 C C . ALA B 1 297 ? 7.867 80.389 83.196 1.00 35.06 297 ALA B C 1
ATOM 5732 O O . ALA B 1 297 ? 7.902 79.623 84.163 1.00 35.21 297 ALA B O 1
ATOM 5734 N N . SER B 1 298 ? 7.747 81.711 83.323 1.00 37.63 298 SER B N 1
ATOM 5735 C CA . SER B 1 298 ? 7.650 82.353 84.634 1.00 40.95 298 SER B CA 1
ATOM 5736 C C . SER B 1 298 ? 6.434 81.848 85.406 1.00 42.88 298 SER B C 1
ATOM 5737 O O . SER B 1 298 ? 6.553 81.425 86.556 1.00 43.53 298 SER B O 1
ATOM 5740 N N . LEU B 1 299 ? 5.266 81.895 84.772 1.00 42.95 299 LEU B N 1
ATOM 5741 C CA . LEU B 1 299 ? 4.044 81.441 85.418 1.00 45.37 299 LEU B CA 1
ATOM 5742 C C . LEU B 1 299 ? 4.138 80.015 85.961 1.00 46.49 299 LEU B C 1
ATOM 5743 O O . LEU B 1 299 ? 3.592 79.717 87.027 1.00 47.74 299 LEU B O 1
ATOM 5756 N N . SER B 1 301 ? 7.188 78.157 86.572 1.00 44.79 301 SER B N 1
ATOM 5757 C CA . SER B 1 301 ? 8.325 77.867 87.437 1.00 45.03 301 SER B CA 1
ATOM 5758 C C . SER B 1 301 ? 9.015 79.040 88.119 1.00 45.86 301 SER B C 1
ATOM 5759 O O . SER B 1 301 ? 9.848 78.836 89.004 1.00 47.31 301 SER B O 1
ATOM 5762 N N . GLY B 1 302 ? 8.704 80.260 87.707 1.00 45.10 302 GLY B N 1
ATOM 5763 C CA . GLY B 1 302 ? 9.356 81.398 88.323 1.00 43.35 302 GLY B CA 1
ATOM 5764 C C . GLY B 1 302 ? 10.579 81.823 87.535 1.00 42.52 302 GLY B C 1
ATOM 5765 O O . GLY B 1 302 ? 11.156 82.875 87.807 1.00 42.60 302 GLY B O 1
ATOM 5766 N N . GLU B 1 303 ? 10.995 81.004 86.571 1.00 41.34 303 GLU B N 1
ATOM 5767 C CA . GLU B 1 303 ? 12.139 81.367 85.743 1.00 41.28 303 GLU B CA 1
ATOM 5768 C C . GLU B 1 303 ? 11.582 82.019 84.483 1.00 40.81 303 GLU B C 1
ATOM 5769 O O . GLU B 1 303 ? 10.647 81.499 83.872 1.00 42.04 303 GLU B O 1
ATOM 5775 N N . SER B 1 304 ? 12.152 83.157 84.103 1.00 38.68 304 SER B N 1
ATOM 5776 C CA . SER B 1 304 ? 11.708 83.882 82.919 1.00 36.64 304 SER B CA 1
ATOM 5777 C C . SER B 1 304 ? 12.480 83.386 81.706 1.00 35.39 304 SER B C 1
ATOM 5778 O O . SER B 1 304 ? 13.710 83.433 81.682 1.00 36.41 304 SER B O 1
ATOM 5781 N N . VAL B 1 305 ? 11.764 82.901 80.697 1.00 32.79 305 VAL B N 1
ATOM 5782 C CA . VAL B 1 305 ? 12.426 82.395 79.502 1.00 29.58 305 VAL B CA 1
ATOM 5783 C C . VAL B 1 305 ? 11.657 82.791 78.255 1.00 28.35 305 VAL B C 1
ATOM 5784 O O . VAL B 1 305 ? 10.521 82.367 78.064 1.00 29.87 305 VAL B O 1
ATOM 5788 N N . PRO B 1 306 ? 12.255 83.638 77.403 1.00 26.91 306 PRO B N 1
ATOM 5789 C CA . PRO B 1 306 ? 11.567 84.051 76.178 1.00 25.88 306 PRO B CA 1
ATOM 5790 C C . PRO B 1 306 ? 11.315 82.828 75.310 1.00 26.21 306 PRO B C 1
ATOM 5791 O O . PRO B 1 306 ? 12.140 81.913 75.264 1.00 25.02 306 PRO B O 1
ATOM 5795 N N . ALA B 1 307 ? 10.176 82.808 74.628 1.00 24.20 307 ALA B N 1
ATOM 5796 C CA . ALA B 1 307 ? 9.828 81.659 73.813 1.00 24.57 307 ALA B CA 1
ATOM 5797 C C . ALA B 1 307 ? 8.996 82.005 72.594 1.00 23.14 307 ALA B C 1
ATOM 5798 O O . ALA B 1 307 ? 8.092 82.835 72.661 1.00 23.64 307 ALA B O 1
ATOM 5800 N N . VAL B 1 308 ? 9.302 81.349 71.482 1.00 20.76 308 VAL B N 1
ATOM 5801 C CA . VAL B 1 308 ? 8.571 81.565 70.245 1.00 20.88 308 VAL B CA 1
ATOM 5802 C C . VAL B 1 308 ? 8.583 80.252 69.460 1.00 21.29 308 VAL B C 1
ATOM 5803 O O . VAL B 1 308 ? 9.618 79.605 69.313 1.00 22.60 308 VAL B O 1
ATOM 5807 N N . GLY B 1 309 ? 7.420 79.836 68.981 1.00 21.51 309 GLY B N 1
ATOM 5808 C CA . GLY B 1 309 ? 7.354 78.591 68.238 1.00 20.08 309 GLY B CA 1
ATOM 5809 C C . GLY B 1 309 ? 6.009 78.383 67.578 1.00 19.35 309 GLY B C 1
ATOM 5810 O O . GLY B 1 309 ? 5.196 79.308 67.503 1.00 21.75 309 GLY B O 1
ATOM 5811 N N . PHE B 1 310 ? 5.759 77.171 67.101 1.00 17.56 310 PHE B N 1
ATOM 5812 C CA . PHE B 1 310 ? 4.487 76.889 66.439 1.00 18.03 310 PHE B CA 1
ATOM 5813 C C . PHE B 1 310 ? 4.129 75.414 66.431 1.00 17.47 310 PHE B C 1
ATOM 5814 O O . PHE B 1 310 ? 4.966 74.557 66.712 1.00 18.10 310 PHE B O 1
ATOM 5822 N N . GLY B 1 311 ? 2.883 75.130 66.064 1.00 19.14 311 GLY B N 1
ATOM 5823 C CA . GLY B 1 311 ? 2.428 73.752 65.982 1.00 19.49 311 GLY B CA 1
ATOM 5824 C C . GLY B 1 311 ? 1.812 73.443 64.624 1.00 20.57 311 GLY B C 1
ATOM 5825 O O . GLY B 1 311 ? 1.316 74.342 63.923 1.00 22.29 311 GLY B O 1
ATOM 5834 N N . GLY B 1 313 ? -0.599 70.124 63.025 1.00 19.26 313 GLY B N 1
ATOM 5835 C CA . GLY B 1 313 ? -1.243 68.833 63.182 1.00 21.95 313 GLY B CA 1
ATOM 5836 C C . GLY B 1 313 ? -1.187 68.008 61.911 1.00 24.11 313 GLY B C 1
ATOM 5837 O O . GLY B 1 313 ? -1.175 68.562 60.817 1.00 26.91 313 GLY B O 1
ATOM 5838 N N . ASP B 1 314 ? -1.178 66.686 62.047 1.00 24.62 314 ASP B N 1
ATOM 5839 C CA . ASP B 1 314 ? -1.090 65.794 60.892 1.00 27.68 314 ASP B CA 1
ATOM 5840 C C . ASP B 1 314 ? -2.368 65.671 60.055 1.00 26.88 314 ASP B C 1
ATOM 5841 O O . ASP B 1 314 ? -2.303 65.546 58.828 1.00 25.63 314 ASP B O 1
ATOM 5846 N N . ALA B 1 315 ? -3.518 65.682 60.722 1.00 25.00 315 ALA B N 1
ATOM 5847 C CA . ALA B 1 315 ? -4.803 65.514 60.043 1.00 26.64 315 ALA B CA 1
ATOM 5848 C C . ALA B 1 315 ? -5.037 66.507 58.910 1.00 25.49 315 ALA B C 1
ATOM 5849 O O . ALA B 1 315 ? -5.365 66.110 57.792 1.00 26.21 315 ALA B O 1
ATOM 5851 N N . VAL B 1 316 ? -4.869 67.791 59.196 1.00 25.93 316 VAL B N 1
ATOM 5852 C CA . VAL B 1 316 ? -5.061 68.819 58.183 1.00 26.72 316 VAL B CA 1
ATOM 5853 C C . VAL B 1 316 ? -4.021 68.707 57.067 1.00 27.30 316 VAL B C 1
ATOM 5854 O O . VAL B 1 316 ? -4.336 68.932 55.889 1.00 27.71 316 VAL B O 1
ATOM 5858 N N . ILE B 1 317 ? -2.785 68.374 57.434 1.00 25.36 317 ILE B N 1
ATOM 5859 C CA . ILE B 1 317 ? -1.726 68.216 56.438 1.00 26.71 317 ILE B CA 1
ATOM 5860 C C . ILE B 1 317 ? -2.059 67.038 55.524 1.00 27.61 317 ILE B C 1
ATOM 5861 O O . ILE B 1 317 ? -1.848 67.114 54.317 1.00 29.05 317 ILE B O 1
ATOM 5866 N N . SER B 1 318 ? -2.565 65.947 56.099 1.00 28.19 318 SER B N 1
ATOM 5867 C CA . SER B 1 318 ? -2.938 64.776 55.299 1.00 30.20 318 SER B CA 1
ATOM 5868 C C . SER B 1 318 ? -3.962 65.181 54.249 1.00 30.03 318 SER B C 1
ATOM 5869 O O . SER B 1 318 ? -3.835 64.808 53.088 1.00 30.11 318 SER B O 1
ATOM 5872 N N . LEU B 1 319 ? -4.976 65.941 54.668 1.00 30.37 319 LEU B N 1
ATOM 5873 C CA . LEU B 1 319 ? -6.022 66.389 53.755 1.00 32.27 319 LEU B CA 1
ATOM 5874 C C . LEU B 1 319 ? -5.466 67.221 52.616 1.00 32.59 319 LEU B C 1
ATOM 5875 O O . LEU B 1 319 ? -5.860 67.046 51.463 1.00 36.53 319 LEU B O 1
ATOM 5880 N N . LEU B 1 320 ? -4.546 68.122 52.935 1.00 31.77 320 LEU B N 1
ATOM 5881 C CA . LEU B 1 320 ? -3.941 68.973 51.919 1.00 30.11 320 LEU B CA 1
ATOM 5882 C C . LEU B 1 320 ? -3.090 68.165 50.949 1.00 32.42 320 LEU B C 1
ATOM 5883 O O . LEU B 1 320 ? -3.141 68.383 49.736 1.00 33.02 320 LEU B O 1
ATOM 5888 N N . LEU B 1 321 ? -2.310 67.233 51.485 1.00 32.09 321 LEU B N 1
ATOM 5889 C CA . LEU B 1 321 ? -1.450 66.401 50.664 1.00 33.49 321 LEU B CA 1
ATOM 5890 C C . LEU B 1 321 ? -2.284 65.690 49.599 1.00 35.86 321 LEU B C 1
ATOM 5891 O O . LEU B 1 321 ? -1.866 65.572 48.445 1.00 35.15 321 LEU B O 1
ATOM 5896 N N . LYS B 1 322 ? -3.466 65.223 49.993 1.00 37.66 322 LYS B N 1
ATOM 5897 C CA . LYS B 1 322 ? -4.359 64.529 49.072 1.00 40.01 322 LYS B CA 1
ATOM 5898 C C . LYS B 1 322 ? -5.023 65.521 48.125 1.00 38.76 322 LYS B C 1
ATOM 5899 O O . LYS B 1 322 ? -5.027 65.325 46.913 1.00 38.32 322 LYS B O 1
ATOM 5905 N N . ARG B 1 323 ? -5.567 66.593 48.689 1.00 37.91 323 ARG B N 1
ATOM 5906 C CA . ARG B 1 323 ? -6.232 67.620 47.905 1.00 37.70 323 ARG B CA 1
ATOM 5907 C C . ARG B 1 323 ? -5.324 68.172 46.806 1.00 38.04 323 ARG B C 1
ATOM 5908 O O . ARG B 1 323 ? -5.765 68.354 45.677 1.00 39.62 323 ARG B O 1
ATOM 5916 N N . GLU B 1 324 ? -4.060 68.433 47.133 1.00 37.77 324 GLU B N 1
ATOM 5917 C CA . GLU B 1 324 ? -3.107 68.970 46.160 1.00 37.61 324 GLU B CA 1
ATOM 5918 C C . GLU B 1 324 ? -2.384 67.864 45.392 1.00 39.84 324 GLU B C 1
ATOM 5919 O O . GLU B 1 324 ? -1.405 68.124 44.686 1.00 38.33 324 GLU B O 1
ATOM 5925 N N . ASN B 1 325 ? -2.861 66.632 45.550 1.00 41.11 325 ASN B N 1
ATOM 5926 C CA . ASN B 1 325 ? -2.285 65.466 44.879 1.00 43.26 325 ASN B CA 1
ATOM 5927 C C . ASN B 1 325 ? -0.761 65.396 44.904 1.00 42.22 325 ASN B C 1
ATOM 5928 O O . ASN B 1 325 ? -0.121 65.229 43.866 1.00 42.04 325 ASN B O 1
ATOM 5933 N N . VAL B 1 326 ? -0.185 65.502 46.096 1.00 41.80 326 VAL B N 1
ATOM 5934 C CA . VAL B 1 326 ? 1.263 65.444 46.244 1.00 40.70 326 VAL B CA 1
ATOM 5935 C C . VAL B 1 326 ? 1.776 64.020 46.043 1.00 41.76 326 VAL B C 1
ATOM 5936 O O . VAL B 1 326 ? 1.123 63.049 46.426 1.00 42.45 326 VAL B O 1
ATOM 5940 N N . GLN B 1 327 ? 2.954 63.903 45.442 1.00 42.94 327 GLN B N 1
ATOM 5941 C CA . GLN B 1 327 ? 3.544 62.596 45.201 1.00 45.02 327 GLN B CA 1
ATOM 5942 C C . GLN B 1 327 ? 4.519 62.244 46.314 1.00 44.95 327 GLN B C 1
ATOM 5943 O O . GLN B 1 327 ? 5.576 62.855 46.445 1.00 44.83 327 GLN B O 1
ATOM 5949 N N . ILE B 1 328 ? 4.146 61.259 47.123 1.00 45.38 328 ILE B N 1
ATOM 5950 C CA . ILE B 1 328 ? 4.987 60.821 48.222 1.00 45.20 328 ILE B CA 1
ATOM 5951 C C . ILE B 1 328 ? 6.125 59.990 47.658 1.00 45.52 328 ILE B C 1
ATOM 5952 O O . ILE B 1 328 ? 5.903 58.900 47.136 1.00 46.84 328 ILE B O 1
ATOM 5957 N N . PRO B 1 329 ? 7.361 60.493 47.754 1.00 45.32 329 PRO B N 1
ATOM 5958 C CA . PRO B 1 329 ? 8.509 59.746 47.236 1.00 45.83 329 PRO B CA 1
ATOM 5959 C C . PRO B 1 329 ? 8.774 58.469 48.033 1.00 47.37 329 PRO B C 1
ATOM 5960 O O . PRO B 1 329 ? 8.438 58.379 49.211 1.00 47.18 329 PRO B O 1
ATOM 5964 N N . ARG B 1 330 ? 9.367 57.477 47.382 1.00 50.29 330 ARG B N 1
ATOM 5965 C CA . ARG B 1 330 ? 9.677 56.222 48.048 1.00 52.73 330 ARG B CA 1
ATOM 5966 C C . ARG B 1 330 ? 11.191 56.094 48.178 1.00 53.96 330 ARG B C 1
ATOM 5967 O O . ARG B 1 330 ? 11.910 56.134 47.183 1.00 54.47 330 ARG B O 1
ATOM 5975 N N . GLU B 1 331 ? 11.663 55.932 49.412 1.00 56.02 331 GLU B N 1
ATOM 5976 C CA . GLU B 1 331 ? 13.092 55.815 49.716 1.00 56.64 331 GLU B CA 1
ATOM 5977 C C . GLU B 1 331 ? 13.847 54.688 49.011 1.00 55.16 331 GLU B C 1
ATOM 5978 O O . GLU B 1 331 ? 14.688 54.937 48.147 1.00 56.32 331 GLU B O 1
ATOM 5984 N N . LYS B 1 332 ? 13.555 53.449 49.391 1.00 53.52 332 LYS B N 1
ATOM 5985 C CA . LYS B 1 332 ? 14.230 52.293 48.810 1.00 50.42 332 LYS B CA 1
ATOM 5986 C C . LYS B 1 332 ? 13.373 51.553 47.793 1.00 48.86 332 LYS B C 1
ATOM 5987 O O . LYS B 1 332 ? 12.145 51.631 47.824 1.00 48.57 332 LYS B O 1
ATOM 5993 N N . LYS B 1 333 ? 14.025 50.836 46.886 1.00 46.96 333 LYS B N 1
ATOM 5994 C CA . LYS B 1 333 ? 13.291 50.063 45.894 1.00 45.20 333 LYS B CA 1
ATOM 5995 C C . LYS B 1 333 ? 12.972 48.733 46.559 1.00 41.32 333 LYS B C 1
ATOM 5996 O O . LYS B 1 333 ? 13.789 48.199 47.309 1.00 39.64 333 LYS B O 1
ATOM 6002 N N . SER B 1 334 ? 11.775 48.211 46.320 1.00 37.56 334 SER B N 1
ATOM 6003 C CA . SER B 1 334 ? 11.407 46.943 46.922 1.00 37.30 334 SER B CA 1
ATOM 6004 C C . SER B 1 334 ? 11.435 45.796 45.911 1.00 35.67 334 SER B C 1
ATOM 6005 O O . SER B 1 334 ? 11.049 45.958 44.743 1.00 33.60 334 SER B O 1
ATOM 6008 N N . VAL B 1 335 ? 11.906 44.644 46.378 1.00 32.20 335 VAL B N 1
ATOM 6009 C CA . VAL B 1 335 ? 12.016 43.456 45.549 1.00 31.47 335 VAL B CA 1
ATOM 6010 C C . VAL B 1 335 ? 11.176 42.340 46.134 1.00 31.16 335 VAL B C 1
ATOM 6011 O O . VAL B 1 335 ? 11.205 42.095 47.342 1.00 29.42 335 VAL B O 1
ATOM 6015 N N . TYR B 1 336 ? 10.419 41.673 45.273 1.00 31.09 336 TYR B N 1
ATOM 6016 C CA . TYR B 1 336 ? 9.599 40.555 45.703 1.00 31.95 336 TYR B CA 1
ATOM 6017 C C . TYR B 1 336 ? 10.238 39.308 45.114 1.00 32.64 336 TYR B C 1
ATOM 6018 O O . TYR B 1 336 ? 10.427 39.226 43.903 1.00 34.48 336 TYR B O 1
ATOM 6027 N N . ILE B 1 337 ? 10.579 38.340 45.954 1.00 30.89 337 ILE B N 1
ATOM 6028 C CA . ILE B 1 337 ? 11.193 37.127 45.451 1.00 30.59 337 ILE B CA 1
ATOM 6029 C C . ILE B 1 337 ? 10.173 36.004 45.338 1.00 33.15 337 ILE B C 1
ATOM 6030 O O . ILE B 1 337 ? 9.569 35.583 46.329 1.00 32.65 337 ILE B O 1
ATOM 6035 N N . CYS B 1 338 ? 9.978 35.540 44.106 1.00 35.05 338 CYS B N 1
ATOM 6036 C CA . CYS B 1 338 ? 9.018 34.482 43.806 1.00 36.64 338 CYS B CA 1
ATOM 6037 C C . CYS B 1 338 ? 9.670 33.116 43.657 1.00 36.28 338 CYS B C 1
ATOM 6038 O O . CYS B 1 338 ? 10.893 32.969 43.708 1.00 37.24 338 CYS B O 1
ATOM 6041 N N . ARG B 1 339 ? 8.831 32.117 43.444 1.00 36.61 339 ARG B N 1
ATOM 6042 C CA . ARG B 1 339 ? 9.303 30.760 43.284 1.00 38.54 339 ARG B CA 1
ATOM 6043 C C . ARG B 1 339 ? 8.326 30.008 42.388 1.00 38.53 339 ARG B C 1
ATOM 6044 O O . ARG B 1 339 ? 7.104 30.119 42.540 1.00 35.52 339 ARG B O 1
ATOM 6052 N N . VAL B 1 340 ? 8.876 29.265 41.436 1.00 39.02 340 VAL B N 1
ATOM 6053 C CA . VAL B 1 340 ? 8.074 28.457 40.540 1.00 41.52 340 VAL B CA 1
ATOM 6054 C C . VAL B 1 340 ? 8.758 27.100 40.509 1.00 41.61 340 VAL B C 1
ATOM 6055 O O . VAL B 1 340 ? 9.963 27.014 40.301 1.00 40.71 340 VAL B O 1
ATOM 6059 N N . GLY B 1 341 ? 7.989 26.044 40.746 1.00 43.98 341 GLY B N 1
ATOM 6060 C CA . GLY B 1 341 ? 8.556 24.711 40.757 1.00 44.86 341 GLY B CA 1
ATOM 6061 C C . GLY B 1 341 ? 9.192 24.439 42.105 1.00 47.15 341 GLY B C 1
ATOM 6062 O O . GLY B 1 341 ? 9.014 25.214 43.044 1.00 48.30 341 GLY B O 1
ATOM 6063 N N . LYS B 1 342 ? 9.944 23.349 42.201 1.00 48.29 342 LYS B N 1
ATOM 6064 C CA . LYS B 1 342 ? 10.601 22.969 43.448 1.00 49.55 342 LYS B CA 1
ATOM 6065 C C . LYS B 1 342 ? 11.824 23.837 43.734 1.00 49.74 342 LYS B C 1
ATOM 6066 O O . LYS B 1 342 ? 12.833 23.770 43.026 1.00 49.27 342 LYS B O 1
ATOM 6072 N N . ILE B 1 343 ? 11.728 24.653 44.778 1.00 49.54 343 ILE B N 1
ATOM 6073 C CA . ILE B 1 343 ? 12.822 25.533 45.164 1.00 47.50 343 ILE B CA 1
ATOM 6074 C C . ILE B 1 343 ? 12.888 25.728 46.668 1.00 45.93 343 ILE B C 1
ATOM 6075 O O . ILE B 1 343 ? 11.893 26.060 47.304 1.00 46.49 343 ILE B O 1
ATOM 6080 N N . ASN B 1 344 ? 14.074 25.515 47.226 1.00 44.77 344 ASN B N 1
ATOM 6081 C CA . ASN B 1 344 ? 14.290 25.650 48.660 1.00 44.29 344 ASN B CA 1
ATOM 6082 C C . ASN B 1 344 ? 14.160 27.100 49.119 1.00 42.55 344 ASN B C 1
ATOM 6083 O O . ASN B 1 344 ? 14.722 28.013 48.507 1.00 41.04 344 ASN B O 1
ATOM 6088 N N . SER B 1 345 ? 13.412 27.306 50.197 1.00 40.61 345 SER B N 1
ATOM 6089 C CA . SER B 1 345 ? 13.221 28.645 50.744 1.00 40.88 345 SER B CA 1
ATOM 6090 C C . SER B 1 345 ? 14.569 29.239 51.141 1.00 41.12 345 SER B C 1
ATOM 6091 O O . SER B 1 345 ? 14.785 30.446 51.033 1.00 40.44 345 SER B O 1
ATOM 6094 N N . SER B 1 346 ? 15.470 28.368 51.588 1.00 41.74 346 SER B N 1
ATOM 6095 C CA . SER B 1 346 ? 16.811 28.748 52.017 1.00 42.54 346 SER B CA 1
ATOM 6096 C C . SER B 1 346 ? 17.581 29.596 51.009 1.00 42.03 346 SER B C 1
ATOM 6097 O O . SER B 1 346 ? 18.136 30.636 51.370 1.00 43.99 346 SER B O 1
ATOM 6100 N N . ILE B 1 347 ? 17.623 29.156 49.753 1.00 40.82 347 ILE B N 1
ATOM 6101 C CA . ILE B 1 347 ? 18.345 29.902 48.724 1.00 39.57 347 ILE B CA 1
ATOM 6102 C C . ILE B 1 347 ? 17.695 31.266 48.505 1.00 38.62 347 ILE B C 1
ATOM 6103 O O . ILE B 1 347 ? 18.377 32.249 48.213 1.00 37.77 347 ILE B O 1
ATOM 6116 N N . ASN B 1 349 ? 16.171 32.918 50.850 1.00 36.85 349 ASN B N 1
ATOM 6117 C CA . ASN B 1 349 ? 16.558 33.689 52.028 1.00 37.98 349 ASN B CA 1
ATOM 6118 C C . ASN B 1 349 ? 17.977 34.230 51.855 1.00 37.38 349 ASN B C 1
ATOM 6119 O O . ASN B 1 349 ? 18.251 35.383 52.187 1.00 36.13 349 ASN B O 1
ATOM 6124 N N . GLU B 1 350 ? 18.874 33.398 51.331 1.00 37.75 350 GLU B N 1
ATOM 6125 C CA . GLU B 1 350 ? 20.253 33.818 51.107 1.00 38.04 350 GLU B CA 1
ATOM 6126 C C . GLU B 1 350 ? 20.327 35.058 50.233 1.00 37.01 350 GLU B C 1
ATOM 6127 O O . GLU B 1 350 ? 21.020 36.019 50.561 1.00 37.73 350 GLU B O 1
ATOM 6133 N N . TYR B 1 351 ? 19.608 35.047 49.120 1.00 36.29 351 TYR B N 1
ATOM 6134 C CA . TYR B 1 351 ? 19.646 36.189 48.227 1.00 36.78 351 TYR B CA 1
ATOM 6135 C C . TYR B 1 351 ? 18.889 37.398 48.735 1.00 37.03 351 TYR B C 1
ATOM 6136 O O . TYR B 1 351 ? 19.263 38.539 48.429 1.00 37.18 351 TYR B O 1
ATOM 6145 N N . SER B 1 352 ? 17.840 37.175 49.519 1.00 35.81 352 SER B N 1
ATOM 6146 C CA . SER B 1 352 ? 17.098 38.310 50.045 1.00 36.65 352 SER B CA 1
ATOM 6147 C C . SER B 1 352 ? 18.058 39.049 50.972 1.00 35.56 352 SER B C 1
ATOM 6148 O O . SER B 1 352 ? 18.107 40.276 50.980 1.00 35.94 352 SER B O 1
ATOM 6151 N N . ARG B 1 353 ? 18.842 38.284 51.724 1.00 35.83 353 ARG B N 1
ATOM 6152 C CA . ARG B 1 353 ? 19.821 38.838 52.645 1.00 37.61 353 ARG B CA 1
ATOM 6153 C C . ARG B 1 353 ? 20.838 39.709 51.908 1.00 39.74 353 ARG B C 1
ATOM 6154 O O . ARG B 1 353 ? 21.156 40.816 52.346 1.00 42.14 353 ARG B O 1
ATOM 6162 N N . LYS B 1 354 ? 21.343 39.202 50.788 1.00 39.45 354 LYS B N 1
ATOM 6163 C CA . LYS B 1 354 ? 22.323 39.921 49.983 1.00 38.73 354 LYS B CA 1
ATOM 6164 C C . LYS B 1 354 ? 21.761 41.219 49.401 1.00 38.37 354 LYS B C 1
ATOM 6165 O O . LYS B 1 354 ? 22.464 42.229 49.336 1.00 37.50 354 LYS B O 1
ATOM 6171 N N . LEU B 1 355 ? 20.499 41.192 48.979 1.00 37.17 355 LEU B N 1
ATOM 6172 C CA . LEU B 1 355 ? 19.871 42.384 48.422 1.00 37.05 355 LEU B CA 1
ATOM 6173 C C . LEU B 1 355 ? 19.666 43.431 49.516 1.00 37.20 355 LEU B C 1
ATOM 6174 O O . LEU B 1 355 ? 19.937 44.612 49.313 1.00 35.78 355 LEU B O 1
ATOM 6179 N N . ARG B 1 356 ? 19.196 42.985 50.677 1.00 37.73 356 ARG B N 1
ATOM 6180 C CA . ARG B 1 356 ? 18.961 43.878 51.803 1.00 39.59 356 ARG B CA 1
ATOM 6181 C C . ARG B 1 356 ? 20.241 44.581 52.210 1.00 40.17 356 ARG B C 1
ATOM 6182 O O . ARG B 1 356 ? 20.260 45.801 52.373 1.00 42.67 356 ARG B O 1
ATOM 6190 N N . GLU B 1 357 ? 21.315 43.817 52.373 1.00 40.89 357 GLU B N 1
ATOM 6191 C CA . GLU B 1 357 ? 22.589 44.405 52.773 1.00 42.61 357 GLU B CA 1
ATOM 6192 C C . GLU B 1 357 ? 23.114 45.426 51.771 1.00 40.97 357 GLU B C 1
ATOM 6193 O O . GLU B 1 357 ? 24.158 46.026 51.988 1.00 41.64 357 GLU B O 1
ATOM 6199 N N . ARG B 1 358 ? 22.389 45.618 50.674 1.00 40.50 358 ARG B N 1
ATOM 6200 C CA . ARG B 1 358 ? 22.772 46.601 49.669 1.00 40.13 358 ARG B CA 1
ATOM 6201 C C . ARG B 1 358 ? 21.705 47.695 49.546 1.00 40.19 358 ARG B C 1
ATOM 6202 O O . ARG B 1 358 ? 21.577 48.329 48.502 1.00 40.69 358 ARG B O 1
ATOM 6210 N N . GLY B 1 359 ? 20.923 47.893 50.607 1.00 40.11 359 GLY B N 1
ATOM 6211 C CA . GLY B 1 359 ? 19.912 48.945 50.616 1.00 39.69 359 GLY B CA 1
ATOM 6212 C C . GLY B 1 359 ? 18.576 48.750 49.914 1.00 39.96 359 GLY B C 1
ATOM 6213 O O . GLY B 1 359 ? 17.987 49.712 49.418 1.00 38.60 359 GLY B O 1
ATOM 6222 N N . ASN B 1 361 ? 14.567 46.844 50.051 1.00 28.55 361 ASN B N 1
ATOM 6223 C CA . ASN B 1 361 ? 13.544 46.185 50.850 1.00 28.06 361 ASN B CA 1
ATOM 6224 C C . ASN B 1 361 ? 13.119 44.943 50.073 1.00 28.82 361 ASN B C 1
ATOM 6225 O O . ASN B 1 361 ? 12.666 45.030 48.923 1.00 26.97 361 ASN B O 1
ATOM 6230 N N . VAL B 1 362 ? 13.269 43.790 50.717 1.00 28.04 362 VAL B N 1
ATOM 6231 C CA . VAL B 1 362 ? 12.972 42.510 50.098 1.00 28.17 362 VAL B CA 1
ATOM 6232 C C . VAL B 1 362 ? 11.928 41.690 50.852 1.00 28.73 362 VAL B C 1
ATOM 6233 O O . VAL B 1 362 ? 12.049 41.473 52.059 1.00 27.60 362 VAL B O 1
ATOM 6237 N N . THR B 1 363 ? 10.912 41.241 50.115 1.00 29.27 363 THR B N 1
ATOM 6238 C CA . THR B 1 363 ? 9.816 40.427 50.635 1.00 30.28 363 THR B CA 1
ATOM 6239 C C . THR B 1 363 ? 9.867 39.047 49.969 1.00 32.08 363 THR B C 1
ATOM 6240 O O . THR B 1 363 ? 9.832 38.945 48.740 1.00 30.18 363 THR B O 1
ATOM 6244 N N . VAL B 1 364 ? 9.936 38.000 50.788 1.00 31.19 364 VAL B N 1
ATOM 6245 C CA . VAL B 1 364 ? 10.005 36.631 50.303 1.00 33.24 364 VAL B CA 1
ATOM 6246 C C . VAL B 1 364 ? 8.651 35.922 50.346 1.00 35.02 364 VAL B C 1
ATOM 6247 O O . VAL B 1 364 ? 7.872 36.089 51.288 1.00 36.55 364 VAL B O 1
ATOM 6251 N N . GLU B 1 365 ? 8.372 35.126 49.322 1.00 35.20 365 GLU B N 1
ATOM 6252 C CA . GLU B 1 365 ? 7.122 34.382 49.268 1.00 36.35 365 GLU B CA 1
ATOM 6253 C C . GLU B 1 365 ? 7.192 33.238 50.267 1.00 37.15 365 GLU B C 1
ATOM 6254 O O . GLU B 1 365 ? 8.170 32.490 50.290 1.00 36.02 365 GLU B O 1
ATOM 6260 N N . ILE B 1 366 ? 6.163 33.104 51.097 1.00 37.37 366 ILE B N 1
ATOM 6261 C CA . ILE B 1 366 ? 6.136 32.029 52.074 1.00 38.82 366 ILE B CA 1
ATOM 6262 C C . ILE B 1 366 ? 4.822 31.262 51.990 1.00 42.44 366 ILE B C 1
ATOM 6263 O O . ILE B 1 366 ? 4.633 30.271 52.691 1.00 42.14 366 ILE B O 1
ATOM 6276 N N . GLU B 1 368 ? 1.898 28.963 49.958 1.00 54.66 368 GLU B N 1
ATOM 6277 C CA . GLU B 1 368 ? 1.854 27.895 48.966 1.00 55.49 368 GLU B CA 1
ATOM 6278 C C . GLU B 1 368 ? 0.883 28.321 47.864 1.00 54.17 368 GLU B C 1
ATOM 6279 O O . GLU B 1 368 ? -0.247 27.841 47.799 1.00 54.53 368 GLU B O 1
ATOM 6285 N N . ARG B 1 369 ? 1.339 29.236 47.010 1.00 51.65 369 ARG B N 1
ATOM 6286 C CA . ARG B 1 369 ? 0.538 29.776 45.912 1.00 48.87 369 ARG B CA 1
ATOM 6287 C C . ARG B 1 369 ? 1.273 29.679 44.572 1.00 48.44 369 ARG B C 1
ATOM 6288 O O . ARG B 1 369 ? 2.496 29.541 44.534 1.00 48.02 369 ARG B O 1
ATOM 6296 N N . GLY B 1 370 ? 0.519 29.765 43.478 1.00 47.25 370 GLY B N 1
ATOM 6297 C CA . GLY B 1 370 ? 1.107 29.683 42.150 1.00 45.00 370 GLY B CA 1
ATOM 6298 C C . GLY B 1 370 ? 1.776 30.973 41.722 1.00 45.29 370 GLY B C 1
ATOM 6299 O O . GLY B 1 370 ? 1.613 32.003 42.378 1.00 46.56 370 GLY B O 1
ATOM 6300 N N . LEU B 1 371 ? 2.512 30.925 40.613 1.00 45.00 371 LEU B N 1
ATOM 6301 C CA . LEU B 1 371 ? 3.237 32.089 40.104 1.00 43.61 371 LEU B CA 1
ATOM 6302 C C . LEU B 1 371 ? 2.325 33.240 39.733 1.00 43.16 371 LEU B C 1
ATOM 6303 O O . LEU B 1 371 ? 2.678 34.403 39.925 1.00 44.13 371 LEU B O 1
ATOM 6308 N N . SER B 1 372 ? 1.156 32.928 39.190 1.00 42.94 372 SER B N 1
ATOM 6309 C CA . SER B 1 372 ? 0.222 33.983 38.809 1.00 43.63 372 SER B CA 1
ATOM 6310 C C . SER B 1 372 ? -0.242 34.752 40.056 1.00 42.88 372 SER B C 1
ATOM 6311 O O . SER B 1 372 ? -0.320 35.978 40.047 1.00 42.89 372 SER B O 1
ATOM 6314 N N . ALA B 1 373 ? -0.537 34.020 41.128 1.00 41.84 373 ALA B N 1
ATOM 6315 C CA . ALA B 1 373 ? -0.977 34.628 42.379 1.00 40.50 373 ALA B CA 1
ATOM 6316 C C . ALA B 1 373 ? 0.178 35.384 43.028 1.00 39.94 373 ALA B C 1
ATOM 6317 O O . ALA B 1 373 ? -0.023 36.415 43.675 1.00 39.69 373 ALA B O 1
ATOM 6319 N N . GLN B 1 374 ? 1.389 34.867 42.852 1.00 38.51 374 GLN B N 1
ATOM 6320 C CA . GLN B 1 374 ? 2.573 35.508 43.413 1.00 38.38 374 GLN B CA 1
ATOM 6321 C C . GLN B 1 374 ? 2.821 36.890 42.816 1.00 38.64 374 GLN B C 1
ATOM 6322 O O . GLN B 1 374 ? 3.106 37.838 43.547 1.00 40.50 374 GLN B O 1
ATOM 6328 N N . LEU B 1 375 ? 2.710 37.017 41.497 1.00 39.35 375 LEU B N 1
ATOM 6329 C CA . LEU B 1 375 ? 2.934 38.312 40.863 1.00 41.24 375 LEU B CA 1
ATOM 6330 C C . LEU B 1 375 ? 1.797 39.264 41.190 1.00 42.45 375 LEU B C 1
ATOM 6331 O O . LEU B 1 375 ? 2.003 40.479 41.310 1.00 41.68 375 LEU B O 1
ATOM 6336 N N . LYS B 1 376 ? 0.597 38.706 41.332 1.00 42.30 376 LYS B N 1
ATOM 6337 C CA . LYS B 1 376 ? -0.578 39.492 41.681 1.00 44.09 376 LYS B CA 1
ATOM 6338 C C . LYS B 1 376 ? -0.281 40.128 43.032 1.00 43.51 376 LYS B C 1
ATOM 6339 O O . LYS B 1 376 ? -0.435 41.333 43.213 1.00 43.24 376 LYS B O 1
ATOM 6345 N N . TYR B 1 377 ? 0.155 39.297 43.976 1.00 43.58 377 TYR B N 1
ATOM 6346 C CA . TYR B 1 377 ? 0.484 39.758 45.320 1.00 44.52 377 TYR B CA 1
ATOM 6347 C C . TYR B 1 377 ? 1.611 40.785 45.287 1.00 45.30 377 TYR B C 1
ATOM 6348 O O . TYR B 1 377 ? 1.569 41.788 46.004 1.00 45.82 377 TYR B O 1
ATOM 6357 N N . ALA B 1 378 ? 2.621 40.520 44.462 1.00 44.71 378 ALA B N 1
ATOM 6358 C CA . ALA B 1 378 ? 3.765 41.417 44.326 1.00 44.79 378 ALA B CA 1
ATOM 6359 C C . ALA B 1 378 ? 3.310 42.799 43.868 1.00 44.97 378 ALA B C 1
ATOM 6360 O O . ALA B 1 378 ? 3.761 43.824 44.384 1.00 43.85 378 ALA B O 1
ATOM 6362 N N . SER B 1 379 ? 2.421 42.823 42.886 1.00 45.58 379 SER B N 1
ATOM 6363 C CA . SER B 1 379 ? 1.920 44.087 42.375 1.00 47.26 379 SER B CA 1
ATOM 6364 C C . SER B 1 379 ? 1.027 44.759 43.409 1.00 46.82 379 SER B C 1
ATOM 6365 O O . SER B 1 379 ? 1.000 45.982 43.510 1.00 47.47 379 SER B O 1
ATOM 6368 N N . ALA B 1 380 ? 0.305 43.954 44.183 1.00 46.05 380 ALA B N 1
ATOM 6369 C CA . ALA B 1 380 ? -0.590 44.481 45.205 1.00 46.69 380 ALA B CA 1
ATOM 6370 C C . ALA B 1 380 ? 0.166 45.185 46.329 1.00 46.01 380 ALA B C 1
ATOM 6371 O O . ALA B 1 380 ? -0.364 46.104 46.955 1.00 47.06 380 ALA B O 1
ATOM 6373 N N . ILE B 1 381 ? 1.400 44.760 46.588 1.00 44.21 381 ILE B N 1
ATOM 6374 C CA . ILE B 1 381 ? 2.196 45.378 47.644 1.00 41.60 381 ILE B CA 1
ATOM 6375 C C . ILE B 1 381 ? 3.155 46.419 47.084 1.00 40.47 381 ILE B C 1
ATOM 6376 O O . ILE B 1 381 ? 3.991 46.960 47.810 1.00 39.43 381 ILE B O 1
ATOM 6381 N N . GLY B 1 382 ? 3.033 46.682 45.784 1.00 38.70 382 GLY B N 1
ATOM 6382 C CA . GLY B 1 382 ? 3.876 47.670 45.132 1.00 37.89 382 GLY B CA 1
ATOM 6383 C C . GLY B 1 382 ? 5.355 47.360 44.929 1.00 37.61 382 GLY B C 1
ATOM 6384 O O . GLY B 1 382 ? 6.150 48.288 44.806 1.00 36.24 382 GLY B O 1
ATOM 6385 N N . ALA B 1 383 ? 5.744 46.086 44.887 1.00 36.68 383 ALA B N 1
ATOM 6386 C CA . ALA B 1 383 ? 7.156 45.750 44.682 1.00 37.09 383 ALA B CA 1
ATOM 6387 C C . ALA B 1 383 ? 7.632 46.391 43.386 1.00 38.63 383 ALA B C 1
ATOM 6388 O O . ALA B 1 383 ? 6.871 46.492 42.425 1.00 40.59 383 ALA B O 1
ATOM 6390 N N . ASP B 1 384 ? 8.881 46.840 43.354 1.00 37.94 384 ASP B N 1
ATOM 6391 C CA . ASP B 1 384 ? 9.405 47.463 42.145 1.00 38.92 384 ASP B CA 1
ATOM 6392 C C . ASP B 1 384 ? 9.889 46.391 41.176 1.00 38.75 384 ASP B C 1
ATOM 6393 O O . ASP B 1 384 ? 9.763 46.529 39.957 1.00 39.48 384 ASP B O 1
ATOM 6398 N N . PHE B 1 385 ? 10.437 45.319 41.734 1.00 38.03 385 PHE B N 1
ATOM 6399 C CA . PHE B 1 385 ? 10.946 44.214 40.942 1.00 38.62 385 PHE B CA 1
ATOM 6400 C C . PHE B 1 385 ? 10.504 42.889 41.530 1.00 38.06 385 PHE B C 1
ATOM 6401 O O . PHE B 1 385 ? 10.162 42.791 42.715 1.00 37.63 385 PHE B O 1
ATOM 6409 N N . ALA B 1 386 ? 10.526 41.873 40.679 1.00 36.06 386 ALA B N 1
ATOM 6410 C CA . ALA B 1 386 ? 10.167 40.521 41.062 1.00 33.92 386 ALA B CA 1
ATOM 6411 C C . ALA B 1 386 ? 11.298 39.625 40.582 1.00 32.38 386 ALA B C 1
ATOM 6412 O O . ALA B 1 386 ? 11.585 39.576 39.389 1.00 33.24 386 ALA B O 1
ATOM 6414 N N . VAL B 1 387 ? 11.970 38.958 41.514 1.00 32.09 387 VAL B N 1
ATOM 6415 C CA . VAL B 1 387 ? 13.044 38.040 41.165 1.00 30.29 387 VAL B CA 1
ATOM 6416 C C . VAL B 1 387 ? 12.373 36.683 41.246 1.00 32.93 387 VAL B C 1
ATOM 6417 O O . VAL B 1 387 ? 11.872 36.288 42.299 1.00 33.00 387 VAL B O 1
ATOM 6421 N N . ILE B 1 388 ? 12.344 35.972 40.128 1.00 34.28 388 ILE B N 1
ATOM 6422 C CA . ILE B 1 388 ? 11.680 34.683 40.101 1.00 36.35 388 ILE B CA 1
ATOM 6423 C C . ILE B 1 388 ? 12.646 33.526 40.013 1.00 37.63 388 ILE B C 1
ATOM 6424 O O . ILE B 1 388 ? 13.347 33.368 39.017 1.00 40.43 388 ILE B O 1
ATOM 6429 N N . PHE B 1 389 ? 12.687 32.724 41.069 1.00 38.11 389 PHE B N 1
ATOM 6430 C CA . PHE B 1 389 ? 13.553 31.559 41.088 1.00 39.32 389 PHE B CA 1
ATOM 6431 C C . PHE B 1 389 ? 12.784 30.411 40.453 1.00 41.00 389 PHE B C 1
ATOM 6432 O O . PHE B 1 389 ? 11.671 30.091 40.867 1.00 41.00 389 PHE B O 1
ATOM 6440 N N . GLY B 1 390 ? 13.377 29.806 39.434 1.00 43.70 390 GLY B N 1
ATOM 6441 C CA . GLY B 1 390 ? 12.739 28.688 38.765 1.00 44.34 390 GLY B CA 1
ATOM 6442 C C . GLY B 1 390 ? 13.623 27.474 38.931 1.00 43.94 390 GLY B C 1
ATOM 6443 O O . GLY B 1 390 ? 14.830 27.552 38.720 1.00 43.56 390 GLY B O 1
ATOM 6444 N N . GLU B 1 391 ? 13.027 26.355 39.320 1.00 45.39 391 GLU B N 1
ATOM 6445 C CA . GLU B 1 391 ? 13.772 25.121 39.525 1.00 46.83 391 GLU B CA 1
ATOM 6446 C C . GLU B 1 391 ? 14.735 24.776 38.384 1.00 47.46 391 GLU B C 1
ATOM 6447 O O . GLU B 1 391 ? 15.893 24.446 38.637 1.00 48.11 391 GLU B O 1
ATOM 6453 N N . ARG B 1 392 ? 14.264 24.854 37.140 1.00 48.14 392 ARG B N 1
ATOM 6454 C CA . ARG B 1 392 ? 15.108 24.543 35.983 1.00 49.52 392 ARG B CA 1
ATOM 6455 C C . ARG B 1 392 ? 16.165 25.601 35.679 1.00 47.88 392 ARG B C 1
ATOM 6456 O O . ARG B 1 392 ? 17.336 25.278 35.482 1.00 47.36 392 ARG B O 1
ATOM 6464 N N . ASP B 1 393 ? 15.744 26.859 35.617 1.00 46.52 393 ASP B N 1
ATOM 6465 C CA . ASP B 1 393 ? 16.664 27.951 35.335 1.00 46.97 393 ASP B CA 1
ATOM 6466 C C . ASP B 1 393 ? 17.720 28.064 36.428 1.00 46.64 393 ASP B C 1
ATOM 6467 O O . ASP B 1 393 ? 18.817 28.574 36.194 1.00 47.00 393 ASP B O 1
ATOM 6472 N N . LEU B 1 394 ? 17.398 27.581 37.622 1.00 45.66 394 LEU B N 1
ATOM 6473 C CA . LEU B 1 394 ? 18.349 27.643 38.720 1.00 45.39 394 LEU B CA 1
ATOM 6474 C C . LEU B 1 394 ? 19.486 26.668 38.429 1.00 44.82 394 LEU B C 1
ATOM 6475 O O . LEU B 1 394 ? 20.634 26.922 38.787 1.00 46.19 394 LEU B O 1
ATOM 6480 N N . GLU B 1 395 ? 19.163 25.558 37.771 1.00 44.23 395 GLU B N 1
ATOM 6481 C CA . GLU B 1 395 ? 20.168 24.557 37.409 1.00 45.13 395 GLU B CA 1
ATOM 6482 C C . GLU B 1 395 ? 21.261 25.258 36.612 1.00 42.26 395 GLU B C 1
ATOM 6483 O O . GLU B 1 395 ? 22.447 25.029 36.828 1.00 43.06 395 GLU B O 1
ATOM 6489 N N . ARG B 1 396 ? 20.838 26.116 35.690 1.00 40.32 396 ARG B N 1
ATOM 6490 C CA . ARG B 1 396 ? 21.748 26.867 34.834 1.00 39.18 396 ARG B CA 1
ATOM 6491 C C . ARG B 1 396 ? 22.214 28.187 35.456 1.00 38.60 396 ARG B C 1
ATOM 6492 O O . ARG B 1 396 ? 22.698 29.082 34.755 1.00 36.71 396 ARG B O 1
ATOM 6500 N N . GLY B 1 397 ? 22.065 28.306 36.772 1.00 38.70 397 GLY B N 1
ATOM 6501 C CA . GLY B 1 397 ? 22.492 29.518 37.452 1.00 38.98 397 GLY B CA 1
ATOM 6502 C C . GLY B 1 397 ? 21.860 30.786 36.910 1.00 39.32 397 GLY B C 1
ATOM 6503 O O . GLY B 1 397 ? 22.506 31.831 36.825 1.00 42.33 397 GLY B O 1
ATOM 6504 N N . VAL B 1 398 ? 20.589 30.696 36.541 1.00 38.74 398 VAL B N 1
ATOM 6505 C CA . VAL B 1 398 ? 19.856 31.840 36.013 1.00 37.88 398 VAL B CA 1
ATOM 6506 C C . VAL B 1 398 ? 18.591 32.083 36.836 1.00 38.23 398 VAL B C 1
ATOM 6507 O O . VAL B 1 398 ? 18.043 31.160 37.446 1.00 38.17 398 VAL B O 1
ATOM 6511 N N . VAL B 1 399 ? 18.142 33.332 36.858 1.00 36.02 399 VAL B N 1
ATOM 6512 C CA . VAL B 1 399 ? 16.945 33.706 37.590 1.00 35.76 399 VAL B CA 1
ATOM 6513 C C . VAL B 1 399 ? 16.248 34.760 36.739 1.00 35.51 399 VAL B C 1
ATOM 6514 O O . VAL B 1 399 ? 16.906 35.466 35.982 1.00 38.25 399 VAL B O 1
ATOM 6518 N N . THR B 1 400 ? 14.926 34.865 36.836 1.00 35.47 400 THR B N 1
ATOM 6519 C CA . THR B 1 400 ? 14.207 35.860 36.039 1.00 34.36 400 THR B CA 1
ATOM 6520 C C . THR B 1 400 ? 13.845 37.092 36.858 1.00 35.87 400 THR B C 1
ATOM 6521 O O . THR B 1 400 ? 13.236 36.992 37.926 1.00 34.79 400 THR B O 1
ATOM 6525 N N . ILE B 1 401 ? 14.217 38.256 36.339 1.00 35.91 401 ILE B N 1
ATOM 6526 C CA . ILE B 1 401 ? 13.945 39.512 37.006 1.00 35.10 401 ILE B CA 1
ATOM 6527 C C . ILE B 1 401 ? 12.949 40.319 36.200 1.00 38.16 401 ILE B C 1
ATOM 6528 O O . ILE B 1 401 ? 13.228 40.726 35.075 1.00 39.54 401 ILE B O 1
ATOM 6533 N N . ARG B 1 402 ? 11.779 40.543 36.778 1.00 40.05 402 ARG B N 1
ATOM 6534 C CA . ARG B 1 402 ? 10.751 41.317 36.110 1.00 43.33 402 ARG B CA 1
ATOM 6535 C C . ARG B 1 402 ? 10.627 42.712 36.714 1.00 45.27 402 ARG B C 1
ATOM 6536 O O . ARG B 1 402 ? 10.685 42.887 37.934 1.00 45.16 402 ARG B O 1
ATOM 6544 N N . ASN B 1 403 ? 10.462 43.700 35.841 1.00 47.45 403 ASN B N 1
ATOM 6545 C CA . ASN B 1 403 ? 10.287 45.085 36.251 1.00 49.65 403 ASN B CA 1
ATOM 6546 C C . ASN B 1 403 ? 8.777 45.286 36.396 1.00 52.34 403 ASN B C 1
ATOM 6547 O O . ASN B 1 403 ? 8.076 45.533 35.411 1.00 53.67 403 ASN B O 1
ATOM 6560 N N . TYR B 1 405 ? 6.980 47.524 36.959 1.00 60.11 405 TYR B N 1
ATOM 6561 C CA . TYR B 1 405 ? 6.448 48.724 36.337 1.00 63.50 405 TYR B CA 1
ATOM 6562 C C . TYR B 1 405 ? 6.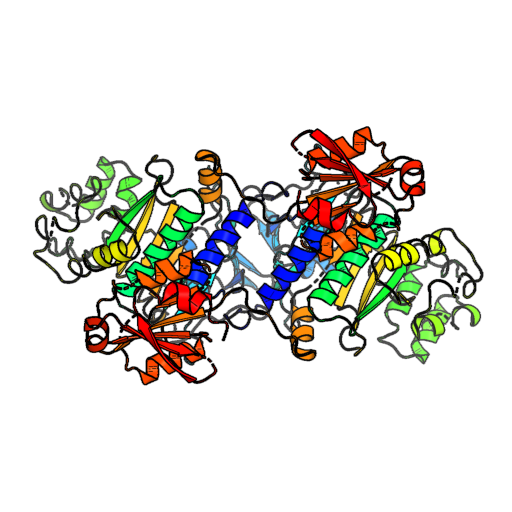348 48.599 34.823 1.00 63.21 405 TYR B C 1
ATOM 6563 O O . TYR B 1 405 ? 5.251 48.509 34.274 1.00 63.97 405 TYR B O 1
ATOM 6572 N N . THR B 1 406 ? 7.496 48.584 34.152 1.00 62.02 406 THR B N 1
ATOM 6573 C CA . THR B 1 406 ? 7.537 48.488 32.696 1.00 60.54 406 THR B CA 1
ATOM 6574 C C . THR B 1 406 ? 6.922 47.201 32.140 1.00 60.21 406 THR B C 1
ATOM 6575 O O . THR B 1 406 ? 6.343 47.204 31.053 1.00 59.78 406 THR B O 1
ATOM 6579 N N . GLY B 1 407 ? 7.047 46.107 32.888 1.00 58.81 407 GLY B N 1
ATOM 6580 C CA . GLY B 1 407 ? 6.520 44.833 32.431 1.00 55.39 407 GLY B CA 1
ATOM 6581 C C . GLY B 1 407 ? 7.627 44.047 31.751 1.00 54.32 407 GLY B C 1
ATOM 6582 O O . GLY B 1 407 ? 7.416 42.935 31.264 1.00 54.88 407 GLY B O 1
ATOM 6583 N N . SER B 1 408 ? 8.817 44.640 31.730 1.00 52.07 408 SER B N 1
ATOM 6584 C CA . SER B 1 408 ? 9.999 44.041 31.116 1.00 50.47 408 SER B CA 1
ATOM 6585 C C . SER B 1 408 ? 10.598 42.904 31.946 1.00 49.58 408 SER B C 1
ATOM 6586 O O . SER B 1 408 ? 10.594 42.954 33.177 1.00 49.23 408 SER B O 1
ATOM 6589 N N . GLN B 1 409 ? 11.104 41.876 31.266 1.00 47.72 409 GLN B N 1
ATOM 6590 C CA . GLN B 1 409 ? 11.714 40.734 31.943 1.00 47.87 409 GLN B CA 1
ATOM 6591 C C . GLN B 1 409 ? 13.013 40.320 31.266 1.00 47.36 409 GLN B C 1
ATOM 6592 O O . GLN B 1 409 ? 13.177 40.499 30.064 1.00 47.64 409 GLN B O 1
ATOM 6598 N N . GLU B 1 410 ? 13.919 39.745 32.049 1.00 46.33 410 GLU B N 1
ATOM 6599 C CA . GLU B 1 410 ? 15.208 39.292 31.552 1.00 46.75 410 GLU B CA 1
ATOM 6600 C C . GLU B 1 410 ? 15.755 38.185 32.449 1.00 46.46 410 GLU B C 1
ATOM 6601 O O . GLU B 1 410 ? 15.426 38.121 33.636 1.00 45.87 410 GLU B O 1
ATOM 6607 N N . ASN B 1 411 ? 16.579 37.308 31.880 1.00 45.08 411 ASN B N 1
ATOM 6608 C CA . ASN B 1 411 ? 17.210 36.256 32.667 1.00 44.19 411 ASN B CA 1
ATOM 6609 C C . ASN B 1 411 ? 18.469 36.917 33.197 1.00 41.34 411 ASN B C 1
ATOM 6610 O O . ASN B 1 411 ? 19.040 37.771 32.526 1.00 41.49 411 ASN B O 1
ATOM 6615 N N . VAL B 1 412 ? 18.905 36.540 34.390 1.00 39.14 412 VAL B N 1
ATOM 6616 C CA . VAL B 1 412 ? 20.100 37.149 34.960 1.00 37.75 412 VAL B CA 1
ATOM 6617 C C . VAL B 1 412 ? 20.920 36.134 35.749 1.00 38.11 412 VAL B C 1
ATOM 6618 O O . VAL B 1 412 ? 20.366 35.307 36.478 1.00 36.17 412 VAL B O 1
ATOM 6622 N N . GLY B 1 413 ? 22.240 36.192 35.592 1.00 38.79 413 GLY B N 1
ATOM 6623 C CA . GLY B 1 413 ? 23.107 35.267 36.304 1.00 40.81 413 GLY B CA 1
ATOM 6624 C C . GLY B 1 413 ? 23.011 35.495 37.799 1.00 41.59 413 GLY B C 1
ATOM 6625 O O . GLY B 1 413 ? 22.887 36.634 38.242 1.00 42.65 413 GLY B O 1
ATOM 6626 N N . LEU B 1 414 ? 23.067 34.425 38.581 1.00 42.61 414 LEU B N 1
ATOM 6627 C CA . LEU B 1 414 ? 22.967 34.553 40.030 1.00 45.62 414 LEU B CA 1
ATOM 6628 C C . LEU B 1 414 ? 23.918 35.597 40.595 1.00 47.71 414 LEU B C 1
ATOM 6629 O O . LEU B 1 414 ? 23.538 36.387 41.460 1.00 49.05 414 LEU B O 1
ATOM 6634 N N . ASP B 1 415 ? 25.151 35.610 40.102 1.00 48.59 415 ASP B N 1
ATOM 6635 C CA . ASP B 1 415 ? 26.137 36.552 40.597 1.00 48.81 415 ASP B CA 1
ATOM 6636 C C . ASP B 1 415 ? 26.048 37.947 39.985 1.00 48.72 415 ASP B C 1
ATOM 6637 O O . ASP B 1 415 ? 26.927 38.779 40.197 1.00 49.30 415 ASP B O 1
ATOM 6642 N N . SER B 1 416 ? 24.982 38.207 39.234 1.00 47.15 416 SER B N 1
ATOM 6643 C CA . SER B 1 416 ? 24.773 39.524 38.635 1.00 46.39 416 SER B CA 1
ATOM 6644 C C . SER B 1 416 ? 23.428 40.084 39.092 1.00 45.52 416 SER B C 1
ATOM 6645 O O . SER B 1 416 ? 23.033 41.185 38.698 1.00 43.99 416 SER B O 1
ATOM 6648 N N . VAL B 1 417 ? 22.731 39.312 39.923 1.00 45.22 417 VAL B N 1
ATOM 6649 C CA . VAL B 1 417 ? 21.422 39.703 40.442 1.00 44.83 417 VAL B CA 1
ATOM 6650 C C . VAL B 1 417 ? 21.511 40.992 41.257 1.00 45.54 417 VAL B C 1
ATOM 6651 O O . VAL B 1 417 ? 20.787 41.959 40.997 1.00 43.54 417 VAL B O 1
ATOM 6655 N N . VAL B 1 418 ? 22.405 41.001 42.243 1.00 45.03 418 VAL B N 1
ATOM 6656 C CA . VAL B 1 418 ? 22.580 42.168 43.101 1.00 46.35 418 VAL B CA 1
ATOM 6657 C C . VAL B 1 418 ? 22.867 43.450 42.316 1.00 47.57 418 VAL B C 1
ATOM 6658 O O . VAL B 1 418 ? 22.184 44.458 42.493 1.00 47.00 418 VAL B O 1
ATOM 6662 N N . GLU B 1 419 ? 23.868 43.409 41.443 1.00 49.26 419 GLU B N 1
ATOM 6663 C CA . GLU B 1 419 ? 24.230 44.587 40.664 1.00 51.63 419 GLU B CA 1
ATOM 6664 C C . GLU B 1 419 ? 23.196 44.992 39.613 1.00 52.32 419 GLU B C 1
ATOM 6665 O O . GLU B 1 419 ? 23.006 46.181 39.353 1.00 53.46 419 GLU B O 1
ATOM 6671 N N . HIS B 1 420 ? 22.530 44.012 39.010 1.00 52.46 420 HIS B N 1
ATOM 6672 C CA . HIS B 1 420 ? 21.522 44.303 37.997 1.00 52.32 420 HIS B CA 1
ATOM 6673 C C . HIS B 1 420 ? 20.359 45.087 38.602 1.00 53.01 420 HIS B C 1
ATOM 6674 O O . HIS B 1 420 ? 19.848 46.017 37.979 1.00 53.96 420 HIS B O 1
ATOM 6681 N N . LEU B 1 421 ? 19.934 44.705 39.805 1.00 53.72 421 LEU B N 1
ATOM 6682 C CA . LEU B 1 421 ? 18.835 45.402 40.474 1.00 54.22 421 LEU B CA 1
ATOM 6683 C C . LEU B 1 421 ? 19.272 46.814 40.852 1.00 55.76 421 LEU B C 1
ATOM 6684 O O . LEU B 1 421 ? 18.561 47.786 40.584 1.00 55.17 421 LEU B O 1
ATOM 6689 N N . ILE B 1 422 ? 20.448 46.919 41.470 1.00 56.81 422 ILE B N 1
ATOM 6690 C CA . ILE B 1 422 ? 20.981 48.212 41.888 1.00 58.51 422 ILE B CA 1
ATOM 6691 C C . ILE B 1 422 ? 21.005 49.206 40.731 1.00 59.76 422 ILE B C 1
ATOM 6692 O O . ILE B 1 422 ? 20.949 50.416 40.939 1.00 59.28 422 ILE B O 1
ATOM 6697 N N . SER B 1 423 ? 21.082 48.690 39.510 1.00 61.09 423 SER B N 1
ATOM 6698 C CA . SER B 1 423 ? 21.098 49.545 38.335 1.00 63.55 423 SER B CA 1
ATOM 6699 C C . SER B 1 423 ? 19.710 49.600 37.700 1.00 64.91 423 SER B C 1
ATOM 6700 O O . SER B 1 423 ? 19.517 50.231 36.664 1.00 65.22 423 SER B O 1
ATOM 6703 N N . GLN B 1 424 ? 18.746 48.946 38.342 1.00 67.24 424 GLN B N 1
ATOM 6704 C CA . GLN B 1 424 ? 17.373 48.893 37.846 1.00 69.39 424 GLN B CA 1
ATOM 6705 C C . GLN B 1 424 ? 17.339 48.295 36.440 1.00 70.38 424 GLN B C 1
ATOM 6706 O O . GLN B 1 424 ? 16.972 49.016 35.484 1.00 71.39 424 GLN B O 1
#

Nearest PDB structures (foldseek):
  4yrc-assembly1_A  TM=8.271E-01  e=1.827E-37  Trypanosoma cruzi strain CL Brener
  4yrn-assembly1_A-2  TM=8.231E-01  e=1.081E-37  Trypanosoma cruzi strain CL Brener
  4yrn-assembly1_B  TM=8.214E-01  e=3.089E-37  Trypanosoma cruzi strain CL Brener
  8oy0-assembly1_B  TM=7.693E-01  e=8.051E-23  Acinetobacter baumannii ATCC 17978
  7z6r-assembly1_A  TM=7.470E-01  e=4.634E-22  Psychrobacter arcticus

B-factor: mean 43.31, std 17.87, range [12.73, 100.52]